Protein AF-0000000071358612 (afdb_homodimer)

pLDDT: mean 94.83, std 6.44, range [41.62, 98.94]

Structure (mmCIF, N/CA/C/O backbone):
data_AF-0000000071358612-model_v1
#
loop_
_entity.id
_entity.type
_entity.pdbx_description
1 polymer 'Mandelate racemase'
#
loop_
_atom_site.group_PDB
_atom_site.id
_atom_site.type_symbol
_atom_site.label_atom_id
_atom_site.label_alt_id
_atom_site.label_comp_id
_atom_site.label_asym_id
_atom_site.label_entity_id
_atom_site.label_seq_id
_atom_site.pdbx_PDB_ins_code
_atom_site.Cartn_x
_atom_site.Cartn_y
_atom_site.Cartn_z
_atom_site.occupancy
_atom_site.B_iso_or_equiv
_atom_site.auth_seq_id
_atom_site.auth_comp_id
_atom_site.auth_asym_id
_atom_site.auth_atom_id
_atom_site.pdbx_PDB_model_num
ATOM 1 N N . MET A 1 1 ? 23.469 -17.938 -34.562 1 41.62 1 MET A N 1
ATOM 2 C CA . MET A 1 1 ? 23.641 -16.812 -33.656 1 41.62 1 MET A CA 1
ATOM 3 C C . MET A 1 1 ? 22.297 -16.219 -33.25 1 41.62 1 MET A C 1
ATOM 5 O O . MET A 1 1 ? 21.469 -15.891 -34.125 1 41.62 1 MET A O 1
ATOM 9 N N . ASN A 1 2 ? 21.75 -16.594 -32 1 57.5 2 ASN A N 1
ATOM 10 C CA . ASN A 1 2 ? 20.375 -16.25 -31.672 1 57.5 2 ASN A CA 1
ATOM 11 C C . ASN A 1 2 ? 20.062 -14.797 -32.031 1 57.5 2 ASN A C 1
ATOM 13 O O . ASN A 1 2 ? 20.828 -13.891 -31.688 1 57.5 2 ASN A O 1
ATOM 17 N N . LYS A 1 3 ? 19.359 -14.578 -33.188 1 69.56 3 LYS A N 1
ATOM 18 C CA . LYS A 1 3 ? 19.016 -13.266 -33.75 1 69.56 3 LYS A CA 1
ATOM 19 C C . LYS A 1 3 ? 18.625 -12.297 -32.625 1 69.56 3 LYS A C 1
ATOM 21 O O . LYS A 1 3 ? 17.922 -12.672 -31.688 1 69.56 3 LYS A O 1
ATOM 26 N N . SER A 1 4 ? 19.312 -11.234 -32.625 1 88.88 4 SER A N 1
ATOM 27 C CA . SER A 1 4 ? 19.031 -10.133 -31.703 1 88.88 4 SER A CA 1
ATOM 28 C C . SER A 1 4 ? 17.562 -9.727 -31.75 1 88.88 4 SER A C 1
ATOM 30 O O . SER A 1 4 ? 16.953 -9.672 -32.812 1 88.88 4 SER A O 1
ATOM 32 N N . ILE A 1 5 ? 16.859 -9.766 -30.719 1 97.06 5 ILE A N 1
ATOM 33 C CA . ILE A 1 5 ? 15.477 -9.336 -30.594 1 97.06 5 ILE A CA 1
ATOM 34 C C . ILE A 1 5 ? 15.406 -8.016 -29.844 1 97.06 5 ILE A C 1
ATOM 36 O O . ILE A 1 5 ? 15.695 -7.961 -28.641 1 97.06 5 ILE A O 1
ATOM 40 N N . VAL A 1 6 ? 15.023 -6.934 -30.5 1 98.44 6 VAL A N 1
ATOM 41 C CA . VAL A 1 6 ? 14.992 -5.594 -29.922 1 98.44 6 VAL A CA 1
ATOM 42 C C . VAL A 1 6 ? 13.539 -5.168 -29.688 1 98.44 6 VAL A C 1
ATOM 44 O O . VAL A 1 6 ? 12.703 -5.273 -30.578 1 98.44 6 VAL A O 1
ATOM 47 N N . ILE A 1 7 ? 13.234 -4.73 -28.5 1 98.81 7 ILE A N 1
ATOM 48 C CA . ILE A 1 7 ? 11.914 -4.18 -28.188 1 98.81 7 ILE A CA 1
ATOM 49 C C . ILE A 1 7 ? 11.758 -2.816 -28.859 1 98.81 7 ILE A C 1
ATOM 51 O O . ILE A 1 7 ? 12.398 -1.843 -28.453 1 98.81 7 ILE A O 1
ATOM 55 N N . LYS A 1 8 ? 10.898 -2.742 -29.797 1 98.56 8 LYS A N 1
ATOM 56 C CA . LYS A 1 8 ? 10.727 -1.496 -30.531 1 98.56 8 LYS A CA 1
ATOM 57 C C . LYS A 1 8 ? 9.75 -0.562 -29.828 1 98.56 8 LYS A C 1
ATOM 59 O O . LYS A 1 8 ? 9.992 0.645 -29.734 1 98.56 8 LYS A O 1
ATOM 64 N N . LYS A 1 9 ? 8.664 -1.179 -29.422 1 98.12 9 LYS A N 1
ATOM 65 C CA . LYS A 1 9 ? 7.605 -0.373 -28.828 1 98.12 9 LYS A CA 1
ATOM 66 C C . LYS A 1 9 ? 6.75 -1.209 -27.875 1 98.12 9 LYS A C 1
ATOM 68 O O . LYS A 1 9 ? 6.504 -2.391 -28.141 1 98.12 9 LYS A O 1
ATOM 73 N N . GLY A 1 10 ? 6.395 -0.621 -26.75 1 98.12 10 GLY A N 1
ATOM 74 C CA . GLY A 1 10 ? 5.422 -1.215 -25.859 1 98.12 10 GLY A CA 1
ATOM 75 C C . GLY A 1 10 ? 4.039 -0.602 -25.984 1 98.12 10 GLY A C 1
ATOM 76 O O . GLY A 1 10 ? 3.906 0.6 -26.219 1 98.12 10 GLY A O 1
ATOM 77 N N . PHE A 1 11 ? 3.025 -1.523 -25.859 1 97.31 11 PHE A N 1
ATOM 78 C CA . PHE A 1 11 ? 1.631 -1.098 -25.891 1 97.31 11 PHE A CA 1
ATOM 79 C C . PHE A 1 11 ? 0.861 -1.664 -24.703 1 97.31 11 PHE A C 1
ATOM 81 O O . PHE A 1 11 ? 1.147 -2.771 -24.25 1 97.31 11 PHE A O 1
ATOM 88 N N . ALA A 1 12 ? -0.074 -0.812 -24.234 1 98.31 12 ALA A N 1
ATOM 89 C CA . ALA A 1 12 ? -0.943 -1.253 -23.156 1 98.31 12 ALA A CA 1
ATOM 90 C C . ALA A 1 12 ? -2.379 -1.434 -23.641 1 98.31 12 ALA A C 1
ATOM 92 O O . ALA A 1 12 ? -2.863 -0.661 -24.469 1 98.31 12 ALA A O 1
ATOM 93 N N . GLU A 1 13 ? -3.037 -2.42 -23.125 1 97.88 13 GLU A N 1
ATOM 94 C CA . GLU A 1 13 ? -4.43 -2.684 -23.484 1 97.88 13 GLU A CA 1
ATOM 95 C C . GLU A 1 13 ? -5.273 -2.963 -22.25 1 97.88 13 GLU A C 1
ATOM 97 O O . GLU A 1 13 ? -4.809 -3.611 -21.297 1 97.88 13 GLU A O 1
ATOM 102 N N . ASP A 1 14 ? -6.465 -2.402 -22.203 1 97.06 14 ASP A N 1
ATOM 103 C CA . ASP A 1 14 ? -7.492 -2.691 -21.203 1 97.06 14 ASP A CA 1
ATOM 104 C C . ASP A 1 14 ? -8.438 -3.781 -21.688 1 97.06 14 ASP A C 1
ATOM 106 O O . ASP A 1 14 ? -9.32 -3.523 -22.516 1 97.06 14 ASP A O 1
ATOM 110 N N . VAL A 1 15 ? -8.234 -5.008 -21.203 1 95.88 15 VAL A N 1
ATOM 111 C CA . VAL A 1 15 ? -9.055 -6.137 -21.625 1 95.88 15 VAL A CA 1
ATOM 112 C C . VAL A 1 15 ? -10.016 -6.527 -20.5 1 95.88 15 VAL A C 1
ATOM 114 O O . VAL A 1 15 ? -9.594 -6.719 -19.359 1 95.88 15 VAL A O 1
ATOM 117 N N . ARG A 1 16 ? -11.289 -6.707 -20.781 1 93.38 16 ARG A N 1
ATOM 118 C CA . ARG A 1 16 ? -12.289 -7.004 -19.766 1 93.38 16 ARG A CA 1
ATOM 119 C C . ARG A 1 16 ? -13.164 -8.18 -20.188 1 93.38 16 ARG A C 1
ATOM 121 O O . ARG A 1 16 ? -13.43 -8.375 -21.375 1 93.38 16 ARG A O 1
ATOM 128 N N . PHE A 1 17 ? -13.539 -8.914 -19.203 1 91.5 17 PHE A N 1
ATOM 129 C CA . PHE A 1 17 ? -14.352 -10.109 -19.406 1 91.5 17 PHE A CA 1
ATOM 130 C C . PHE A 1 17 ? -15.57 -10.094 -18.484 1 91.5 17 PHE A C 1
ATOM 132 O O . PHE A 1 17 ? -15.43 -10.062 -17.266 1 91.5 17 PHE A O 1
ATOM 139 N N . GLN A 1 18 ? -16.688 -10.086 -19.047 1 86.06 18 GLN A N 1
ATOM 140 C CA . GLN A 1 18 ? -17.906 -10.234 -18.25 1 86.06 18 GLN A CA 1
ATOM 141 C C . GLN A 1 18 ? -18.203 -11.703 -17.969 1 86.06 18 GLN A C 1
ATOM 143 O O . GLN A 1 18 ? -18.391 -12.492 -18.891 1 86.06 18 GLN A O 1
ATOM 148 N N . LEU A 1 19 ? -18.125 -11.992 -16.703 1 81.38 19 LEU A N 1
ATOM 149 C CA . LEU A 1 19 ? -18.438 -13.375 -16.359 1 81.38 19 LEU A CA 1
ATOM 150 C C . LEU A 1 19 ? -19.938 -13.555 -16.141 1 81.38 19 LEU A C 1
ATOM 152 O O . LEU A 1 19 ? -20.641 -12.609 -15.797 1 81.38 19 LEU A O 1
ATOM 156 N N . LYS A 1 20 ? -20.422 -14.688 -16.5 1 74.62 20 LYS A N 1
ATOM 157 C CA . LYS A 1 20 ? -21.859 -14.953 -16.391 1 74.62 20 LYS A CA 1
ATOM 158 C C . LYS A 1 20 ? -22.156 -15.852 -15.195 1 74.62 20 LYS A C 1
ATOM 160 O O . LYS A 1 20 ? -21.25 -16.438 -14.609 1 74.62 20 LYS A O 1
ATOM 165 N N . ASP A 1 21 ? -23.328 -15.852 -14.648 1 73.88 21 ASP A N 1
ATOM 166 C CA . ASP A 1 21 ? -23.969 -16.812 -13.75 1 73.88 21 ASP A CA 1
ATOM 167 C C . ASP A 1 21 ? -23.281 -16.828 -12.383 1 73.88 21 ASP A C 1
ATOM 169 O O . ASP A 1 21 ? -23.125 -17.891 -11.773 1 73.88 21 ASP A O 1
ATOM 173 N N . GLY A 1 22 ? -22.734 -15.695 -11.961 1 75.19 22 GLY A N 1
ATOM 174 C CA . GLY A 1 22 ? -22.234 -15.602 -10.602 1 75.19 22 GLY A CA 1
ATOM 175 C C . GLY A 1 22 ? -20.797 -16.078 -10.453 1 75.19 22 GLY A C 1
ATOM 176 O O . GLY A 1 22 ? -20.219 -15.984 -9.375 1 75.19 22 GLY A O 1
ATOM 177 N N . SER A 1 23 ? -20.234 -16.578 -11.492 1 77.25 23 SER A N 1
ATOM 178 C CA . SER A 1 23 ? -18.844 -17.016 -11.477 1 77.25 23 SER A CA 1
ATOM 179 C C . SER A 1 23 ? -17.906 -15.875 -11.086 1 77.25 23 SER A C 1
ATOM 181 O O . SER A 1 23 ? -18.109 -14.734 -11.508 1 77.25 23 SER A O 1
ATOM 183 N N . GLY A 1 24 ? -16.938 -16.219 -10.219 1 78.5 24 GLY A N 1
ATOM 184 C CA . GLY A 1 24 ? -15.93 -15.234 -9.859 1 78.5 24 GLY A CA 1
ATOM 185 C C . GLY A 1 24 ? -16.359 -14.336 -8.719 1 78.5 24 GLY A C 1
ATOM 186 O O . GLY A 1 24 ? -15.594 -13.453 -8.297 1 78.5 24 GLY A O 1
ATOM 187 N N . SER A 1 25 ? -17.531 -14.547 -8.203 1 77.94 25 SER A N 1
ATOM 188 C CA . SER A 1 25 ? -18.016 -13.711 -7.113 1 77.94 25 SER A CA 1
ATOM 189 C C . SER A 1 25 ? -17.344 -14.086 -5.793 1 77.94 25 SER A C 1
ATOM 191 O O . SER A 1 25 ? -17 -15.25 -5.574 1 77.94 25 SER A O 1
ATOM 193 N N . ASP A 1 26 ? -17.094 -13.117 -5.02 1 78.06 26 ASP A N 1
ATOM 194 C CA . ASP A 1 26 ? -16.656 -13.297 -3.639 1 78.06 26 ASP A CA 1
ATOM 195 C C . ASP A 1 26 ? -17.406 -12.359 -2.699 1 78.06 26 ASP A C 1
ATOM 197 O O . ASP A 1 26 ? -18.438 -11.773 -3.08 1 78.06 26 ASP A O 1
ATOM 201 N N . ALA A 1 27 ? -17.016 -12.391 -1.482 1 79.81 27 ALA A N 1
ATOM 202 C CA . ALA A 1 27 ? -17.75 -11.648 -0.464 1 79.81 27 ALA A CA 1
ATOM 203 C C . ALA A 1 27 ? -17.719 -10.148 -0.744 1 79.81 27 ALA A C 1
ATOM 205 O O . ALA A 1 27 ? -18.547 -9.398 -0.225 1 79.81 27 ALA A O 1
ATOM 206 N N . ILE A 1 28 ? -16.797 -9.734 -1.563 1 74.38 28 ILE A N 1
ATOM 207 C CA . ILE A 1 28 ? -16.594 -8.32 -1.849 1 74.38 28 ILE A CA 1
ATOM 208 C C . ILE A 1 28 ? -17.125 -7.992 -3.244 1 74.38 28 ILE A C 1
ATOM 210 O O . ILE A 1 28 ? -17.859 -7.02 -3.424 1 74.38 28 ILE A O 1
ATOM 214 N N . HIS A 1 29 ? -16.812 -8.781 -4.184 1 77.38 29 HIS A N 1
ATOM 215 C CA . HIS A 1 29 ? -17.188 -8.594 -5.582 1 77.38 29 HIS A CA 1
ATOM 216 C C . HIS A 1 29 ? -18.328 -9.531 -5.977 1 77.38 29 HIS A C 1
ATOM 218 O O . HIS A 1 29 ? -18.094 -10.609 -6.516 1 77.38 29 HIS A O 1
ATOM 224 N N . THR A 1 30 ? -19.562 -8.984 -5.918 1 77.56 30 THR A N 1
ATOM 225 C CA . THR A 1 30 ? -20.719 -9.867 -6.133 1 77.56 30 THR A CA 1
ATOM 226 C C . THR A 1 30 ? -21.047 -9.961 -7.617 1 77.56 30 THR A C 1
ATOM 228 O O . THR A 1 30 ? -21.656 -10.938 -8.062 1 77.56 30 THR A O 1
ATOM 231 N N . VAL A 1 31 ? -20.641 -8.938 -8.375 1 78 31 VAL A N 1
ATOM 232 C CA . VAL A 1 31 ? -20.812 -8.961 -9.828 1 78 31 VAL A CA 1
ATOM 233 C C . VAL A 1 31 ? -19.547 -8.469 -10.5 1 78 31 VAL A C 1
ATOM 235 O O . VAL A 1 31 ? -19.516 -7.383 -11.086 1 78 31 VAL A O 1
ATOM 238 N N . PRO A 1 32 ? -18.578 -9.352 -10.445 1 81.88 32 PRO A N 1
ATOM 239 C CA . PRO A 1 32 ? -17.266 -8.875 -10.883 1 81.88 32 PRO A CA 1
ATOM 240 C C . PRO A 1 32 ? -17.125 -8.82 -12.406 1 81.88 32 PRO A C 1
ATOM 242 O O . PRO A 1 32 ? -17.719 -9.641 -13.109 1 81.88 32 PRO A O 1
ATOM 245 N N . THR A 1 33 ? -16.484 -7.812 -12.867 1 87.88 33 THR A N 1
ATOM 246 C CA . THR A 1 33 ? -15.898 -7.777 -14.203 1 87.88 33 THR A CA 1
ATOM 247 C C . THR A 1 33 ? -14.398 -8.062 -14.148 1 87.88 33 THR A C 1
ATOM 249 O O . THR A 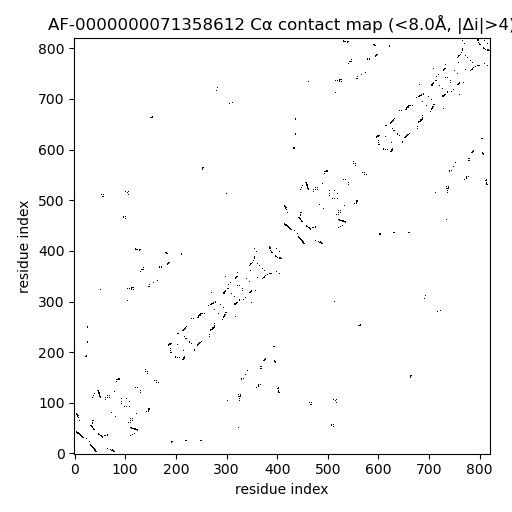1 33 ? -13.617 -7.215 -13.719 1 87.88 33 THR A O 1
ATOM 252 N N . TYR A 1 34 ? -14.055 -9.281 -14.594 1 90.5 34 TYR A N 1
ATOM 253 C CA . TYR A 1 34 ? -12.633 -9.609 -14.617 1 90.5 34 TYR A CA 1
ATOM 254 C C . TYR A 1 34 ? -11.898 -8.805 -15.68 1 90.5 34 TYR A C 1
ATOM 256 O O . TYR A 1 34 ? -12.445 -8.555 -16.766 1 90.5 34 TYR A O 1
ATOM 264 N N . ALA A 1 35 ? -10.727 -8.375 -15.352 1 92.81 35 ALA A N 1
ATOM 265 C CA . ALA A 1 35 ? -10.008 -7.531 -16.297 1 92.81 35 ALA A CA 1
ATOM 266 C C . ALA A 1 35 ? -8.5 -7.742 -16.188 1 92.81 35 ALA A C 1
ATOM 268 O O . ALA A 1 35 ? -7.996 -8.102 -15.117 1 92.81 35 ALA A O 1
ATOM 269 N N . TYR A 1 36 ? -7.82 -7.598 -17.328 1 95.31 36 TYR A N 1
ATOM 270 C CA . TYR A 1 36 ? -6.363 -7.598 -17.375 1 95.31 36 TYR A CA 1
ATOM 271 C C . TYR A 1 36 ? -5.84 -6.277 -17.938 1 95.31 36 TYR A C 1
ATOM 273 O O . TYR A 1 36 ? -6.297 -5.809 -18.984 1 95.31 36 TYR A O 1
ATOM 281 N N . GLY A 1 37 ? -4.988 -5.566 -17.109 1 96.81 37 GLY A N 1
ATOM 282 C CA . GLY A 1 37 ? -4.051 -4.699 -17.797 1 96.81 37 GLY A CA 1
ATOM 283 C C . GLY A 1 37 ? -2.98 -5.457 -18.562 1 96.81 37 GLY A C 1
ATOM 284 O O . GLY A 1 37 ? -2.223 -6.23 -17.969 1 96.81 37 GLY A O 1
ATOM 285 N N . VAL A 1 38 ? -2.947 -5.297 -19.906 1 98.06 38 VAL A N 1
ATOM 286 C CA . VAL A 1 38 ? -2.088 -6.121 -20.75 1 98.06 38 VAL A CA 1
ATOM 287 C C . VAL A 1 38 ? -0.958 -5.266 -21.312 1 98.06 38 VAL A C 1
ATOM 289 O O . VAL A 1 38 ? -1.202 -4.195 -21.875 1 98.06 38 VAL A O 1
ATOM 292 N N . CYS A 1 39 ? 0.243 -5.68 -21.125 1 98.81 39 CYS A N 1
ATOM 293 C CA . CYS A 1 39 ? 1.408 -5.09 -21.766 1 98.81 39 CYS A CA 1
ATOM 294 C C . CYS A 1 39 ? 1.831 -5.914 -22.984 1 98.81 39 CYS A C 1
ATOM 296 O O . CYS A 1 39 ? 2.041 -7.121 -22.875 1 98.81 39 CYS A O 1
ATOM 298 N N . HIS A 1 40 ? 1.915 -5.316 -24.109 1 98.75 40 HIS A N 1
ATOM 299 C CA . HIS A 1 40 ? 2.469 -5.906 -25.328 1 98.75 40 HIS A CA 1
ATOM 300 C C . HIS A 1 40 ? 3.807 -5.27 -25.688 1 98.75 40 HIS A C 1
ATOM 302 O O . HIS A 1 40 ? 3.9 -4.051 -25.828 1 98.75 40 HIS A O 1
ATOM 308 N N . LEU A 1 41 ? 4.848 -6.07 -25.781 1 98.88 41 LEU A N 1
ATOM 309 C CA . LEU A 1 41 ? 6.137 -5.609 -26.281 1 98.88 41 LEU A CA 1
ATOM 310 C C . LEU A 1 41 ? 6.355 -6.055 -27.719 1 98.88 41 LEU A C 1
ATOM 312 O O . LEU A 1 41 ? 6.641 -7.227 -27.984 1 98.88 41 LEU A O 1
ATOM 316 N N . HIS A 1 42 ? 6.234 -5.117 -28.594 1 98.56 42 HIS A N 1
ATOM 317 C CA . HIS A 1 42 ? 6.52 -5.383 -29.984 1 98.56 42 HIS A CA 1
ATOM 318 C C . HIS A 1 42 ? 8.016 -5.27 -30.281 1 98.56 42 HIS A C 1
ATOM 320 O O . HIS A 1 42 ? 8.688 -4.391 -29.734 1 98.56 42 HIS A O 1
ATOM 326 N N . THR A 1 43 ? 8.477 -6.195 -31.125 1 98.31 43 THR A N 1
ATOM 327 C CA . THR A 1 43 ? 9.914 -6.258 -31.391 1 98.31 43 THR A CA 1
ATOM 328 C C . THR A 1 43 ? 10.203 -6.074 -32.875 1 98.31 43 THR A C 1
ATOM 330 O O . THR A 1 43 ? 9.305 -5.777 -33.656 1 98.31 43 THR A O 1
ATOM 333 N N . ASP A 1 44 ? 11.484 -6.105 -33.219 1 97.44 44 ASP A N 1
ATOM 334 C CA . ASP A 1 44 ? 11.922 -6.02 -34.625 1 97.44 44 ASP A CA 1
ATOM 335 C C . ASP A 1 44 ? 11.797 -7.371 -35.312 1 97.44 44 ASP A C 1
ATOM 337 O O . ASP A 1 44 ? 12.336 -7.562 -36.406 1 97.44 44 ASP A O 1
ATOM 341 N N . SER A 1 45 ? 11.141 -8.352 -34.688 1 96.31 45 SER A N 1
ATOM 342 C CA . SER A 1 45 ? 10.859 -9.672 -35.25 1 96.31 45 SER A CA 1
ATOM 343 C C . SER A 1 45 ? 9.375 -10.008 -35.156 1 96.31 45 SER A C 1
ATOM 345 O O . SER A 1 45 ? 8.539 -9.117 -34.938 1 96.31 45 SER A O 1
ATOM 347 N N . MET A 1 46 ? 9.039 -11.281 -35.344 1 95.44 46 MET A N 1
ATOM 348 C CA . MET A 1 46 ? 7.648 -11.711 -35.25 1 95.44 46 MET A CA 1
ATOM 349 C C . MET A 1 46 ? 7.266 -12 -33.781 1 95.44 46 MET A C 1
ATOM 351 O O . MET A 1 46 ? 6.086 -12.148 -33.469 1 95.44 46 MET A O 1
ATOM 355 N N . LEU A 1 47 ? 8.266 -11.984 -33 1 97.06 47 LEU A N 1
ATOM 356 C CA . LEU A 1 47 ? 8.008 -12.281 -31.594 1 97.06 47 LEU A CA 1
ATOM 357 C C . LEU A 1 47 ? 7.43 -11.062 -30.875 1 97.06 47 LEU A C 1
ATOM 359 O O . LEU A 1 47 ? 7.758 -9.922 -31.203 1 97.06 47 LEU A O 1
ATOM 363 N N . GLN A 1 48 ? 6.582 -11.32 -29.969 1 97.81 48 GLN A N 1
ATOM 364 C CA . GLN A 1 48 ? 6.02 -10.312 -29.078 1 97.81 48 GLN A CA 1
ATOM 365 C C . GLN A 1 48 ? 5.988 -10.805 -27.641 1 97.81 48 GLN A C 1
ATOM 367 O O . GLN A 1 48 ? 5.773 -11.992 -27.391 1 97.81 48 GLN A O 1
ATOM 372 N N . GLY A 1 49 ? 6.293 -9.891 -26.719 1 98.69 49 GLY A N 1
ATOM 373 C CA . GLY A 1 49 ? 6.098 -10.195 -25.312 1 98.69 49 GLY A CA 1
ATOM 374 C C . GLY A 1 49 ? 4.742 -9.766 -24.781 1 98.69 49 GLY A C 1
ATOM 375 O O . GLY A 1 49 ? 4.25 -8.688 -25.141 1 98.69 49 GLY A O 1
ATOM 376 N N . VAL A 1 50 ? 4.137 -10.633 -24.031 1 98.56 50 VAL A N 1
ATOM 377 C CA . VAL A 1 50 ? 2.84 -10.312 -23.438 1 98.56 50 VAL A CA 1
ATOM 378 C C . VAL A 1 50 ? 2.912 -10.469 -21.922 1 98.56 50 VAL A C 1
ATOM 380 O O . VAL A 1 50 ? 3.387 -11.492 -21.406 1 98.56 50 VAL A O 1
ATOM 383 N N . GLY A 1 51 ? 2.535 -9.43 -21.203 1 98.25 51 GLY A N 1
ATOM 384 C CA . GLY A 1 51 ? 2.453 -9.461 -19.75 1 98.25 51 GLY A CA 1
ATOM 385 C C . GLY A 1 51 ? 1.113 -8.992 -19.219 1 98.25 51 GLY A C 1
ATOM 386 O O . GLY A 1 51 ? 0.511 -8.062 -19.766 1 98.25 51 GLY A O 1
ATOM 387 N N . LEU A 1 52 ? 0.66 -9.633 -18.172 1 96.88 52 LEU A N 1
ATOM 388 C CA . LEU A 1 52 ? -0.663 -9.344 -17.625 1 96.88 52 LEU A CA 1
ATOM 389 C C . LEU A 1 52 ? -0.562 -8.859 -16.188 1 96.88 52 LEU A C 1
ATOM 391 O O . LEU A 1 52 ? 0.311 -9.305 -15.438 1 96.88 52 LEU A O 1
ATOM 395 N N . ALA A 1 53 ? -1.385 -7.918 -15.828 1 95.19 53 ALA A N 1
ATOM 396 C CA . ALA A 1 53 ? -1.812 -7.617 -14.461 1 95.19 53 ALA A CA 1
ATOM 397 C C . ALA A 1 53 ? -3.311 -7.859 -14.289 1 95.19 53 ALA A C 1
ATOM 399 O O . ALA A 1 53 ? -4.102 -7.555 -15.188 1 95.19 53 ALA A O 1
ATOM 400 N N . PHE A 1 54 ? -3.666 -8.406 -13.219 1 91.88 54 PHE A N 1
ATOM 401 C CA . PHE A 1 54 ? -5.066 -8.758 -13.016 1 91.88 54 PHE A CA 1
ATOM 402 C C . PHE A 1 54 ? -5.773 -7.703 -12.172 1 91.88 54 PHE A C 1
ATOM 404 O O . PHE A 1 54 ? -5.25 -7.27 -11.141 1 91.88 54 PHE A O 1
ATOM 411 N N . THR A 1 55 ? -6.871 -7.246 -12.656 1 90.44 55 THR A N 1
ATOM 412 C CA . THR A 1 55 ? -7.73 -6.324 -11.922 1 90.44 55 THR A CA 1
ATOM 413 C C . THR A 1 55 ? -9.195 -6.73 -12.062 1 90.44 55 THR A C 1
ATOM 415 O O . THR A 1 55 ? -9.508 -7.762 -12.664 1 90.44 55 THR A O 1
ATOM 418 N N . LEU A 1 56 ? -10.039 -6.012 -11.312 1 84.56 56 LEU A N 1
ATOM 419 C CA . LEU A 1 56 ? -11.484 -6.141 -11.422 1 84.56 56 LEU A CA 1
ATOM 420 C C . LEU A 1 56 ? -12.141 -4.777 -11.602 1 84.56 56 LEU A C 1
ATOM 422 O O . LEU A 1 56 ? -11.789 -3.816 -10.914 1 84.56 56 LEU A O 1
ATOM 426 N N . GLY A 1 57 ? -12.883 -4.637 -12.562 1 78.56 57 GLY A N 1
ATOM 427 C CA . GLY A 1 57 ? -13.766 -3.48 -12.633 1 78.56 57 GLY A CA 1
ATOM 428 C C . GLY A 1 57 ? -13.172 -2.322 -13.406 1 78.56 57 GLY A C 1
ATOM 429 O O . GLY A 1 57 ? -12.398 -2.529 -14.352 1 78.56 57 GLY A O 1
ATOM 430 N N . GLU A 1 58 ? -13.562 -1.039 -13.133 1 81.19 58 GLU A N 1
ATOM 431 C CA . GLU A 1 58 ? -13.305 0.198 -13.859 1 81.19 58 GLU A CA 1
ATOM 432 C C . GLU A 1 58 ? -11.867 0.66 -13.672 1 81.19 58 GLU A C 1
ATOM 434 O O . GLU A 1 58 ? -11.312 1.351 -14.531 1 81.19 58 GLU A O 1
ATOM 439 N N . GLY A 1 59 ? -11.188 0.192 -12.719 1 87.62 59 GLY A N 1
ATOM 440 C CA . GLY A 1 59 ? -9.859 0.688 -12.406 1 87.62 59 GLY A CA 1
ATOM 441 C C . GLY A 1 59 ? -8.781 0.138 -13.328 1 87.62 59 GLY A C 1
ATOM 442 O O . GLY A 1 59 ? -7.633 0.572 -13.281 1 87.62 59 GLY A O 1
ATOM 443 N N . ASN A 1 60 ? -9.188 -0.711 -14.234 1 93.5 60 ASN A N 1
ATOM 444 C CA . ASN A 1 60 ? -8.234 -1.324 -15.156 1 93.5 60 ASN A CA 1
ATOM 445 C C . ASN A 1 60 ? -7.613 -0.289 -16.094 1 93.5 60 ASN A C 1
ATOM 447 O O . ASN A 1 60 ? -6.457 -0.427 -16.484 1 93.5 60 ASN A O 1
ATOM 451 N N . ASN A 1 61 ? -8.391 0.755 -16.422 1 95 61 ASN A N 1
ATOM 452 C CA . ASN A 1 61 ? -7.875 1.806 -17.297 1 95 61 ASN A CA 1
ATOM 453 C C . ASN A 1 61 ? -6.719 2.561 -16.656 1 95 61 ASN A C 1
ATOM 455 O O . ASN A 1 61 ? -5.809 3.023 -17.344 1 95 61 ASN A O 1
ATOM 459 N N . LEU A 1 62 ? -6.746 2.77 -15.336 1 95.5 62 LEU A N 1
ATOM 460 C CA . LEU A 1 62 ? -5.637 3.396 -14.625 1 95.5 62 LEU A CA 1
ATOM 461 C C . LEU A 1 62 ? -4.363 2.57 -14.766 1 95.5 62 LEU A C 1
ATOM 463 O O . LEU A 1 62 ? -3.281 3.125 -14.977 1 95.5 62 LEU A O 1
ATOM 467 N N . VAL A 1 63 ? -4.5 1.238 -14.656 1 96.44 63 VAL A N 1
ATOM 468 C CA . VAL A 1 63 ? -3.363 0.335 -14.805 1 96.44 63 VAL A CA 1
ATOM 469 C C . VAL A 1 63 ? -2.822 0.413 -16.234 1 96.44 63 VAL A C 1
ATOM 471 O O . VAL A 1 63 ? -1.609 0.493 -16.438 1 96.44 63 VAL A O 1
ATOM 474 N N . LYS A 1 64 ? -3.729 0.414 -17.219 1 97.69 64 LYS A N 1
ATOM 475 C CA . LYS A 1 64 ? -3.34 0.557 -18.609 1 97.69 64 LYS A CA 1
ATOM 476 C C . LYS A 1 64 ? -2.492 1.809 -18.828 1 97.69 64 LYS A C 1
ATOM 478 O O . LYS A 1 64 ? -1.45 1.757 -19.484 1 97.69 64 LYS A O 1
ATOM 483 N N . ASP A 1 65 ? -2.922 2.943 -18.281 1 96.44 65 ASP A N 1
ATOM 484 C CA . ASP A 1 65 ? -2.207 4.203 -18.438 1 96.44 65 ASP A CA 1
ATOM 485 C C . ASP A 1 65 ? -0.83 4.145 -17.781 1 96.44 65 ASP A C 1
ATOM 487 O O . ASP A 1 65 ? 0.143 4.684 -18.312 1 96.44 65 ASP A O 1
ATOM 491 N N . ALA A 1 66 ? -0.744 3.537 -16.609 1 96.31 66 ALA A N 1
ATOM 492 C CA . ALA A 1 66 ? 0.539 3.385 -15.93 1 96.31 66 ALA A CA 1
ATOM 493 C C . ALA A 1 66 ? 1.48 2.488 -16.734 1 96.31 66 ALA A C 1
ATOM 495 O O . ALA A 1 66 ? 2.688 2.734 -16.781 1 96.31 66 ALA A O 1
ATOM 496 N N . ILE A 1 67 ? 0.955 1.393 -17.344 1 98.06 67 ILE A N 1
ATOM 497 C CA . ILE A 1 67 ? 1.756 0.53 -18.203 1 98.06 67 ILE A CA 1
ATOM 498 C C . ILE A 1 67 ? 2.344 1.349 -19.359 1 98.06 67 ILE A C 1
ATOM 500 O O . ILE A 1 67 ? 3.531 1.229 -19.672 1 98.06 67 ILE A O 1
ATOM 504 N N . THR A 1 68 ? 1.509 2.191 -19.953 1 97.88 68 THR A N 1
ATOM 505 C CA . THR A 1 68 ? 1.913 3.014 -21.094 1 97.88 68 THR A CA 1
ATOM 506 C C . THR A 1 68 ? 3.133 3.861 -20.734 1 97.88 68 THR A C 1
ATOM 508 O O . THR A 1 68 ? 4.004 4.086 -21.578 1 97.88 68 THR A O 1
ATOM 511 N N . TYR A 1 69 ? 3.213 4.32 -19.547 1 96.06 69 TYR A N 1
ATOM 512 C CA . TYR A 1 69 ? 4.348 5.113 -19.094 1 96.06 69 TYR A CA 1
ATOM 513 C C . TYR A 1 69 ? 5.559 4.23 -18.828 1 96.06 69 TYR A C 1
ATOM 515 O O . TYR A 1 69 ? 6.664 4.523 -19.281 1 96.06 69 TYR A O 1
ATOM 523 N N . LEU A 1 70 ? 5.383 3.127 -18.109 1 96.94 70 LEU A N 1
ATOM 524 C CA . LEU A 1 70 ? 6.492 2.328 -17.609 1 96.94 70 LEU A CA 1
ATOM 525 C C . LEU A 1 70 ? 7.199 1.592 -18.734 1 96.94 70 LEU A C 1
ATOM 527 O O . LEU A 1 70 ? 8.398 1.304 -18.641 1 96.94 70 LEU A O 1
ATOM 531 N N . VAL A 1 71 ? 6.488 1.28 -19.812 1 98 71 VAL A N 1
ATOM 532 C CA . VAL A 1 71 ? 7.062 0.481 -20.891 1 98 71 VAL A CA 1
ATOM 533 C C . VAL A 1 71 ? 8.211 1.248 -21.547 1 98 71 VAL A C 1
ATOM 535 O O . VAL A 1 71 ? 9.07 0.652 -22.203 1 98 71 VAL A O 1
ATOM 538 N N . LYS A 1 72 ? 8.273 2.533 -21.375 1 97.5 72 LYS A N 1
ATOM 539 C CA . LYS A 1 72 ? 9.328 3.363 -21.969 1 97.5 72 LYS A CA 1
ATOM 540 C C . LYS A 1 72 ? 10.703 2.957 -21.453 1 97.5 72 LYS A C 1
ATOM 542 O O . LYS A 1 72 ? 11.711 3.145 -22.141 1 97.5 72 LYS A O 1
ATOM 547 N N . HIS A 1 73 ? 10.75 2.418 -20.266 1 97.88 73 HIS A N 1
ATOM 548 C CA . HIS A 1 73 ? 12.008 2.018 -19.641 1 97.88 73 HIS A CA 1
ATOM 549 C C . HIS A 1 73 ? 12.648 0.851 -20.391 1 97.88 73 HIS A C 1
ATOM 551 O O . HIS A 1 73 ? 13.844 0.595 -20.25 1 97.88 73 HIS A O 1
ATOM 557 N N . VAL A 1 74 ? 11.891 0.085 -21.203 1 98.62 74 VAL A N 1
ATOM 558 C CA . VAL A 1 74 ? 12.445 -1.119 -21.812 1 98.62 74 VAL A CA 1
ATOM 559 C C . VAL A 1 74 ? 12.461 -0.973 -23.328 1 98.62 74 VAL A C 1
ATOM 561 O O . VAL A 1 74 ? 13.047 -1.803 -24.031 1 98.62 74 VAL A O 1
ATOM 564 N N . GLU A 1 75 ? 11.812 0.065 -23.922 1 98.62 75 GLU A N 1
ATOM 565 C CA . GLU A 1 75 ? 11.812 0.307 -25.359 1 98.62 75 GLU A CA 1
ATOM 566 C C . GLU A 1 75 ? 13.227 0.558 -25.875 1 98.62 75 GLU A C 1
ATOM 568 O O . GLU A 1 75 ? 14.031 1.216 -25.219 1 98.62 75 GLU A O 1
ATOM 573 N N . GLY A 1 76 ? 13.539 0.014 -26.984 1 98.31 76 GLY A N 1
ATOM 574 C CA . GLY A 1 76 ? 14.82 0.208 -27.625 1 98.31 76 GLY A CA 1
ATOM 575 C C . GLY A 1 76 ? 15.883 -0.777 -27.172 1 98.31 76 GLY A C 1
ATOM 576 O O . GLY A 1 76 ? 16.984 -0.826 -27.719 1 98.31 76 GLY A O 1
ATOM 577 N N . ARG A 1 77 ? 15.547 -1.635 -26.25 1 98.06 77 ARG A N 1
ATOM 578 C CA . ARG A 1 77 ? 16.547 -2.531 -25.656 1 98.06 77 ARG A CA 1
ATOM 579 C C . ARG A 1 77 ? 16.469 -3.918 -26.297 1 98.06 77 ARG A C 1
ATOM 581 O O . ARG A 1 77 ? 15.383 -4.375 -26.672 1 98.06 77 ARG A O 1
ATOM 588 N N . GLU A 1 78 ? 17.609 -4.523 -26.438 1 98.38 78 GLU A N 1
ATOM 589 C CA . GLU A 1 78 ? 17.688 -5.926 -26.844 1 98.38 78 GLU A CA 1
ATOM 590 C C . GLU A 1 78 ? 17.391 -6.855 -25.672 1 98.38 78 GLU A C 1
ATOM 592 O O . GLU A 1 78 ? 17.938 -6.68 -24.578 1 98.38 78 GLU A O 1
ATOM 597 N N . ILE A 1 79 ? 16.516 -7.848 -25.875 1 98.5 79 ILE A N 1
ATOM 598 C CA . ILE A 1 79 ? 15.867 -8.57 -24.797 1 98.5 79 ILE A CA 1
ATOM 599 C C . ILE A 1 79 ? 16.906 -9.336 -23.984 1 98.5 79 ILE A C 1
ATOM 601 O O . ILE A 1 79 ? 16.844 -9.367 -22.75 1 98.5 79 ILE A O 1
ATOM 605 N N . ASN A 1 80 ? 17.844 -10.023 -24.562 1 97.69 80 ASN A N 1
ATOM 606 C CA . ASN A 1 80 ? 18.828 -10.797 -23.812 1 97.69 80 ASN A CA 1
ATOM 607 C C . ASN A 1 80 ? 19.766 -9.883 -23.016 1 97.69 80 ASN A C 1
ATOM 609 O O . ASN A 1 80 ? 20.156 -10.211 -21.891 1 97.69 80 ASN A O 1
ATOM 613 N N . GLU A 1 81 ? 20.156 -8.773 -23.625 1 97.88 81 GLU A N 1
ATOM 614 C CA . GLU A 1 81 ? 20.969 -7.789 -22.906 1 97.88 81 GLU A CA 1
ATOM 615 C C . GLU A 1 81 ? 20.203 -7.184 -21.75 1 97.88 81 GLU A C 1
ATOM 617 O O . GLU A 1 81 ? 20.75 -6.996 -20.656 1 97.88 81 GLU A O 1
ATOM 622 N N . LEU A 1 82 ? 18.984 -6.883 -22.016 1 98.62 82 LEU A N 1
ATOM 623 C CA . LEU A 1 82 ? 18.125 -6.336 -20.984 1 98.62 82 LEU A CA 1
ATOM 624 C C . LEU A 1 82 ? 18.031 -7.285 -19.797 1 98.62 82 LEU A C 1
ATOM 626 O O . LEU A 1 82 ? 18.203 -6.871 -18.656 1 98.62 82 LEU A O 1
ATOM 630 N N . MET A 1 83 ? 17.844 -8.562 -20.062 1 98.69 83 MET A N 1
ATOM 631 C CA . MET A 1 83 ? 17.547 -9.539 -19.016 1 98.69 83 MET A CA 1
ATOM 632 C C . MET A 1 83 ? 18.828 -9.945 -18.281 1 98.69 83 MET A C 1
ATOM 634 O O . MET A 1 83 ? 18.766 -10.453 -17.172 1 98.69 83 MET A O 1
ATOM 638 N N . ALA A 1 84 ? 19.984 -9.68 -18.844 1 98.38 84 ALA A N 1
ATOM 639 C CA . ALA A 1 84 ? 21.25 -10.016 -18.219 1 98.38 84 ALA A CA 1
ATOM 640 C C . ALA A 1 84 ? 21.469 -9.219 -16.938 1 98.38 84 ALA A C 1
ATOM 642 O O . ALA A 1 84 ? 22.203 -9.656 -16.047 1 98.38 84 ALA A O 1
ATOM 643 N N . ASP A 1 85 ? 20.875 -8.094 -16.844 1 98.19 85 ASP A N 1
ATOM 644 C CA . ASP A 1 85 ? 20.922 -7.246 -15.664 1 98.19 85 ASP A CA 1
ATOM 645 C C . ASP A 1 85 ? 19.562 -6.613 -15.375 1 98.19 85 ASP A C 1
ATOM 647 O O . ASP A 1 85 ? 19.484 -5.414 -15.109 1 98.19 85 ASP A O 1
ATOM 651 N N . PHE A 1 86 ? 18.562 -7.41 -15.469 1 98.81 86 PHE A N 1
ATOM 652 C CA . PHE A 1 86 ? 17.188 -6.918 -15.422 1 98.81 86 PHE A CA 1
ATOM 653 C C . PHE A 1 86 ? 16.891 -6.309 -14.062 1 98.81 86 PHE A C 1
ATOM 655 O O . PHE A 1 86 ? 16.047 -5.414 -13.953 1 98.81 86 PHE A O 1
ATOM 662 N N . GLY A 1 87 ? 17.547 -6.785 -12.938 1 98.69 87 GLY A N 1
ATOM 663 C CA . GLY A 1 87 ? 17.344 -6.219 -11.617 1 98.69 87 GLY A CA 1
ATOM 664 C C . GLY A 1 87 ? 17.562 -4.719 -11.57 1 98.69 87 GLY A C 1
ATOM 665 O O . GLY A 1 87 ? 16.844 -4.008 -10.867 1 98.69 87 GLY A O 1
ATOM 666 N N . THR A 1 88 ? 18.516 -4.234 -12.328 1 98.12 88 THR A N 1
ATOM 667 C CA . THR A 1 88 ? 18.797 -2.805 -12.398 1 98.12 88 THR A CA 1
ATOM 668 C C . THR A 1 88 ? 17.641 -2.055 -13.047 1 98.12 88 THR A C 1
ATOM 670 O O . THR A 1 88 ? 17.188 -1.021 -12.547 1 98.12 88 THR A O 1
ATOM 673 N N . THR A 1 89 ? 17.188 -2.602 -14.18 1 98.38 89 THR A N 1
ATOM 674 C CA . THR A 1 89 ? 16.062 -1.999 -14.883 1 98.38 89 THR A CA 1
ATOM 675 C C . THR A 1 89 ? 14.797 -2.061 -14.023 1 98.38 89 THR A C 1
ATOM 677 O O . THR A 1 89 ? 14.023 -1.099 -13.977 1 98.38 89 THR A O 1
ATOM 680 N N . TYR A 1 90 ? 14.617 -3.213 -13.406 1 98.31 90 TYR A N 1
ATOM 681 C CA . TYR A 1 90 ? 13.492 -3.373 -12.492 1 98.31 90 TYR A CA 1
ATOM 682 C C . TYR A 1 90 ? 13.484 -2.27 -11.445 1 98.31 90 TYR A C 1
ATOM 684 O O . TYR A 1 90 ? 12.453 -1.627 -11.219 1 98.31 90 TYR A O 1
ATOM 692 N N . LYS A 1 91 ? 14.586 -2.031 -10.812 1 96.94 91 LYS A N 1
ATOM 693 C CA . LYS A 1 91 ? 14.711 -1.018 -9.766 1 96.94 91 LYS A CA 1
ATOM 694 C C . LYS A 1 91 ? 14.422 0.377 -10.32 1 96.94 91 LYS A C 1
ATOM 696 O O . LYS A 1 91 ? 13.781 1.193 -9.648 1 96.94 91 LYS A O 1
ATOM 701 N N . GLN A 1 92 ? 14.844 0.664 -11.523 1 96.06 92 GLN A N 1
ATOM 702 C CA . GLN A 1 92 ? 14.586 1.953 -12.156 1 96.06 92 GLN A CA 1
ATOM 703 C C . GLN A 1 92 ? 13.094 2.166 -12.383 1 96.06 92 GLN A C 1
ATOM 705 O O . GLN A 1 92 ? 12.594 3.281 -12.242 1 96.06 92 GLN A O 1
ATOM 710 N N . MET A 1 93 ? 12.406 1.086 -12.703 1 96.31 93 MET A N 1
ATOM 711 C CA . MET A 1 93 ? 10.977 1.186 -12.953 1 96.31 93 MET A CA 1
ATOM 712 C C . MET A 1 93 ? 10.203 1.334 -11.641 1 96.31 93 MET A C 1
ATOM 714 O O . MET A 1 93 ? 9.359 2.223 -11.516 1 96.31 93 MET A O 1
ATOM 718 N N . VAL A 1 94 ? 10.57 0.484 -10.688 1 94.5 94 VAL A N 1
ATOM 719 C CA . VAL A 1 94 ? 9.797 0.451 -9.453 1 94.5 94 VAL A CA 1
ATOM 720 C C . VAL A 1 94 ? 10.016 1.743 -8.664 1 94.5 94 VAL A C 1
ATOM 722 O O . VAL A 1 94 ? 9.117 2.221 -7.977 1 94.5 94 VAL A O 1
ATOM 725 N N . ASP A 1 95 ? 11.172 2.361 -8.797 1 92.12 95 ASP A N 1
ATOM 726 C CA . ASP A 1 95 ? 11.523 3.576 -8.07 1 92.12 95 ASP A CA 1
ATOM 727 C C . ASP A 1 95 ? 11.5 4.797 -8.992 1 92.12 95 ASP A C 1
ATOM 729 O O . ASP A 1 95 ? 12.195 5.781 -8.742 1 92.12 95 ASP A O 1
ATOM 733 N N . ASP A 1 96 ? 10.797 4.648 -10.086 1 91.94 96 ASP A N 1
ATOM 734 C CA . ASP A 1 96 ? 10.688 5.789 -10.992 1 91.94 96 ASP A CA 1
ATOM 735 C C . ASP A 1 96 ? 10.25 7.047 -10.242 1 91.94 96 ASP A C 1
ATOM 737 O O . ASP A 1 96 ? 9.211 7.043 -9.562 1 91.94 96 ASP A O 1
ATOM 741 N N . PRO A 1 97 ? 11.008 8.156 -10.336 1 87.25 97 PRO A N 1
ATOM 742 C CA . PRO A 1 97 ? 10.719 9.352 -9.539 1 87.25 97 PRO A CA 1
ATOM 743 C C . PRO A 1 97 ? 9.352 9.953 -9.852 1 87.25 97 PRO A C 1
ATOM 745 O O . PRO A 1 97 ? 8.742 10.594 -8.992 1 87.25 97 PRO A O 1
ATOM 748 N N . ASN A 1 98 ? 8.828 9.695 -11.023 1 88.81 98 ASN A N 1
ATOM 749 C CA . ASN A 1 98 ? 7.551 10.281 -11.406 1 88.81 98 ASN A CA 1
ATOM 750 C C . ASN A 1 98 ? 6.375 9.484 -10.844 1 88.81 98 ASN A C 1
ATOM 752 O O . ASN A 1 98 ? 5.25 9.984 -10.812 1 88.81 98 ASN A O 1
ATOM 756 N N . PHE A 1 99 ? 6.645 8.219 -10.398 1 90.5 99 PHE A N 1
ATOM 757 C CA . PHE A 1 99 ? 5.582 7.371 -9.875 1 90.5 99 PHE A CA 1
ATOM 758 C C . PHE A 1 99 ? 5.797 7.078 -8.391 1 90.5 99 PHE A C 1
ATOM 760 O O . PHE A 1 99 ? 4.91 6.547 -7.727 1 90.5 99 PHE A O 1
ATOM 767 N N . ARG A 1 100 ? 6.871 7.516 -7.879 1 86.12 100 ARG A N 1
ATOM 768 C CA . ARG A 1 100 ? 7.258 7.129 -6.527 1 86.12 100 ARG A CA 1
ATOM 769 C C . ARG A 1 100 ? 6.227 7.602 -5.508 1 86.12 100 ARG A C 1
ATOM 771 O O . ARG A 1 100 ? 5.93 6.895 -4.543 1 86.12 100 ARG A O 1
ATOM 778 N N . TRP A 1 101 ? 5.621 8.773 -5.684 1 87 101 TRP A N 1
ATOM 779 C CA . TRP A 1 101 ? 4.699 9.375 -4.727 1 87 101 TRP A CA 1
ATOM 780 C C . TRP A 1 101 ? 3.322 8.727 -4.809 1 87 101 TRP A C 1
ATOM 782 O O . TRP A 1 101 ? 2.445 9 -3.986 1 87 101 TRP A O 1
ATOM 792 N N . LEU A 1 102 ? 3.098 7.902 -5.762 1 87.62 102 LEU A N 1
ATOM 793 C CA . LEU A 1 102 ? 1.804 7.258 -5.965 1 87.62 102 LEU A CA 1
ATOM 794 C C . LEU A 1 102 ? 1.729 5.938 -5.211 1 87.62 102 LEU A C 1
ATOM 796 O O . LEU A 1 102 ? 0.756 5.191 -5.348 1 87.62 102 LEU A O 1
ATOM 800 N N . GLY A 1 103 ? 2.541 5.789 -4.055 1 73.81 103 GLY A N 1
ATOM 801 C CA . GLY A 1 103 ? 2.588 4.547 -3.303 1 73.81 103 GLY A CA 1
ATOM 802 C C . GLY A 1 103 ? 3.646 3.586 -3.805 1 73.81 103 GLY A C 1
ATOM 803 O O . GLY A 1 103 ? 3.344 2.654 -4.555 1 73.81 103 GLY A O 1
ATOM 804 N N . PRO A 1 104 ? 4.762 3.982 -3.148 1 69.44 104 PRO A N 1
ATOM 805 C CA . PRO A 1 104 ? 5.766 3.168 -3.844 1 69.44 104 PRO A CA 1
ATOM 806 C C . PRO A 1 104 ? 5.574 1.671 -3.607 1 69.44 104 PRO A C 1
ATOM 808 O O . PRO A 1 104 ? 5.312 1.249 -2.479 1 69.44 104 PRO A O 1
ATOM 811 N N . HIS A 1 105 ? 5.535 1.005 -4.551 1 88.25 105 HIS A N 1
ATOM 812 C CA . HIS A 1 105 ? 5.574 -0.449 -4.668 1 88.25 105 HIS A CA 1
ATOM 813 C C . HIS A 1 105 ? 4.227 -1.066 -4.305 1 88.25 105 HIS A C 1
ATOM 815 O O . HIS A 1 105 ? 4.168 -2.037 -3.545 1 88.25 105 HIS A O 1
ATOM 821 N N . LYS A 1 106 ? 3.145 -0.303 -4.707 1 91.75 106 LYS A N 1
ATOM 822 C CA . LYS A 1 106 ? 1.806 -0.788 -4.391 1 91.75 106 LYS A CA 1
ATOM 823 C C . LYS A 1 106 ? 0.774 -0.237 -5.371 1 91.75 106 LYS A C 1
ATOM 825 O O . LYS A 1 106 ? 1.042 0.734 -6.082 1 91.75 106 LYS A O 1
ATOM 830 N N . GLY A 1 107 ? -0.332 -0.901 -5.406 1 92.69 107 GLY A N 1
ATOM 831 C CA . GLY A 1 107 ? -1.49 -0.39 -6.121 1 92.69 107 GLY A CA 1
ATOM 832 C C . GLY A 1 107 ? -1.304 -0.377 -7.629 1 92.69 107 GLY A C 1
ATOM 833 O O . GLY A 1 107 ? -0.703 -1.294 -8.195 1 92.69 107 GLY A O 1
ATOM 834 N N . VAL A 1 108 ? -1.823 0.697 -8.266 1 94.69 108 VAL A N 1
ATOM 835 C CA . VAL A 1 108 ? -1.914 0.823 -9.719 1 94.69 108 VAL A CA 1
ATOM 836 C C . VAL A 1 108 ? -0.518 0.742 -10.328 1 94.69 108 VAL A C 1
ATOM 838 O O . VAL A 1 108 ? -0.305 0.025 -11.312 1 94.69 108 VAL A O 1
ATOM 841 N N . VAL A 1 109 ? 0.412 1.397 -9.75 1 94.31 109 VAL A N 1
ATOM 842 C CA . VAL A 1 109 ? 1.764 1.487 -10.297 1 94.31 109 VAL A CA 1
ATOM 843 C C . VAL A 1 109 ? 2.438 0.119 -10.227 1 94.31 109 VAL A C 1
ATOM 845 O O . VAL A 1 109 ? 3.105 -0.297 -11.18 1 94.31 109 VAL A O 1
ATOM 848 N N . HIS A 1 110 ? 2.227 -0.533 -9.141 1 95.5 110 HIS A N 1
ATOM 849 C CA . HIS A 1 110 ? 2.846 -1.84 -8.953 1 95.5 110 HIS A CA 1
ATOM 850 C C . HIS A 1 110 ? 2.225 -2.881 -9.875 1 95.5 110 HIS A C 1
ATOM 852 O O . HIS A 1 110 ? 2.926 -3.758 -10.391 1 95.5 110 HIS A O 1
ATOM 858 N N . LEU A 1 111 ? 0.932 -2.818 -10.07 1 95.88 111 LEU A N 1
ATOM 859 C CA . LEU A 1 111 ? 0.258 -3.689 -11.023 1 95.88 111 LEU A CA 1
ATOM 860 C C . LEU A 1 111 ? 0.778 -3.449 -12.438 1 95.88 111 LEU A C 1
ATOM 862 O O . LEU A 1 111 ? 1.013 -4.398 -13.188 1 95.88 111 LEU A O 1
ATOM 866 N N . ALA A 1 112 ? 0.952 -2.193 -12.766 1 96.62 112 ALA A N 1
ATOM 867 C CA . ALA A 1 112 ? 1.51 -1.863 -14.07 1 96.62 112 ALA A CA 1
ATOM 868 C C . ALA A 1 112 ? 2.918 -2.432 -14.227 1 96.62 112 ALA A C 1
ATOM 870 O O . ALA A 1 112 ? 3.268 -2.959 -15.289 1 96.62 112 ALA A O 1
ATOM 871 N N . LEU A 1 113 ? 3.688 -2.262 -13.156 1 97.56 113 LEU A N 1
ATOM 872 C CA . LEU A 1 113 ? 5.023 -2.848 -13.148 1 97.56 113 LEU A CA 1
ATOM 873 C C . LEU A 1 113 ? 4.961 -4.348 -13.43 1 97.56 113 LEU A C 1
ATOM 875 O O . LEU A 1 113 ? 5.75 -4.867 -14.219 1 97.56 113 LEU A O 1
ATOM 879 N N . ALA A 1 114 ? 4.035 -5 -12.805 1 97.19 114 ALA A N 1
ATOM 880 C CA . ALA A 1 114 ? 3.871 -6.438 -13 1 97.19 114 ALA A CA 1
ATOM 881 C C . ALA A 1 114 ? 3.686 -6.77 -14.484 1 97.19 114 ALA A C 1
ATOM 883 O O . ALA A 1 114 ? 4.336 -7.672 -15.008 1 97.19 114 ALA A O 1
ATOM 884 N N . ALA A 1 115 ? 2.809 -6.074 -15.125 1 98.12 115 ALA A N 1
ATOM 885 C CA . ALA A 1 115 ? 2.504 -6.34 -16.531 1 98.12 115 ALA A CA 1
ATOM 886 C C . ALA A 1 115 ? 3.744 -6.172 -17.406 1 98.12 115 ALA A C 1
ATOM 888 O O . ALA A 1 115 ? 4.023 -7.012 -18.266 1 98.12 115 ALA A O 1
ATOM 889 N N . VAL A 1 116 ? 4.512 -5.137 -17.156 1 98.81 116 VAL A N 1
ATOM 890 C CA . VAL A 1 116 ? 5.691 -4.859 -17.969 1 98.81 116 VAL A CA 1
ATOM 891 C C . VAL A 1 116 ? 6.758 -5.922 -17.719 1 98.81 116 VAL A C 1
ATOM 893 O O . VAL A 1 116 ? 7.352 -6.453 -18.656 1 98.81 116 VAL A O 1
ATOM 896 N N . VAL A 1 117 ? 6.996 -6.23 -16.438 1 98.81 117 VAL A N 1
ATOM 897 C CA . VAL A 1 117 ? 7.988 -7.23 -16.062 1 98.81 117 VAL A CA 1
ATOM 898 C C . VAL A 1 117 ? 7.609 -8.586 -16.656 1 98.81 117 VAL A C 1
ATOM 900 O O . VAL A 1 117 ? 8.453 -9.266 -17.25 1 98.81 117 VAL A O 1
ATOM 903 N N . ASN A 1 118 ? 6.371 -8.945 -16.5 1 98.69 118 ASN A N 1
ATOM 904 C CA . ASN A 1 118 ? 5.895 -10.219 -17.031 1 98.69 118 ASN A CA 1
ATOM 905 C C . ASN A 1 118 ? 6.043 -10.289 -18.547 1 98.69 118 ASN A C 1
ATOM 907 O O . ASN A 1 118 ? 6.383 -11.336 -19.094 1 98.69 118 ASN A O 1
ATOM 911 N N . ALA A 1 119 ? 5.797 -9.18 -19.234 1 98.88 119 ALA A N 1
ATOM 912 C CA . ALA A 1 119 ? 5.973 -9.141 -20.688 1 98.88 119 ALA A CA 1
ATOM 913 C C . ALA A 1 119 ? 7.434 -9.375 -21.062 1 98.88 119 ALA A C 1
ATOM 915 O O . ALA A 1 119 ? 7.723 -10.047 -22.062 1 98.88 119 ALA A O 1
ATOM 916 N N . CYS A 1 120 ? 8.328 -8.828 -20.312 1 98.94 120 CYS A N 1
ATOM 917 C CA . CYS A 1 120 ? 9.75 -9.023 -20.578 1 98.94 120 CYS A CA 1
ATOM 918 C C . CYS A 1 120 ? 10.133 -10.484 -20.406 1 98.94 120 CYS A C 1
ATOM 920 O O . CYS A 1 120 ? 10.859 -11.047 -21.234 1 98.94 120 CYS A O 1
ATOM 922 N N . TYR A 1 121 ? 9.672 -11.109 -19.359 1 98.88 121 TYR A N 1
ATOM 923 C CA . TYR A 1 121 ? 9.977 -12.516 -19.141 1 98.88 121 TYR A CA 1
ATOM 924 C C . TYR A 1 121 ? 9.359 -13.391 -20.219 1 98.88 121 TYR A C 1
ATOM 926 O O . TYR A 1 121 ? 9.969 -14.375 -20.641 1 98.88 121 TYR A O 1
ATOM 934 N N . ASP A 1 122 ? 8.141 -13.086 -20.594 1 98.75 122 ASP A N 1
ATOM 935 C CA . ASP A 1 122 ? 7.5 -13.805 -21.688 1 98.75 122 ASP A CA 1
ATOM 936 C C . ASP A 1 122 ? 8.328 -13.719 -22.953 1 98.75 122 ASP A C 1
ATOM 938 O O . ASP A 1 122 ? 8.617 -14.742 -23.594 1 98.75 122 ASP A O 1
ATOM 942 N N . LEU A 1 123 ? 8.695 -12.508 -23.328 1 98.88 123 LEU A N 1
ATOM 943 C CA . LEU A 1 123 ? 9.484 -12.273 -24.531 1 98.88 123 LEU A CA 1
ATOM 944 C C . LEU A 1 123 ? 10.82 -13 -24.453 1 98.88 123 LEU A C 1
ATOM 946 O O . LEU A 1 123 ? 11.289 -13.57 -25.438 1 98.88 123 LEU A O 1
ATOM 950 N N . TRP A 1 124 ? 11.445 -12.914 -23.266 1 98.75 124 TRP A N 1
ATOM 951 C CA . TRP A 1 124 ? 12.719 -13.586 -23.031 1 98.75 124 TRP A CA 1
ATOM 952 C C . TRP A 1 124 ? 12.602 -15.078 -23.312 1 98.75 124 TRP A C 1
ATOM 954 O O . TRP A 1 124 ? 13.406 -15.641 -24.047 1 98.75 124 TRP A O 1
ATOM 964 N N . ALA A 1 125 ? 11.609 -15.719 -22.781 1 98.69 125 ALA A N 1
ATOM 965 C CA . ALA A 1 125 ? 11.383 -17.141 -22.984 1 98.69 125 ALA A CA 1
ATOM 966 C C . ALA A 1 125 ? 11.102 -17.453 -24.453 1 98.69 125 ALA A C 1
ATOM 968 O O . ALA A 1 125 ? 11.648 -18.406 -25.016 1 98.69 125 ALA A O 1
ATOM 969 N N . LYS A 1 126 ? 10.305 -16.641 -25.062 1 98.38 126 LYS A N 1
ATOM 970 C CA . LYS A 1 126 ? 9.984 -16.812 -26.484 1 98.38 126 LYS A CA 1
ATOM 971 C C . LYS A 1 126 ? 11.227 -16.656 -27.344 1 98.38 126 LYS A C 1
ATOM 973 O O . LYS A 1 126 ? 11.406 -17.375 -28.328 1 98.38 126 LYS A O 1
ATOM 978 N N . SER A 1 127 ? 12.023 -15.672 -27 1 97.94 127 SER A N 1
ATOM 979 C CA . SER A 1 127 ? 13.25 -15.438 -27.766 1 97.94 127 SER A CA 1
ATOM 980 C C . SER A 1 127 ? 14.172 -16.641 -27.719 1 97.94 127 SER A C 1
ATOM 982 O O . SER A 1 127 ? 14.977 -16.859 -28.609 1 97.94 127 SER A O 1
ATOM 984 N N . ARG A 1 128 ? 14.023 -17.438 -26.672 1 97 128 ARG A N 1
ATOM 985 C CA . ARG A 1 128 ? 14.82 -18.656 -26.516 1 97 128 ARG A CA 1
ATOM 986 C C . ARG A 1 128 ? 14.047 -19.891 -26.969 1 97 128 ARG A C 1
ATOM 988 O O . ARG A 1 128 ? 14.547 -21 -26.875 1 97 128 ARG A O 1
ATOM 995 N N . ALA A 1 129 ? 12.852 -19.75 -27.328 1 97.69 129 ALA A N 1
ATOM 996 C CA . ALA A 1 129 ? 11.969 -20.781 -27.859 1 97.69 129 ALA A CA 1
ATOM 997 C C . ALA A 1 129 ? 11.719 -21.875 -26.828 1 97.69 129 ALA A C 1
ATOM 999 O O . ALA A 1 129 ? 11.703 -23.062 -27.172 1 97.69 129 ALA A O 1
ATOM 1000 N N . VAL A 1 130 ? 11.555 -21.531 -25.625 1 98.44 130 VAL A N 1
ATOM 1001 C CA . VAL A 1 130 ? 11.258 -22.469 -24.547 1 98.44 130 VAL A CA 1
ATOM 1002 C C . VAL A 1 130 ? 10.148 -21.891 -23.656 1 98.44 130 VAL A C 1
ATOM 1004 O O . VAL A 1 130 ? 9.914 -20.688 -23.641 1 98.44 130 VAL A O 1
ATOM 1007 N N . PRO A 1 131 ? 9.391 -22.797 -22.953 1 98.62 131 PRO A N 1
ATOM 1008 C CA . PRO A 1 131 ? 8.5 -22.266 -21.922 1 98.62 131 PRO A CA 1
ATOM 1009 C C . PRO A 1 131 ? 9.25 -21.562 -20.781 1 98.62 131 PRO A C 1
ATOM 1011 O O . PRO A 1 131 ? 10.414 -21.891 -20.531 1 98.62 131 PRO A O 1
ATOM 1014 N N . LEU A 1 132 ? 8.625 -20.656 -20.141 1 98.75 132 LEU A N 1
ATOM 1015 C CA . LEU A 1 132 ? 9.281 -19.844 -19.125 1 98.75 132 LEU A CA 1
ATOM 1016 C C . LEU A 1 132 ? 9.883 -20.719 -18.031 1 98.75 132 LEU A C 1
ATOM 1018 O O . LEU A 1 132 ? 10.992 -20.453 -17.562 1 98.75 132 LEU A O 1
ATOM 1022 N N . TRP A 1 133 ? 9.117 -21.75 -17.516 1 98.38 133 TRP A N 1
ATOM 1023 C CA . TRP A 1 133 ? 9.648 -22.594 -16.438 1 98.38 133 TRP A CA 1
ATOM 1024 C C . TRP A 1 133 ? 11 -23.188 -16.844 1 98.38 133 TRP A C 1
ATOM 1026 O O . TRP A 1 133 ? 11.914 -23.266 -16.016 1 98.38 133 TRP A O 1
ATOM 1036 N N . GLN A 1 134 ? 11.133 -23.594 -18.078 1 98.5 134 GLN A N 1
ATOM 1037 C CA . GLN A 1 134 ? 12.375 -24.203 -18.547 1 98.5 134 GLN A CA 1
ATOM 1038 C C . GLN A 1 134 ? 13.5 -23.156 -18.609 1 98.5 134 GLN A C 1
ATOM 1040 O O . GLN A 1 134 ? 14.633 -23.438 -18.219 1 98.5 134 GLN A O 1
ATOM 1045 N N . LEU A 1 135 ? 13.164 -22 -19.141 1 98.62 135 LEU A N 1
ATOM 1046 C CA . LEU A 1 135 ? 14.148 -20.922 -19.141 1 98.62 135 LEU A CA 1
ATOM 1047 C C . LEU A 1 135 ? 14.68 -20.672 -17.734 1 98.62 135 LEU A C 1
ATOM 1049 O O . LEU A 1 135 ? 15.891 -20.625 -17.516 1 98.62 135 LEU A O 1
ATOM 1053 N N . LEU A 1 136 ? 13.836 -20.531 -16.75 1 98.56 136 LEU A N 1
ATOM 1054 C CA . LEU A 1 136 ? 14.195 -20.172 -15.383 1 98.56 136 LEU A CA 1
ATOM 1055 C C . LEU A 1 136 ? 15.047 -21.25 -14.742 1 98.56 136 LEU A C 1
ATOM 1057 O O . LEU A 1 136 ? 16.016 -20.953 -14.039 1 98.56 136 LEU A O 1
ATOM 1061 N N . ILE A 1 137 ? 14.742 -22.547 -14.906 1 97.44 137 ILE A N 1
ATOM 1062 C CA . ILE A 1 137 ? 15.469 -23.609 -14.227 1 97.44 137 ILE A CA 1
ATOM 1063 C C . ILE A 1 137 ? 16.844 -23.797 -14.875 1 97.44 137 ILE A C 1
ATOM 1065 O O . ILE A 1 137 ? 17.75 -24.359 -14.258 1 97.44 137 ILE A O 1
ATOM 1069 N N . GLU A 1 138 ? 16.969 -23.344 -16.141 1 97.19 138 GLU A N 1
ATOM 1070 C CA . GLU A 1 138 ? 18.234 -23.531 -16.859 1 97.19 138 GLU A CA 1
ATOM 1071 C C . GLU A 1 138 ? 19.203 -22.391 -16.562 1 97.19 138 GLU A C 1
ATOM 1073 O O . GLU A 1 138 ? 20.391 -22.484 -16.859 1 97.19 138 GLU A O 1
ATOM 1078 N N . LEU A 1 139 ? 18.734 -21.312 -16.031 1 97.94 139 LEU A N 1
ATOM 1079 C CA . LEU A 1 139 ? 19.609 -20.203 -15.641 1 97.94 139 LEU A CA 1
ATOM 1080 C C . LEU A 1 139 ? 20.531 -20.625 -14.5 1 97.94 139 LEU A C 1
ATOM 1082 O O . LEU A 1 139 ? 20.109 -21.359 -13.602 1 97.94 139 LEU A O 1
ATOM 1086 N N . SER A 1 140 ? 21.797 -20.125 -14.562 1 98.06 140 SER A N 1
ATOM 1087 C CA . SER A 1 140 ? 22.625 -20.25 -13.359 1 98.06 140 SER A CA 1
ATOM 1088 C C . SER A 1 140 ? 22.047 -19.422 -12.219 1 98.06 140 SER A C 1
ATOM 1090 O O . SER A 1 140 ? 21.266 -18.5 -12.445 1 98.06 140 SER A O 1
ATOM 1092 N N . PRO A 1 141 ? 22.422 -19.797 -10.945 1 98.38 141 PRO A N 1
ATOM 1093 C CA . PRO A 1 141 ? 21.984 -18.984 -9.812 1 98.38 141 PRO A CA 1
ATOM 1094 C C . PRO A 1 141 ? 22.312 -17.5 -9.984 1 98.38 141 PRO A C 1
ATOM 1096 O O . PRO A 1 141 ? 21.484 -16.641 -9.695 1 98.38 141 PRO A O 1
ATOM 1099 N N . GLU A 1 142 ? 23.469 -17.203 -10.516 1 98.56 142 GLU A N 1
ATOM 1100 C CA . GLU A 1 142 ? 23.906 -15.82 -10.719 1 98.56 142 GLU A CA 1
ATOM 1101 C C . GLU A 1 142 ? 23.031 -15.117 -11.758 1 98.56 142 GLU A C 1
ATOM 1103 O O . GLU A 1 142 ? 22.609 -13.977 -11.555 1 98.56 142 GLU A O 1
ATOM 1108 N N . GLU A 1 143 ? 22.797 -15.781 -12.875 1 98.62 143 GLU A N 1
ATOM 1109 C CA . GLU A 1 143 ? 21.953 -15.203 -13.93 1 98.62 143 GLU A CA 1
ATOM 1110 C C . GLU A 1 143 ? 20.547 -14.914 -13.43 1 98.62 143 GLU A C 1
ATOM 1112 O O . GLU A 1 143 ? 19.969 -13.875 -13.742 1 98.62 143 GLU A O 1
ATOM 1117 N N . LEU A 1 144 ? 20 -15.859 -12.672 1 98.75 144 LEU A N 1
ATOM 1118 C CA . LEU A 1 144 ? 18.672 -15.68 -12.125 1 98.75 144 LEU A CA 1
ATOM 1119 C C . LEU A 1 144 ? 18.625 -14.492 -11.172 1 98.75 144 LEU A C 1
ATOM 1121 O O . LEU A 1 144 ? 17.734 -13.641 -11.273 1 98.75 144 LEU A O 1
ATOM 1125 N N . VAL A 1 145 ? 19.562 -14.422 -10.25 1 98.62 145 VAL A N 1
ATOM 1126 C CA . VAL A 1 145 ? 19.594 -13.391 -9.211 1 98.62 145 VAL A CA 1
ATOM 1127 C C . VAL A 1 145 ? 19.828 -12.023 -9.852 1 98.62 145 VAL A C 1
ATOM 1129 O O . VAL A 1 145 ? 19.359 -11.008 -9.336 1 98.62 145 VAL A O 1
ATOM 1132 N N . ASN A 1 146 ? 20.438 -11.945 -11.031 1 98.69 146 ASN A N 1
ATOM 1133 C CA . ASN A 1 146 ? 20.641 -10.711 -11.766 1 98.69 146 ASN A CA 1
ATOM 1134 C C . ASN A 1 146 ? 19.328 -10.094 -12.211 1 98.69 146 ASN A C 1
ATOM 1136 O O . ASN A 1 146 ? 19.266 -8.914 -12.578 1 98.69 146 ASN A O 1
ATOM 1140 N N . THR A 1 147 ? 18.25 -10.867 -12.258 1 98.81 147 THR A N 1
ATOM 1141 C CA . THR A 1 147 ? 16.969 -10.359 -12.719 1 98.81 147 THR A CA 1
ATOM 1142 C C . THR A 1 147 ? 16.156 -9.812 -11.547 1 98.81 147 THR A C 1
ATOM 1144 O O . THR A 1 147 ? 15.016 -9.359 -11.727 1 98.81 147 THR A O 1
ATOM 1147 N N . LEU A 1 148 ? 16.719 -9.828 -10.32 1 98.81 148 LEU A N 1
ATOM 1148 C CA . LEU A 1 148 ? 15.961 -9.516 -9.117 1 98.81 148 LEU A CA 1
ATOM 1149 C C . LEU A 1 148 ? 16.469 -8.227 -8.469 1 98.81 148 LEU A C 1
ATOM 1151 O O . LEU A 1 148 ? 17.625 -7.844 -8.664 1 98.81 148 LEU A O 1
ATOM 1155 N N . ASP A 1 149 ? 15.594 -7.547 -7.801 1 98.31 149 ASP A N 1
ATOM 1156 C CA . ASP A 1 149 ? 15.922 -6.371 -7.004 1 98.31 149 ASP A CA 1
ATOM 1157 C C . ASP A 1 149 ? 15.906 -6.695 -5.512 1 98.31 149 ASP A C 1
ATOM 1159 O O . ASP A 1 149 ? 14.844 -6.941 -4.938 1 98.31 149 ASP A O 1
ATOM 1163 N N . PHE A 1 150 ? 17.047 -6.602 -4.82 1 98.5 150 PHE A N 1
ATOM 1164 C CA . PHE A 1 150 ? 17.203 -7.016 -3.43 1 98.5 150 PHE A CA 1
ATOM 1165 C C . PHE A 1 150 ? 17.109 -5.812 -2.496 1 98.5 150 PHE A C 1
ATOM 1167 O O . PHE A 1 150 ? 17.469 -5.914 -1.317 1 98.5 150 PHE A O 1
ATOM 1174 N N . SER A 1 151 ? 16.641 -4.656 -3.008 1 97.44 151 SER A N 1
ATOM 1175 C CA . SER A 1 151 ? 16.531 -3.461 -2.176 1 97.44 151 SER A CA 1
ATOM 1176 C C . SER A 1 151 ? 15.703 -3.729 -0.93 1 97.44 151 SER A C 1
ATOM 1178 O O . SER A 1 151 ? 14.609 -4.293 -1.018 1 97.44 151 SER A O 1
ATOM 1180 N N . TYR A 1 152 ? 16.25 -3.398 0.291 1 97.81 152 TYR A N 1
ATOM 1181 C CA . TYR A 1 152 ? 15.609 -3.477 1.602 1 97.81 152 TYR A CA 1
ATOM 1182 C C . TYR A 1 152 ? 15.57 -4.914 2.104 1 97.81 152 TYR A C 1
ATOM 1184 O O . TYR A 1 152 ? 14.938 -5.207 3.121 1 97.81 152 TYR A O 1
ATOM 1192 N N . TYR A 1 153 ? 16.219 -5.844 1.36 1 98.5 153 TYR A N 1
ATOM 1193 C CA . TYR A 1 153 ? 16.328 -7.23 1.797 1 98.5 153 TYR A CA 1
ATOM 1194 C C . TYR A 1 153 ? 17.703 -7.504 2.402 1 98.5 153 TYR A C 1
ATOM 1196 O O . TYR A 1 153 ? 17.984 -8.617 2.846 1 98.5 153 TYR A O 1
ATOM 1204 N N . GLU A 1 154 ? 18.578 -6.523 2.48 1 97.62 154 GLU A N 1
ATOM 1205 C CA . GLU A 1 154 ? 19.984 -6.703 2.83 1 97.62 154 GLU A CA 1
ATOM 1206 C C . GLU A 1 154 ? 20.141 -7.332 4.211 1 97.62 154 GLU A C 1
ATOM 1208 O O . GLU A 1 154 ? 21.078 -8.078 4.461 1 97.62 154 GLU A O 1
ATOM 1213 N N . ASP A 1 155 ? 19.188 -7.117 5.047 1 97.5 155 ASP A N 1
ATOM 1214 C CA . ASP A 1 155 ? 19.266 -7.605 6.422 1 97.5 155 ASP A CA 1
ATOM 1215 C C . ASP A 1 155 ? 18.766 -9.047 6.516 1 97.5 155 ASP A C 1
ATOM 1217 O O . ASP A 1 155 ? 19.031 -9.734 7.508 1 97.5 155 ASP A O 1
ATOM 1221 N N . ILE A 1 156 ? 18.094 -9.531 5.488 1 98.38 156 ILE A N 1
ATOM 1222 C CA . ILE A 1 156 ? 17.375 -10.773 5.707 1 98.38 156 ILE A CA 1
ATOM 1223 C C . ILE A 1 156 ? 17.734 -11.781 4.625 1 98.38 156 ILE A C 1
ATOM 1225 O O . ILE A 1 156 ? 17.734 -12.992 4.863 1 98.38 156 ILE A O 1
ATOM 1229 N N . LEU A 1 157 ? 18.047 -11.352 3.467 1 98.69 157 LEU A N 1
ATOM 1230 C CA . LEU A 1 157 ? 18.422 -12.172 2.322 1 98.69 157 LEU A CA 1
ATOM 1231 C C . LEU A 1 157 ? 19.266 -11.375 1.336 1 98.69 157 LEU A C 1
ATOM 1233 O O . LEU A 1 157 ? 18.734 -10.719 0.442 1 98.69 157 LEU A O 1
ATOM 1237 N N . SER A 1 158 ? 20.562 -11.5 1.441 1 98 158 SER A N 1
ATOM 1238 C CA . SER A 1 158 ? 21.453 -10.82 0.513 1 98 158 SER A CA 1
ATOM 1239 C C . SER A 1 158 ? 21.516 -11.547 -0.827 1 98 158 SER A C 1
ATOM 1241 O O . SER A 1 158 ? 21.062 -12.688 -0.94 1 98 158 SER A O 1
ATOM 1243 N N . ARG A 1 159 ? 21.984 -10.836 -1.778 1 97.88 159 ARG A N 1
ATOM 1244 C CA . ARG A 1 159 ? 22.219 -11.422 -3.096 1 97.88 159 ARG A CA 1
ATOM 1245 C C . ARG A 1 159 ? 23.047 -12.703 -2.988 1 97.88 159 ARG A C 1
ATOM 1247 O O . ARG A 1 159 ? 22.688 -13.727 -3.59 1 97.88 159 ARG A O 1
ATOM 1254 N N . GLU A 1 160 ? 24.078 -12.703 -2.193 1 98.38 160 GLU A N 1
ATOM 1255 C CA . GLU A 1 160 ? 24.953 -13.852 -2.016 1 98.38 160 GLU A CA 1
ATOM 1256 C C . GLU A 1 160 ? 24.234 -15.008 -1.333 1 98.38 160 GLU A C 1
ATOM 1258 O O . GLU A 1 160 ? 24.422 -16.172 -1.701 1 98.38 160 GLU A O 1
ATOM 1263 N N . GLN A 1 161 ? 23.453 -14.68 -0.39 1 98.62 161 GLN A N 1
ATOM 1264 C CA . GLN A 1 161 ? 22.688 -15.711 0.295 1 98.62 161 GLN A CA 1
ATOM 1265 C C . GLN A 1 161 ? 21.703 -16.375 -0.656 1 98.62 161 GLN A C 1
ATOM 1267 O O . GLN A 1 161 ? 21.469 -17.594 -0.573 1 98.62 161 GLN A O 1
ATOM 1272 N N . ALA A 1 162 ? 21.094 -15.602 -1.521 1 98.75 162 ALA A N 1
ATOM 1273 C CA . ALA A 1 162 ? 20.156 -16.141 -2.504 1 98.75 162 ALA A CA 1
ATOM 1274 C C . ALA A 1 162 ? 20.859 -17.094 -3.463 1 98.75 162 ALA A C 1
ATOM 1276 O O . ALA A 1 162 ? 20.328 -18.156 -3.783 1 98.75 162 ALA A O 1
ATOM 1277 N N . ILE A 1 163 ? 22.016 -16.703 -3.941 1 98.69 163 ILE A N 1
ATOM 1278 C CA . ILE A 1 163 ? 22.812 -17.531 -4.84 1 98.69 163 ILE A CA 1
ATOM 1279 C C . ILE A 1 163 ? 23.156 -18.859 -4.148 1 98.69 163 ILE A C 1
ATOM 1281 O O . ILE A 1 163 ? 22.984 -19.922 -4.734 1 98.69 163 ILE A O 1
ATOM 1285 N N . GLU A 1 164 ? 23.562 -18.734 -2.908 1 98.56 164 GLU A N 1
ATOM 1286 C CA . GLU A 1 164 ? 23.922 -19.922 -2.145 1 98.56 164 GLU A CA 1
ATOM 1287 C C . GLU A 1 164 ? 22.703 -20.828 -1.936 1 98.56 164 GLU A C 1
ATOM 1289 O O . GLU A 1 164 ? 22.812 -22.047 -2.01 1 98.56 164 GLU A O 1
ATOM 1294 N N . LEU A 1 165 ? 21.609 -20.203 -1.664 1 98.25 165 LEU A N 1
ATOM 1295 C CA . LEU A 1 165 ? 20.391 -20.969 -1.482 1 98.25 165 LEU A CA 1
ATOM 1296 C C . LEU A 1 165 ? 20.047 -21.766 -2.74 1 98.25 165 LEU A C 1
ATOM 1298 O O . LEU A 1 165 ? 19.719 -22.953 -2.662 1 98.25 165 LEU A O 1
ATOM 1302 N N . LEU A 1 166 ? 20.125 -21.141 -3.906 1 98.31 166 LEU A N 1
ATOM 1303 C CA . LEU A 1 166 ? 19.844 -21.797 -5.18 1 98.31 166 LEU A CA 1
ATOM 1304 C C . LEU A 1 166 ? 20.844 -22.906 -5.465 1 98.31 166 LEU A C 1
ATOM 1306 O O . LEU A 1 166 ? 20.469 -23.984 -5.918 1 98.31 166 LEU A O 1
ATOM 1310 N N . ARG A 1 167 ? 22.078 -22.656 -5.152 1 97.94 167 ARG A N 1
ATOM 1311 C CA . ARG A 1 167 ? 23.125 -23.656 -5.379 1 97.94 167 ARG A CA 1
ATOM 1312 C C . ARG A 1 167 ? 22.922 -24.859 -4.48 1 97.94 167 ARG A C 1
ATOM 1314 O O . ARG A 1 167 ? 23.125 -26 -4.91 1 97.94 167 ARG A O 1
ATOM 1321 N N . SER A 1 168 ? 22.531 -24.531 -3.291 1 97.44 168 SER A N 1
ATOM 1322 C CA . SER A 1 168 ? 22.359 -25.609 -2.32 1 97.44 168 SER A CA 1
ATOM 1323 C C . SER A 1 168 ? 21.219 -26.531 -2.721 1 97.44 168 SER A C 1
ATOM 1325 O O . SER A 1 168 ? 21.141 -27.672 -2.252 1 97.44 168 SER A O 1
ATOM 1327 N N . LYS A 1 169 ? 20.391 -26.109 -3.604 1 96.19 169 LYS A N 1
ATOM 1328 C CA . LYS A 1 169 ? 19.234 -26.906 -4 1 96.19 169 LYS A CA 1
ATOM 1329 C C . LYS A 1 169 ? 19.453 -27.578 -5.348 1 96.19 169 LYS A C 1
ATOM 1331 O O . LYS A 1 169 ? 18.547 -28.188 -5.91 1 96.19 169 LYS A O 1
ATOM 1336 N N . SER A 1 170 ? 20.656 -27.438 -5.824 1 93.62 170 SER A N 1
ATOM 1337 C CA . SER A 1 170 ? 20.969 -28.031 -7.117 1 93.62 170 SER A CA 1
ATOM 1338 C C . SER A 1 170 ? 20.938 -29.547 -7.047 1 93.62 170 SER A C 1
ATOM 1340 O O . SER A 1 170 ? 20.578 -30.219 -8.023 1 93.62 170 SER A O 1
ATOM 1342 N N . ALA A 1 171 ? 21.328 -29.906 -5.789 1 90.5 171 ALA A N 1
ATOM 1343 C CA . ALA A 1 171 ? 21.25 -31.359 -5.582 1 90.5 171 ALA A CA 1
ATOM 1344 C C . ALA A 1 171 ? 19.812 -31.844 -5.602 1 90.5 171 ALA A C 1
ATOM 1346 O O . ALA A 1 171 ? 18.938 -31.234 -4.98 1 90.5 171 ALA A O 1
ATOM 1347 N N . GLY A 1 172 ? 19.391 -32.75 -6.371 1 94.12 172 GLY A N 1
ATOM 1348 C CA . GLY A 1 172 ? 18.062 -33.312 -6.395 1 94.12 172 GLY A CA 1
ATOM 1349 C C . GLY A 1 172 ? 17.203 -32.812 -7.531 1 94.12 172 GLY A C 1
ATOM 1350 O O . GLY A 1 172 ? 16.078 -33.25 -7.734 1 94.12 172 GLY A O 1
ATOM 1351 N N . ARG A 1 173 ? 17.734 -31.766 -8.148 1 95.56 173 ARG A N 1
ATOM 1352 C CA . ARG A 1 173 ? 17 -31.125 -9.219 1 95.56 173 ARG A CA 1
ATOM 1353 C C . ARG A 1 173 ? 16.5 -32.156 -10.234 1 95.56 173 ARG A C 1
ATOM 1355 O O . ARG A 1 173 ? 15.367 -32.062 -10.719 1 95.56 173 ARG A O 1
ATOM 1362 N N . GLU A 1 174 ? 17.375 -33.062 -10.594 1 96 174 GLU A N 1
ATOM 1363 C CA . GLU A 1 174 ? 17 -34.062 -11.594 1 96 174 GLU A CA 1
ATOM 1364 C C . GLU A 1 174 ? 15.812 -34.906 -11.117 1 96 174 GLU A C 1
ATOM 1366 O O . GLU A 1 174 ? 14.906 -35.219 -11.906 1 96 174 GLU A O 1
ATOM 1371 N N . MET A 1 175 ? 15.828 -35.25 -9.867 1 96.81 175 MET A N 1
ATOM 1372 C CA . MET A 1 175 ? 14.703 -36 -9.297 1 96.81 175 MET A CA 1
ATOM 1373 C C . MET A 1 175 ? 13.438 -35.156 -9.305 1 96.81 175 MET A C 1
ATOM 1375 O O . MET A 1 175 ? 12.352 -35.688 -9.602 1 96.81 175 MET A O 1
ATOM 1379 N N . ARG A 1 176 ? 13.57 -33.906 -8.969 1 97.44 176 ARG A N 1
ATOM 1380 C CA . ARG A 1 176 ? 12.414 -33.031 -8.891 1 97.44 176 ARG A CA 1
ATOM 1381 C C . ARG A 1 176 ? 11.828 -32.781 -10.273 1 97.44 176 ARG A C 1
ATOM 1383 O O . ARG A 1 176 ? 10.641 -32.469 -10.406 1 97.44 176 ARG A O 1
ATOM 1390 N N . LYS A 1 177 ? 12.555 -32.969 -11.32 1 97.31 177 LYS A N 1
ATOM 1391 C CA . LYS A 1 177 ? 12.094 -32.781 -12.688 1 97.31 177 LYS A CA 1
ATOM 1392 C C . LYS A 1 177 ? 11.055 -33.844 -13.07 1 97.31 177 LYS A C 1
ATOM 1394 O O . LYS A 1 177 ? 10.344 -33.688 -14.07 1 97.31 177 LYS A O 1
ATOM 1399 N N . LYS A 1 178 ? 10.938 -34.875 -12.281 1 96.94 178 LYS A N 1
ATOM 1400 C CA . LYS A 1 178 ? 9.953 -35.906 -12.555 1 96.94 178 LYS A CA 1
ATOM 1401 C C . LYS A 1 178 ? 8.539 -35.344 -12.562 1 96.94 178 LYS A C 1
ATOM 1403 O O . LYS A 1 178 ? 7.641 -35.906 -13.203 1 96.94 178 LYS A O 1
ATOM 1408 N N . ILE A 1 179 ? 8.445 -34.25 -11.898 1 96.94 179 ILE A N 1
ATOM 1409 C CA . ILE A 1 179 ? 7.141 -33.594 -11.781 1 96.94 179 ILE A CA 1
ATOM 1410 C C . ILE A 1 179 ? 6.652 -33.156 -13.164 1 96.94 179 ILE A C 1
ATOM 1412 O O . ILE A 1 179 ? 5.445 -33.031 -13.391 1 96.94 179 ILE A O 1
ATOM 1416 N N . LEU A 1 180 ? 7.562 -32.938 -14.109 1 97.38 180 LEU A N 1
ATOM 1417 C CA . LEU A 1 180 ? 7.23 -32.5 -15.453 1 97.38 180 LEU A CA 1
ATOM 1418 C C . LEU A 1 180 ? 6.402 -33.531 -16.188 1 97.38 180 LEU A C 1
ATOM 1420 O O . LEU A 1 180 ? 5.555 -33.219 -17.016 1 97.38 180 LEU A O 1
ATOM 1424 N N . ASP A 1 181 ? 6.617 -34.812 -15.852 1 96.44 181 ASP A N 1
ATOM 1425 C CA . ASP A 1 181 ? 5.883 -35.906 -16.453 1 96.44 181 ASP A CA 1
ATOM 1426 C C . ASP A 1 181 ? 4.676 -36.281 -15.594 1 96.44 181 ASP A C 1
ATOM 1428 O O . ASP A 1 181 ? 3.615 -36.625 -16.125 1 96.44 181 ASP A O 1
ATOM 1432 N N . LEU A 1 182 ? 4.883 -36.188 -14.305 1 94.94 182 LEU A N 1
ATOM 1433 C CA . LEU A 1 182 ? 3.885 -36.688 -13.359 1 94.94 182 LEU A CA 1
ATOM 1434 C C . LEU A 1 182 ? 2.736 -35.688 -13.227 1 94.94 182 LEU A C 1
ATOM 1436 O O . LEU A 1 182 ? 1.604 -36.094 -12.93 1 94.94 182 LEU A O 1
ATOM 1440 N N . GLY A 1 183 ? 3.068 -34.438 -13.43 1 95.19 183 GLY A N 1
ATOM 1441 C CA . GLY A 1 183 ? 2.107 -33.406 -13.086 1 95.19 183 GLY A CA 1
ATOM 1442 C C . GLY A 1 183 ? 1.977 -33.188 -11.594 1 95.19 183 GLY A C 1
ATOM 1443 O O . GLY A 1 183 ? 2.688 -33.812 -10.805 1 95.19 183 GLY A O 1
ATOM 1444 N N . TYR A 1 184 ? 1.191 -32.312 -11.148 1 94.69 184 TYR A N 1
ATOM 1445 C CA . TYR A 1 184 ? 0.947 -31.984 -9.75 1 94.69 184 TYR A CA 1
ATOM 1446 C C . TYR A 1 184 ? -0.502 -31.562 -9.531 1 94.69 184 TYR A C 1
ATOM 1448 O O . TYR A 1 184 ? -1.164 -31.094 -10.453 1 94.69 184 TYR A O 1
ATOM 1456 N N . PRO A 1 185 ? -1.067 -31.781 -8.398 1 95.69 185 PRO A N 1
ATOM 1457 C CA . PRO A 1 185 ? -2.506 -31.625 -8.172 1 95.69 185 PRO A CA 1
ATOM 1458 C C . PRO A 1 185 ? -2.945 -30.156 -8.203 1 95.69 185 PRO A C 1
ATOM 1460 O O . PRO A 1 185 ? -2.211 -29.281 -7.746 1 95.69 185 PRO A O 1
ATOM 1463 N N . GLY A 1 186 ? -4.125 -29.938 -8.719 1 95.5 186 GLY A N 1
ATOM 1464 C CA . GLY A 1 186 ? -4.832 -28.672 -8.57 1 95.5 186 GLY A CA 1
ATOM 1465 C C . GLY A 1 186 ? -5.887 -28.703 -7.48 1 95.5 186 GLY A C 1
ATOM 1466 O O . GLY A 1 186 ? -6.297 -29.781 -7.039 1 95.5 186 GLY A O 1
ATOM 1467 N N . TYR A 1 187 ? -6.223 -27.594 -6.938 1 95.81 187 TYR A N 1
ATOM 1468 C CA . TYR A 1 187 ? -7.418 -27.516 -6.109 1 95.81 187 TYR A CA 1
ATOM 1469 C C . TYR A 1 187 ? -8.484 -26.656 -6.781 1 95.81 187 TYR A C 1
ATOM 1471 O O . TYR A 1 187 ? -8.172 -25.609 -7.352 1 95.81 187 TYR A O 1
ATOM 1479 N N . ASP A 1 188 ? -9.727 -27.094 -6.766 1 94.81 188 ASP A N 1
ATOM 1480 C CA . ASP A 1 188 ? -10.82 -26.469 -7.488 1 94.81 188 ASP A CA 1
ATOM 1481 C C . ASP A 1 188 ? -11.477 -25.375 -6.645 1 94.81 188 ASP A C 1
ATOM 1483 O O . ASP A 1 188 ? -12.148 -25.656 -5.656 1 94.81 188 ASP A O 1
ATOM 1487 N N . THR A 1 189 ? -11.336 -24.141 -7.02 1 93.19 189 THR A N 1
ATOM 1488 C CA . THR A 1 189 ? -11.945 -23 -6.344 1 93.19 189 THR A CA 1
ATOM 1489 C C . THR A 1 189 ? -13.32 -22.703 -6.93 1 93.19 189 THR A C 1
ATOM 1491 O O . THR A 1 189 ? -14.125 -22 -6.312 1 93.19 189 THR A O 1
ATOM 1494 N N . SER A 1 190 ? -13.672 -23.266 -8.008 1 88.06 190 SER A N 1
ATOM 1495 C CA . SER A 1 190 ? -14.922 -22.969 -8.695 1 88.06 190 SER A CA 1
ATOM 1496 C C . SER A 1 190 ? -16.109 -23.672 -8.039 1 88.06 190 SER A C 1
ATOM 1498 O O . SER A 1 190 ? -17.266 -23.391 -8.359 1 88.06 190 SER A O 1
ATOM 1500 N N . VAL A 1 191 ? -15.898 -24.469 -7.082 1 88.44 191 VAL A N 1
ATOM 1501 C CA . VAL A 1 191 ? -16.969 -25.219 -6.426 1 88.44 191 VAL A CA 1
ATOM 1502 C C . VAL A 1 191 ? -17.812 -24.266 -5.586 1 88.44 191 VAL A C 1
ATOM 1504 O O . VAL A 1 191 ? -19.016 -24.531 -5.375 1 88.44 191 VAL A O 1
ATOM 1507 N N . GLY A 1 192 ? -17.141 -23.266 -5.102 1 86.12 192 GLY A N 1
ATOM 1508 C CA . GLY A 1 192 ? -17.844 -22.562 -4.043 1 86.12 192 GLY A CA 1
ATOM 1509 C C . GLY A 1 192 ? -17.719 -21.047 -4.145 1 86.12 192 GLY A C 1
ATOM 1510 O O . GLY A 1 192 ? -17.344 -20.391 -3.176 1 86.12 192 GLY A O 1
ATOM 1511 N N . TRP A 1 193 ? -18.125 -20.531 -5.293 1 86.25 193 TRP A N 1
ATOM 1512 C CA . TRP A 1 193 ? -18.219 -19.078 -5.379 1 86.25 193 TRP A CA 1
ATOM 1513 C C . TRP A 1 193 ? -19.328 -18.547 -4.465 1 86.25 193 TRP A C 1
ATOM 1515 O O . TRP A 1 193 ? -20.312 -19.234 -4.207 1 86.25 193 TRP A O 1
ATOM 1525 N N . PHE A 1 194 ? -19.266 -17.359 -4.074 1 84.75 194 PHE A N 1
ATOM 1526 C CA . PHE A 1 194 ? -20.016 -16.781 -2.965 1 84.75 194 PHE A CA 1
ATOM 1527 C C . PHE A 1 194 ? -21.516 -16.75 -3.275 1 84.75 194 PHE A C 1
ATOM 1529 O O . PHE A 1 194 ? -22.328 -17.031 -2.4 1 84.75 194 PHE A O 1
ATOM 1536 N N . ASN A 1 195 ? -21.859 -16.516 -4.484 1 86.19 195 ASN A N 1
ATOM 1537 C CA . ASN A 1 195 ? -23.266 -16.281 -4.836 1 86.19 195 ASN A CA 1
ATOM 1538 C C . ASN A 1 195 ? -23.953 -17.578 -5.234 1 86.19 195 ASN A C 1
ATOM 1540 O O . ASN A 1 195 ? -25.156 -17.594 -5.516 1 86.19 195 ASN A O 1
ATOM 1544 N N . TYR A 1 196 ? -23.266 -18.688 -5.23 1 90.25 196 TYR A N 1
ATOM 1545 C CA . TYR A 1 196 ? -23.875 -19.953 -5.621 1 90.25 196 TYR A CA 1
ATOM 1546 C C . TYR A 1 196 ? -24.844 -20.453 -4.551 1 90.25 196 TYR A C 1
ATOM 1548 O O . TYR A 1 196 ? -24.594 -20.281 -3.355 1 90.25 196 TYR A O 1
ATOM 1556 N N . SER A 1 197 ? -25.922 -21.016 -5.023 1 91.69 197 SER A N 1
ATOM 1557 C CA . SER A 1 197 ? -26.828 -21.703 -4.102 1 91.69 197 SER A CA 1
ATOM 1558 C C . SER A 1 197 ? -26.172 -22.922 -3.473 1 91.69 197 SER A C 1
ATOM 1560 O O . SER A 1 197 ? -25.172 -23.422 -3.99 1 91.69 197 SER A O 1
ATOM 1562 N N . ASP A 1 198 ? -26.703 -23.375 -2.346 1 94.25 198 ASP A N 1
ATOM 1563 C CA . ASP A 1 198 ? -26.188 -24.562 -1.688 1 94.25 198 ASP A CA 1
ATOM 1564 C C . ASP A 1 198 ? -26.234 -25.766 -2.623 1 94.25 198 ASP A C 1
ATOM 1566 O O . ASP A 1 198 ? -25.312 -26.594 -2.641 1 94.25 198 ASP A O 1
ATOM 1570 N N . GLU A 1 199 ? -27.297 -25.844 -3.32 1 95.44 199 GLU A N 1
ATOM 1571 C CA . GLU A 1 199 ? -27.453 -26.953 -4.266 1 95.44 199 GLU A CA 1
ATOM 1572 C C . GLU A 1 199 ? -26.359 -26.922 -5.332 1 95.44 199 GLU A C 1
ATOM 1574 O O . GLU A 1 199 ? -25.781 -27.953 -5.672 1 95.44 199 GLU A O 1
ATOM 1579 N N . LYS A 1 200 ? -26.109 -25.766 -5.836 1 94.75 200 LYS A N 1
ATOM 1580 C CA . LYS A 1 200 ? -25.078 -25.625 -6.859 1 94.75 200 LYS A CA 1
ATOM 1581 C C . LYS A 1 200 ? -23.703 -25.969 -6.309 1 94.75 200 LYS A C 1
ATOM 1583 O O . LYS A 1 200 ? -22.906 -26.625 -6.984 1 94.75 200 LYS A O 1
ATOM 1588 N N . VAL A 1 201 ? -23.453 -25.578 -5.102 1 94.88 201 VAL A N 1
ATOM 1589 C CA . VAL A 1 201 ? -22.172 -25.891 -4.461 1 94.88 201 VAL A CA 1
ATOM 1590 C C . VAL A 1 201 ? -22.031 -27.391 -4.309 1 94.88 201 VAL A C 1
ATOM 1592 O O . VAL A 1 201 ? -20.984 -27.969 -4.633 1 94.88 201 VAL A O 1
ATOM 1595 N N . ALA A 1 202 ? -23.078 -28 -3.836 1 95.81 202 ALA A N 1
ATOM 1596 C CA . ALA A 1 202 ? -23.062 -29.453 -3.656 1 95.81 202 ALA A CA 1
ATOM 1597 C C . ALA A 1 202 ? -22.781 -30.156 -4.98 1 95.81 202 ALA A C 1
ATOM 1599 O O . ALA A 1 202 ? -21.969 -31.078 -5.039 1 95.81 202 ALA A O 1
ATOM 1600 N N . ASP A 1 203 ? -23.438 -29.719 -5.984 1 96.56 203 ASP A N 1
ATOM 1601 C CA . ASP A 1 203 ? -23.25 -30.297 -7.309 1 96.56 203 ASP A CA 1
ATOM 1602 C C . ASP A 1 203 ? -21.828 -30.094 -7.809 1 96.56 203 ASP A C 1
ATOM 1604 O O . ASP A 1 203 ? -21.234 -31 -8.391 1 96.56 203 ASP A O 1
ATOM 1608 N N . ASN A 1 204 ? -21.328 -28.922 -7.613 1 95.44 204 ASN A N 1
ATOM 1609 C CA . ASN A 1 204 ? -19.984 -28.594 -8.07 1 95.44 204 ASN A CA 1
ATOM 1610 C C . ASN A 1 204 ? -18.922 -29.422 -7.348 1 95.44 204 ASN A C 1
ATOM 1612 O O . ASN A 1 204 ? -17.906 -29.781 -7.938 1 95.44 204 ASN A O 1
ATOM 1616 N N . ILE A 1 205 ? -19.172 -29.688 -6.074 1 96.44 205 ILE A N 1
ATOM 1617 C CA . ILE A 1 205 ? -18.234 -30.5 -5.305 1 96.44 205 ILE A CA 1
ATOM 1618 C C . ILE A 1 205 ? -18.172 -31.906 -5.906 1 96.44 205 ILE A C 1
ATOM 1620 O O . ILE A 1 205 ? -17.094 -32.438 -6.145 1 96.44 205 ILE A O 1
ATOM 1624 N N . ARG A 1 206 ? -19.312 -32.469 -6.145 1 96.44 206 ARG A N 1
ATOM 1625 C CA . ARG A 1 206 ? -19.375 -33.812 -6.73 1 96.44 206 ARG A CA 1
ATOM 1626 C C . ARG A 1 206 ? -18.719 -33.844 -8.109 1 96.44 206 ARG A C 1
ATOM 1628 O O . ARG A 1 206 ? -17.969 -34.75 -8.422 1 96.44 206 ARG A O 1
ATOM 1635 N N . HIS A 1 207 ? -19 -32.812 -8.844 1 95.75 207 HIS A N 1
ATOM 1636 C CA . HIS A 1 207 ? -18.406 -32.719 -10.18 1 95.75 207 HIS A CA 1
ATOM 1637 C C . HIS A 1 207 ? -16.891 -32.625 -10.102 1 95.75 207 HIS A C 1
ATOM 1639 O O . HIS A 1 207 ? -16.188 -33.281 -10.859 1 95.75 207 HIS A O 1
ATOM 1645 N N . ALA A 1 208 ? -16.375 -31.797 -9.25 1 95.81 208 ALA A N 1
ATOM 1646 C CA . ALA A 1 208 ? -14.938 -31.625 -9.07 1 95.81 208 ALA A CA 1
ATOM 1647 C C . ALA A 1 208 ? -14.281 -32.969 -8.695 1 95.81 208 ALA A C 1
ATOM 1649 O O . ALA A 1 208 ? -13.211 -33.281 -9.211 1 95.81 208 ALA A O 1
ATOM 1650 N N . MET A 1 209 ? -14.906 -33.656 -7.793 1 95.69 209 MET A N 1
ATOM 1651 C CA . MET A 1 209 ? -14.383 -34.969 -7.371 1 95.69 209 MET A CA 1
ATOM 1652 C C . MET A 1 209 ? -14.383 -35.938 -8.531 1 95.69 209 MET A C 1
ATOM 1654 O O . MET A 1 209 ? -13.438 -36.719 -8.695 1 95.69 209 MET A O 1
ATOM 1658 N N . ASP A 1 210 ? -15.445 -35.906 -9.312 1 96.25 210 ASP A N 1
ATOM 1659 C CA . ASP A 1 210 ? -15.531 -36.75 -10.492 1 96.25 210 ASP A CA 1
ATOM 1660 C C . ASP A 1 210 ? -14.398 -36.438 -11.477 1 96.25 210 ASP A C 1
ATOM 1662 O O . ASP A 1 210 ? -13.922 -37.344 -12.18 1 96.25 210 ASP A O 1
ATOM 1666 N N . MET A 1 211 ? -13.992 -35.219 -11.523 1 95.56 211 MET A N 1
ATOM 1667 C CA . MET A 1 211 ? -12.938 -34.781 -12.43 1 95.56 211 MET A CA 1
ATOM 1668 C C . MET A 1 211 ? -11.562 -35.094 -11.859 1 95.56 211 MET A C 1
ATOM 1670 O O . MET A 1 211 ? -10.539 -34.844 -12.508 1 95.56 211 MET A O 1
ATOM 1674 N N . GLY A 1 212 ? -11.57 -35.625 -10.641 1 96.5 212 GLY A N 1
ATOM 1675 C CA . GLY A 1 212 ? -10.328 -36.094 -10.07 1 96.5 212 GLY A CA 1
ATOM 1676 C C . GLY A 1 212 ? -9.719 -35.156 -9.047 1 96.5 212 GLY A C 1
ATOM 1677 O O . GLY A 1 212 ? -8.68 -35.469 -8.461 1 96.5 212 GLY A O 1
ATOM 1678 N N . PHE A 1 213 ? -10.359 -34.031 -8.766 1 96.25 213 PHE A N 1
ATOM 1679 C CA . PHE A 1 213 ? -9.844 -33.125 -7.746 1 96.25 213 PHE A CA 1
ATOM 1680 C C . PHE A 1 213 ? -10.031 -33.719 -6.355 1 96.25 213 PHE A C 1
ATOM 1682 O O . PHE A 1 213 ? -11.062 -34.312 -6.07 1 96.25 213 PHE A O 1
ATOM 1689 N N . THR A 1 214 ? -9 -33.531 -5.52 1 95.25 214 THR A N 1
ATOM 1690 C CA . THR A 1 214 ? -9.078 -33.969 -4.129 1 95.25 214 THR A CA 1
ATOM 1691 C C . THR A 1 214 ? -8.984 -32.781 -3.182 1 95.25 214 THR A C 1
ATOM 1693 O O . THR A 1 214 ? -8.992 -32.969 -1.961 1 95.25 214 THR A O 1
ATOM 1696 N N . ALA A 1 215 ? -8.852 -31.625 -3.703 1 96.94 215 ALA A N 1
ATOM 1697 C CA . ALA A 1 215 ? -8.742 -30.375 -2.945 1 96.94 215 ALA A CA 1
ATOM 1698 C C . ALA A 1 215 ? -9.672 -29.312 -3.508 1 96.94 215 ALA A C 1
ATOM 1700 O O . ALA A 1 215 ? -9.836 -29.188 -4.723 1 96.94 215 ALA A O 1
ATOM 1701 N N . MET A 1 216 ? -10.297 -28.562 -2.598 1 96.56 216 MET A N 1
ATOM 1702 C CA . MET A 1 216 ? -11.242 -27.547 -3.025 1 96.56 216 MET A CA 1
ATOM 1703 C C . MET A 1 216 ? -11.258 -26.375 -2.045 1 96.56 216 MET A C 1
ATOM 1705 O O . MET A 1 216 ? -10.891 -26.531 -0.878 1 96.56 216 MET A O 1
ATOM 1709 N N . LYS A 1 217 ? -11.633 -25.203 -2.5 1 96.38 217 LYS A N 1
ATOM 1710 C CA . LYS A 1 217 ? -11.68 -24 -1.688 1 96.38 217 LYS A CA 1
ATOM 1711 C C . LYS A 1 217 ? -13.055 -23.344 -1.746 1 96.38 217 LYS A C 1
ATOM 1713 O O . LYS A 1 217 ? -13.633 -23.203 -2.824 1 96.38 217 LYS A O 1
ATOM 1718 N N . LEU A 1 218 ? -13.586 -23.031 -0.592 1 96.56 218 LEU A N 1
ATOM 1719 C CA . LEU A 1 218 ? -14.875 -22.359 -0.455 1 96.56 218 LEU A CA 1
ATOM 1720 C C . LEU A 1 218 ? -14.695 -20.906 -0.058 1 96.56 218 LEU A C 1
ATOM 1722 O O . LEU A 1 218 ? -13.891 -20.594 0.819 1 96.56 218 LEU A O 1
ATOM 1726 N N . LYS A 1 219 ? -15.422 -20.031 -0.79 1 95.38 219 LYS A N 1
ATOM 1727 C CA . LYS A 1 219 ? -15.469 -18.641 -0.377 1 95.38 219 LYS A CA 1
ATOM 1728 C C . LYS A 1 219 ? -16.375 -18.453 0.84 1 95.38 219 LYS A C 1
ATOM 1730 O O . LYS A 1 219 ? -17.5 -18.969 0.871 1 95.38 219 LYS A O 1
ATOM 1735 N N . VAL A 1 220 ? -15.852 -17.75 1.824 1 95.88 220 VAL A N 1
ATOM 1736 C CA . VAL A 1 220 ? -16.609 -17.375 3.012 1 95.88 220 VAL A CA 1
ATOM 1737 C C . VAL A 1 220 ? -16.547 -15.852 3.195 1 95.88 220 VAL A C 1
ATOM 1739 O O . VAL A 1 220 ? -16.234 -15.117 2.258 1 95.88 220 VAL A O 1
ATOM 1742 N N . GLY A 1 221 ? -16.938 -15.367 4.34 1 95.56 221 GLY A N 1
ATOM 1743 C CA . GLY A 1 221 ? -16.906 -13.938 4.59 1 95.56 221 GLY A CA 1
ATOM 1744 C C . GLY A 1 221 ? -18.266 -13.281 4.453 1 95.56 221 GLY A C 1
ATOM 1745 O O . GLY A 1 221 ? -18.359 -12.086 4.156 1 95.56 221 GLY A O 1
ATOM 1746 N N . SER A 1 222 ? -19.297 -14 4.566 1 94.12 222 SER A N 1
ATOM 1747 C CA . SER A 1 222 ? -20.641 -13.469 4.531 1 94.12 222 SER A CA 1
ATOM 1748 C C . SER A 1 222 ? -20.922 -12.586 5.746 1 94.12 222 SER A C 1
ATOM 1750 O O . SER A 1 222 ? -20.297 -12.742 6.793 1 94.12 222 SER A O 1
ATOM 1752 N N . LYS A 1 223 ? -21.891 -11.672 5.527 1 91.69 223 LYS A N 1
ATOM 1753 C CA . LYS A 1 223 ? -22.344 -10.875 6.664 1 91.69 223 LYS A CA 1
ATOM 1754 C C . LYS A 1 223 ? -22.922 -11.766 7.762 1 91.69 223 LYS A C 1
ATOM 1756 O O . LYS A 1 223 ? -22.875 -11.414 8.945 1 91.69 223 LYS A O 1
ATOM 1761 N N . ASP A 1 224 ? -23.469 -12.844 7.305 1 94.06 224 ASP A N 1
ATOM 1762 C CA . ASP A 1 224 ? -23.969 -13.852 8.227 1 94.06 224 ASP A CA 1
ATOM 1763 C C . ASP A 1 224 ? -23.031 -15.055 8.305 1 94.06 224 ASP A C 1
ATOM 1765 O O . ASP A 1 224 ? -23.172 -16 7.523 1 94.06 224 ASP A O 1
ATOM 1769 N N . PRO A 1 225 ? -22.156 -15.094 9.344 1 95.81 225 PRO A N 1
ATOM 1770 C CA . PRO A 1 225 ? -21.172 -16.172 9.43 1 95.81 225 PRO A CA 1
ATOM 1771 C C . PRO A 1 225 ? -21.812 -17.547 9.531 1 95.81 225 PRO A C 1
ATOM 1773 O O . PRO A 1 225 ? -21.219 -18.547 9.125 1 95.81 225 PRO A O 1
ATOM 1776 N N . ALA A 1 226 ? -23.016 -17.625 10.023 1 96.06 226 ALA A N 1
ATOM 1777 C CA . ALA A 1 226 ? -23.703 -18.906 10.156 1 96.06 226 ALA A CA 1
ATOM 1778 C C . ALA A 1 226 ? -23.922 -19.562 8.789 1 96.06 226 ALA A C 1
ATOM 1780 O O . ALA A 1 226 ? -23.859 -20.781 8.664 1 96.06 226 ALA A O 1
ATOM 1781 N N . ARG A 1 227 ? -24.188 -18.75 7.84 1 94.88 227 ARG A N 1
ATOM 1782 C CA . ARG A 1 227 ? -24.312 -19.234 6.473 1 94.88 227 ARG A CA 1
ATOM 1783 C C . ARG A 1 227 ? -23.016 -19.875 5.996 1 94.88 227 ARG A C 1
ATOM 1785 O O . ARG A 1 227 ? -23.031 -20.953 5.398 1 94.88 227 ARG A O 1
ATOM 1792 N N . ASP A 1 228 ? -21.922 -19.234 6.254 1 95.25 228 ASP A N 1
ATOM 1793 C CA . ASP A 1 228 ? -20.609 -19.719 5.82 1 95.25 228 ASP A CA 1
ATOM 1794 C C . ASP A 1 228 ? -20.25 -21.031 6.523 1 95.25 228 ASP A C 1
ATOM 1796 O O . ASP A 1 228 ? -19.719 -21.953 5.902 1 95.25 228 ASP A O 1
ATOM 1800 N N . ILE A 1 229 ? -20.578 -21.062 7.781 1 96.75 229 ILE A N 1
ATOM 1801 C CA . ILE A 1 229 ? -20.25 -22.25 8.562 1 96.75 229 ILE A CA 1
ATOM 1802 C C . ILE A 1 229 ? -21.078 -23.438 8.055 1 96.75 229 ILE A C 1
ATOM 1804 O O . ILE A 1 229 ? -20.547 -24.531 7.871 1 96.75 229 ILE A O 1
ATOM 1808 N N . ARG A 1 230 ? -22.297 -23.172 7.832 1 95.94 230 ARG A N 1
ATOM 1809 C CA . ARG A 1 230 ? -23.172 -24.219 7.301 1 95.94 230 ARG A CA 1
ATOM 1810 C C . ARG A 1 230 ? -22.656 -24.734 5.957 1 95.94 230 ARG A C 1
ATOM 1812 O O . ARG A 1 230 ? -22.625 -25.938 5.719 1 95.94 230 ARG A O 1
ATOM 1819 N N . ARG A 1 231 ? -22.281 -23.891 5.125 1 96.12 231 ARG A N 1
ATOM 1820 C CA . ARG A 1 231 ? -21.781 -24.266 3.807 1 96.12 231 ARG A CA 1
ATOM 1821 C C . ARG A 1 231 ? -20.453 -25 3.922 1 96.12 231 ARG A C 1
ATOM 1823 O O . ARG A 1 231 ? -20.188 -25.953 3.166 1 96.12 231 ARG A O 1
ATOM 1830 N N . ALA A 1 232 ? -19.656 -24.562 4.812 1 97.31 232 ALA A N 1
ATOM 1831 C CA . ALA A 1 232 ? -18.375 -25.234 5.051 1 97.31 232 ALA A CA 1
ATOM 1832 C C . ALA A 1 232 ? -18.594 -26.672 5.516 1 97.31 232 ALA A C 1
ATOM 1834 O O . ALA A 1 232 ? -17.906 -27.594 5.074 1 97.31 232 ALA A O 1
ATOM 1835 N N . GLU A 1 233 ? -19.531 -26.812 6.375 1 97.31 233 GLU A N 1
ATOM 1836 C CA . GLU A 1 233 ? -19.891 -28.156 6.832 1 97.31 233 GLU A CA 1
ATOM 1837 C C . GLU A 1 233 ? -20.375 -29.016 5.672 1 97.31 233 GLU A C 1
ATOM 1839 O O . GLU A 1 233 ? -20.031 -30.203 5.586 1 97.31 233 GLU A O 1
ATOM 1844 N N . MET A 1 234 ? -21.141 -28.391 4.875 1 95.94 234 MET A N 1
ATOM 1845 C CA . MET A 1 234 ? -21.641 -29.094 3.695 1 95.94 234 MET A CA 1
ATOM 1846 C C . MET A 1 234 ? -20.484 -29.562 2.809 1 95.94 234 MET A C 1
ATOM 1848 O O . MET A 1 234 ? -20.484 -30.703 2.34 1 95.94 234 MET A O 1
ATOM 1852 N N . VAL A 1 235 ? -19.5 -28.734 2.57 1 96.44 235 VAL A N 1
ATOM 1853 C CA . VAL A 1 235 ? -18.344 -29.078 1.757 1 96.44 235 VAL A CA 1
ATOM 1854 C C . VAL A 1 235 ? -17.625 -30.281 2.365 1 96.44 235 VAL A C 1
ATOM 1856 O O . VAL A 1 235 ? -17.328 -31.25 1.663 1 96.44 235 VAL A O 1
ATOM 1859 N N . ARG A 1 236 ? -17.359 -30.234 3.621 1 97.56 236 ARG A N 1
ATOM 1860 C CA . ARG A 1 236 ? -16.672 -31.328 4.301 1 97.56 236 ARG A CA 1
ATOM 1861 C C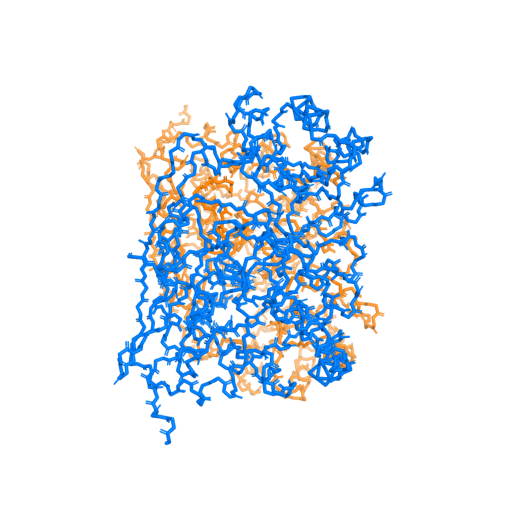 . ARG A 1 236 ? -17.469 -32.625 4.199 1 97.56 236 ARG A C 1
ATOM 1863 O O . ARG A 1 236 ? -16.906 -33.688 3.895 1 97.56 236 ARG A O 1
ATOM 1870 N N . ASN A 1 237 ? -18.75 -32.531 4.43 1 97.06 237 ASN A N 1
ATOM 1871 C CA . ASN A 1 237 ? -19.609 -33.719 4.414 1 97.06 237 ASN A CA 1
ATOM 1872 C C . ASN A 1 237 ? -19.625 -34.375 3.039 1 97.06 237 ASN A C 1
ATOM 1874 O O . ASN A 1 237 ? -19.594 -35.594 2.934 1 97.06 237 ASN A O 1
ATOM 1878 N N . ILE A 1 238 ? -19.688 -33.562 2.037 1 96.81 238 ILE A N 1
ATOM 1879 C CA . ILE A 1 238 ? -19.812 -34.094 0.68 1 96.81 238 ILE A CA 1
ATOM 1880 C C . ILE A 1 238 ? -18.438 -34.594 0.196 1 96.81 238 ILE A C 1
ATOM 1882 O O . ILE A 1 238 ? -18.328 -35.656 -0.384 1 96.81 238 ILE A O 1
ATOM 1886 N N . ALA A 1 239 ? -17.422 -33.812 0.416 1 96.38 239 ALA A N 1
ATOM 1887 C CA . ALA A 1 239 ? -16.078 -34.094 -0.096 1 96.38 239 ALA A CA 1
ATOM 1888 C C . ALA A 1 239 ? -15.445 -35.25 0.676 1 96.38 239 ALA A C 1
ATOM 1890 O O . ALA A 1 239 ? -14.578 -35.969 0.152 1 96.38 239 ALA A O 1
ATOM 1891 N N . GLY A 1 240 ? -15.867 -35.406 1.953 1 96.25 240 GLY A N 1
ATOM 1892 C CA . GLY A 1 240 ? -15.328 -36.469 2.773 1 96.25 240 GLY A CA 1
ATOM 1893 C C . GLY A 1 240 ? -14.125 -36.062 3.598 1 96.25 240 GLY A C 1
ATOM 1894 O O . GLY A 1 240 ? -13.523 -35 3.336 1 96.25 240 GLY A O 1
ATOM 1895 N N . ASP A 1 241 ? -13.633 -36.906 4.484 1 95 241 ASP A N 1
ATOM 1896 C CA . ASP A 1 241 ? -12.609 -36.625 5.48 1 95 241 ASP A CA 1
ATOM 1897 C C . ASP A 1 241 ? -11.227 -36.531 4.836 1 95 241 ASP A C 1
ATOM 1899 O O . ASP A 1 241 ? -10.352 -35.812 5.344 1 95 241 ASP A O 1
ATOM 1903 N N . LYS A 1 242 ? -11.133 -37.094 3.795 1 94.25 242 LYS A N 1
ATOM 1904 C CA . LYS A 1 242 ? -9.812 -37.156 3.182 1 94.25 242 LYS A CA 1
ATOM 1905 C C . LYS A 1 242 ? -9.562 -35.969 2.277 1 94.25 242 LYS A C 1
ATOM 1907 O O . LYS A 1 242 ? -8.422 -35.688 1.899 1 94.25 242 LYS A O 1
ATOM 1912 N N . ALA A 1 243 ? -10.609 -35.281 1.863 1 96.5 243 ALA A N 1
ATOM 1913 C CA . ALA A 1 243 ? -10.477 -34.156 0.958 1 96.5 243 ALA A CA 1
ATOM 1914 C C . ALA A 1 243 ? -9.789 -32.969 1.651 1 96.5 243 ALA A C 1
ATOM 1916 O O . ALA A 1 243 ? -10.031 -32.719 2.832 1 96.5 243 ALA A O 1
ATOM 1917 N N . THR A 1 244 ? -8.852 -32.344 0.965 1 97.5 244 THR A N 1
ATOM 1918 C CA . THR A 1 244 ? -8.258 -31.078 1.423 1 97.5 244 THR A CA 1
ATOM 1919 C C . THR A 1 244 ? -9.211 -29.922 1.176 1 97.5 244 THR A C 1
ATOM 1921 O O . THR A 1 244 ? -9.578 -29.641 0.031 1 97.5 244 THR A O 1
ATOM 1924 N N . ILE A 1 245 ? -9.648 -29.281 2.277 1 97.75 245 ILE A N 1
ATOM 1925 C CA . ILE A 1 245 ? -10.586 -28.172 2.09 1 97.75 245 ILE A CA 1
ATOM 1926 C C . ILE A 1 245 ? -9.977 -26.891 2.645 1 97.75 245 ILE A C 1
ATOM 1928 O O . ILE A 1 245 ? -9.289 -26.906 3.666 1 97.75 245 ILE A O 1
ATOM 1932 N N . MET A 1 246 ? -10.164 -25.797 1.948 1 97.88 246 MET A N 1
ATOM 1933 C CA . MET A 1 246 ? -9.68 -24.469 2.324 1 97.88 246 MET A CA 1
ATOM 1934 C C . MET A 1 246 ? -10.82 -23.469 2.336 1 97.88 246 MET A C 1
ATOM 1936 O O . MET A 1 246 ? -11.828 -23.656 1.652 1 97.88 246 MET A O 1
ATOM 1940 N N . PHE A 1 247 ? -10.695 -22.453 3.131 1 97.81 247 PHE A N 1
ATOM 1941 C CA . PHE A 1 247 ? -11.656 -21.359 3.178 1 97.81 247 PHE A CA 1
ATOM 1942 C C . PHE A 1 247 ? -10.961 -20.031 2.883 1 97.81 247 PHE A C 1
ATOM 1944 O O . PHE A 1 247 ? -9.828 -19.812 3.305 1 97.81 247 PHE A O 1
ATOM 1951 N N . ASP A 1 248 ? -11.656 -19.219 2.158 1 97.25 248 ASP A N 1
ATOM 1952 C CA . ASP A 1 248 ? -11.148 -17.906 1.782 1 97.25 248 ASP A CA 1
ATOM 1953 C C . ASP A 1 248 ? -12.133 -16.797 2.174 1 97.25 248 ASP A C 1
ATOM 1955 O O . ASP A 1 248 ? -13.227 -16.703 1.61 1 97.25 248 ASP A O 1
ATOM 1959 N N . ALA A 1 249 ? -11.68 -15.906 3.07 1 97.19 249 ALA A N 1
ATOM 1960 C CA . ALA A 1 249 ? -12.586 -14.922 3.65 1 97.19 249 ALA A CA 1
ATOM 1961 C C . ALA A 1 249 ? -12.5 -13.594 2.904 1 97.19 249 ALA A C 1
ATOM 1963 O O . ALA A 1 249 ? -13.344 -12.711 3.1 1 97.19 249 ALA A O 1
ATOM 1964 N N . ASN A 1 250 ? -11.523 -13.453 2.018 1 94.5 250 ASN A N 1
ATOM 1965 C CA . ASN A 1 250 ? -11.32 -12.258 1.211 1 94.5 250 ASN A CA 1
ATOM 1966 C C . ASN A 1 250 ? -11.383 -10.992 2.061 1 94.5 250 ASN A C 1
ATOM 1968 O O . ASN A 1 250 ? -12.078 -10.031 1.712 1 94.5 250 ASN A O 1
ATOM 1972 N N . GLN A 1 251 ? -10.773 -11.047 3.258 1 95.12 251 GLN A N 1
ATOM 1973 C CA . GLN A 1 251 ? -10.5 -9.906 4.129 1 95.12 251 GLN A CA 1
ATOM 1974 C C . GLN A 1 251 ? -11.789 -9.367 4.746 1 95.12 251 GLN A C 1
ATOM 1976 O O . GLN A 1 251 ? -11.844 -8.219 5.191 1 95.12 251 GLN A O 1
ATOM 1981 N N . GLN A 1 252 ? -12.828 -10.078 4.844 1 95.88 252 GLN A N 1
ATOM 1982 C CA . GLN A 1 252 ? -14.125 -9.539 5.238 1 95.88 252 GLN A CA 1
ATOM 1983 C C . GLN A 1 252 ? -14.242 -9.445 6.754 1 95.88 252 GLN A C 1
ATOM 1985 O O . GLN A 1 252 ? -15.148 -8.789 7.27 1 95.88 252 GLN A O 1
ATOM 1990 N N . TRP A 1 253 ? -13.336 -10.117 7.457 1 97.88 253 TRP A N 1
ATOM 1991 C CA . TRP A 1 253 ? -13.492 -10.148 8.906 1 97.88 253 TRP A CA 1
ATOM 1992 C C . TRP A 1 253 ? -12.586 -9.117 9.57 1 97.88 253 TRP A C 1
ATOM 1994 O O . TRP A 1 253 ? -11.469 -8.875 9.109 1 97.88 253 TRP A O 1
ATOM 2004 N N . ASN A 1 254 ? -13.109 -8.406 10.633 1 97.19 254 ASN A N 1
ATOM 2005 C CA . ASN A 1 254 ? -12.18 -7.785 11.57 1 97.19 254 ASN A CA 1
ATOM 2006 C C . ASN A 1 254 ? -11.562 -8.812 12.516 1 97.19 254 ASN A C 1
ATOM 2008 O O . ASN A 1 254 ? -11.922 -9.992 12.477 1 97.19 254 ASN A O 1
ATOM 2012 N N . LEU A 1 255 ? -10.648 -8.43 13.391 1 98.44 255 LEU A N 1
ATOM 2013 C CA . LEU A 1 255 ? -9.883 -9.398 14.172 1 98.44 255 LEU A CA 1
ATOM 2014 C C . LEU A 1 255 ? -10.781 -10.156 15.133 1 98.44 255 LEU A C 1
ATOM 2016 O O . LEU A 1 255 ? -10.75 -11.391 15.18 1 98.44 255 LEU A O 1
ATOM 2020 N N . PRO A 1 256 ? -11.68 -9.484 15.898 1 98.25 256 PRO A N 1
ATOM 2021 C CA . PRO A 1 256 ? -12.562 -10.258 16.781 1 98.25 256 PRO A CA 1
ATOM 2022 C C . PRO A 1 256 ? -13.438 -11.242 16.016 1 98.25 256 PRO A C 1
ATOM 2024 O O . PRO A 1 256 ? -13.617 -12.391 16.438 1 98.25 256 PRO A O 1
ATOM 2027 N N . GLN A 1 257 ? -13.945 -10.852 14.852 1 98 257 GLN A N 1
ATOM 2028 C CA . GLN A 1 257 ? -14.734 -11.742 14.016 1 98 257 GLN A CA 1
ATOM 2029 C C . GLN A 1 257 ? -13.898 -12.922 13.516 1 98 257 GLN A C 1
ATOM 2031 O O . GLN A 1 257 ? -14.352 -14.062 13.539 1 98 257 GLN A O 1
ATOM 2036 N N . ALA A 1 258 ? -12.719 -12.57 13.062 1 98.56 258 ALA A N 1
ATOM 2037 C CA . ALA A 1 258 ? -11.828 -13.602 12.539 1 98.56 258 ALA A CA 1
ATOM 2038 C C . ALA A 1 258 ? -11.555 -14.68 13.586 1 98.56 258 ALA A C 1
ATOM 2040 O O . ALA A 1 258 ? -11.602 -15.875 13.289 1 98.56 258 ALA A O 1
ATOM 2041 N N . ILE A 1 259 ? -11.266 -14.227 14.828 1 98.69 259 ILE A N 1
ATOM 2042 C CA . ILE A 1 259 ? -10.977 -15.164 15.906 1 98.69 259 ILE A CA 1
ATOM 2043 C C . ILE A 1 259 ? -12.188 -16.062 16.156 1 98.69 259 ILE A C 1
ATOM 2045 O O . ILE A 1 259 ? -12.062 -17.281 16.203 1 98.69 259 ILE A O 1
ATOM 2049 N N . SER A 1 260 ? -13.344 -15.438 16.203 1 98.44 260 SER A N 1
ATOM 2050 C CA . SER A 1 260 ? -14.57 -16.172 16.5 1 98.44 260 SER A CA 1
ATOM 2051 C C . SER A 1 260 ? -14.898 -17.156 15.367 1 98.44 260 SER A C 1
ATOM 2053 O O . SER A 1 260 ? -15.18 -18.328 15.617 1 98.44 260 SER A O 1
ATOM 2055 N N . ILE A 1 261 ? -14.844 -16.734 14.125 1 98.44 261 ILE A N 1
ATOM 2056 C CA . ILE A 1 261 ? -15.258 -17.531 12.977 1 98.44 261 ILE A CA 1
ATOM 2057 C C . ILE A 1 261 ? -14.242 -18.641 12.727 1 98.44 261 ILE A C 1
ATOM 2059 O O . ILE A 1 261 ? -14.609 -19.781 12.438 1 98.44 261 ILE A O 1
ATOM 2063 N N . CYS A 1 262 ? -12.969 -18.328 12.875 1 98.5 262 CYS A N 1
ATOM 2064 C CA . CYS A 1 262 ? -11.938 -19.344 12.695 1 98.5 262 CYS A CA 1
ATOM 2065 C C . CYS A 1 262 ? -12.086 -20.453 13.727 1 98.5 262 CYS A C 1
ATOM 2067 O O . CYS A 1 262 ? -11.883 -21.641 13.414 1 98.5 262 CYS A O 1
ATOM 2069 N N . LYS A 1 263 ? -12.422 -20.109 14.969 1 98.31 263 LYS A N 1
ATOM 2070 C CA . LYS A 1 263 ? -12.672 -21.125 15.992 1 98.31 263 LYS A CA 1
ATOM 2071 C C . LYS A 1 263 ? -13.805 -22.047 15.578 1 98.31 263 LYS A C 1
ATOM 2073 O O . LYS A 1 263 ? -13.742 -23.266 15.805 1 98.31 263 LYS A O 1
ATOM 2078 N N . SER A 1 264 ? -14.773 -21.438 14.953 1 97.94 264 SER A N 1
ATOM 2079 C CA . SER A 1 264 ? -15.938 -22.203 14.531 1 97.94 264 SER A CA 1
ATOM 2080 C C . SER A 1 264 ? -15.602 -23.109 13.344 1 97.94 264 SER A C 1
ATOM 2082 O O . SER A 1 264 ? -16.219 -24.156 13.164 1 97.94 264 SER A O 1
ATOM 2084 N N . LEU A 1 265 ? -14.633 -22.766 12.539 1 98.06 265 LEU A N 1
ATOM 2085 C CA . LEU A 1 265 ? -14.273 -23.516 11.336 1 98.06 265 LEU A CA 1
ATOM 2086 C C . LEU A 1 265 ? -13.25 -24.594 11.641 1 98.06 265 LEU A C 1
ATOM 2088 O O . LEU A 1 265 ? -13.086 -25.531 10.867 1 98.06 265 LEU A O 1
ATOM 2092 N N . LEU A 1 266 ? -12.625 -24.5 12.766 1 97.38 266 LEU A N 1
ATOM 2093 C CA . LEU A 1 266 ? -11.477 -25.344 13.117 1 97.38 266 LEU A CA 1
ATOM 2094 C C . LEU A 1 266 ? -11.859 -26.812 13.125 1 97.38 266 LEU A C 1
ATOM 2096 O O . LEU A 1 266 ? -11.102 -27.656 12.641 1 97.38 266 LEU A O 1
ATOM 2100 N N . PRO A 1 267 ? -13.055 -27.188 13.609 1 96.88 267 PRO A N 1
ATOM 2101 C CA . PRO A 1 267 ? -13.422 -28.609 13.68 1 96.88 267 PRO A CA 1
ATOM 2102 C C . PRO A 1 267 ? -13.523 -29.25 12.297 1 96.88 267 PRO A C 1
ATOM 2104 O O . PRO A 1 267 ? -13.5 -30.484 12.188 1 96.88 267 PRO A O 1
ATOM 2107 N N . LEU A 1 268 ? -13.602 -28.469 11.242 1 97.81 268 LEU A N 1
ATOM 2108 C CA . LEU A 1 268 ? -13.734 -28.984 9.883 1 97.81 268 LEU A CA 1
ATOM 2109 C C . LEU A 1 268 ? -12.375 -29.328 9.289 1 97.81 268 LEU A C 1
ATOM 2111 O O . LEU A 1 268 ? -12.281 -29.766 8.148 1 97.81 268 LEU A O 1
ATOM 2115 N N . ASN A 1 269 ? -11.359 -29.078 10.039 1 97.19 269 ASN A N 1
ATOM 2116 C CA . ASN A 1 269 ? -9.977 -29.391 9.68 1 97.19 269 ASN A CA 1
ATOM 2117 C C . ASN A 1 269 ? -9.57 -28.703 8.383 1 97.19 269 ASN A C 1
ATOM 2119 O O . ASN A 1 269 ? -9.133 -29.375 7.434 1 97.19 269 ASN A O 1
ATOM 2123 N N . PRO A 1 270 ? -9.695 -27.422 8.336 1 98.12 270 PRO A N 1
ATOM 2124 C CA . PRO A 1 270 ? -9.258 -26.703 7.137 1 98.12 270 PRO A CA 1
ATOM 2125 C C . PRO A 1 270 ? -7.754 -26.797 6.906 1 98.12 270 PRO A C 1
ATOM 2127 O O . PRO A 1 270 ? -6.977 -26.766 7.863 1 98.12 270 PRO A O 1
ATOM 2130 N N . TYR A 1 271 ? -7.402 -26.969 5.637 1 98 271 TYR A N 1
ATOM 2131 C CA . TYR A 1 271 ? -5.988 -26.938 5.281 1 98 271 TYR A CA 1
ATOM 2132 C C . TYR A 1 271 ? -5.398 -25.547 5.508 1 98 271 TYR A C 1
ATOM 2134 O O . TYR A 1 271 ? -4.273 -25.406 6 1 98 271 TYR A O 1
ATOM 2142 N N . TRP A 1 272 ? -6.152 -24.484 5.105 1 98.44 272 TRP A N 1
ATOM 2143 C CA . TRP A 1 272 ? -5.812 -23.109 5.473 1 98.44 272 TRP A CA 1
ATOM 2144 C C . TRP A 1 272 ? -7.062 -22.234 5.527 1 98.44 272 TRP A C 1
ATOM 2146 O O . TRP A 1 272 ? -8.125 -22.641 5.059 1 98.44 272 TRP A O 1
ATOM 2156 N N . ILE A 1 273 ? -6.992 -21.219 6.262 1 98.5 273 ILE A N 1
ATOM 2157 C CA . ILE A 1 273 ? -7.887 -20.062 6.133 1 98.5 273 ILE A CA 1
ATOM 2158 C C . ILE A 1 273 ? -7.152 -18.922 5.441 1 98.5 273 ILE A C 1
ATOM 2160 O O . ILE A 1 273 ? -6.102 -18.469 5.914 1 98.5 273 ILE A O 1
ATOM 2164 N N . GLU A 1 274 ? -7.766 -18.531 4.383 1 98.19 274 GLU A N 1
ATOM 2165 C CA . GLU A 1 274 ? -7.129 -17.531 3.523 1 98.19 274 GLU A CA 1
ATOM 2166 C C . GLU A 1 274 ? -7.703 -16.141 3.775 1 98.19 274 GLU A C 1
ATOM 2168 O O . GLU A 1 274 ? -8.914 -15.977 3.898 1 98.19 274 GLU A O 1
ATOM 2173 N N . GLU A 1 275 ? -6.789 -15.117 3.902 1 97.31 275 GLU A N 1
ATOM 2174 C CA . GLU A 1 275 ? -7.082 -13.695 3.977 1 97.31 275 GLU A CA 1
ATOM 2175 C C . GLU A 1 275 ? -8.219 -13.414 4.953 1 97.31 275 GLU A C 1
ATOM 2177 O O . GLU A 1 275 ? -9.227 -12.805 4.582 1 97.31 275 GLU A O 1
ATOM 2182 N N . PRO A 1 276 ? -8.031 -13.766 6.227 1 98.12 276 PRO A N 1
ATOM 2183 C CA . PRO A 1 276 ? -9.102 -13.578 7.203 1 98.12 276 PRO A CA 1
ATOM 2184 C C . PRO A 1 276 ? -9.398 -12.102 7.48 1 98.12 276 PRO A C 1
ATOM 2186 O O . PRO A 1 276 ? -10.547 -11.742 7.75 1 98.12 276 PRO A O 1
ATOM 2189 N N . THR A 1 277 ? -8.398 -11.297 7.473 1 97.62 277 THR A N 1
ATOM 2190 C CA . THR A 1 277 ? -8.57 -9.883 7.805 1 97.62 277 THR A CA 1
ATOM 2191 C C . THR A 1 277 ? -7.727 -9 6.895 1 97.62 277 THR A C 1
ATOM 2193 O O . THR A 1 277 ? -7.324 -9.43 5.809 1 97.62 277 THR A O 1
ATOM 2196 N N . HIS A 1 278 ? -7.52 -7.75 7.203 1 96.88 278 HIS A N 1
ATOM 2197 C CA . HIS A 1 278 ? -6.879 -6.805 6.297 1 96.88 278 HIS A CA 1
ATOM 2198 C C . HIS A 1 278 ? -5.492 -7.289 5.883 1 96.88 278 HIS A C 1
ATOM 2200 O O . HIS A 1 278 ? -4.688 -7.672 6.73 1 96.88 278 HIS A O 1
ATOM 2206 N N . PRO A 1 279 ? -5.156 -7.18 4.648 1 95.75 279 PRO A N 1
ATOM 2207 C CA . PRO A 1 279 ? -3.936 -7.801 4.133 1 95.75 279 PRO A CA 1
ATOM 2208 C C . PRO A 1 279 ? -2.672 -7.059 4.559 1 95.75 279 PRO A C 1
ATOM 2210 O O . PRO A 1 279 ? -1.566 -7.594 4.43 1 95.75 279 PRO A O 1
ATOM 2213 N N . ASP A 1 280 ? -2.793 -5.816 5.098 1 96.94 280 ASP A N 1
ATOM 2214 C CA . ASP A 1 280 ? -1.627 -5.062 5.551 1 96.94 280 ASP A CA 1
ATOM 2215 C C . ASP A 1 280 ? -1.402 -5.25 7.051 1 96.94 280 ASP A C 1
ATOM 2217 O O . ASP A 1 280 ? -0.411 -4.77 7.602 1 96.94 280 ASP A O 1
ATOM 2221 N N . ASP A 1 281 ? -2.314 -5.895 7.727 1 98.25 281 ASP A N 1
ATOM 2222 C CA . ASP A 1 281 ? -2.295 -5.898 9.188 1 98.25 281 ASP A CA 1
ATOM 2223 C C . ASP A 1 281 ? -1.525 -7.105 9.719 1 98.25 281 ASP A C 1
ATOM 2225 O O . ASP A 1 281 ? -2.127 -8.094 10.148 1 98.25 281 ASP A O 1
ATOM 2229 N N . VAL A 1 282 ? -0.243 -6.996 9.82 1 98.62 282 VAL A N 1
ATOM 2230 C CA . VAL A 1 282 ? 0.622 -8.078 10.281 1 98.62 282 VAL A CA 1
ATOM 2231 C C . VAL A 1 282 ? 0.294 -8.43 11.727 1 98.62 282 VAL A C 1
ATOM 2233 O O . VAL A 1 282 ? 0.139 -9.602 12.07 1 98.62 282 VAL A O 1
ATOM 2236 N N . TYR A 1 283 ? 0.081 -7.465 12.562 1 98.75 283 TYR A N 1
ATOM 2237 C CA . TYR A 1 283 ? -0.114 -7.699 13.992 1 98.75 283 TYR A CA 1
ATOM 2238 C C . TYR A 1 283 ? -1.462 -8.359 14.258 1 98.75 283 TYR A C 1
ATOM 2240 O O . TYR A 1 283 ? -1.59 -9.18 15.164 1 98.75 283 TYR A O 1
ATOM 2248 N N . ALA A 1 284 ? -2.479 -7.996 13.445 1 98.75 284 ALA A N 1
ATOM 2249 C CA . ALA A 1 284 ? -3.764 -8.672 13.609 1 98.75 284 ALA A CA 1
ATOM 2250 C C . ALA A 1 284 ? -3.656 -10.148 13.25 1 98.75 284 ALA A C 1
ATOM 2252 O O . ALA A 1 284 ? -4.277 -11 13.891 1 98.75 284 ALA A O 1
ATOM 2253 N N . HIS A 1 285 ? -2.908 -10.461 12.234 1 98.75 285 HIS A N 1
ATOM 2254 C CA . HIS A 1 285 ? -2.744 -11.859 11.836 1 98.75 285 HIS A CA 1
ATOM 2255 C C . HIS A 1 285 ? -1.941 -12.633 12.875 1 98.75 285 HIS A C 1
ATOM 2257 O O . HIS A 1 285 ? -2.229 -13.805 13.141 1 98.75 285 HIS A O 1
ATOM 2263 N N . VAL A 1 286 ? -0.903 -11.984 13.438 1 98.81 286 VAL A N 1
ATOM 2264 C CA . VAL A 1 286 ? -0.146 -12.609 14.516 1 98.81 286 VAL A CA 1
ATOM 2265 C C . VAL A 1 286 ? -1.074 -12.922 15.688 1 98.81 286 VAL A C 1
ATOM 2267 O O . VAL A 1 286 ? -1.062 -14.039 16.219 1 98.81 286 VAL A O 1
ATOM 2270 N N . ALA A 1 287 ? -1.891 -11.93 16.062 1 98.75 287 ALA A N 1
ATOM 2271 C CA . ALA A 1 287 ? -2.832 -12.117 17.156 1 98.75 287 ALA A CA 1
ATOM 2272 C C . ALA A 1 287 ? -3.807 -13.25 16.859 1 98.75 287 ALA A C 1
ATOM 2274 O O . ALA A 1 287 ? -4.121 -14.055 17.75 1 98.75 287 ALA A O 1
ATOM 2275 N N . LEU A 1 288 ? -4.273 -13.297 15.625 1 98.75 288 LEU A N 1
ATOM 2276 C CA . LEU A 1 288 ? -5.199 -14.344 15.211 1 98.75 288 LEU A CA 1
ATOM 2277 C C . LEU A 1 288 ? -4.543 -15.719 15.312 1 98.75 288 LEU A C 1
ATOM 2279 O O . LEU A 1 288 ? -5.133 -16.656 15.859 1 98.75 288 LEU A O 1
ATOM 2283 N N . ALA A 1 289 ? -3.34 -15.844 14.797 1 98.44 289 ALA A N 1
ATOM 2284 C CA . ALA A 1 289 ? -2.617 -17.109 14.797 1 98.44 289 ALA A CA 1
ATOM 2285 C C . ALA A 1 289 ? -2.35 -17.594 16.219 1 98.44 289 ALA A C 1
ATOM 2287 O O . ALA A 1 289 ? -2.297 -18.797 16.469 1 98.44 289 ALA A O 1
ATOM 2288 N N . GLU A 1 290 ? -2.127 -16.688 17.141 1 98.19 290 GLU A N 1
ATOM 2289 C CA . GLU A 1 290 ? -1.911 -17.031 18.547 1 98.19 290 GLU A CA 1
ATOM 2290 C C . GLU A 1 290 ? -3.205 -17.5 19.203 1 98.19 290 GLU A C 1
ATOM 2292 O O . GLU A 1 290 ? -3.184 -18.375 20.078 1 98.19 290 GLU A O 1
ATOM 2297 N N . ALA A 1 291 ? -4.277 -16.922 18.766 1 98.25 291 ALA A N 1
ATOM 2298 C CA . ALA A 1 291 ? -5.566 -17.188 19.406 1 98.25 291 ALA A CA 1
ATOM 2299 C C . ALA A 1 291 ? -6.188 -18.469 18.891 1 98.25 291 ALA A C 1
ATOM 2301 O O . ALA A 1 291 ? -6.934 -19.141 19.609 1 98.25 291 ALA A O 1
ATOM 2302 N N . VAL A 1 292 ? -6.023 -18.797 17.594 1 98 292 VAL A N 1
ATOM 2303 C CA . VAL A 1 292 ? -6.652 -19.953 16.953 1 98 292 VAL A CA 1
ATOM 2304 C C . VAL A 1 292 ? -5.609 -20.734 16.172 1 98 292 VAL A C 1
ATOM 2306 O O . VAL A 1 292 ? -4.938 -20.172 15.297 1 98 292 VAL A O 1
ATOM 2309 N N . PRO A 1 293 ? -5.445 -22.016 16.453 1 96.81 293 PRO A N 1
ATOM 2310 C CA . PRO A 1 293 ? -4.414 -22.812 15.773 1 96.81 293 PRO A CA 1
ATOM 2311 C C . PRO A 1 293 ? -4.801 -23.188 14.344 1 96.81 293 PRO A C 1
ATOM 2313 O O . PRO A 1 293 ? -4.773 -24.359 13.984 1 96.81 293 PRO A O 1
ATOM 2316 N N . VAL A 1 294 ? -5.16 -22.281 13.523 1 95.69 294 VAL A N 1
ATOM 2317 C CA . VAL A 1 294 ? -5.434 -22.484 12.109 1 95.69 294 VAL A CA 1
ATOM 2318 C C . VAL A 1 294 ? -4.23 -22.047 11.281 1 95.69 294 VAL A C 1
ATOM 2320 O O . VAL A 1 294 ? -3.463 -21.188 11.703 1 95.69 294 VAL A O 1
ATOM 2323 N N . LYS A 1 295 ? -4.02 -22.703 10.164 1 98.31 295 LYS A N 1
ATOM 2324 C CA . LYS A 1 295 ? -2.99 -22.281 9.219 1 98.31 295 LYS A CA 1
ATOM 2325 C C . LYS A 1 295 ? -3.488 -21.141 8.344 1 98.31 295 LYS A C 1
ATOM 2327 O O . LYS A 1 295 ? -4.598 -21.203 7.805 1 98.31 295 LYS A O 1
ATOM 2332 N N . LEU A 1 296 ? -2.723 -20.109 8.305 1 98.75 296 LEU A N 1
ATOM 2333 C CA . LEU A 1 296 ? -3.115 -18.906 7.555 1 98.75 296 LEU A CA 1
ATOM 2334 C C . LEU A 1 296 ? -2.428 -18.875 6.195 1 98.75 296 LEU A C 1
ATOM 2336 O O . LEU A 1 296 ? -1.21 -19.047 6.105 1 98.75 296 LEU A O 1
ATOM 2340 N N . ALA A 1 297 ? -3.227 -18.719 5.117 1 98.56 297 ALA A N 1
ATOM 2341 C CA . ALA A 1 297 ? -2.723 -18.438 3.773 1 98.56 297 ALA A CA 1
ATOM 2342 C C . ALA A 1 297 ? -2.898 -16.953 3.42 1 98.56 297 ALA A C 1
ATOM 2344 O O . ALA A 1 297 ? -3.998 -16.422 3.539 1 98.56 297 ALA A O 1
ATOM 2345 N N . LEU A 1 298 ? -1.781 -16.344 3.039 1 97.94 298 LEU A N 1
ATOM 2346 C CA . LEU A 1 298 ? -1.771 -14.922 2.732 1 97.94 298 LEU A CA 1
ATOM 2347 C C . LEU A 1 298 ? -1.015 -14.648 1.437 1 97.94 298 LEU A C 1
ATOM 2349 O O . LEU A 1 298 ? -0.068 -15.367 1.103 1 97.94 298 LEU A O 1
ATOM 2353 N N . GLY A 1 299 ? -1.503 -13.555 0.651 1 95.38 299 GLY A N 1
ATOM 2354 C CA . GLY A 1 299 ? -0.645 -13.211 -0.471 1 95.38 299 GLY A CA 1
ATOM 2355 C C . GLY A 1 299 ? -1.364 -12.43 -1.556 1 95.38 299 GLY A C 1
ATOM 2356 O O . GLY A 1 299 ? -0.807 -11.492 -2.123 1 95.38 299 GLY A O 1
ATOM 2357 N N . GLU A 1 300 ? -2.605 -12.773 -1.828 1 92.56 300 GLU A N 1
ATOM 2358 C CA . GLU A 1 300 ? -3.342 -12.203 -2.953 1 92.56 300 GLU A CA 1
ATOM 2359 C C . GLU A 1 300 ? -3.342 -10.68 -2.896 1 92.56 300 GLU A C 1
ATOM 2361 O O . GLU A 1 300 ? -3.15 -10.016 -3.918 1 92.56 300 GLU A O 1
ATOM 2366 N N . HIS A 1 301 ? -3.482 -10.141 -1.723 1 93.81 301 HIS A N 1
ATOM 2367 C CA . HIS A 1 301 ? -3.596 -8.688 -1.612 1 93.81 301 HIS A CA 1
ATOM 2368 C C . HIS A 1 301 ? -2.441 -8.109 -0.804 1 93.81 301 HIS A C 1
ATOM 2370 O O . HIS A 1 301 ? -2.432 -6.91 -0.501 1 93.81 301 HIS A O 1
ATOM 2376 N N . VAL A 1 302 ? -1.46 -8.938 -0.375 1 95.88 302 VAL A N 1
ATOM 2377 C CA . VAL A 1 302 ? -0.227 -8.391 0.179 1 95.88 302 VAL A CA 1
ATOM 2378 C C . VAL A 1 302 ? 0.519 -7.605 -0.896 1 95.88 302 VAL A C 1
ATOM 2380 O O . VAL A 1 302 ? 0.813 -8.133 -1.97 1 95.88 302 VAL A O 1
ATOM 2383 N N . PRO A 1 303 ? 0.828 -6.461 -0.625 1 93.81 303 PRO A N 1
ATOM 2384 C CA . PRO A 1 303 ? 1.039 -5.531 -1.737 1 93.81 303 PRO A CA 1
ATOM 2385 C C . PRO A 1 303 ? 2.434 -5.648 -2.348 1 93.81 303 PRO A C 1
ATOM 2387 O O . PRO A 1 303 ? 2.641 -5.27 -3.502 1 93.81 303 PRO A O 1
ATOM 2390 N N . ASN A 1 304 ? 3.428 -6.039 -1.572 1 96.38 304 ASN A N 1
ATOM 2391 C CA . ASN A 1 304 ? 4.801 -5.945 -2.059 1 96.38 304 ASN A CA 1
ATOM 2392 C C . ASN A 1 304 ? 5.738 -6.848 -1.265 1 96.38 304 ASN A C 1
ATOM 2394 O O . ASN A 1 304 ? 5.336 -7.445 -0.266 1 96.38 304 ASN A O 1
ATOM 2398 N N . LYS A 1 305 ? 6.953 -6.898 -1.743 1 98.06 305 LYS A N 1
ATOM 2399 C CA . LYS A 1 305 ? 7.945 -7.801 -1.162 1 98.06 305 LYS A CA 1
ATOM 2400 C C . LYS A 1 305 ? 8.219 -7.449 0.297 1 98.06 305 LYS A C 1
ATOM 2402 O O . LYS A 1 305 ? 8.547 -8.32 1.102 1 98.06 305 LYS A O 1
ATOM 2407 N N . ILE A 1 306 ? 8.055 -6.195 0.713 1 98.19 306 ILE A N 1
ATOM 2408 C CA . ILE A 1 306 ? 8.383 -5.766 2.068 1 98.19 306 ILE A CA 1
ATOM 2409 C C . ILE A 1 306 ? 7.332 -6.289 3.043 1 98.19 306 ILE A C 1
ATOM 2411 O O . ILE A 1 306 ? 7.668 -6.777 4.125 1 98.19 306 ILE A O 1
ATOM 2415 N N . LEU A 1 307 ? 6.082 -6.195 2.705 1 97.94 307 LEU A N 1
ATOM 2416 C CA . LEU A 1 307 ? 5.047 -6.73 3.584 1 97.94 307 LEU A CA 1
ATOM 2417 C C . LEU A 1 307 ? 5.117 -8.25 3.639 1 97.94 307 LEU A C 1
ATOM 2419 O O . LEU A 1 307 ? 4.863 -8.852 4.688 1 97.94 307 LEU A O 1
ATOM 2423 N N . PHE A 1 308 ? 5.441 -8.891 2.488 1 98.75 308 PHE A N 1
ATOM 2424 C CA . PHE A 1 308 ? 5.699 -10.32 2.531 1 98.75 308 PHE A CA 1
ATOM 2425 C C . PHE A 1 308 ? 6.828 -10.641 3.504 1 98.75 308 PHE A C 1
ATOM 2427 O O . PHE A 1 308 ? 6.734 -11.586 4.285 1 98.75 308 PHE A O 1
ATOM 2434 N N . LYS A 1 309 ? 7.898 -9.852 3.408 1 98.81 309 LYS A N 1
ATOM 2435 C CA . LYS A 1 309 ? 9.023 -9.977 4.332 1 98.81 309 LYS A CA 1
ATOM 2436 C C . LYS A 1 309 ? 8.555 -9.906 5.781 1 98.81 309 LYS A C 1
ATOM 2438 O O . LYS A 1 309 ? 8.914 -10.758 6.598 1 98.81 309 LYS A O 1
ATOM 2443 N N . ASN A 1 310 ? 7.691 -8.953 6.117 1 98.81 310 ASN A N 1
ATOM 2444 C CA . ASN A 1 310 ? 7.191 -8.797 7.48 1 98.81 310 ASN A CA 1
ATOM 2445 C C . ASN A 1 310 ? 6.328 -9.977 7.906 1 98.81 310 ASN A C 1
ATOM 2447 O O . ASN A 1 310 ? 6.438 -10.461 9.031 1 98.81 310 ASN A O 1
ATOM 2451 N N . PHE A 1 311 ? 5.461 -10.453 7.027 1 98.88 311 PHE A N 1
ATOM 2452 C CA . PHE A 1 311 ? 4.625 -11.609 7.344 1 98.88 311 PHE A CA 1
ATOM 2453 C C . PHE A 1 311 ? 5.48 -12.844 7.602 1 98.88 311 PHE A C 1
ATOM 2455 O O . PHE A 1 311 ? 5.246 -13.578 8.562 1 98.88 311 PHE A O 1
ATOM 2462 N N . LEU A 1 312 ? 6.469 -13.07 6.758 1 98.88 312 LEU A N 1
ATOM 2463 C CA . LEU A 1 312 ? 7.344 -14.227 6.93 1 98.88 312 LEU A CA 1
ATOM 2464 C C . LEU A 1 312 ? 8.125 -14.125 8.234 1 98.88 312 LEU A C 1
ATOM 2466 O O . LEU A 1 312 ? 8.234 -15.102 8.977 1 98.88 312 LEU A O 1
ATOM 2470 N N . GLN A 1 313 ? 8.609 -12.922 8.555 1 98.75 313 GLN A N 1
ATOM 2471 C CA . GLN A 1 313 ? 9.367 -12.68 9.773 1 98.75 313 GLN A CA 1
ATOM 2472 C C . GLN A 1 313 ? 8.492 -12.891 11.016 1 98.75 313 GLN A C 1
ATOM 2474 O O . GLN A 1 313 ? 8.984 -13.32 12.055 1 98.75 313 GLN A O 1
ATOM 2479 N N . SER A 1 314 ? 7.23 -12.594 10.914 1 98.44 314 SER A N 1
ATOM 2480 C CA . SER A 1 314 ? 6.324 -12.625 12.062 1 98.44 314 SER A CA 1
ATOM 2481 C C . SER A 1 314 ? 6.062 -14.055 12.516 1 98.44 314 SER A C 1
ATOM 2483 O O . SER A 1 314 ? 5.707 -14.289 13.672 1 98.44 314 SER A O 1
ATOM 2485 N N . GLY A 1 315 ? 6.066 -15.023 11.523 1 98.25 315 GLY A N 1
ATOM 2486 C CA . GLY A 1 315 ? 5.844 -16.422 11.836 1 98.25 315 GLY A CA 1
ATOM 2487 C C . GLY A 1 315 ? 4.387 -16.844 11.719 1 98.25 315 GLY A C 1
ATOM 2488 O O . GLY A 1 315 ? 4.055 -18.016 11.867 1 98.25 315 GLY A O 1
ATOM 2489 N N . CYS A 1 316 ? 3.525 -15.875 11.367 1 98.25 316 CYS A N 1
ATOM 2490 C CA . CYS A 1 316 ? 2.104 -16.203 11.383 1 98.25 316 CYS A CA 1
ATOM 2491 C C . CYS A 1 316 ? 1.671 -16.781 10.039 1 98.25 316 CYS A C 1
ATOM 2493 O O . CYS A 1 316 ? 0.593 -17.375 9.938 1 98.25 316 CYS A O 1
ATOM 2495 N N . MET A 1 317 ? 2.443 -16.656 9.016 1 98.5 317 MET A N 1
ATOM 2496 C CA . MET A 1 317 ? 2.107 -17.156 7.68 1 98.5 317 MET A CA 1
ATOM 2497 C C . MET A 1 317 ? 2.424 -18.641 7.547 1 98.5 317 MET A C 1
ATOM 2499 O O . MET A 1 317 ? 3.564 -19.047 7.754 1 98.5 317 MET A O 1
ATOM 2503 N N . SER A 1 318 ? 1.411 -19.391 7.172 1 98.5 318 SER A N 1
ATOM 2504 C CA . SER A 1 318 ? 1.615 -20.828 6.984 1 98.5 318 SER A CA 1
ATOM 2505 C C . SER A 1 318 ? 1.783 -21.172 5.508 1 98.5 318 SER A C 1
ATOM 2507 O O . SER A 1 318 ? 2.461 -22.141 5.164 1 98.5 318 SER A O 1
ATOM 2509 N N . PHE A 1 319 ? 1.123 -20.453 4.633 1 98.31 319 PHE A N 1
ATOM 2510 C CA . PHE A 1 319 ? 1.227 -20.594 3.186 1 98.31 319 PHE A CA 1
ATOM 2511 C C . PHE A 1 319 ? 1.38 -19.234 2.523 1 98.31 319 PHE A C 1
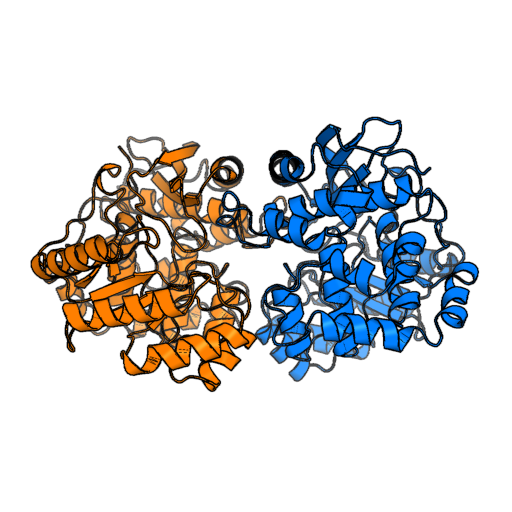ATOM 2513 O O . PHE A 1 319 ? 0.654 -18.297 2.854 1 98.31 319 PHE A O 1
ATOM 2520 N N . ASN A 1 320 ? 2.396 -19.109 1.701 1 98.38 320 ASN A N 1
ATOM 2521 C CA . ASN A 1 320 ? 2.598 -17.906 0.911 1 98.38 320 ASN A CA 1
ATOM 2522 C C . ASN A 1 320 ? 1.909 -18 -0.448 1 98.38 320 ASN A C 1
ATOM 2524 O O . ASN A 1 320 ? 2.26 -18.844 -1.267 1 98.38 320 ASN A O 1
ATOM 2528 N N . GLN A 1 321 ? 0.957 -17.125 -0.666 1 97.88 321 GLN A N 1
ATOM 2529 C CA . GLN A 1 321 ? 0.182 -17.188 -1.901 1 97.88 321 GLN A CA 1
ATOM 2530 C C . GLN A 1 321 ? 0.514 -16 -2.812 1 97.88 321 GLN A C 1
ATOM 2532 O O . GLN A 1 321 ? -0.38 -15.414 -3.422 1 97.88 321 GLN A O 1
ATOM 2537 N N . VAL A 1 322 ? 1.789 -15.625 -2.904 1 97.25 322 VAL A N 1
ATOM 2538 C CA . VAL A 1 322 ? 2.254 -14.562 -3.783 1 97.25 322 VAL A CA 1
ATOM 2539 C C . VAL A 1 322 ? 1.772 -14.82 -5.211 1 97.25 322 VAL A C 1
ATOM 2541 O O . VAL A 1 322 ? 1.685 -15.969 -5.645 1 97.25 322 VAL A O 1
ATOM 2544 N N . ASP A 1 323 ? 1.381 -13.727 -5.863 1 96.06 323 ASP A N 1
ATOM 2545 C CA . ASP A 1 323 ? 0.805 -13.75 -7.203 1 96.06 323 ASP A CA 1
ATOM 2546 C C . ASP A 1 323 ? 1.572 -12.828 -8.148 1 96.06 323 ASP A C 1
ATOM 2548 O O . ASP A 1 323 ? 1.562 -11.609 -7.977 1 96.06 323 ASP A O 1
ATOM 2552 N N . ALA A 1 324 ? 2.174 -13.391 -9.211 1 96.69 324 ALA A N 1
ATOM 2553 C CA . ALA A 1 324 ? 3.08 -12.656 -10.094 1 96.69 324 ALA A CA 1
ATOM 2554 C C . ALA A 1 324 ? 2.33 -11.602 -10.906 1 96.69 324 ALA A C 1
ATOM 2556 O O . ALA A 1 324 ? 2.943 -10.727 -11.516 1 96.69 324 ALA A O 1
ATOM 2557 N N . VAL A 1 325 ? 0.998 -11.648 -10.938 1 95.81 325 VAL A N 1
ATOM 2558 C CA . VAL A 1 325 ? 0.226 -10.656 -11.688 1 95.81 325 VAL A CA 1
ATOM 2559 C C . VAL A 1 325 ? -0.312 -9.594 -10.734 1 95.81 325 VAL A C 1
ATOM 2561 O O . VAL A 1 325 ? -1.086 -8.727 -11.133 1 95.81 325 VAL A O 1
ATOM 2564 N N . ARG A 1 326 ? 0.135 -9.68 -9.43 1 94.06 326 ARG A N 1
ATOM 2565 C CA . ARG A 1 326 ? -0.353 -8.727 -8.445 1 94.06 326 ARG A CA 1
ATOM 2566 C C . ARG A 1 326 ? 0.805 -8.016 -7.746 1 94.06 326 ARG A C 1
ATOM 2568 O O . ARG A 1 326 ? 0.655 -6.895 -7.266 1 94.06 326 ARG A O 1
ATOM 2575 N N . VAL A 1 327 ? 1.944 -8.68 -7.633 1 95.81 327 VAL A N 1
ATOM 2576 C CA . VAL A 1 327 ? 3.15 -8.016 -7.148 1 95.81 327 VAL A CA 1
ATOM 2577 C C . VAL A 1 327 ? 3.949 -7.469 -8.328 1 95.81 327 VAL A C 1
ATOM 2579 O O . VAL A 1 327 ? 3.389 -7.207 -9.398 1 95.81 327 VAL A O 1
ATOM 2582 N N . GLY A 1 328 ? 5.277 -7.203 -8.141 1 96.44 328 GLY A N 1
ATOM 2583 C CA . GLY A 1 328 ? 6.09 -6.586 -9.18 1 96.44 328 GLY A CA 1
ATOM 2584 C C . GLY A 1 328 ? 6.52 -7.559 -10.258 1 96.44 328 GLY A C 1
ATOM 2585 O O . GLY A 1 328 ? 7.668 -7.531 -10.703 1 96.44 328 GLY A O 1
ATOM 2586 N N . GLY A 1 329 ? 5.645 -8.523 -10.625 1 97.62 329 GLY A N 1
ATOM 2587 C CA . GLY A 1 329 ? 5.922 -9.461 -11.703 1 97.62 329 GLY A CA 1
ATOM 2588 C C . GLY A 1 329 ? 6.758 -10.648 -11.266 1 97.62 329 GLY A C 1
ATOM 2589 O O . GLY A 1 329 ? 6.887 -10.914 -10.07 1 97.62 329 GLY A O 1
ATOM 2590 N N . VAL A 1 330 ? 7.262 -11.336 -12.242 1 98.62 330 VAL A N 1
ATOM 2591 C CA . VAL A 1 330 ? 8.016 -12.562 -12.047 1 98.62 330 VAL A CA 1
ATOM 2592 C C . VAL A 1 330 ? 9.242 -12.289 -11.172 1 98.62 330 VAL A C 1
ATOM 2594 O O . VAL A 1 330 ? 9.586 -13.086 -10.305 1 98.62 330 VAL A O 1
ATOM 2597 N N . SER A 1 331 ? 9.875 -11.156 -11.352 1 98.81 331 SER A N 1
ATOM 2598 C CA . SER A 1 331 ? 11.07 -10.828 -10.578 1 98.81 331 SER A CA 1
ATOM 2599 C C . SER A 1 331 ? 10.766 -10.781 -9.086 1 98.81 331 SER A C 1
ATOM 2601 O O . SER A 1 331 ? 11.469 -11.398 -8.281 1 98.81 331 SER A O 1
ATOM 2603 N N . GLU A 1 332 ? 9.734 -10.055 -8.75 1 98.56 332 GLU A N 1
ATOM 2604 C CA . GLU A 1 332 ? 9.398 -9.938 -7.336 1 98.56 332 GLU A CA 1
ATOM 2605 C C . GLU A 1 332 ? 8.844 -11.25 -6.789 1 98.56 332 GLU A C 1
ATOM 2607 O O . GLU A 1 332 ? 9.094 -11.602 -5.633 1 98.56 332 GLU A O 1
ATOM 2612 N N . PHE A 1 333 ? 8.094 -11.969 -7.621 1 98.44 333 PHE A N 1
ATOM 2613 C CA . PHE A 1 333 ? 7.602 -13.289 -7.254 1 98.44 333 PHE A CA 1
ATOM 2614 C C . PHE A 1 333 ? 8.75 -14.203 -6.852 1 98.44 333 PHE A C 1
ATOM 2616 O O . PHE A 1 333 ? 8.695 -14.859 -5.809 1 98.44 333 PHE A O 1
ATOM 2623 N N . ILE A 1 334 ? 9.781 -14.258 -7.652 1 98.81 334 ILE A N 1
ATOM 2624 C CA . ILE A 1 334 ? 10.922 -15.133 -7.402 1 98.81 334 ILE A CA 1
ATOM 2625 C C . ILE A 1 334 ? 11.617 -14.719 -6.102 1 98.81 334 ILE A C 1
ATOM 2627 O O . ILE A 1 334 ? 11.961 -15.57 -5.277 1 98.81 334 ILE A O 1
ATOM 2631 N N . LEU A 1 335 ? 11.789 -13.43 -5.902 1 98.88 335 LEU A N 1
ATOM 2632 C CA . LEU A 1 335 ? 12.445 -12.945 -4.695 1 98.88 335 LEU A CA 1
ATOM 2633 C C . LEU A 1 335 ? 11.664 -13.344 -3.449 1 98.88 335 LEU A C 1
ATOM 2635 O O . LEU A 1 335 ? 12.242 -13.805 -2.465 1 98.88 335 LEU A O 1
ATOM 2639 N N . ILE A 1 336 ? 10.375 -13.172 -3.482 1 98.88 336 ILE A N 1
ATOM 2640 C CA . ILE A 1 336 ? 9.508 -13.539 -2.369 1 98.88 336 ILE A CA 1
ATOM 2641 C C . ILE A 1 336 ? 9.555 -15.047 -2.145 1 98.88 336 ILE A C 1
ATOM 2643 O O . ILE A 1 336 ? 9.562 -15.508 -1.003 1 98.88 336 ILE A O 1
ATOM 2647 N N . SER A 1 337 ? 9.602 -15.82 -3.234 1 98.69 337 SER A N 1
ATOM 2648 C CA . SER A 1 337 ? 9.703 -17.266 -3.137 1 98.69 337 SER A CA 1
ATOM 2649 C C . SER A 1 337 ? 11.016 -17.688 -2.48 1 98.69 337 SER A C 1
ATOM 2651 O O . SER A 1 337 ? 11.047 -18.625 -1.678 1 98.69 337 SER A O 1
ATOM 2653 N N . LEU A 1 338 ? 12.078 -17.016 -2.854 1 98.88 338 LEU A N 1
ATOM 2654 C CA . LEU A 1 338 ? 13.375 -17.281 -2.24 1 98.88 338 LEU A CA 1
ATOM 2655 C C . LEU A 1 338 ? 13.32 -17.031 -0.735 1 98.88 338 LEU A C 1
ATOM 2657 O O . LEU A 1 338 ? 13.797 -17.859 0.047 1 98.88 338 LEU A O 1
ATOM 2661 N N . LEU A 1 339 ? 12.719 -15.922 -0.373 1 98.88 339 LEU A N 1
ATOM 2662 C CA . LEU A 1 339 ? 12.633 -15.625 1.053 1 98.88 339 LEU A CA 1
ATOM 2663 C C . LEU A 1 339 ? 11.758 -16.656 1.768 1 98.88 339 LEU A C 1
ATOM 2665 O O . LEU A 1 339 ? 12.062 -17.047 2.895 1 98.88 339 LEU A O 1
ATOM 2669 N N . SER A 1 340 ? 10.688 -17.016 1.137 1 98.81 340 SER A N 1
ATOM 2670 C CA . SER A 1 340 ? 9.812 -18.031 1.709 1 98.81 340 SER A CA 1
ATOM 2671 C C . SER A 1 340 ? 10.57 -19.344 1.946 1 98.81 340 SER A C 1
ATOM 2673 O O . SER A 1 340 ? 10.367 -20 2.961 1 98.81 340 SER A O 1
ATOM 2675 N N . LYS A 1 341 ? 11.414 -19.719 0.991 1 98.56 341 LYS A N 1
ATOM 2676 C CA . LYS A 1 341 ? 12.219 -20.922 1.151 1 98.56 341 LYS A CA 1
ATOM 2677 C C . LYS A 1 341 ? 13.148 -20.812 2.357 1 98.56 341 LYS A C 1
ATOM 2679 O O . LYS A 1 341 ? 13.289 -21.75 3.135 1 98.56 341 LYS A O 1
ATOM 2684 N N . LYS A 1 342 ? 13.797 -19.672 2.477 1 98.38 342 LYS A N 1
ATOM 2685 C CA . LYS A 1 342 ? 14.68 -19.438 3.613 1 98.38 342 LYS A CA 1
ATOM 2686 C C . LYS A 1 342 ? 13.945 -19.641 4.934 1 98.38 342 LYS A C 1
ATOM 2688 O O . LYS A 1 342 ? 14.523 -20.141 5.902 1 98.38 342 LYS A O 1
ATOM 2693 N N . PHE A 1 343 ? 12.68 -19.281 5.031 1 98.56 343 PHE A N 1
ATOM 2694 C CA . PHE A 1 343 ? 11.883 -19.375 6.25 1 98.56 343 PHE A CA 1
ATOM 2695 C C . PHE A 1 343 ? 11.133 -20.703 6.305 1 98.56 343 PHE A C 1
ATOM 2697 O O . PHE A 1 343 ? 10.383 -20.953 7.25 1 98.56 343 PHE A O 1
ATOM 2704 N N . ASN A 1 344 ? 11.297 -21.547 5.277 1 98 344 ASN A N 1
ATOM 2705 C CA . ASN A 1 344 ? 10.656 -22.859 5.18 1 98 344 ASN A CA 1
ATOM 2706 C C . ASN A 1 344 ? 9.133 -22.734 5.156 1 98 344 ASN A C 1
ATOM 2708 O O . ASN A 1 344 ? 8.438 -23.469 5.859 1 98 344 ASN A O 1
ATOM 2712 N N . ILE A 1 345 ? 8.625 -21.75 4.5 1 98.5 345 ILE A N 1
ATOM 2713 C CA . ILE A 1 345 ? 7.191 -21.562 4.27 1 98.5 345 ILE A CA 1
ATOM 2714 C C . ILE A 1 345 ? 6.844 -21.953 2.834 1 98.5 345 ILE A C 1
ATOM 2716 O O . ILE A 1 345 ? 7.398 -21.391 1.882 1 98.5 345 ILE A O 1
ATOM 2720 N N . PRO A 1 346 ? 5.953 -22.922 2.602 1 98 346 PRO A N 1
ATOM 2721 C CA . PRO A 1 346 ? 5.586 -23.312 1.237 1 98 346 PRO A CA 1
ATOM 2722 C C . PRO A 1 346 ? 4.941 -22.172 0.452 1 98 346 PRO A C 1
ATOM 2724 O O . PRO A 1 346 ? 4.184 -21.391 1.017 1 98 346 PRO A O 1
ATOM 2727 N N . VAL A 1 347 ? 5.246 -22.156 -0.836 1 98.06 347 VAL A N 1
ATOM 2728 C CA . VAL A 1 347 ? 4.645 -21.172 -1.741 1 98.06 347 VAL A CA 1
ATOM 2729 C C . VAL A 1 347 ? 3.58 -21.859 -2.602 1 98.06 347 VAL A C 1
ATOM 2731 O O . VAL A 1 347 ? 3.895 -22.734 -3.416 1 98.06 347 VAL A O 1
ATOM 2734 N N . VAL A 1 348 ? 2.318 -21.531 -2.346 1 97 348 VAL A N 1
ATOM 2735 C CA . VAL A 1 348 ? 1.164 -21.953 -3.131 1 97 348 VAL A CA 1
ATOM 2736 C C . VAL A 1 348 ? 0.473 -20.734 -3.729 1 97 348 VAL A C 1
ATOM 2738 O O . VAL A 1 348 ? -0.52 -20.234 -3.182 1 97 348 VAL A O 1
ATOM 2741 N N . PRO A 1 349 ? 0.946 -20.266 -4.859 1 95.69 349 PRO A N 1
ATOM 2742 C CA . PRO A 1 349 ? 0.513 -18.953 -5.363 1 95.69 349 PRO A CA 1
ATOM 2743 C C . PRO A 1 349 ? -0.999 -18.875 -5.562 1 95.69 349 PRO A C 1
ATOM 2745 O O . PRO A 1 349 ? -1.627 -19.859 -5.965 1 95.69 349 PRO A O 1
ATOM 2748 N N . HIS A 1 350 ? -1.493 -17.688 -5.211 1 93.44 350 HIS A N 1
ATOM 2749 C CA . HIS A 1 350 ? -2.826 -17.359 -5.699 1 93.44 350 HIS A CA 1
ATOM 2750 C C . HIS A 1 350 ? -2.83 -17.188 -7.215 1 93.44 350 HIS A C 1
ATOM 2752 O O . HIS A 1 350 ? -1.933 -16.547 -7.777 1 93.44 350 HIS A O 1
ATOM 2758 N N . VAL A 1 351 ? -3.793 -17.797 -7.879 1 86.31 351 VAL A N 1
ATOM 2759 C CA . VAL A 1 351 ? -3.787 -17.812 -9.336 1 86.31 351 VAL A CA 1
ATOM 2760 C C . VAL A 1 351 ? -5.008 -17.062 -9.867 1 86.31 351 VAL A C 1
ATOM 2762 O O . VAL A 1 351 ? -4.902 -16.297 -10.828 1 86.31 351 VAL A O 1
ATOM 2765 N N . GLY A 1 352 ? -6.023 -17.203 -9.18 1 76.38 352 GLY A N 1
ATOM 2766 C CA . GLY A 1 352 ? -7.262 -16.766 -9.797 1 76.38 352 GLY A CA 1
ATOM 2767 C C . GLY A 1 352 ? -7.508 -17.406 -11.156 1 76.38 352 GLY A C 1
ATOM 2768 O O . GLY A 1 352 ? -7.457 -18.641 -11.289 1 76.38 352 GLY A O 1
ATOM 2769 N N . ASP A 1 353 ? -7.773 -16.609 -12.234 1 74.38 353 ASP A N 1
ATOM 2770 C CA . ASP A 1 353 ? -8.016 -17.125 -13.578 1 74.38 353 ASP A CA 1
ATOM 2771 C C . ASP A 1 353 ? -6.734 -17.141 -14.406 1 74.38 353 ASP A C 1
ATOM 2773 O O . ASP A 1 353 ? -6.773 -17.344 -15.617 1 74.38 353 ASP A O 1
ATOM 2777 N N . MET A 1 354 ? -5.656 -17.031 -13.688 1 74 354 MET A N 1
ATOM 2778 C CA . MET A 1 354 ? -4.371 -16.906 -14.367 1 74 354 MET A CA 1
ATOM 2779 C C . MET A 1 354 ? -3.545 -18.172 -14.211 1 74 354 MET A C 1
ATOM 2781 O O . MET A 1 354 ? -2.314 -18.109 -14.141 1 74 354 MET A O 1
ATOM 2785 N N . GLY A 1 355 ? -4.195 -19.234 -14.125 1 76.12 355 GLY A N 1
ATOM 2786 C CA . GLY A 1 355 ? -3.518 -20.516 -13.992 1 76.12 355 GLY A CA 1
ATOM 2787 C C . GLY A 1 355 ? -2.498 -20.766 -15.086 1 76.12 355 GLY A C 1
ATOM 2788 O O . GLY A 1 355 ? -1.5 -21.453 -14.859 1 76.12 355 GLY A O 1
ATOM 2789 N N . GLN A 1 356 ? -2.645 -20.094 -16.172 1 86 356 GLN A N 1
ATOM 2790 C CA . GLN A 1 356 ? -1.772 -20.281 -17.328 1 86 356 GLN A CA 1
ATOM 2791 C C . GLN A 1 356 ? -0.356 -19.797 -17.031 1 86 356 GLN A C 1
ATOM 2793 O O . GLN A 1 356 ? 0.62 -20.453 -17.391 1 86 356 GLN A O 1
ATOM 2798 N N . ILE A 1 357 ? -0.272 -18.766 -16.281 1 92.75 357 ILE A N 1
ATOM 2799 C CA . ILE A 1 357 ? 1.003 -18.125 -15.984 1 92.75 357 ILE A CA 1
ATOM 2800 C C . ILE A 1 357 ? 1.68 -18.812 -14.812 1 92.75 357 ILE A C 1
ATOM 2802 O O . ILE A 1 357 ? 2.855 -19.188 -14.891 1 92.75 357 ILE A O 1
ATOM 2806 N N . HIS A 1 358 ? 0.954 -19.172 -13.797 1 96 358 HIS A N 1
ATOM 2807 C CA . HIS A 1 358 ? 1.524 -19.609 -12.531 1 96 358 HIS A CA 1
ATOM 2808 C C . HIS A 1 358 ? 1.942 -21.078 -12.586 1 96 358 HIS A C 1
ATOM 2810 O O . HIS A 1 358 ? 2.68 -21.547 -11.719 1 96 358 HIS A O 1
ATOM 2816 N N . GLN A 1 359 ? 1.556 -21.812 -13.672 1 95.62 359 GLN A N 1
ATOM 2817 C CA . GLN A 1 359 ? 2.068 -23.172 -13.867 1 95.62 359 GLN A CA 1
ATOM 2818 C C . GLN A 1 359 ? 3.584 -23.156 -14.055 1 95.62 359 GLN A C 1
ATOM 2820 O O . GLN A 1 359 ? 4.277 -24.062 -13.602 1 95.62 359 GLN A O 1
ATOM 2825 N N . HIS A 1 360 ? 4.055 -22.109 -14.719 1 97.31 360 HIS A N 1
ATOM 2826 C CA . HIS A 1 360 ? 5.488 -22 -14.953 1 97.31 360 HIS A CA 1
ATOM 2827 C C . HIS A 1 360 ? 6.238 -21.719 -13.656 1 97.31 360 HIS A C 1
ATOM 2829 O O . HIS A 1 360 ? 7.312 -22.281 -13.422 1 97.31 360 HIS A O 1
ATOM 2835 N N . LEU A 1 361 ? 5.672 -20.922 -12.812 1 97.19 361 LEU A N 1
ATOM 2836 C CA . LEU A 1 361 ? 6.348 -20.438 -11.617 1 97.19 361 LEU A CA 1
ATOM 2837 C C . LEU A 1 361 ? 6.344 -21.484 -10.516 1 97.19 361 LEU A C 1
ATOM 2839 O O . LEU A 1 361 ? 7.301 -21.594 -9.75 1 97.19 361 LEU A O 1
ATOM 2843 N N . VAL A 1 362 ? 5.32 -22.312 -10.414 1 96.56 362 VAL A N 1
ATOM 2844 C CA . VAL A 1 362 ? 5.285 -23.375 -9.414 1 96.56 362 VAL A CA 1
ATOM 2845 C C . VAL A 1 362 ? 6.285 -24.469 -9.789 1 96.56 362 VAL A C 1
ATOM 2847 O O . VAL A 1 362 ? 6.914 -25.062 -8.914 1 96.56 362 VAL A O 1
ATOM 2850 N N . LEU A 1 363 ? 6.41 -24.766 -11.133 1 97.25 363 LEU A N 1
ATOM 2851 C CA . LEU A 1 363 ? 7.41 -25.719 -11.594 1 97.25 363 LEU A CA 1
ATOM 2852 C C . LEU A 1 363 ? 8.82 -25.234 -11.281 1 97.25 363 LEU A C 1
ATOM 2854 O O . LEU A 1 363 ? 9.641 -25.984 -10.75 1 97.25 363 LEU A O 1
ATOM 2858 N N . PHE A 1 364 ? 9.047 -23.984 -11.578 1 98.06 364 PHE A N 1
ATOM 2859 C CA . PHE A 1 364 ? 10.336 -23.391 -11.25 1 98.06 364 PHE A CA 1
ATOM 2860 C C . PHE A 1 364 ? 10.617 -23.484 -9.758 1 98.06 364 PHE A C 1
ATOM 2862 O O . PHE A 1 364 ? 11.695 -23.922 -9.352 1 98.06 364 PHE A O 1
ATOM 2869 N N . ASN A 1 365 ? 9.625 -23.047 -8.914 1 98.06 365 ASN A N 1
ATOM 2870 C CA . ASN A 1 365 ? 9.773 -23.078 -7.461 1 98.06 365 ASN A CA 1
ATOM 2871 C C . ASN A 1 365 ? 10.141 -24.469 -6.965 1 98.06 365 ASN A C 1
ATOM 2873 O O . ASN A 1 365 ? 11.023 -24.609 -6.121 1 98.06 365 ASN A O 1
ATOM 2877 N N . HIS A 1 366 ? 9.477 -25.469 -7.48 1 98 366 HIS A N 1
ATOM 2878 C CA . HIS A 1 366 ? 9.711 -26.844 -7.039 1 98 366 HIS A CA 1
ATOM 2879 C C . HIS A 1 366 ? 11.078 -27.344 -7.5 1 98 366 HIS A C 1
ATOM 2881 O O . HIS A 1 366 ? 11.867 -27.844 -6.688 1 98 366 HIS A O 1
ATOM 2887 N N . ILE A 1 367 ? 11.359 -27.172 -8.766 1 98 367 ILE A N 1
ATOM 2888 C CA . ILE A 1 367 ? 12.539 -27.781 -9.367 1 98 367 ILE A CA 1
ATOM 2889 C C . ILE A 1 367 ? 13.789 -27.031 -8.93 1 98 367 ILE A C 1
ATOM 2891 O O . ILE A 1 367 ? 14.789 -27.641 -8.539 1 98 367 ILE A O 1
ATOM 2895 N N . ALA A 1 368 ? 13.695 -25.688 -8.922 1 97.62 368 ALA A N 1
ATOM 2896 C CA . ALA A 1 368 ? 14.891 -24.875 -8.68 1 97.62 368 ALA A CA 1
ATOM 2897 C C . ALA A 1 368 ? 15.102 -24.625 -7.191 1 97.62 368 ALA A C 1
ATOM 2899 O O . ALA A 1 368 ? 16.234 -24.469 -6.738 1 97.62 368 ALA A O 1
ATOM 2900 N N . MET A 1 369 ? 14.023 -24.594 -6.348 1 96.88 369 MET A N 1
ATOM 2901 C CA . MET A 1 369 ? 14.18 -24.156 -4.961 1 96.88 369 MET A CA 1
ATOM 2902 C C . MET A 1 369 ? 13.664 -25.219 -3.994 1 96.88 369 MET A C 1
ATOM 2904 O O . MET A 1 369 ? 13.727 -25.031 -2.777 1 96.88 369 MET A O 1
ATOM 2908 N N . ASP A 1 370 ? 13.164 -26.297 -4.457 1 97.19 370 ASP A N 1
ATOM 2909 C CA . ASP A 1 370 ? 12.727 -27.438 -3.654 1 97.19 370 ASP A CA 1
ATOM 2910 C C . ASP A 1 370 ? 11.484 -27.094 -2.838 1 97.19 370 ASP A C 1
ATOM 2912 O O . ASP A 1 370 ? 11.328 -27.562 -1.709 1 97.19 370 ASP A O 1
ATOM 2916 N N . HIS A 1 371 ? 10.719 -26.078 -3.307 1 96.56 371 HIS A N 1
ATOM 2917 C CA . HIS A 1 371 ? 9.367 -25.922 -2.77 1 96.56 371 HIS A CA 1
ATOM 2918 C C . HIS A 1 371 ? 8.492 -27.109 -3.121 1 96.56 371 HIS A C 1
ATOM 2920 O O . HIS A 1 371 ? 8.648 -27.719 -4.184 1 96.56 371 HIS A O 1
ATOM 2926 N N . PRO A 1 372 ? 7.59 -27.391 -2.242 1 90.88 372 PRO A N 1
ATOM 2927 C CA . PRO A 1 372 ? 6.648 -28.438 -2.641 1 90.88 372 PRO A CA 1
ATOM 2928 C C . PRO A 1 372 ? 5.672 -27.984 -3.719 1 90.88 372 PRO A C 1
ATOM 2930 O O . PRO A 1 372 ? 5.121 -26.875 -3.627 1 90.88 372 PRO A O 1
ATOM 2933 N N . ALA A 1 373 ? 5.625 -28.547 -4.848 1 81.75 373 ALA A N 1
ATOM 2934 C CA . ALA A 1 373 ? 4.598 -28.25 -5.844 1 81.75 373 ALA A CA 1
ATOM 2935 C C . ALA A 1 373 ? 3.311 -29.016 -5.551 1 81.75 373 ALA A C 1
ATOM 2937 O O . ALA A 1 373 ? 2.754 -29.672 -6.438 1 81.75 373 ALA A O 1
ATOM 2938 N N . LEU A 1 374 ? 2.748 -28.906 -4.422 1 81.75 374 LEU A N 1
ATOM 2939 C CA . LEU A 1 374 ? 1.722 -29.859 -3.998 1 81.75 374 LEU A CA 1
ATOM 2940 C C . LEU A 1 374 ? 0.333 -29.359 -4.391 1 81.75 374 LEU A C 1
ATOM 2942 O O . LEU A 1 374 ? -0.562 -30.172 -4.664 1 81.75 374 LEU A O 1
ATOM 2946 N N . LEU A 1 375 ? 0.152 -28.125 -4.602 1 92.19 375 LEU A N 1
ATOM 2947 C CA . LEU A 1 375 ? -1.172 -27.641 -4.965 1 92.19 375 LEU A CA 1
ATOM 2948 C C . LEU A 1 375 ? -1.071 -26.359 -5.777 1 92.19 375 LEU A C 1
ATOM 2950 O O . LEU A 1 375 ? -0.191 -25.531 -5.531 1 92.19 375 LEU A O 1
ATOM 2954 N N . LEU A 1 376 ? -1.888 -26.281 -6.793 1 95.5 376 LEU A N 1
ATOM 2955 C CA . LEU A 1 376 ? -2.08 -25.031 -7.527 1 95.5 376 LEU A CA 1
ATOM 2956 C C . LEU A 1 376 ? -3.562 -24.781 -7.777 1 95.5 376 LEU A C 1
ATOM 2958 O O . LEU A 1 376 ? -4.309 -25.703 -8.109 1 95.5 376 LEU A O 1
ATOM 2962 N N . GLU A 1 377 ? -3.969 -23.547 -7.637 1 95.5 377 GLU A N 1
ATOM 2963 C CA . GLU A 1 377 ? -5.367 -23.172 -7.785 1 95.5 377 GLU A CA 1
ATOM 2964 C C . GLU A 1 377 ? -5.848 -23.375 -9.219 1 95.5 377 GLU A C 1
ATOM 2966 O O . GLU A 1 377 ? -5.141 -23.031 -10.172 1 95.5 377 GLU A O 1
ATOM 2971 N N . HIS A 1 378 ? -7.039 -23.875 -9.328 1 93.56 378 HIS A N 1
ATOM 2972 C CA . HIS A 1 378 ? -7.684 -24.031 -10.633 1 93.56 378 HIS A CA 1
ATOM 2973 C C . HIS A 1 378 ? -9.008 -23.266 -10.68 1 93.56 378 HIS A C 1
ATOM 2975 O O . HIS A 1 378 ? -9.914 -23.547 -9.891 1 93.56 378 HIS A O 1
ATOM 2981 N N . ILE A 1 379 ? -9.062 -22.281 -11.492 1 91.5 379 ILE A N 1
ATOM 2982 C CA . ILE A 1 379 ? -10.258 -21.531 -11.844 1 91.5 379 ILE A CA 1
ATOM 2983 C C . ILE A 1 379 ? -10.398 -21.453 -13.359 1 91.5 379 ILE A C 1
ATOM 2985 O O . ILE A 1 379 ? -9.57 -20.828 -14.039 1 91.5 379 ILE A O 1
ATOM 2989 N N . PRO A 1 380 ? -11.398 -21.953 -13.961 1 88 380 PRO A N 1
ATOM 2990 C CA . PRO A 1 380 ? -11.422 -22.141 -15.414 1 88 380 PRO A CA 1
ATOM 2991 C C . PRO A 1 380 ? -12.203 -21.047 -16.141 1 88 380 PRO A C 1
ATOM 2993 O O . PRO A 1 380 ? -12.453 -21.172 -17.344 1 88 380 PRO A O 1
ATOM 2996 N N . HIS A 1 381 ? -12.516 -19.953 -15.547 1 86.81 381 HIS A N 1
ATOM 2997 C CA . HIS A 1 381 ? -13.484 -19.016 -16.094 1 86.81 381 HIS A CA 1
ATOM 2998 C C . HIS A 1 381 ? -12.945 -18.375 -17.375 1 86.81 381 HIS A C 1
ATOM 3000 O O . HIS A 1 381 ? -13.711 -18.109 -18.312 1 86.81 381 HIS A O 1
ATOM 3006 N N . LEU A 1 382 ? -11.633 -18.094 -17.375 1 89.31 382 LEU A N 1
ATOM 3007 C CA . LEU A 1 382 ? -11.086 -17.359 -18.516 1 89.31 382 LEU A CA 1
ATOM 3008 C C . LEU A 1 382 ? -10.172 -18.25 -19.344 1 89.31 382 LEU A C 1
ATOM 3010 O O . LEU A 1 382 ? -9.414 -17.766 -20.188 1 89.31 382 LEU A O 1
ATOM 3014 N N . LYS A 1 383 ? -10.258 -19.5 -19.141 1 89.19 383 LYS A N 1
ATOM 3015 C CA . LYS A 1 383 ? -9.391 -20.469 -19.812 1 89.19 383 LYS A CA 1
ATOM 3016 C C . LYS A 1 383 ? -9.461 -20.312 -21.328 1 89.19 383 LYS A C 1
ATOM 3018 O O . LYS A 1 383 ? -8.438 -20.328 -22 1 89.19 383 LYS A O 1
ATOM 3023 N N . GLU A 1 384 ? -10.617 -20.047 -21.828 1 89.5 384 GLU A N 1
ATOM 3024 C CA . GLU A 1 384 ? -10.844 -20.016 -23.266 1 89.5 384 GLU A CA 1
ATOM 3025 C C . GLU A 1 384 ? -10.312 -18.719 -23.875 1 89.5 384 GLU A C 1
ATOM 3027 O O . GLU A 1 384 ? -10.172 -18.609 -25.094 1 89.5 384 GLU A O 1
ATOM 3032 N N . ALA A 1 385 ? -10.031 -17.766 -23.062 1 92.75 385 ALA A N 1
ATOM 3033 C CA . ALA A 1 385 ? -9.508 -16.5 -23.547 1 92.75 385 ALA A CA 1
ATOM 3034 C C . ALA A 1 385 ? -8.023 -16.609 -23.906 1 92.75 385 ALA A C 1
ATOM 3036 O O . ALA A 1 385 ? -7.477 -15.758 -24.594 1 92.75 385 ALA A O 1
ATOM 3037 N N . PHE A 1 386 ? -7.348 -17.656 -23.484 1 95.56 386 PHE A N 1
ATOM 3038 C CA . PHE A 1 386 ? -5.91 -17.797 -23.688 1 95.56 386 PHE A CA 1
ATOM 3039 C C . PHE A 1 386 ? -5.621 -18.625 -24.922 1 95.56 386 PHE A C 1
ATOM 3041 O O . PHE A 1 386 ? -6.355 -19.578 -25.234 1 95.56 386 PHE A O 1
ATOM 3048 N N . VAL A 1 387 ? -4.523 -18.312 -25.609 1 96.25 387 VAL A N 1
ATOM 3049 C CA . VAL A 1 387 ? -4.082 -19.062 -26.781 1 96.25 387 VAL A CA 1
ATOM 3050 C C . VAL A 1 387 ? -3.662 -20.469 -26.375 1 96.25 387 VAL A C 1
ATOM 3052 O O . VAL A 1 387 ? -3.926 -21.438 -27.094 1 96.25 387 VAL A O 1
ATOM 3055 N N . ASN A 1 388 ? -3.059 -20.609 -25.266 1 94 388 ASN A N 1
ATOM 3056 C CA . ASN A 1 388 ? -2.584 -21.875 -24.719 1 94 388 ASN A CA 1
ATOM 3057 C C . ASN A 1 388 ? -3.131 -22.125 -23.312 1 94 388 ASN A C 1
ATOM 3059 O O . ASN A 1 388 ? -2.402 -22 -22.328 1 94 388 ASN A O 1
ATOM 3063 N N . PRO A 1 389 ? -4.344 -22.547 -23.281 1 94.12 389 PRO A N 1
ATOM 3064 C CA . PRO A 1 389 ? -4.961 -22.734 -21.969 1 94.12 389 PRO A CA 1
ATOM 3065 C C . PRO A 1 389 ? -4.387 -23.922 -21.219 1 94.12 389 PRO A C 1
ATOM 3067 O O . PRO A 1 389 ? -3.869 -24.859 -21.828 1 94.12 389 PRO A O 1
ATOM 3070 N N . VAL A 1 390 ? -4.543 -23.875 -19.922 1 93.75 390 VAL A N 1
ATOM 3071 C CA . VAL A 1 390 ? -4.102 -24.938 -19.016 1 93.75 390 VAL A CA 1
ATOM 3072 C C . VAL A 1 390 ? -4.832 -26.234 -19.359 1 93.75 390 VAL A C 1
ATOM 3074 O O . VAL A 1 390 ? -5.992 -26.203 -19.781 1 93.75 390 VAL A O 1
ATOM 3077 N N . GLU A 1 391 ? -4.18 -27.281 -19.188 1 93.75 391 GLU A N 1
ATOM 3078 C CA . GLU A 1 391 ? -4.762 -28.609 -19.328 1 93.75 391 GLU A CA 1
ATOM 3079 C C . GLU A 1 391 ? -4.758 -29.359 -17.984 1 93.75 391 GLU A C 1
ATOM 3081 O O . GLU A 1 391 ? -3.707 -29.516 -17.359 1 93.75 391 GLU A O 1
ATOM 3086 N N . ILE A 1 392 ? -5.945 -29.719 -17.547 1 93.94 392 ILE A N 1
ATOM 3087 C CA . ILE A 1 392 ? -6.121 -30.5 -16.328 1 93.94 392 ILE A CA 1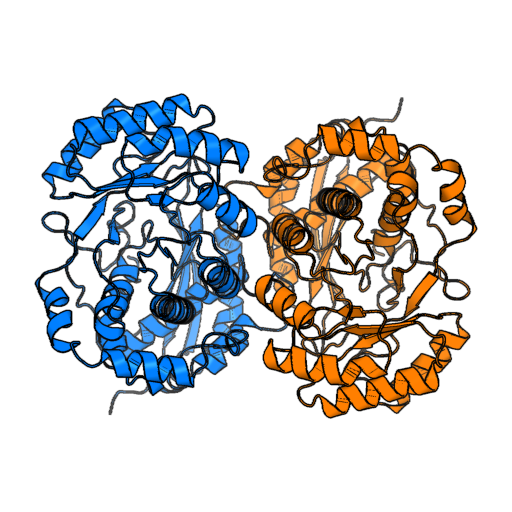
ATOM 3088 C C . ILE A 1 392 ? -6.594 -31.906 -16.672 1 93.94 392 ILE A C 1
ATOM 3090 O O . ILE A 1 392 ? -7.582 -32.062 -17.391 1 93.94 392 ILE A O 1
ATOM 3094 N N . VAL A 1 393 ? -5.902 -32.906 -16.188 1 95.31 393 VAL A N 1
ATOM 3095 C CA . VAL A 1 393 ? -6.293 -34.312 -16.359 1 95.31 393 VAL A CA 1
ATOM 3096 C C . VAL A 1 393 ? -6.32 -35 -14.992 1 95.31 393 VAL A C 1
ATOM 3098 O O . VAL A 1 393 ? -5.305 -35.062 -14.297 1 95.31 393 VAL A O 1
ATOM 3101 N N . ASN A 1 394 ? -7.426 -35.562 -14.609 1 96.19 394 ASN A N 1
ATOM 3102 C CA . ASN A 1 394 ? -7.605 -36.25 -13.336 1 96.19 394 ASN A CA 1
ATOM 3103 C C . ASN A 1 394 ? -7.188 -35.375 -12.164 1 96.19 394 ASN A C 1
ATOM 3105 O O . ASN A 1 394 ? -6.422 -35.781 -11.297 1 96.19 394 ASN A O 1
ATOM 3109 N N . GLY A 1 395 ? -7.578 -34.125 -12.25 1 95.38 395 GLY A N 1
ATOM 3110 C CA . GLY A 1 395 ? -7.363 -33.188 -11.172 1 95.38 395 GLY A CA 1
ATOM 3111 C C . GLY A 1 395 ? -5.93 -32.688 -11.078 1 95.38 395 GLY A C 1
ATOM 3112 O O . GLY A 1 395 ? -5.535 -32.094 -10.078 1 95.38 395 GLY A O 1
ATOM 3113 N N . ARG A 1 396 ? -5.121 -32.969 -12.117 1 96.12 396 ARG A N 1
ATOM 3114 C CA . ARG A 1 396 ? -3.705 -32.625 -12.078 1 96.12 396 ARG A CA 1
ATOM 3115 C C . ARG A 1 396 ? -3.33 -31.75 -13.258 1 96.12 396 ARG A C 1
ATOM 3117 O O . ARG A 1 396 ? -3.818 -31.953 -14.375 1 96.12 396 ARG A O 1
ATOM 3124 N N . TYR A 1 397 ? -2.438 -30.797 -12.969 1 95.94 397 TYR A N 1
ATOM 3125 C CA . TYR A 1 397 ? -1.921 -29.922 -14.016 1 95.94 397 TYR A CA 1
ATOM 3126 C C . TYR A 1 397 ? -0.935 -30.672 -14.906 1 95.94 397 TYR A C 1
ATOM 3128 O O . TYR A 1 397 ? -0.109 -31.438 -14.422 1 95.94 397 TYR A O 1
ATOM 3136 N N . LYS A 1 398 ? -1.057 -30.438 -16.219 1 96.06 398 LYS A N 1
ATOM 3137 C CA . LYS A 1 398 ? -0.041 -30.875 -17.172 1 96.06 398 LYS A CA 1
ATOM 3138 C C . LYS A 1 398 ? 0.982 -29.766 -17.438 1 96.06 398 LYS A C 1
ATOM 3140 O O . LYS A 1 398 ? 0.633 -28.594 -17.469 1 96.06 398 LYS A O 1
ATOM 3145 N N . THR A 1 399 ? 2.197 -30.172 -17.641 1 97.12 399 THR A N 1
ATOM 3146 C CA . THR A 1 399 ? 3.289 -29.234 -17.891 1 97.12 399 THR A CA 1
ATOM 3147 C C . THR A 1 399 ? 3.107 -28.516 -19.219 1 97.12 399 THR A C 1
ATOM 3149 O O . THR A 1 399 ? 2.857 -29.156 -20.25 1 97.12 399 THR A O 1
ATOM 3152 N N . PRO A 1 400 ? 3.113 -27.188 -19.219 1 96.88 400 PRO A N 1
ATOM 3153 C CA . PRO A 1 400 ? 3.086 -26.484 -20.516 1 96.88 400 PRO A CA 1
ATOM 3154 C C . PRO A 1 400 ? 4.406 -26.594 -21.266 1 96.88 400 PRO A C 1
ATOM 3156 O O . PRO A 1 400 ? 5.477 -26.562 -20.656 1 96.88 400 PRO A O 1
ATOM 3159 N N . HIS A 1 401 ? 4.316 -26.578 -22.594 1 97.19 401 HIS A N 1
ATOM 3160 C CA . HIS A 1 401 ? 5.535 -26.766 -23.391 1 97.19 401 HIS A CA 1
ATOM 316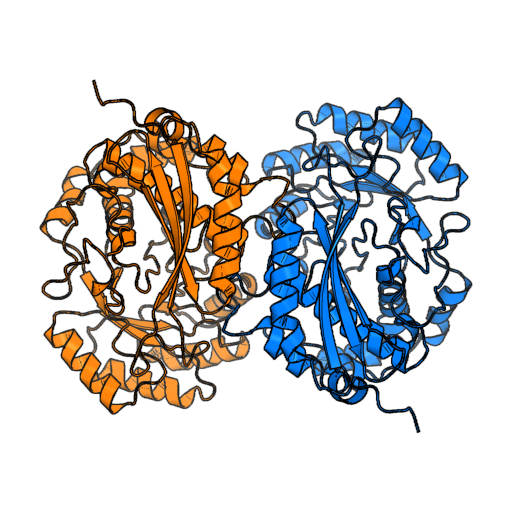1 C C . HIS A 1 401 ? 5.676 -25.672 -24.438 1 97.19 401 HIS A C 1
ATOM 3163 O O . HIS A 1 401 ? 6.73 -25.547 -25.062 1 97.19 401 HIS A O 1
ATOM 3169 N N . THR A 1 402 ? 4.629 -24.875 -24.656 1 97.5 402 THR A N 1
ATOM 3170 C CA . THR A 1 402 ? 4.695 -23.781 -25.625 1 97.5 402 THR A CA 1
ATOM 3171 C C . THR A 1 402 ? 5.633 -22.688 -25.141 1 97.5 402 THR A C 1
ATOM 3173 O O . THR A 1 402 ? 5.621 -22.328 -23.969 1 97.5 402 THR A O 1
ATOM 3176 N N . PRO A 1 403 ? 6.5 -22.125 -26.062 1 98.25 403 PRO A N 1
ATOM 3177 C CA . PRO A 1 403 ? 7.398 -21.031 -25.656 1 98.25 403 PRO A CA 1
ATOM 3178 C C . PRO A 1 403 ? 6.656 -19.844 -25.047 1 98.25 403 PRO A C 1
ATOM 3180 O O . PRO A 1 403 ? 5.582 -19.484 -25.531 1 98.25 403 PRO A O 1
ATOM 3183 N N . GLY A 1 404 ? 7.293 -19.281 -24.047 1 98.38 404 GLY A N 1
ATOM 3184 C CA . GLY A 1 404 ? 6.676 -18.141 -23.391 1 98.38 404 GLY A CA 1
ATOM 3185 C C . GLY A 1 404 ? 6.066 -18.5 -22.047 1 98.38 404 GLY A C 1
ATOM 3186 O O . GLY A 1 404 ? 6.352 -19.562 -21.484 1 98.38 404 GLY A O 1
ATOM 3187 N N . MET A 1 405 ? 5.297 -17.609 -21.484 1 97.44 405 MET A N 1
ATOM 3188 C CA . MET A 1 405 ? 4.785 -17.812 -20.125 1 97.44 405 MET A CA 1
ATOM 3189 C C . MET A 1 405 ? 3.287 -18.109 -20.156 1 97.44 405 MET A C 1
ATOM 3191 O O . MET A 1 405 ? 2.607 -17.984 -19.125 1 97.44 405 MET A O 1
ATOM 3195 N N . SER A 1 406 ? 2.76 -18.5 -21.344 1 96.94 406 SER A N 1
ATOM 3196 C CA . SER A 1 406 ? 1.36 -18.875 -21.531 1 96.94 406 SER A CA 1
ATOM 3197 C C . SER A 1 406 ? 0.436 -17.688 -21.266 1 96.94 406 SER A C 1
ATOM 3199 O O . SER A 1 406 ? -0.652 -17.859 -20.719 1 96.94 406 SER A O 1
ATOM 3201 N N . ALA A 1 407 ? 0.888 -16.438 -21.594 1 96.06 407 ALA A N 1
ATOM 3202 C CA . ALA A 1 407 ? 0.141 -15.227 -21.25 1 96.06 407 ALA A CA 1
ATOM 3203 C C . ALA A 1 407 ? -0.627 -14.703 -22.469 1 96.06 407 ALA A C 1
ATOM 3205 O O . ALA A 1 407 ? -1.449 -13.789 -22.344 1 96.06 407 ALA A O 1
ATOM 3206 N N . ASP A 1 408 ? -0.442 -15.289 -23.641 1 96.94 408 ASP A N 1
ATOM 3207 C CA . ASP A 1 408 ? -1.062 -14.773 -24.859 1 96.94 408 ASP A CA 1
ATOM 3208 C C . ASP A 1 408 ? -2.58 -14.945 -24.828 1 96.94 408 ASP A C 1
ATOM 3210 O O . ASP A 1 408 ? -3.082 -16.016 -24.484 1 96.94 408 ASP A O 1
ATOM 3214 N N . LEU A 1 409 ? -3.254 -13.906 -25.156 1 95.69 409 LEU A N 1
ATOM 3215 C CA . LEU A 1 409 ? -4.707 -13.922 -25.266 1 95.69 409 LEU A CA 1
ATOM 3216 C C . LEU A 1 409 ? -5.141 -14.047 -26.719 1 95.69 409 LEU A C 1
ATOM 3218 O O . LEU A 1 409 ? -4.402 -13.656 -27.625 1 95.69 409 LEU A O 1
ATOM 3222 N N . LYS A 1 410 ? -6.305 -14.641 -26.953 1 94.81 410 LYS A N 1
ATOM 3223 C CA . LYS A 1 410 ? -6.855 -14.781 -28.297 1 94.81 410 LYS A CA 1
ATOM 3224 C C . LYS A 1 410 ? -7.297 -13.43 -28.844 1 94.81 410 LYS A C 1
ATOM 3226 O O . LYS A 1 410 ? -7.68 -12.539 -28.078 1 94.81 410 LYS A O 1
ATOM 3231 N N . MET B 1 1 ? -32.281 29.594 8.43 1 42.22 1 MET B N 1
ATOM 3232 C CA . MET B 1 1 ? -32.219 28.156 8.164 1 42.22 1 MET B CA 1
ATOM 3233 C C . MET B 1 1 ? -31.094 27.844 7.184 1 42.22 1 MET B C 1
ATOM 3235 O O . MET B 1 1 ? -31.016 28.438 6.109 1 42.22 1 MET B O 1
ATOM 3239 N N . ASN B 1 2 ? -29.844 27.375 7.715 1 58.19 2 ASN B N 1
ATOM 3240 C CA . ASN B 1 2 ? -28.672 27.281 6.848 1 58.19 2 ASN B CA 1
ATOM 3241 C C . ASN B 1 2 ? -29.031 26.641 5.508 1 58.19 2 ASN B C 1
ATOM 3243 O O . ASN B 1 2 ? -29.672 25.578 5.469 1 58.19 2 ASN B O 1
ATOM 3247 N N . LYS B 1 3 ? -29.156 27.484 4.445 1 68.81 3 LYS B N 1
ATOM 3248 C CA . LYS B 1 3 ? -29.531 27.062 3.1 1 68.81 3 LYS B CA 1
ATOM 3249 C C . LYS B 1 3 ? -28.875 25.734 2.732 1 68.81 3 LYS B C 1
ATOM 3251 O O . LYS B 1 3 ? -27.703 25.516 3.031 1 68.81 3 LYS B O 1
ATOM 3256 N N . SER B 1 4 ? -29.703 24.875 2.361 1 88.88 4 SER B N 1
ATOM 3257 C CA . SER B 1 4 ? -29.297 23.578 1.868 1 88.88 4 SER B CA 1
ATOM 3258 C C . SER B 1 4 ? -28.25 23.703 0.767 1 88.88 4 SER B C 1
ATOM 3260 O O . SER B 1 4 ? -28.359 24.578 -0.105 1 88.88 4 SER B O 1
ATOM 3262 N N . ILE B 1 5 ? -27.109 23.172 0.884 1 96.94 5 ILE B N 1
ATOM 3263 C CA . ILE B 1 5 ? -26.047 23.156 -0.111 1 96.94 5 ILE B CA 1
ATOM 3264 C C . ILE B 1 5 ? -25.922 21.75 -0.708 1 96.94 5 ILE B C 1
ATOM 3266 O O . ILE B 1 5 ? -25.516 20.812 -0.022 1 96.94 5 ILE B O 1
ATOM 3270 N N . VAL B 1 6 ? -26.25 21.578 -1.976 1 98.44 6 VAL B N 1
ATOM 3271 C CA . VAL B 1 6 ? -26.25 20.281 -2.65 1 98.44 6 VAL B CA 1
ATOM 3272 C C . VAL B 1 6 ? -25.062 20.203 -3.617 1 98.44 6 VAL B C 1
ATOM 3274 O O . VAL B 1 6 ? -24.859 21.109 -4.422 1 98.44 6 VAL B O 1
ATOM 3277 N N . ILE B 1 7 ? -24.297 19.172 -3.523 1 98.81 7 ILE B N 1
ATOM 3278 C CA . ILE B 1 7 ? -23.203 18.922 -4.469 1 98.81 7 ILE B CA 1
ATOM 3279 C C . ILE B 1 7 ? -23.781 18.5 -5.82 1 98.81 7 ILE B C 1
ATOM 3281 O O . ILE B 1 7 ? -24.344 17.422 -5.957 1 98.81 7 ILE B O 1
ATOM 3285 N N . LYS B 1 8 ? -23.609 19.328 -6.781 1 98.56 8 LYS B N 1
ATOM 3286 C CA . LYS B 1 8 ? -24.188 19.047 -8.094 1 98.56 8 LYS B CA 1
ATOM 3287 C C . LYS B 1 8 ? -23.266 18.172 -8.922 1 98.56 8 LYS B C 1
ATOM 3289 O O . LYS B 1 8 ? -23.703 17.234 -9.578 1 98.56 8 LYS B O 1
ATOM 3294 N N . LYS B 1 9 ? -22.016 18.578 -8.898 1 98.12 9 LYS B N 1
ATOM 3295 C CA . LYS B 1 9 ? -21.047 17.891 -9.742 1 98.12 9 LYS B CA 1
ATOM 3296 C C . LYS B 1 9 ? -19.641 18.016 -9.18 1 98.12 9 LYS B C 1
ATOM 3298 O O . LYS B 1 9 ? -19.281 19.047 -8.609 1 98.12 9 LYS B O 1
ATOM 3303 N N . GLY B 1 10 ? -18.906 16.938 -9.25 1 98.12 10 GLY B N 1
ATOM 3304 C CA . GLY B 1 10 ? -17.484 16.969 -8.93 1 98.12 10 GLY B CA 1
ATOM 3305 C C . GLY B 1 10 ? -16.594 16.984 -10.164 1 98.12 10 GLY B C 1
ATOM 3306 O O . GLY B 1 10 ? -16.922 16.375 -11.18 1 98.12 10 GLY B O 1
ATOM 3307 N N . PHE B 1 11 ? -15.484 17.781 -10.016 1 97.38 11 PHE B N 1
ATOM 3308 C CA . PHE B 1 11 ? -14.492 17.859 -11.078 1 97.38 11 PHE B CA 1
ATOM 3309 C C . PHE B 1 11 ? -13.086 17.625 -10.539 1 97.38 11 PHE B C 1
ATOM 3311 O O . PHE B 1 11 ? -12.789 17.984 -9.398 1 97.38 11 PHE B O 1
ATOM 3318 N N . ALA B 1 12 ? -12.297 16.953 -11.406 1 98.38 12 ALA B N 1
ATOM 3319 C CA . ALA B 1 12 ? -10.906 16.719 -11.047 1 98.38 12 ALA B CA 1
ATOM 3320 C C . ALA B 1 12 ? -9.969 17.547 -11.93 1 98.38 12 ALA B C 1
ATOM 3322 O O . ALA B 1 12 ? -10.219 17.719 -13.117 1 98.38 12 ALA B O 1
ATOM 3323 N N . GLU B 1 13 ? -8.914 18.031 -11.359 1 97.88 13 GLU B N 1
ATOM 3324 C CA . GLU B 1 13 ? -7.922 18.812 -12.094 1 97.88 13 GLU B CA 1
ATOM 3325 C C . GLU B 1 13 ? -6.508 18.344 -11.766 1 97.88 13 GLU B C 1
ATOM 3327 O O . GLU B 1 13 ? -6.207 18.016 -10.617 1 97.88 13 GLU B O 1
ATOM 3332 N N . ASP B 1 14 ? -5.668 18.25 -12.789 1 97.06 14 ASP B N 1
ATOM 3333 C CA . ASP B 1 14 ? -4.234 18 -12.672 1 97.06 14 ASP B CA 1
ATOM 3334 C C . ASP B 1 14 ? -3.457 19.328 -12.656 1 97.06 14 ASP B C 1
ATOM 3336 O O . ASP B 1 14 ? -3.264 19.953 -13.695 1 97.06 14 ASP B O 1
ATOM 3340 N N . VAL B 1 15 ? -3.043 19.75 -11.461 1 95.94 15 VAL B N 1
ATOM 3341 C CA . VAL B 1 15 ? -2.324 21.016 -11.32 1 95.94 15 VAL B CA 1
ATOM 3342 C C . VAL B 1 15 ? -0.85 20.734 -11.023 1 95.94 15 VAL B C 1
ATOM 3344 O O . VAL B 1 15 ? -0.522 19.969 -10.117 1 95.94 15 VAL B O 1
ATOM 3347 N N . ARG B 1 16 ? 0.058 21.375 -11.727 1 93.38 16 ARG B N 1
ATOM 3348 C CA . ARG B 1 16 ? 1.488 21.125 -11.578 1 93.38 16 ARG B CA 1
ATOM 3349 C C . ARG B 1 16 ? 2.262 22.422 -11.43 1 93.38 16 ARG B C 1
ATOM 3351 O O . ARG B 1 16 ? 1.882 23.453 -12.008 1 93.38 16 ARG B O 1
ATOM 3358 N N . PHE B 1 17 ? 3.283 22.344 -10.664 1 91.56 17 PHE B N 1
ATOM 3359 C CA . PHE B 1 17 ? 4.137 23.484 -10.367 1 91.56 17 PHE B CA 1
ATOM 3360 C C . PHE B 1 17 ? 5.602 23.141 -10.594 1 91.56 17 PHE B C 1
ATOM 3362 O O . PHE B 1 17 ? 6.145 22.25 -9.953 1 91.56 17 PHE B O 1
ATOM 3369 N N . GLN B 1 18 ? 6.211 23.812 -11.461 1 86 18 GLN B N 1
ATOM 3370 C CA . GLN B 1 18 ? 7.652 23.656 -11.641 1 86 18 GLN B CA 1
ATOM 3371 C C . GLN B 1 18 ? 8.422 24.531 -10.656 1 86 18 GLN B C 1
ATOM 3373 O O . GLN B 1 18 ? 8.266 25.766 -10.648 1 86 18 GLN B O 1
ATOM 3378 N N . LEU B 1 19 ? 9.125 23.844 -9.812 1 81.31 19 LEU B N 1
ATOM 3379 C CA . LEU B 1 19 ? 9.914 24.609 -8.859 1 81.31 19 LEU B CA 1
ATOM 3380 C C . LEU B 1 19 ? 11.289 24.953 -9.445 1 81.31 19 LEU B C 1
ATOM 3382 O O . LEU B 1 19 ? 11.789 24.234 -10.312 1 81.31 19 LEU B O 1
ATOM 3386 N N . LYS B 1 20 ? 11.781 26.078 -9.102 1 74.62 20 LYS B N 1
ATOM 3387 C CA . LYS B 1 20 ? 13.062 26.547 -9.641 1 74.62 20 LYS B CA 1
ATOM 3388 C C . LYS B 1 20 ? 14.172 26.391 -8.602 1 74.62 20 LYS B C 1
ATOM 3390 O O . LYS B 1 20 ? 13.906 26.156 -7.426 1 74.62 20 LYS B O 1
ATOM 3395 N N . ASP B 1 21 ? 15.406 26.297 -8.953 1 73.62 21 ASP B N 1
ATOM 3396 C CA . ASP B 1 21 ? 16.641 26.5 -8.195 1 73.62 21 ASP B CA 1
ATOM 3397 C C . ASP B 1 21 ? 16.828 25.391 -7.16 1 73.62 21 ASP B C 1
ATOM 3399 O O . ASP B 1 21 ? 17.297 25.641 -6.051 1 73.62 21 ASP B O 1
ATOM 3403 N N . GLY B 1 22 ? 16.328 24.188 -7.453 1 75.12 22 GLY B N 1
ATOM 3404 C CA . GLY B 1 22 ? 16.641 23.062 -6.59 1 75.12 22 GLY B CA 1
ATOM 3405 C C . GLY B 1 22 ? 15.672 22.922 -5.426 1 75.12 22 GLY B C 1
ATOM 3406 O O . GLY B 1 22 ? 15.758 21.969 -4.656 1 75.12 22 GLY B O 1
ATOM 3407 N N . SER B 1 23 ? 14.789 23.844 -5.273 1 77.12 23 SER B N 1
ATOM 3408 C CA . SER B 1 23 ? 13.797 23.766 -4.207 1 77.12 23 SER B CA 1
ATOM 3409 C C . SER B 1 23 ? 12.961 22.5 -4.309 1 77.12 23 SER B C 1
ATOM 3411 O O . SER B 1 23 ? 12.609 22.062 -5.41 1 77.12 23 SER B O 1
ATOM 3413 N N . GLY B 1 24 ? 12.727 21.891 -3.143 1 78.44 24 GLY B N 1
ATOM 3414 C CA . GLY B 1 24 ? 11.867 20.719 -3.107 1 78.44 24 GLY B CA 1
ATOM 3415 C C . GLY B 1 24 ? 12.602 19.422 -3.41 1 78.44 24 GLY B C 1
ATOM 3416 O O . GLY B 1 24 ? 11.992 18.344 -3.424 1 78.44 24 GLY B O 1
ATOM 3417 N N . SER B 1 25 ? 13.867 19.5 -3.639 1 78 25 SER B N 1
ATOM 3418 C CA . SER B 1 25 ? 14.641 18.312 -3.957 1 78 25 SER B CA 1
ATOM 3419 C C . SER B 1 25 ? 14.906 17.469 -2.711 1 78 25 SER B C 1
ATOM 3421 O O . SER B 1 25 ? 15.031 18.016 -1.609 1 78 25 SER B O 1
ATOM 3423 N N . ASP B 1 26 ? 14.875 16.219 -2.896 1 78.12 26 ASP B N 1
ATOM 3424 C CA . ASP B 1 26 ? 15.32 15.273 -1.881 1 78.12 26 ASP B CA 1
ATOM 3425 C C . ASP B 1 26 ? 16.203 14.18 -2.494 1 78.12 26 ASP B C 1
ATOM 3427 O O . ASP B 1 26 ? 16.672 14.32 -3.627 1 78.12 26 ASP B O 1
ATOM 3431 N N . ALA B 1 27 ? 16.547 13.25 -1.681 1 79.62 27 ALA B N 1
ATOM 3432 C CA . ALA B 1 27 ? 17.5 12.234 -2.111 1 79.62 27 ALA B CA 1
ATOM 3433 C C . ALA B 1 27 ? 16.938 11.414 -3.273 1 79.62 27 ALA B C 1
ATOM 3435 O O . ALA B 1 27 ? 17.703 10.758 -3.996 1 79.62 27 ALA B O 1
ATOM 3436 N N . ILE B 1 28 ? 15.648 11.469 -3.445 1 74.62 28 ILE B N 1
ATOM 3437 C CA . ILE B 1 28 ? 14.977 10.664 -4.461 1 74.62 28 ILE B CA 1
ATOM 3438 C C . ILE B 1 28 ? 14.578 11.555 -5.637 1 74.62 28 ILE B C 1
ATOM 3440 O O . ILE B 1 28 ? 14.836 11.211 -6.793 1 74.62 28 ILE B O 1
ATOM 3444 N N . HIS B 1 29 ? 14.016 12.656 -5.359 1 77.44 29 HIS B N 1
ATOM 3445 C CA . HIS B 1 29 ? 13.523 13.602 -6.363 1 77.44 29 HIS B CA 1
ATOM 3446 C C . HIS B 1 29 ? 14.461 14.789 -6.504 1 77.44 29 HIS B C 1
ATOM 3448 O O . HIS B 1 29 ? 14.242 15.836 -5.875 1 77.44 29 HIS B O 1
ATOM 3454 N N . THR B 1 30 ? 15.344 14.703 -7.527 1 77.44 30 THR B N 1
ATOM 3455 C CA . THR B 1 30 ? 16.359 15.742 -7.633 1 77.44 30 THR B CA 1
ATOM 3456 C C . THR B 1 30 ? 15.852 16.922 -8.445 1 77.44 30 THR B C 1
ATOM 3458 O O . THR B 1 30 ? 16.344 18.047 -8.297 1 77.44 30 THR B O 1
ATOM 3461 N N . VAL B 1 31 ? 14.859 16.672 -9.297 1 77.56 31 VAL B N 1
ATOM 3462 C CA . VAL B 1 31 ? 14.219 17.734 -10.055 1 77.56 31 VAL B CA 1
ATOM 3463 C C . VAL B 1 31 ? 12.703 17.547 -10.031 1 77.56 31 VAL B C 1
ATOM 3465 O O . VAL B 1 31 ? 12.094 17.234 -11.062 1 77.56 31 VAL B O 1
ATOM 3468 N N . PRO B 1 32 ? 12.18 17.859 -8.883 1 81.44 32 PRO B N 1
ATOM 3469 C CA . PRO B 1 32 ? 10.766 17.5 -8.711 1 81.44 32 PRO B CA 1
ATOM 3470 C C . PRO B 1 32 ? 9.82 18.484 -9.398 1 81.44 32 PRO B C 1
ATOM 3472 O O . PRO B 1 32 ? 10.117 19.672 -9.469 1 81.44 32 PRO B O 1
ATOM 3475 N N . THR B 1 33 ? 8.797 17.953 -9.977 1 87.69 33 THR B N 1
ATOM 3476 C CA . THR B 1 33 ? 7.598 18.719 -10.32 1 87.69 33 THR B CA 1
ATOM 3477 C C . THR B 1 33 ? 6.5 18.484 -9.289 1 87.69 33 THR B C 1
ATOM 3479 O O . THR B 1 33 ? 5.898 17.406 -9.242 1 87.69 33 THR B O 1
ATOM 3482 N N . TYR B 1 34 ? 6.281 19.531 -8.469 1 90.5 34 TYR B N 1
ATOM 3483 C CA . TYR B 1 34 ? 5.211 19.406 -7.484 1 90.5 34 TYR B CA 1
ATOM 3484 C C . TYR B 1 34 ? 3.848 19.406 -8.164 1 90.5 34 TYR B C 1
ATOM 3486 O O . TYR B 1 34 ? 3.635 20.125 -9.141 1 90.5 34 TYR B O 1
ATOM 3494 N N . ALA B 1 35 ? 2.982 18.578 -7.668 1 92.88 35 ALA B N 1
ATOM 3495 C CA . ALA B 1 35 ? 1.678 18.484 -8.32 1 92.88 35 ALA B CA 1
ATOM 3496 C C . ALA B 1 35 ? 0.582 18.172 -7.309 1 92.88 35 ALA B C 1
ATOM 3498 O O . ALA B 1 35 ? 0.84 17.531 -6.285 1 92.88 35 ALA B O 1
ATOM 3499 N N . TYR B 1 36 ? -0.61 18.688 -7.586 1 95.31 36 TYR B N 1
ATOM 3500 C CA . TYR B 1 36 ? -1.812 18.359 -6.824 1 95.31 36 TYR B CA 1
ATOM 3501 C C . TYR B 1 36 ? -2.867 17.719 -7.723 1 95.31 36 TYR B C 1
ATOM 3503 O O . TYR B 1 36 ? -3.186 18.25 -8.789 1 95.31 36 TYR B O 1
ATOM 3511 N N . GLY B 1 37 ? -3.295 16.453 -7.359 1 96.88 37 GLY B N 1
ATOM 3512 C CA . GLY B 1 37 ? -4.641 16.109 -7.785 1 96.88 37 GLY B CA 1
ATOM 3513 C C . GLY B 1 37 ? -5.719 16.875 -7.043 1 96.88 37 GLY B C 1
ATOM 3514 O O . GLY B 1 37 ? -5.812 16.797 -5.816 1 96.88 37 GLY B O 1
ATOM 3515 N N . VAL B 1 38 ? -6.508 17.688 -7.773 1 98.12 38 VAL B N 1
ATOM 3516 C CA . VAL B 1 38 ? -7.445 18.609 -7.141 1 98.12 38 VAL B CA 1
ATOM 3517 C C . VAL B 1 38 ? -8.875 18.156 -7.398 1 98.12 38 VAL B C 1
ATOM 3519 O O . VAL B 1 38 ? -9.258 17.875 -8.539 1 98.12 38 VAL B O 1
ATOM 3522 N N . CYS B 1 39 ? -9.633 17.984 -6.367 1 98.81 39 CYS B N 1
ATOM 3523 C CA . CYS B 1 39 ? -11.062 17.75 -6.457 1 98.81 39 CYS B CA 1
ATOM 3524 C C . CYS B 1 39 ? -11.852 19.031 -6.238 1 98.81 39 CYS B C 1
ATOM 3526 O O . CYS B 1 39 ? -11.656 19.719 -5.234 1 98.81 39 CYS B O 1
ATOM 3528 N N . HIS B 1 40 ? -12.68 19.391 -7.145 1 98.75 40 HIS B N 1
ATOM 3529 C CA . HIS B 1 40 ? -13.633 20.5 -7.016 1 98.75 40 HIS B CA 1
ATOM 3530 C C . HIS B 1 40 ? -15.062 19.969 -6.906 1 98.75 40 HIS B C 1
ATOM 3532 O O . HIS B 1 40 ? -15.531 19.234 -7.777 1 98.75 40 HIS B O 1
ATOM 3538 N N . LEU B 1 41 ? -15.75 20.312 -5.836 1 98.88 41 LEU B N 1
ATOM 3539 C CA . LEU B 1 41 ? -17.172 20.031 -5.695 1 98.88 41 LEU B CA 1
ATOM 3540 C C . LEU B 1 41 ? -18.016 21.266 -5.957 1 98.88 41 LEU B C 1
ATOM 3542 O O . LEU B 1 41 ? -18.078 22.172 -5.117 1 98.88 41 LEU B O 1
ATOM 3546 N N . HIS B 1 42 ? -18.625 21.266 -7.086 1 98.56 42 HIS B N 1
ATOM 3547 C CA . HIS B 1 42 ? -19.547 22.344 -7.414 1 98.56 42 HIS B CA 1
ATOM 3548 C C . HIS B 1 42 ? -20.922 22.094 -6.824 1 98.56 42 HIS B C 1
ATOM 3550 O O . HIS B 1 42 ? -21.391 20.953 -6.812 1 98.56 42 HIS B O 1
ATOM 3556 N N . THR B 1 43 ? -21.516 23.188 -6.34 1 98.31 43 THR B N 1
ATOM 3557 C CA . THR B 1 43 ? -22.797 23.047 -5.641 1 98.31 43 THR B CA 1
ATOM 3558 C C . THR B 1 43 ? -23.875 23.875 -6.316 1 98.31 43 THR B C 1
ATOM 3560 O O . THR B 1 43 ? -23.656 24.453 -7.383 1 98.31 43 THR B O 1
ATOM 3563 N N . ASP B 1 44 ? -25.094 23.812 -5.766 1 97.44 44 ASP B N 1
ATOM 3564 C CA . ASP B 1 44 ? -26.219 24.609 -6.254 1 97.44 44 ASP B CA 1
ATOM 3565 C C . ASP B 1 44 ? -26.156 26.031 -5.715 1 97.44 44 ASP B C 1
ATOM 3567 O O . ASP B 1 44 ? -27.125 26.781 -5.816 1 97.44 44 ASP B O 1
ATOM 3571 N N . SER B 1 45 ? -25.031 26.422 -5.078 1 96.25 45 SER B N 1
ATOM 3572 C CA . SER B 1 45 ? -24.766 27.766 -4.578 1 96.25 45 SER B CA 1
ATOM 3573 C C . SER B 1 45 ? -23.453 28.312 -5.105 1 96.25 45 SER B C 1
ATOM 3575 O O . SER B 1 45 ? -22.906 27.781 -6.078 1 96.25 45 SER B O 1
ATOM 3577 N N . MET B 1 46 ? -22.953 29.391 -4.5 1 95.38 46 MET B N 1
ATOM 3578 C CA . MET B 1 46 ? -21.672 29.969 -4.902 1 95.38 46 MET B CA 1
ATOM 3579 C C . MET B 1 46 ? -20.516 29.25 -4.223 1 95.38 46 MET B C 1
ATOM 3581 O O . MET B 1 46 ? -19.359 29.422 -4.609 1 95.38 46 MET B O 1
ATOM 3585 N N . LEU B 1 47 ? -20.891 28.422 -3.309 1 97.06 47 LEU B N 1
ATOM 3586 C CA . LEU B 1 47 ? -19.859 27.703 -2.57 1 97.06 47 LEU B CA 1
ATOM 3587 C C . LEU B 1 47 ? -19.312 26.547 -3.387 1 97.06 47 LEU B C 1
ATOM 3589 O O . LEU B 1 47 ? -20.047 25.922 -4.16 1 97.06 47 LEU B O 1
ATOM 3593 N N . GLN B 1 48 ? -18.078 26.312 -3.242 1 97.81 48 GLN B N 1
ATOM 3594 C CA . GLN B 1 48 ? -17.391 25.156 -3.822 1 97.81 48 GLN B CA 1
ATOM 3595 C C . GLN B 1 48 ? -16.469 24.5 -2.805 1 97.81 48 GLN B C 1
ATOM 3597 O O . GLN B 1 48 ? -15.867 25.188 -1.97 1 97.81 48 GLN B O 1
ATOM 3602 N N . GLY B 1 49 ? -16.438 23.172 -2.852 1 98.62 49 GLY B N 1
ATOM 3603 C CA . GLY B 1 49 ? -15.453 22.453 -2.07 1 98.62 49 GLY B CA 1
ATOM 3604 C C . GLY B 1 49 ? -14.188 22.141 -2.85 1 98.62 49 GLY B C 1
ATOM 3605 O O . GLY B 1 49 ? -14.258 21.766 -4.023 1 98.62 49 GLY B O 1
ATOM 3606 N N . VAL B 1 50 ? -13.078 22.344 -2.215 1 98.56 50 VAL B N 1
ATOM 3607 C CA . VAL B 1 50 ? -11.797 22.047 -2.854 1 98.56 50 VAL B CA 1
ATOM 3608 C C . VAL B 1 50 ? -11 21.094 -1.981 1 98.56 50 VAL B C 1
ATOM 3610 O O . VAL B 1 50 ? -10.852 21.312 -0.777 1 98.56 50 VAL B O 1
ATOM 3613 N N . GLY B 1 51 ? -10.57 19.984 -2.566 1 98.25 51 GLY B N 1
ATOM 3614 C CA . GLY B 1 51 ? -9.711 19.016 -1.896 1 98.25 51 GLY B CA 1
ATOM 3615 C C . GLY B 1 51 ? -8.469 18.672 -2.695 1 98.25 51 GLY B C 1
ATOM 3616 O O . GLY B 1 51 ? -8.523 18.578 -3.924 1 98.25 51 GLY B O 1
ATOM 3617 N N . LEU B 1 52 ? -7.375 18.5 -2 1 96.94 52 LEU B N 1
ATOM 3618 C CA . LEU B 1 52 ? -6.098 18.266 -2.658 1 96.94 52 LEU B CA 1
ATOM 3619 C C . LEU B 1 52 ? -5.527 16.906 -2.256 1 96.94 52 LEU B C 1
ATOM 3621 O O . LEU B 1 52 ? -5.711 16.469 -1.12 1 96.94 52 LEU B O 1
ATOM 3625 N N . ALA B 1 53 ? -4.914 16.234 -3.184 1 95.19 53 ALA B N 1
ATOM 3626 C CA . ALA B 1 53 ? -3.91 15.188 -2.971 1 95.19 53 ALA B CA 1
ATOM 3627 C C . ALA B 1 53 ? -2.553 15.617 -3.518 1 95.19 53 ALA B C 1
ATOM 3629 O O . ALA B 1 53 ? -2.475 16.25 -4.574 1 95.19 53 ALA B O 1
ATOM 3630 N N . PHE B 1 54 ? -1.543 15.328 -2.812 1 91.81 54 PHE B N 1
ATOM 3631 C CA . PHE B 1 54 ? -0.217 15.773 -3.217 1 91.81 54 PHE B CA 1
ATOM 3632 C C . PHE B 1 54 ? 0.539 14.664 -3.932 1 91.81 54 PHE B C 1
ATOM 3634 O O . PHE B 1 54 ? 0.573 13.523 -3.457 1 91.81 54 PHE B O 1
ATOM 3641 N N . THR B 1 55 ? 1.022 14.969 -5.078 1 90.56 55 THR B N 1
ATOM 3642 C CA . THR B 1 55 ? 1.872 14.062 -5.84 1 90.56 55 THR B CA 1
ATOM 3643 C C . THR B 1 55 ? 3.086 14.797 -6.398 1 90.56 55 THR B C 1
ATOM 3645 O O . THR B 1 55 ? 3.275 15.984 -6.133 1 90.56 55 THR B O 1
ATOM 3648 N N . LEU B 1 56 ? 3.992 14.016 -6.988 1 84.62 56 LEU B N 1
ATOM 3649 C CA . LEU B 1 56 ? 5.141 14.539 -7.719 1 84.62 56 LEU B CA 1
ATOM 3650 C C . LEU B 1 56 ? 5.246 13.906 -9.102 1 84.62 56 LEU B C 1
ATOM 3652 O O . LEU B 1 56 ? 5.102 12.688 -9.234 1 84.62 56 LEU B O 1
ATOM 3656 N N . GLY B 1 57 ? 5.27 14.656 -10.062 1 78.94 57 GLY B N 1
ATOM 3657 C CA . GLY B 1 57 ? 5.652 14.141 -11.375 1 78.94 57 GLY B CA 1
ATOM 3658 C C . GLY B 1 57 ? 4.465 13.773 -12.234 1 78.94 57 GLY B C 1
ATOM 3659 O O . GLY B 1 57 ? 3.398 14.383 -12.133 1 78.94 57 GLY B O 1
ATOM 3660 N N . GLU B 1 58 ? 4.609 12.805 -13.211 1 81.25 58 GLU B N 1
ATOM 3661 C CA . GLU B 1 58 ? 3.701 12.438 -14.289 1 81.25 58 GLU B CA 1
ATOM 3662 C C . GLU B 1 58 ? 2.51 11.641 -13.766 1 81.25 58 GLU B C 1
ATOM 3664 O O . GLU B 1 58 ? 1.434 11.656 -14.367 1 81.25 58 GLU B O 1
ATOM 3669 N N . GLY B 1 59 ? 2.57 11.109 -12.625 1 87.69 59 GLY B N 1
ATOM 3670 C CA . GLY B 1 59 ? 1.528 10.219 -12.133 1 87.69 59 GLY B CA 1
ATOM 3671 C C . GLY B 1 59 ? 0.318 10.969 -11.602 1 87.69 59 GLY B C 1
ATOM 3672 O O . GLY B 1 59 ? -0.693 10.352 -11.258 1 87.69 59 GLY B O 1
ATOM 3673 N N . ASN B 1 60 ? 0.39 12.273 -11.641 1 93.5 60 ASN B N 1
ATOM 3674 C CA . ASN B 1 60 ? -0.711 13.086 -11.141 1 93.5 60 ASN B CA 1
ATOM 3675 C C . ASN B 1 60 ? -1.979 12.883 -11.961 1 93.5 60 ASN B C 1
ATOM 3677 O O . ASN B 1 60 ? -3.09 12.969 -11.438 1 93.5 60 ASN B O 1
ATOM 3681 N N . ASN B 1 61 ? -1.81 12.617 -13.273 1 95.12 61 ASN B N 1
ATOM 3682 C CA . ASN B 1 61 ? -2.961 12.391 -14.141 1 95.12 61 ASN B CA 1
ATOM 3683 C C . ASN B 1 61 ? -3.73 11.133 -13.734 1 95.12 61 ASN B C 1
ATOM 3685 O O . ASN B 1 61 ? -4.949 11.07 -13.883 1 95.12 61 ASN B O 1
ATOM 3689 N N . LEU B 1 62 ? -3.049 10.078 -13.266 1 95.56 62 LEU B N 1
ATOM 3690 C CA . LEU B 1 62 ? -3.711 8.883 -12.766 1 95.56 62 LEU B CA 1
ATOM 3691 C C . LEU B 1 62 ? -4.602 9.211 -11.57 1 95.56 62 LEU B C 1
ATOM 3693 O O . LEU B 1 62 ? -5.723 8.711 -11.469 1 95.56 62 LEU B O 1
ATOM 3697 N N . VAL B 1 63 ? -4.09 10.07 -10.664 1 96.44 63 VAL B N 1
ATOM 3698 C CA . VAL B 1 63 ? -4.855 10.492 -9.492 1 96.44 63 VAL B CA 1
ATOM 3699 C C . VAL B 1 63 ? -6.078 11.289 -9.938 1 96.44 63 VAL B C 1
ATOM 3701 O O . VAL B 1 63 ? -7.184 11.07 -9.43 1 96.44 63 VAL B O 1
ATOM 3704 N N . LYS B 1 64 ? -5.887 12.203 -10.891 1 97.75 64 LYS B N 1
ATOM 3705 C CA . LYS B 1 64 ? -6.992 12.977 -11.445 1 97.75 64 LYS B CA 1
ATOM 3706 C C . LYS B 1 64 ? -8.102 12.062 -11.961 1 97.75 64 LYS B C 1
ATOM 3708 O O . LYS B 1 64 ? -9.281 12.289 -11.672 1 97.75 64 LYS B O 1
ATOM 3713 N N . ASP B 1 65 ? -7.746 11.023 -12.719 1 96.5 65 ASP B N 1
ATOM 3714 C CA . ASP B 1 65 ? -8.727 10.102 -13.281 1 96.5 65 ASP B CA 1
ATOM 3715 C C . ASP B 1 65 ? -9.461 9.336 -12.188 1 96.5 65 ASP B C 1
ATOM 3717 O O . ASP B 1 65 ? -10.664 9.094 -12.289 1 96.5 65 ASP B O 1
ATOM 3721 N N . ALA B 1 66 ? -8.75 8.922 -11.164 1 96.31 66 ALA B N 1
ATOM 3722 C CA . ALA B 1 66 ? -9.367 8.219 -10.047 1 96.31 66 ALA B CA 1
ATOM 3723 C C . ALA B 1 66 ? -10.328 9.133 -9.289 1 96.31 66 ALA B C 1
ATOM 3725 O O . ALA B 1 66 ? -11.383 8.695 -8.828 1 96.31 66 ALA B O 1
ATOM 3726 N N . ILE B 1 67 ? -9.953 10.438 -9.102 1 98.06 67 ILE B N 1
ATOM 3727 C CA . ILE B 1 67 ? -10.852 11.414 -8.477 1 98.06 67 ILE B CA 1
ATOM 3728 C C . ILE B 1 67 ? -12.148 11.508 -9.273 1 98.06 67 ILE B C 1
ATOM 3730 O O . ILE B 1 67 ? -13.234 11.5 -8.703 1 98.06 67 ILE B O 1
ATOM 3734 N N . THR B 1 68 ? -12.016 11.562 -10.602 1 97.88 68 THR B N 1
ATOM 3735 C CA . THR B 1 68 ? -13.164 11.695 -11.492 1 97.88 68 THR B CA 1
ATOM 3736 C C . THR B 1 68 ? -14.164 10.57 -11.25 1 97.88 68 THR B C 1
ATOM 3738 O O . THR B 1 68 ? -15.375 10.773 -11.336 1 97.88 68 THR B O 1
ATOM 3741 N N . TYR B 1 69 ? -13.703 9.422 -10.969 1 96 69 TYR B N 1
ATOM 3742 C CA . TYR B 1 69 ? -14.562 8.281 -10.688 1 96 69 TYR B CA 1
ATOM 3743 C C . TYR B 1 69 ? -15.172 8.383 -9.289 1 96 69 TYR B C 1
ATOM 3745 O O . TYR B 1 69 ? -16.375 8.219 -9.125 1 96 69 TYR B O 1
ATOM 3753 N N . LEU B 1 70 ? -14.367 8.68 -8.273 1 97 70 LEU B N 1
ATOM 3754 C CA . LEU B 1 70 ? -14.781 8.578 -6.879 1 97 70 LEU B CA 1
ATOM 3755 C C . LEU B 1 70 ? -15.773 9.68 -6.527 1 97 70 LEU B C 1
ATOM 3757 O O . LEU B 1 70 ? -16.609 9.5 -5.645 1 97 70 LEU B O 1
ATOM 3761 N N . VAL B 1 71 ? -15.711 10.82 -7.215 1 98 71 VAL B N 1
ATOM 3762 C CA . VAL B 1 71 ? -16.547 11.961 -6.859 1 98 71 VAL B CA 1
ATOM 3763 C C . VAL B 1 71 ? -18.016 11.602 -7.09 1 98 71 VAL B C 1
ATOM 3765 O O . VAL B 1 71 ? -18.906 12.234 -6.516 1 98 71 VAL B O 1
ATOM 3768 N N . LYS B 1 72 ? -18.297 10.602 -7.867 1 97.5 72 LYS B N 1
ATOM 3769 C CA . LYS B 1 72 ? -19.672 10.18 -8.156 1 97.5 72 LYS B CA 1
ATOM 3770 C C . LYS B 1 72 ? -20.391 9.742 -6.887 1 97.5 72 LYS B C 1
ATOM 3772 O O . LYS B 1 72 ? -21.625 9.836 -6.801 1 97.5 72 LYS B O 1
ATOM 3777 N N . HIS B 1 73 ? -19.656 9.273 -5.922 1 97.81 73 HIS B N 1
ATOM 3778 C CA . HIS B 1 73 ? -20.234 8.789 -4.672 1 97.81 73 HIS B CA 1
ATOM 3779 C C . HIS B 1 73 ? -20.844 9.93 -3.867 1 97.81 73 HIS B C 1
ATOM 3781 O O . HIS B 1 73 ? -21.656 9.688 -2.969 1 97.81 73 HIS B O 1
ATOM 3787 N N . VAL B 1 74 ? -20.484 11.203 -4.129 1 98.62 74 VAL B N 1
ATOM 3788 C CA . VAL B 1 74 ? -20.953 12.289 -3.279 1 98.62 74 VAL B CA 1
ATOM 3789 C C . VAL B 1 74 ? -21.828 13.242 -4.094 1 98.62 74 VAL B C 1
ATOM 3791 O O . VAL B 1 74 ? -22.469 14.141 -3.539 1 98.62 74 VAL B O 1
ATOM 3794 N N . GLU B 1 75 ? -21.875 13.125 -5.445 1 98.62 75 GLU B N 1
ATOM 3795 C CA . GLU B 1 75 ? -22.719 13.969 -6.297 1 98.62 75 GLU B CA 1
ATOM 3796 C C . GLU B 1 75 ? -24.203 13.789 -5.957 1 98.62 75 GLU B C 1
ATOM 3798 O O . GLU B 1 75 ? -24.656 12.68 -5.672 1 98.62 75 GLU B O 1
ATOM 3803 N N . GLY B 1 76 ? -24.906 14.844 -5.93 1 98.31 76 GLY B N 1
ATOM 3804 C CA . GLY B 1 76 ? -26.344 14.828 -5.676 1 98.31 76 GLY B CA 1
ATOM 3805 C C . GLY B 1 76 ? -26.688 14.906 -4.203 1 98.31 76 GLY B C 1
A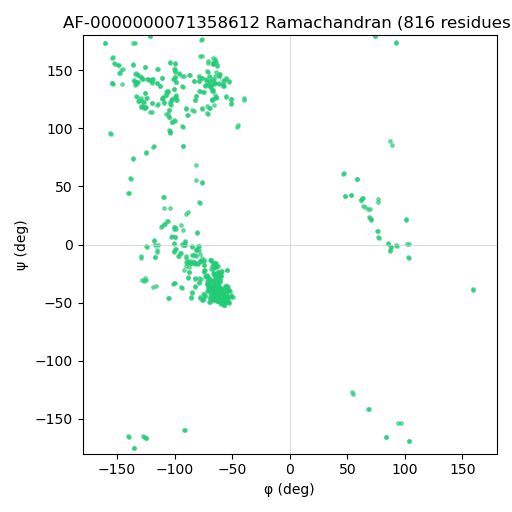TOM 3806 O O . GLY B 1 76 ? -27.859 15.047 -3.84 1 98.31 76 GLY B O 1
ATOM 3807 N N . ARG B 1 77 ? -25.719 14.93 -3.357 1 98.06 77 ARG B N 1
ATOM 3808 C CA . ARG B 1 77 ? -25.969 14.875 -1.92 1 98.06 77 ARG B CA 1
ATOM 3809 C C . ARG B 1 77 ? -25.891 16.266 -1.298 1 98.06 77 ARG B C 1
ATOM 3811 O O . ARG B 1 77 ? -25.125 17.109 -1.747 1 98.06 77 ARG B O 1
ATOM 3818 N N . GLU B 1 78 ? -26.734 16.484 -0.323 1 98.38 78 GLU B N 1
ATOM 3819 C CA . GLU B 1 78 ? -26.656 17.688 0.495 1 98.38 78 GLU B CA 1
ATOM 3820 C C . GLU B 1 78 ? -25.562 17.578 1.539 1 98.38 78 GLU B C 1
ATOM 3822 O O . GLU B 1 78 ? -25.453 16.562 2.236 1 98.38 78 GLU B O 1
ATOM 3827 N N . ILE B 1 79 ? -24.719 18.609 1.66 1 98.5 79 ILE B N 1
ATOM 3828 C CA . ILE B 1 79 ? -23.422 18.516 2.324 1 98.5 79 ILE B CA 1
ATOM 3829 C C . ILE B 1 79 ? -23.625 18.203 3.807 1 98.5 79 ILE B C 1
ATOM 3831 O O . ILE B 1 79 ? -22.906 17.375 4.379 1 98.5 79 ILE B O 1
ATOM 3835 N N . ASN B 1 80 ? -24.516 18.828 4.52 1 97.69 80 ASN B N 1
ATOM 3836 C CA . ASN B 1 80 ? -24.703 18.562 5.941 1 97.69 80 ASN B CA 1
ATOM 3837 C C . ASN B 1 80 ? -25.266 17.172 6.191 1 97.69 80 ASN B C 1
ATOM 3839 O O . ASN B 1 80 ? -24.875 16.516 7.164 1 97.69 80 ASN B O 1
ATOM 3843 N N . GLU B 1 81 ? -26.172 16.734 5.344 1 97.88 81 GLU B N 1
ATOM 3844 C CA . GLU B 1 81 ? -26.688 15.375 5.434 1 97.88 81 GLU B CA 1
ATOM 3845 C C . GLU B 1 81 ? -25.594 14.359 5.152 1 97.88 81 GLU B C 1
ATOM 3847 O O . GLU B 1 81 ? -25.5 13.336 5.836 1 97.88 81 GLU B O 1
ATOM 3852 N N . LEU B 1 82 ? -24.859 14.656 4.16 1 98.62 82 LEU B N 1
ATOM 3853 C CA . LEU B 1 82 ? -23.734 13.789 3.801 1 98.62 82 LEU B CA 1
ATOM 3854 C C . LEU B 1 82 ? -22.781 13.625 4.977 1 98.62 82 LEU B C 1
ATOM 3856 O O . LEU B 1 82 ? -22.406 12.508 5.328 1 98.62 82 LEU B O 1
ATOM 3860 N N . MET B 1 83 ? -22.453 14.719 5.637 1 98.69 83 MET B N 1
ATOM 3861 C CA . MET B 1 83 ? -21.406 14.719 6.656 1 98.69 83 MET B CA 1
ATOM 3862 C C . MET B 1 83 ? -21.922 14.164 7.977 1 98.69 83 MET B C 1
ATOM 3864 O O . MET B 1 83 ? -21.156 13.734 8.828 1 98.69 83 MET B O 1
ATOM 3868 N N . ALA B 1 84 ? -23.219 14.07 8.148 1 98.31 84 ALA B N 1
ATOM 3869 C CA . ALA B 1 84 ? -23.828 13.539 9.367 1 98.31 84 ALA B CA 1
ATOM 3870 C C . ALA B 1 84 ? -23.516 12.055 9.547 1 98.31 84 ALA B C 1
ATOM 3872 O O . ALA B 1 84 ? -23.484 11.547 10.664 1 98.31 84 ALA B O 1
ATOM 3873 N N . ASP B 1 85 ? -23.266 11.398 8.477 1 98.19 85 ASP B N 1
ATOM 3874 C CA . ASP B 1 85 ? -22.875 9.984 8.484 1 98.19 85 ASP B CA 1
ATOM 3875 C C . ASP B 1 85 ? -21.797 9.703 7.449 1 98.19 85 ASP B C 1
ATOM 3877 O O . ASP B 1 85 ? -21.875 8.734 6.699 1 98.19 85 ASP B O 1
ATOM 3881 N N . PHE B 1 86 ? -20.844 10.562 7.406 1 98.81 86 PHE B N 1
ATOM 3882 C CA . PHE B 1 86 ? -19.844 10.555 6.348 1 98.81 86 PHE B CA 1
ATOM 3883 C C . PHE B 1 86 ? -19 9.281 6.406 1 98.81 86 PHE B C 1
ATOM 3885 O O . PHE B 1 86 ? -18.5 8.812 5.383 1 98.81 86 PHE B O 1
ATOM 3892 N N . GLY B 1 87 ? -18.812 8.641 7.633 1 98.69 87 GLY B N 1
ATOM 3893 C CA . GLY B 1 87 ? -18.078 7.395 7.762 1 98.69 87 GLY B CA 1
ATOM 3894 C C . GLY B 1 87 ? -18.609 6.297 6.859 1 98.69 87 GLY B C 1
ATOM 3895 O O . GLY B 1 87 ? -17.828 5.512 6.312 1 98.69 87 GLY B O 1
ATOM 3896 N N . THR B 1 88 ? -19.891 6.262 6.668 1 98.12 88 THR B N 1
ATOM 3897 C CA . THR B 1 88 ? -20.531 5.273 5.797 1 98.12 88 THR B CA 1
ATOM 3898 C C . THR B 1 88 ? -20.141 5.52 4.34 1 98.12 88 THR B C 1
ATOM 3900 O O . THR B 1 88 ? -19.781 4.586 3.621 1 98.12 88 THR B O 1
ATOM 3903 N N . THR B 1 89 ? -20.25 6.785 3.936 1 98.38 89 THR B N 1
ATOM 3904 C CA . THR B 1 89 ? -19.875 7.152 2.574 1 98.38 89 THR B CA 1
ATOM 3905 C C . THR B 1 89 ? -18.391 6.922 2.342 1 98.38 89 THR B C 1
ATOM 3907 O O . THR B 1 89 ? -17.984 6.438 1.283 1 98.38 89 THR B O 1
ATOM 3910 N N . TYR B 1 90 ? -17.609 7.316 3.348 1 98.38 90 TYR B N 1
ATOM 3911 C CA . TYR B 1 90 ? -16.172 7.07 3.287 1 98.38 90 TYR B CA 1
ATOM 3912 C C . TYR B 1 90 ? -15.891 5.598 3.016 1 98.38 90 TYR B C 1
ATOM 3914 O O . TYR B 1 90 ? -15.102 5.27 2.121 1 98.38 90 TYR B O 1
ATOM 3922 N N . LYS B 1 91 ? -16.5 4.715 3.74 1 96.94 91 LYS B N 1
ATOM 3923 C CA . LYS B 1 91 ? -16.281 3.277 3.602 1 96.94 91 LYS B CA 1
ATOM 3924 C C . LYS B 1 91 ? -16.703 2.791 2.219 1 96.94 91 LYS B C 1
ATOM 3926 O O . LYS B 1 91 ? -16.047 1.943 1.622 1 96.94 91 LYS B O 1
ATOM 3931 N N . GLN B 1 92 ? -17.781 3.334 1.679 1 96.12 92 GLN B N 1
ATOM 3932 C CA . GLN B 1 92 ? -18.234 2.969 0.344 1 96.12 92 GLN B CA 1
ATOM 3933 C C . GLN B 1 92 ? -17.219 3.359 -0.718 1 96.12 92 GLN B C 1
ATOM 3935 O O . GLN B 1 92 ? -17.016 2.631 -1.691 1 96.12 92 GLN B O 1
ATOM 3940 N N . MET B 1 93 ? -16.562 4.48 -0.496 1 96.38 93 MET B N 1
ATOM 3941 C CA . MET B 1 93 ? -15.57 4.953 -1.459 1 96.38 93 MET B CA 1
ATOM 3942 C C . MET B 1 93 ? -14.289 4.141 -1.356 1 96.38 93 MET B C 1
ATOM 3944 O O . MET B 1 93 ? -13.758 3.67 -2.367 1 96.38 93 MET B O 1
ATOM 3948 N N . VAL B 1 94 ? -13.852 3.957 -0.107 1 94.62 94 VAL B N 1
ATOM 3949 C CA . VAL B 1 94 ? -12.555 3.32 0.086 1 94.62 94 VAL B CA 1
ATOM 3950 C C . VAL B 1 94 ? -12.633 1.849 -0.316 1 94.62 94 VAL B C 1
ATOM 3952 O O . VAL B 1 94 ? -11.656 1.277 -0.806 1 94.62 94 VAL B O 1
ATOM 3955 N N . ASP B 1 95 ? -13.789 1.225 -0.185 1 92.12 95 ASP B N 1
ATOM 3956 C CA . ASP B 1 95 ? -13.984 -0.189 -0.494 1 92.12 95 ASP B CA 1
ATOM 3957 C C . ASP B 1 95 ? -14.758 -0.364 -1.798 1 92.12 95 ASP B C 1
ATOM 3959 O O . ASP B 1 95 ? -15.43 -1.376 -1.993 1 92.12 95 ASP B O 1
ATOM 3963 N N . ASP B 1 96 ? -14.75 0.681 -2.6 1 92 96 ASP B N 1
ATOM 3964 C CA . ASP B 1 96 ? -15.438 0.566 -3.881 1 92 96 ASP B CA 1
ATOM 3965 C C . ASP B 1 96 ? -14.992 -0.688 -4.633 1 92 96 ASP B C 1
ATOM 3967 O O . ASP B 1 96 ? -13.797 -0.892 -4.859 1 92 96 ASP B O 1
ATOM 3971 N N . PRO B 1 97 ? -15.922 -1.561 -5.047 1 87.31 97 PRO B N 1
ATOM 3972 C CA . PRO B 1 97 ? -15.57 -2.846 -5.656 1 87.31 97 PRO B CA 1
ATOM 3973 C C . PRO B 1 97 ? -14.789 -2.686 -6.957 1 87.31 97 PRO B C 1
ATOM 3975 O O . PRO B 1 97 ? -14.008 -3.57 -7.324 1 87.31 97 PRO B O 1
ATOM 3978 N N . ASN B 1 98 ? -14.938 -1.555 -7.609 1 88.81 98 ASN B N 1
ATOM 3979 C CA . ASN B 1 98 ? -14.258 -1.356 -8.883 1 88.81 98 ASN B CA 1
ATOM 3980 C C . ASN B 1 98 ? -12.805 -0.914 -8.688 1 88.81 98 ASN B C 1
ATOM 3982 O O . ASN B 1 98 ? -12 -0.986 -9.609 1 88.81 98 ASN B O 1
ATOM 3986 N N . PHE B 1 99 ? -12.477 -0.438 -7.438 1 90.5 99 PHE B N 1
ATOM 3987 C CA . PHE B 1 99 ? -11.125 0.051 -7.164 1 90.5 99 PHE B CA 1
ATOM 3988 C C . PHE B 1 99 ? -10.43 -0.832 -6.137 1 90.5 99 PHE B C 1
ATOM 3990 O O . PHE B 1 99 ? -9.219 -0.723 -5.941 1 90.5 99 PHE B O 1
ATOM 3997 N N . ARG B 1 100 ? -11.133 -1.743 -5.598 1 85.56 100 ARG B N 1
ATOM 3998 C CA . ARG B 1 100 ? -10.609 -2.518 -4.477 1 85.56 100 ARG B CA 1
ATOM 3999 C C . ARG B 1 100 ? -9.359 -3.297 -4.887 1 85.56 100 ARG B C 1
ATOM 4001 O O . ARG B 1 100 ? -8.422 -3.424 -4.102 1 85.56 100 ARG B O 1
ATOM 4008 N N . TRP B 1 101 ? -9.266 -3.809 -6.113 1 86.81 101 TRP B N 1
ATOM 4009 C CA . TRP B 1 101 ? -8.172 -4.648 -6.586 1 86.81 101 TRP B CA 1
ATOM 4010 C C . TRP B 1 101 ? -6.934 -3.812 -6.883 1 86.81 101 TRP B C 1
ATOM 4012 O O . TRP B 1 101 ? -5.852 -4.355 -7.113 1 86.81 101 TRP B O 1
ATOM 4022 N N . LEU B 1 102 ? -7.055 -2.549 -6.906 1 87.56 102 LEU B N 1
ATOM 4023 C CA . LEU B 1 102 ? -5.949 -1.655 -7.242 1 87.56 102 LEU B CA 1
ATOM 4024 C C . LEU B 1 102 ? -5.145 -1.295 -6 1 87.56 102 LEU B C 1
ATOM 4026 O O . LEU B 1 102 ? -4.234 -0.466 -6.062 1 87.56 102 LEU B O 1
ATOM 4030 N N . GLY B 1 103 ? -5.117 -2.252 -4.906 1 73.56 103 GLY B N 1
ATOM 4031 C CA . GLY B 1 103 ? -4.418 -1.995 -3.656 1 73.56 103 GLY B CA 1
ATOM 4032 C C . GLY B 1 103 ? -5.266 -1.264 -2.635 1 73.56 103 GLY B C 1
ATOM 4033 O O . GLY B 1 103 ? -5.164 -0.043 -2.492 1 73.56 103 GLY B O 1
ATOM 4034 N N . PRO B 1 104 ? -5.891 -2.277 -1.956 1 70.06 104 PRO B N 1
ATOM 4035 C CA . PRO B 1 104 ? -6.875 -1.519 -1.184 1 70.06 104 PRO B CA 1
ATOM 4036 C C . PRO B 1 104 ? -6.234 -0.562 -0.182 1 70.06 104 PRO B C 1
ATOM 4038 O O . PRO B 1 104 ? -5.305 -0.944 0.533 1 70.06 104 PRO B O 1
ATOM 4041 N N . HIS B 1 105 ? -6.566 0.567 -0.242 1 88.12 105 HIS B N 1
ATOM 4042 C CA . HIS B 1 105 ? -6.328 1.675 0.677 1 88.12 105 HIS B CA 1
ATOM 4043 C C . HIS B 1 105 ? -4.902 2.199 0.551 1 88.12 105 HIS B C 1
ATOM 4045 O O . HIS B 1 105 ? -4.207 2.371 1.557 1 88.12 105 HIS B O 1
ATOM 4051 N N . LYS B 1 106 ? -4.426 2.24 -0.756 1 91.88 106 LYS B N 1
ATOM 4052 C CA . LYS B 1 106 ? -3.059 2.701 -0.987 1 91.88 106 LYS B CA 1
ATOM 4053 C C . LYS B 1 106 ? -2.906 3.289 -2.387 1 91.88 106 LYS B C 1
ATOM 4055 O O . LYS B 1 106 ? -3.75 3.062 -3.256 1 91.88 106 LYS B O 1
ATOM 4060 N N . GLY B 1 107 ? -1.88 4.043 -2.531 1 92.75 107 GLY B N 1
ATOM 4061 C CA . GLY B 1 107 ? -1.467 4.504 -3.848 1 92.75 107 GLY B CA 1
ATOM 4062 C C . GLY B 1 107 ? -2.445 5.477 -4.473 1 92.75 107 GLY B C 1
ATOM 4063 O O . GLY B 1 107 ? -3.016 6.324 -3.781 1 92.75 107 GLY B O 1
ATOM 4064 N N . VAL B 1 108 ? -2.639 5.332 -5.801 1 94.75 108 VAL B N 1
ATOM 4065 C CA . VAL B 1 108 ? -3.389 6.27 -6.633 1 94.75 108 VAL B CA 1
ATOM 4066 C C . VAL B 1 108 ? -4.82 6.391 -6.113 1 94.75 108 VAL B C 1
ATOM 4068 O O . VAL B 1 108 ? -5.344 7.496 -5.965 1 94.75 108 VAL B O 1
ATOM 4071 N N . VAL B 1 109 ? -5.406 5.309 -5.789 1 94.38 109 VAL B N 1
ATOM 4072 C CA . VAL B 1 109 ? -6.809 5.277 -5.379 1 94.38 109 VAL B CA 1
ATOM 4073 C C . VAL B 1 109 ? -6.969 5.98 -4.031 1 94.38 109 VAL B C 1
ATOM 4075 O O . VAL B 1 109 ? -7.918 6.742 -3.834 1 94.38 109 VAL B O 1
ATOM 4078 N N . HIS B 1 110 ? -6.051 5.719 -3.178 1 95.56 110 HIS B N 1
ATOM 4079 C CA . HIS B 1 110 ? -6.113 6.309 -1.847 1 95.56 110 HIS B CA 1
ATOM 4080 C C . HIS B 1 110 ? -5.855 7.812 -1.896 1 95.56 110 HIS B C 1
ATOM 4082 O O . HIS B 1 110 ? -6.473 8.578 -1.154 1 95.56 110 HIS B O 1
ATOM 4088 N N . LEU B 1 111 ? -4.938 8.234 -2.727 1 95.81 111 LEU B N 1
ATOM 4089 C CA . LEU B 1 111 ? -4.695 9.656 -2.943 1 95.81 111 LEU B CA 1
ATOM 4090 C C . LEU B 1 111 ? -5.941 10.336 -3.5 1 95.81 111 LEU B C 1
ATOM 4092 O O . LEU B 1 111 ? -6.297 11.438 -3.068 1 95.81 111 LEU B O 1
ATOM 4096 N N . ALA B 1 112 ? -6.574 9.672 -4.434 1 96.62 112 ALA B N 1
ATOM 4097 C CA . ALA B 1 112 ? -7.812 10.211 -4.98 1 96.62 112 ALA B CA 1
ATOM 4098 C C . ALA B 1 112 ? -8.883 10.344 -3.896 1 96.62 112 ALA B C 1
ATOM 4100 O O . ALA B 1 112 ? -9.602 11.344 -3.844 1 96.62 112 ALA B O 1
ATOM 4101 N N . LEU B 1 113 ? -8.961 9.289 -3.09 1 97.56 113 LEU B N 1
ATOM 4102 C CA . LEU B 1 113 ? -9.883 9.336 -1.959 1 97.56 113 LEU B CA 1
ATOM 4103 C C . LEU B 1 113 ? -9.602 10.555 -1.083 1 97.56 113 LEU B C 1
ATOM 4105 O O . LEU B 1 113 ? -10.531 11.25 -0.667 1 97.56 113 LEU B O 1
ATOM 4109 N N . ALA B 1 114 ? -8.359 10.797 -0.833 1 97.19 114 ALA B N 1
ATOM 4110 C CA . ALA B 1 114 ? -7.969 11.945 -0.019 1 97.19 114 ALA B CA 1
ATOM 4111 C C . ALA B 1 114 ? -8.539 13.242 -0.59 1 97.19 114 ALA B C 1
ATOM 4113 O O . ALA B 1 114 ? -9.117 14.047 0.141 1 97.19 114 ALA B O 1
ATOM 4114 N N . ALA B 1 115 ? -8.359 13.445 -1.854 1 98.12 115 ALA B N 1
ATOM 4115 C CA . ALA B 1 115 ? -8.805 14.672 -2.504 1 98.12 115 ALA B CA 1
ATOM 4116 C C . ALA B 1 115 ? -10.312 14.852 -2.365 1 98.12 115 ALA B C 1
ATOM 4118 O O . ALA B 1 115 ? -10.789 15.938 -2.047 1 98.12 115 ALA B O 1
ATOM 4119 N N . VAL B 1 116 ? -11.055 13.797 -2.549 1 98.81 116 VAL B N 1
ATOM 4120 C CA . VAL B 1 116 ? -12.516 13.867 -2.492 1 98.81 116 VAL B CA 1
ATOM 4121 C C . VAL B 1 116 ? -12.961 14.133 -1.057 1 98.81 116 VAL B C 1
ATOM 4123 O O . VAL B 1 116 ? -13.812 15 -0.814 1 98.81 116 VAL B O 1
ATOM 4126 N N . VAL B 1 117 ? -12.391 13.398 -0.109 1 98.81 117 VAL B N 1
ATOM 4127 C CA . VAL B 1 117 ? -12.727 13.555 1.302 1 98.81 117 VAL B CA 1
ATOM 4128 C C . VAL B 1 117 ? -12.398 14.977 1.755 1 98.81 117 VAL B C 1
ATOM 4130 O O . VAL B 1 117 ? -13.219 15.633 2.4 1 98.81 117 VAL B O 1
ATOM 4133 N N . ASN B 1 118 ? -11.234 15.422 1.407 1 98.69 118 ASN B N 1
ATOM 4134 C CA . ASN B 1 118 ? -10.812 16.766 1.787 1 98.69 118 ASN B CA 1
ATOM 4135 C C . ASN B 1 118 ? -11.734 17.828 1.19 1 98.69 118 ASN B C 1
ATOM 4137 O O . ASN B 1 118 ? -12.031 18.828 1.842 1 98.69 118 ASN B O 1
ATOM 4141 N N . ALA B 1 119 ? -12.188 17.625 -0.038 1 98.88 119 ALA B N 1
ATOM 4142 C CA . ALA B 1 119 ? -13.125 18.562 -0.662 1 98.88 119 ALA B CA 1
ATOM 4143 C C . ALA B 1 119 ? -14.445 18.609 0.108 1 98.88 119 ALA B C 1
ATOM 4145 O O . ALA B 1 119 ? -15.039 19.672 0.261 1 98.88 119 ALA B O 1
ATOM 4146 N N . CYS B 1 120 ? -14.891 17.484 0.564 1 98.94 120 CYS B N 1
ATOM 4147 C CA . CYS B 1 120 ? -16.125 17.438 1.343 1 98.94 120 CYS B CA 1
ATOM 4148 C C . CYS B 1 120 ? -15.977 18.219 2.65 1 98.94 120 CYS B C 1
ATOM 4150 O O . CYS B 1 120 ? -16.859 18.969 3.033 1 98.94 120 CYS B O 1
ATOM 4152 N N . TYR B 1 121 ? -14.875 18.016 3.328 1 98.88 121 TYR B N 1
ATOM 4153 C CA . TYR B 1 121 ? -14.641 18.734 4.582 1 98.88 121 TYR B CA 1
ATOM 4154 C C . TYR B 1 121 ? -14.508 20.234 4.344 1 98.88 121 TYR B C 1
ATOM 4156 O O . TYR B 1 121 ? -14.984 21.031 5.148 1 98.88 121 TYR B O 1
ATOM 4164 N N . ASP B 1 122 ? -13.805 20.594 3.299 1 98.75 122 ASP B N 1
ATOM 4165 C CA . ASP B 1 122 ? -13.703 22 2.932 1 98.75 122 ASP B CA 1
ATOM 4166 C C . ASP B 1 122 ? -15.078 22.609 2.713 1 98.75 122 ASP B C 1
ATOM 4168 O O . ASP B 1 122 ? -15.391 23.672 3.279 1 98.75 122 ASP B O 1
ATOM 4172 N N . LEU B 1 123 ? -15.875 21.969 1.889 1 98.81 123 LEU B N 1
ATOM 4173 C CA . LEU B 1 123 ? -17.219 22.453 1.584 1 98.81 123 LEU B CA 1
ATOM 4174 C C . LEU B 1 123 ? -18.062 22.547 2.85 1 98.81 123 LEU B C 1
ATOM 4176 O O . LEU B 1 123 ? -18.844 23.484 3.021 1 98.81 123 LEU B O 1
ATOM 4180 N N . TRP B 1 124 ? -17.938 21.5 3.688 1 98.75 124 TRP B N 1
ATOM 4181 C CA . TRP B 1 124 ? -18.672 21.469 4.949 1 98.75 124 TRP B CA 1
ATOM 4182 C C . TRP B 1 124 ? -18.359 22.688 5.797 1 98.75 124 TRP B C 1
ATOM 4184 O O . TRP B 1 124 ? -19.25 23.375 6.27 1 98.75 124 TRP B O 1
ATOM 4194 N N . ALA B 1 125 ? -17.109 23 5.965 1 98.69 125 ALA B N 1
ATOM 4195 C CA . ALA B 1 125 ? -16.672 24.156 6.738 1 98.69 125 ALA B CA 1
ATOM 4196 C C . ALA B 1 125 ? -17.172 25.453 6.098 1 98.69 125 ALA B C 1
ATOM 4198 O O . ALA B 1 125 ? -17.656 26.344 6.793 1 98.69 125 ALA B O 1
ATOM 4199 N N . LYS B 1 126 ? -17.062 25.531 4.809 1 98.38 126 LYS B N 1
ATOM 4200 C CA . LYS B 1 126 ? -17.516 26.719 4.086 1 98.38 126 LYS B CA 1
ATOM 4201 C C . LYS B 1 126 ? -19.031 26.891 4.234 1 98.38 126 LYS B C 1
ATOM 4203 O O . LYS B 1 126 ? -19.516 28.016 4.359 1 98.38 126 LYS B O 1
ATOM 4208 N N . SER B 1 127 ? -19.734 25.797 4.137 1 97.94 127 SER B N 1
ATOM 4209 C CA . SER B 1 127 ? -21.188 25.859 4.277 1 97.94 127 SER B CA 1
ATOM 4210 C C . SER B 1 127 ? -21.594 26.406 5.641 1 97.94 127 SER B C 1
ATOM 4212 O O . SER B 1 127 ? -22.672 26.969 5.789 1 97.94 127 SER B O 1
ATOM 4214 N N . ARG B 1 128 ? -20.719 26.266 6.602 1 97 128 ARG B N 1
ATOM 4215 C CA . ARG B 1 128 ? -20.969 26.75 7.953 1 97 128 ARG B CA 1
ATOM 4216 C C . ARG B 1 128 ? -20.266 28.094 8.18 1 97 128 ARG B C 1
ATOM 4218 O O . ARG B 1 128 ? -20.344 28.656 9.273 1 97 128 ARG B O 1
ATOM 4225 N N . ALA B 1 129 ? -19.547 28.547 7.266 1 97.69 129 ALA B N 1
ATOM 4226 C CA . ALA B 1 129 ? -18.859 29.844 7.25 1 97.69 129 ALA B CA 1
ATOM 4227 C C . ALA B 1 129 ? -17.828 29.922 8.367 1 97.69 129 ALA B C 1
ATOM 4229 O O . ALA B 1 129 ? -17.688 30.969 9.023 1 97.69 129 ALA B O 1
ATOM 4230 N N . VAL B 1 130 ? -17.125 28.891 8.617 1 98.44 130 VAL B N 1
ATOM 4231 C CA . VAL B 1 130 ? -16.062 28.844 9.617 1 98.44 130 VAL B CA 1
ATOM 4232 C C . VAL B 1 130 ? -14.836 28.125 9.055 1 98.44 130 VAL B C 1
ATOM 4234 O O . VAL B 1 130 ? -14.953 27.375 8.086 1 98.44 130 VAL B O 1
ATOM 4237 N N . PRO B 1 131 ? -13.617 28.438 9.602 1 98.56 131 PRO B N 1
ATOM 4238 C CA . PRO B 1 131 ? -12.484 27.594 9.234 1 98.56 131 PRO B CA 1
ATOM 4239 C C . PRO B 1 131 ? -12.656 26.141 9.703 1 98.56 131 PRO B C 1
ATOM 4241 O O . PRO B 1 131 ? -13.359 25.891 10.672 1 98.56 131 PRO B O 1
ATOM 4244 N N . LEU B 1 132 ? -12.031 25.25 9.047 1 98.69 132 LEU B N 1
ATOM 4245 C CA . LEU B 1 132 ? -12.219 23.828 9.312 1 98.69 132 LEU B CA 1
ATOM 4246 C C . LEU B 1 132 ? -11.883 23.5 10.766 1 98.69 132 LEU B C 1
ATOM 4248 O O . LEU B 1 132 ? -12.578 22.719 11.406 1 98.69 132 LEU B O 1
ATOM 4252 N N . TRP B 1 133 ? -10.719 24.047 11.32 1 98.12 133 TRP B N 1
ATOM 4253 C CA . TRP B 1 133 ? -10.352 23.719 12.695 1 98.12 133 TRP B CA 1
ATOM 4254 C C . TRP B 1 133 ? -11.492 24.062 13.648 1 98.12 133 TRP B C 1
ATOM 4256 O O . TRP B 1 133 ? -11.758 23.312 14.594 1 98.12 133 TRP B O 1
ATOM 4266 N N . GLN B 1 134 ? -12.172 25.172 13.422 1 98.44 134 GLN B N 1
ATOM 4267 C CA . GLN B 1 134 ? -13.273 25.578 14.289 1 98.44 134 GLN B CA 1
ATOM 4268 C C . GLN B 1 134 ? -14.469 24.641 14.148 1 98.44 134 GLN B C 1
ATOM 4270 O O . GLN B 1 134 ? -15.094 24.266 15.141 1 98.44 134 GLN B O 1
ATOM 4275 N N . LEU B 1 135 ? -14.789 24.312 12.898 1 98.62 135 LEU B N 1
ATOM 4276 C CA . LEU B 1 135 ? -15.844 23.328 12.688 1 98.62 135 LEU B CA 1
ATOM 4277 C C . LEU B 1 135 ? -15.57 22.047 13.477 1 98.62 135 LEU B C 1
ATOM 4279 O O . LEU B 1 135 ? -16.453 21.562 14.195 1 98.62 135 LEU B O 1
ATOM 4283 N N . LEU B 1 136 ? -14.398 21.484 13.383 1 98.44 136 LEU B N 1
ATOM 4284 C CA . LEU B 1 136 ? -14.047 20.203 13.977 1 98.44 136 LEU B CA 1
ATOM 4285 C C . LEU B 1 136 ? -14.109 20.266 15.5 1 98.44 136 LEU B C 1
ATOM 4287 O O . LEU B 1 136 ? -14.578 19.344 16.141 1 98.44 136 LEU B O 1
ATOM 4291 N N . ILE B 1 137 ? -13.617 21.328 16.141 1 97.31 137 ILE B N 1
ATOM 4292 C CA . ILE B 1 137 ? -13.562 21.391 17.609 1 97.31 137 ILE B CA 1
ATOM 4293 C C . ILE B 1 137 ? -14.969 21.609 18.172 1 97.31 137 ILE B C 1
ATOM 4295 O O . ILE B 1 137 ? -15.227 21.328 19.344 1 97.31 137 ILE B O 1
ATOM 4299 N N . GLU B 1 138 ? -15.875 22.156 17.328 1 97.12 138 GLU B N 1
ATOM 4300 C CA . GLU B 1 138 ? -17.219 22.453 17.781 1 97.12 138 GLU B CA 1
ATOM 4301 C C . GLU B 1 138 ? -18.141 21.25 17.656 1 97.12 138 GLU B C 1
ATOM 4303 O O . GLU B 1 138 ? -19.234 21.219 18.234 1 97.12 138 GLU B O 1
ATOM 4308 N N . LEU B 1 139 ? -17.75 20.266 16.906 1 97.88 139 LEU B N 1
ATOM 4309 C CA . LEU B 1 139 ? -18.531 19.047 16.797 1 97.88 139 LEU B CA 1
ATOM 4310 C C . LEU B 1 139 ? -18.547 18.281 18.125 1 97.88 139 LEU B C 1
ATOM 4312 O O . LEU B 1 139 ? -17.547 18.266 18.844 1 97.88 139 LEU B O 1
ATOM 4316 N N . SER B 1 140 ? -19.719 17.688 18.438 1 98.06 140 SER B N 1
ATOM 4317 C CA . SER B 1 140 ? -19.703 16.719 19.531 1 98.06 140 SER B CA 1
ATOM 4318 C C . SER B 1 140 ? -18.844 15.508 19.188 1 98.06 140 SER B C 1
ATOM 4320 O O . SER B 1 140 ? -18.578 15.242 18.016 1 98.06 140 SER B O 1
ATOM 4322 N N . PRO B 1 141 ? -18.359 14.789 20.25 1 98.38 141 PRO B N 1
ATOM 4323 C CA . PRO B 1 141 ? -17.594 13.562 19.984 1 98.38 141 PRO B CA 1
ATOM 4324 C C . PRO B 1 141 ? -18.344 12.602 19.062 1 98.38 141 PRO B C 1
ATOM 4326 O O . PRO B 1 141 ? -17.734 12.023 18.156 1 98.38 141 PRO B O 1
ATOM 4329 N N . GLU B 1 142 ? -19.641 12.477 19.219 1 98.56 142 GLU B N 1
ATOM 4330 C CA . GLU B 1 142 ? -20.438 11.578 18.391 1 98.56 142 GLU B CA 1
ATOM 4331 C C . GLU B 1 142 ? -20.469 12.047 16.953 1 98.56 142 GLU B C 1
ATOM 4333 O O . GLU B 1 142 ? -20.328 11.242 16.031 1 98.56 142 GLU B O 1
ATOM 4338 N N . GLU B 1 143 ? -20.719 13.328 16.75 1 98.62 143 GLU B N 1
ATOM 4339 C CA . GLU B 1 143 ? -20.766 13.891 15.398 1 98.62 143 GLU B CA 1
ATOM 4340 C C . GLU B 1 143 ? -19.422 13.703 14.68 1 98.62 143 GLU B C 1
ATOM 4342 O O . GLU B 1 143 ? -19.406 13.367 13.492 1 98.62 143 GLU B O 1
ATOM 4347 N N . LEU B 1 144 ? -18.344 13.945 15.398 1 98.75 144 LEU B N 1
ATOM 4348 C CA . LEU B 1 144 ? -17.016 13.789 14.812 1 98.75 144 LEU B CA 1
ATOM 4349 C C . LEU B 1 144 ? -16.766 12.336 14.414 1 98.75 144 LEU B C 1
ATOM 4351 O O . LEU B 1 144 ? -16.328 12.062 13.289 1 98.75 144 LEU B O 1
ATOM 4355 N N . VAL B 1 145 ? -17.062 11.406 15.312 1 98.62 145 VAL B N 1
ATOM 4356 C CA . VAL B 1 145 ? -16.781 9.984 15.102 1 98.62 145 VAL B CA 1
ATOM 4357 C C . VAL B 1 145 ? -17.656 9.453 13.969 1 98.62 145 VAL B C 1
ATOM 4359 O O . VAL B 1 145 ? -17.266 8.523 13.258 1 98.62 145 VAL B O 1
ATOM 4362 N N . ASN B 1 146 ? -18.797 10.07 13.688 1 98.69 146 ASN B N 1
ATOM 4363 C CA . ASN B 1 146 ? -19.688 9.695 12.594 1 98.69 146 ASN B CA 1
ATOM 4364 C C . ASN B 1 146 ? -19.016 9.93 11.234 1 98.69 146 ASN B C 1
ATOM 4366 O O . ASN B 1 146 ? -19.469 9.398 10.219 1 98.69 146 ASN B O 1
ATOM 4370 N N . THR B 1 147 ? -17.984 10.758 11.172 1 98.81 147 THR B N 1
ATOM 4371 C CA . THR B 1 147 ? -17.328 11.062 9.906 1 98.81 147 THR B CA 1
ATOM 4372 C C . THR B 1 147 ? -16.172 10.086 9.641 1 98.81 147 THR B C 1
ATOM 4374 O O . THR B 1 147 ? -15.484 10.203 8.633 1 98.81 147 THR B O 1
ATOM 4377 N N . LEU B 1 148 ? -15.977 9.094 10.539 1 98.81 148 LEU B N 1
ATOM 4378 C CA . LEU B 1 148 ? -14.797 8.242 10.484 1 98.81 148 LEU B CA 1
ATOM 4379 C C . LEU B 1 148 ? -15.18 6.797 10.172 1 98.81 148 LEU B C 1
ATOM 4381 O O . LEU B 1 148 ? -16.312 6.383 10.438 1 98.81 148 LEU B O 1
ATOM 4385 N N . ASP B 1 149 ? -14.297 6.098 9.547 1 98.38 149 ASP B N 1
ATOM 4386 C CA . ASP B 1 149 ? -14.43 4.668 9.289 1 98.38 149 ASP B CA 1
ATOM 4387 C C . ASP B 1 149 ? -13.531 3.854 10.211 1 98.38 149 ASP B C 1
ATOM 4389 O O . ASP B 1 149 ? -12.305 3.885 10.078 1 98.38 149 ASP B O 1
ATOM 4393 N N . PHE B 1 150 ? -14.094 3.021 11.094 1 98.5 150 PHE B N 1
ATOM 4394 C CA . PHE B 1 150 ? -13.352 2.295 12.117 1 98.5 150 PHE B CA 1
ATOM 4395 C C . PHE B 1 150 ? -13.094 0.859 11.68 1 98.5 150 PHE B C 1
ATOM 4397 O O . PHE B 1 150 ? -12.711 0.014 12.5 1 98.5 150 PHE B O 1
ATOM 4404 N N . SER B 1 151 ? -13.281 0.567 10.383 1 97.44 151 SER B N 1
ATOM 4405 C CA . SER B 1 151 ? -13.047 -0.786 9.883 1 97.44 151 SER B CA 1
ATOM 4406 C C . SER B 1 151 ? -11.641 -1.263 10.211 1 97.44 151 SER B C 1
ATOM 4408 O O . SER B 1 151 ? -10.664 -0.547 9.977 1 97.44 151 SER B O 1
ATOM 4410 N N . TYR B 1 152 ? -11.508 -2.482 10.859 1 97.81 152 TYR B N 1
ATOM 4411 C CA . TYR B 1 152 ? -10.273 -3.182 11.203 1 97.81 152 TYR B CA 1
ATOM 4412 C C . TYR B 1 152 ? -9.609 -2.557 12.422 1 97.81 152 TYR B C 1
ATOM 4414 O O . TYR B 1 152 ? -8.477 -2.908 12.766 1 97.81 152 TYR B O 1
ATOM 4422 N N . TYR B 1 153 ? -10.297 -1.575 13.062 1 98.5 153 TYR B N 1
ATOM 4423 C CA . TYR B 1 153 ? -9.797 -0.976 14.289 1 98.5 153 TYR B CA 1
ATOM 4424 C C . TYR B 1 153 ? -10.5 -1.559 15.508 1 98.5 153 TYR B C 1
ATOM 4426 O O . TYR B 1 153 ? -10.203 -1.186 16.641 1 98.5 153 TYR B O 1
ATOM 4434 N N . GLU B 1 154 ? -11.414 -2.49 15.336 1 97.56 154 GLU B N 1
ATOM 4435 C CA . GLU B 1 154 ? -12.312 -2.965 16.391 1 97.56 154 GLU B CA 1
ATOM 4436 C C . GLU B 1 154 ? -11.531 -3.541 17.562 1 97.56 154 GLU B C 1
ATOM 4438 O O . GLU B 1 154 ? -11.969 -3.453 18.719 1 97.56 154 GLU B O 1
ATOM 4443 N N . ASP B 1 155 ? -10.375 -4.027 17.312 1 97.44 155 ASP B N 1
ATOM 4444 C CA . ASP B 1 155 ? -9.57 -4.668 18.344 1 97.44 155 ASP B CA 1
ATOM 4445 C C . ASP B 1 155 ? -8.758 -3.639 19.125 1 97.44 155 ASP B C 1
ATOM 4447 O O . ASP B 1 155 ? -8.273 -3.924 20.219 1 97.44 155 ASP B O 1
ATOM 4451 N N . ILE B 1 156 ? -8.633 -2.443 18.594 1 98.38 156 ILE B N 1
ATOM 4452 C CA . ILE B 1 156 ? -7.613 -1.571 19.172 1 98.38 156 ILE B CA 1
ATOM 4453 C C . ILE B 1 156 ? -8.242 -0.235 19.562 1 98.38 156 ILE B C 1
ATOM 4455 O O . ILE B 1 156 ? -7.793 0.414 20.5 1 98.38 156 ILE B O 1
ATOM 4459 N N . LEU B 1 157 ? -9.227 0.201 18.875 1 98.69 157 LEU B N 1
ATOM 4460 C CA . LEU B 1 157 ? -9.938 1.453 19.109 1 98.69 157 LEU B CA 1
ATOM 4461 C C . LEU B 1 157 ? -11.352 1.388 18.547 1 98.69 157 LEU B C 1
ATOM 4463 O O . LEU B 1 157 ? -11.57 1.704 17.375 1 98.69 157 LEU B O 1
ATOM 4467 N N . SER B 1 158 ? -12.297 1.059 19.375 1 98 158 SER B N 1
ATOM 4468 C CA . SER B 1 158 ? -13.688 1.021 18.953 1 98 158 SER B CA 1
ATOM 4469 C C . SER B 1 158 ? -14.273 2.426 18.844 1 98 158 SER B C 1
ATOM 4471 O O . SER B 1 158 ? -13.688 3.387 19.344 1 98 158 SER B O 1
ATOM 4473 N N . ARG B 1 159 ? -15.344 2.496 18.156 1 97.88 159 ARG B N 1
ATOM 4474 C CA . ARG B 1 159 ? -16.094 3.746 18.062 1 97.88 159 ARG B CA 1
ATOM 4475 C C . ARG B 1 159 ? -16.359 4.328 19.453 1 97.88 159 ARG B C 1
ATOM 4477 O O . ARG B 1 159 ? -16.156 5.52 19.688 1 97.88 159 ARG B O 1
ATOM 4484 N N . GLU B 1 160 ? -16.766 3.521 20.375 1 98.38 160 GLU B N 1
ATOM 4485 C CA . GLU B 1 160 ? -17.094 3.947 21.734 1 98.38 160 GLU B CA 1
ATOM 4486 C C . GLU B 1 160 ? -15.852 4.434 22.484 1 98.38 160 GLU B C 1
ATOM 4488 O O . GLU B 1 160 ? -15.898 5.422 23.219 1 98.38 160 GLU B O 1
ATOM 4493 N N . GLN B 1 161 ? -14.805 3.748 22.281 1 98.69 161 GLN B N 1
ATOM 4494 C CA . GLN B 1 161 ? -13.547 4.16 22.906 1 98.69 161 GLN B CA 1
ATOM 4495 C C . GLN B 1 161 ? -13.102 5.523 22.391 1 98.69 161 GLN B C 1
ATOM 4497 O O . GLN B 1 161 ? -12.562 6.336 23.141 1 98.69 161 GLN B O 1
ATOM 4502 N N . ALA B 1 162 ? -13.281 5.746 21.109 1 98.75 162 ALA B N 1
ATOM 4503 C CA . ALA B 1 162 ? -12.922 7.027 20.516 1 98.75 162 ALA B CA 1
ATOM 4504 C C . ALA B 1 162 ? -13.758 8.164 21.094 1 98.75 162 ALA B C 1
ATOM 4506 O O . ALA B 1 162 ? -13.234 9.242 21.391 1 98.75 162 ALA B O 1
ATOM 4507 N N . ILE B 1 163 ? -15.055 7.934 21.219 1 98.69 163 ILE B N 1
ATOM 4508 C CA . ILE B 1 163 ? -15.953 8.922 21.797 1 98.69 163 ILE B CA 1
ATOM 4509 C C . ILE B 1 163 ? -15.523 9.242 23.234 1 98.69 163 ILE B C 1
ATOM 4511 O O . ILE B 1 163 ? -15.438 10.414 23.609 1 98.69 163 ILE B O 1
ATOM 4515 N N . GLU B 1 164 ? -15.211 8.195 23.953 1 98.5 164 GLU B N 1
ATOM 4516 C CA . GLU B 1 164 ? -14.789 8.383 25.344 1 98.5 164 GLU B CA 1
ATOM 4517 C C . GLU B 1 164 ? -13.469 9.148 25.406 1 98.5 164 GLU B C 1
ATOM 4519 O O . GLU B 1 164 ? -13.289 9.992 26.297 1 98.5 164 GLU B O 1
ATOM 4524 N N . LEU B 1 165 ? -12.602 8.812 24.531 1 98.25 165 LEU B N 1
ATOM 4525 C CA . LEU B 1 165 ? -11.32 9.516 24.484 1 98.25 165 LEU B CA 1
ATOM 4526 C C . LEU B 1 165 ? -11.523 11.008 24.25 1 98.25 165 LEU B C 1
ATOM 4528 O O . LEU B 1 165 ? -10.93 11.836 24.938 1 98.25 165 LEU B O 1
ATOM 4532 N N . LEU B 1 166 ? -12.383 11.375 23.312 1 98.25 166 LEU B N 1
ATOM 4533 C CA . LEU B 1 166 ? -12.68 12.773 23 1 98.25 166 LEU B CA 1
ATOM 4534 C C . LEU B 1 166 ? -13.352 13.469 24.172 1 98.25 166 LEU B C 1
ATOM 4536 O O . LEU B 1 166 ? -13.016 14.602 24.5 1 98.25 166 LEU B O 1
ATOM 4540 N N . ARG B 1 167 ? -14.242 12.773 24.797 1 97.94 167 ARG B N 1
ATOM 4541 C CA . ARG B 1 167 ? -14.953 13.336 25.953 1 97.94 167 ARG B CA 1
ATOM 4542 C C . ARG B 1 167 ? -14 13.586 27.109 1 97.94 167 ARG B C 1
ATOM 4544 O O . ARG B 1 167 ? -14.117 14.594 27.812 1 97.94 167 ARG B O 1
ATOM 4551 N N . SER B 1 168 ? -13.125 12.633 27.25 1 97.38 168 SER B N 1
ATOM 4552 C CA . SER B 1 168 ? -12.195 12.727 28.375 1 97.38 168 SER B CA 1
ATOM 4553 C C . SER B 1 168 ? -11.258 13.922 28.203 1 97.38 168 SER B C 1
ATOM 4555 O O . SER B 1 168 ? -10.656 14.383 29.172 1 97.38 168 SER B O 1
ATOM 4557 N N . LYS B 1 169 ? -11.164 14.445 27.031 1 96.12 169 LYS B N 1
ATOM 4558 C CA . LYS B 1 169 ? -10.242 15.555 26.781 1 96.12 169 LYS B CA 1
ATOM 4559 C C . LYS B 1 169 ? -10.984 16.891 26.719 1 96.12 169 LYS B C 1
ATOM 4561 O O . LYS B 1 169 ? -10.398 17.922 26.391 1 96.12 169 LYS B O 1
ATOM 4566 N N . SER B 1 170 ? -12.242 16.828 27.047 1 93.56 170 SER B N 1
ATOM 4567 C CA . SER B 1 170 ? -13.039 18.047 27.016 1 93.56 170 SER B CA 1
ATOM 4568 C C . SER B 1 170 ? -12.586 19.031 28.078 1 93.56 170 SER B C 1
ATOM 4570 O O . SER B 1 170 ? -12.648 20.234 27.875 1 93.56 170 SER B O 1
ATOM 4572 N N . ALA B 1 171 ? -12.117 18.312 29.141 1 90.44 171 ALA B N 1
ATOM 4573 C CA . ALA B 1 171 ? -11.586 19.156 30.203 1 90.44 171 ALA B CA 1
ATOM 4574 C C . ALA B 1 171 ? -10.312 19.875 29.75 1 90.44 171 ALA B C 1
ATOM 4576 O O . ALA B 1 171 ? -9.438 19.25 29.141 1 90.44 171 ALA B O 1
ATOM 4577 N N . GLY B 1 172 ? -10.164 21.109 29.781 1 93.88 172 GLY B N 1
ATOM 4578 C CA . GLY B 1 172 ? -8.961 21.859 29.453 1 93.88 172 GLY B CA 1
ATOM 4579 C C . GLY B 1 172 ? -9.016 22.516 28.094 1 93.88 172 GLY B C 1
ATOM 4580 O O . GLY B 1 172 ? -8.102 23.25 27.703 1 93.88 172 GLY B O 1
ATOM 4581 N N . ARG B 1 173 ? -10.039 22.109 27.375 1 95.31 173 ARG B N 1
ATOM 4582 C CA . ARG B 1 173 ? -10.172 22.609 26 1 95.31 173 ARG B CA 1
ATOM 4583 C C . ARG B 1 173 ? -10.07 24.141 25.969 1 95.31 173 ARG B C 1
ATOM 4585 O O . ARG B 1 173 ? -9.445 24.703 25.062 1 95.31 173 ARG B O 1
ATOM 4592 N N . GLU B 1 174 ? -10.727 24.781 26.906 1 95.81 174 GLU B N 1
ATOM 4593 C CA . GLU B 1 174 ? -10.719 26.25 26.938 1 95.81 174 GLU B CA 1
ATOM 4594 C C . GLU B 1 174 ? -9.305 26.781 27.094 1 95.81 174 GLU B C 1
ATOM 4596 O O . GLU B 1 174 ? -8.93 27.766 26.438 1 95.81 174 GLU B O 1
ATOM 4601 N N . MET B 1 175 ? -8.547 26.156 27.953 1 96.5 175 MET B N 1
ATOM 4602 C CA . MET B 1 175 ? -7.152 26.547 28.141 1 96.5 175 MET B CA 1
ATOM 4603 C C . MET B 1 175 ? -6.344 26.312 26.859 1 96.5 175 MET B C 1
ATOM 4605 O O . MET B 1 175 ? -5.516 27.141 26.484 1 96.5 175 MET B O 1
ATOM 4609 N N . ARG B 1 176 ? -6.586 25.188 26.234 1 97.06 176 ARG B N 1
ATOM 4610 C CA . ARG B 1 176 ? -5.844 24.828 25.031 1 97.06 176 ARG B CA 1
ATOM 4611 C C . ARG B 1 176 ? -6.176 25.766 23.875 1 97.06 176 ARG B C 1
ATOM 4613 O O . ARG B 1 176 ? -5.367 25.953 22.969 1 97.06 176 ARG B O 1
ATOM 4620 N N . LYS B 1 177 ? -7.27 26.438 23.891 1 97.06 177 LYS B N 1
ATOM 4621 C CA . LYS B 1 177 ? -7.688 27.375 22.859 1 97.06 177 LYS B CA 1
ATOM 4622 C C . LYS B 1 177 ? -6.793 28.609 22.828 1 97.06 177 LYS B C 1
ATOM 4624 O O . LYS B 1 177 ? -6.805 29.375 21.875 1 97.06 177 LYS B O 1
ATOM 4629 N N . LYS B 1 178 ? -6.008 28.797 23.875 1 96.56 178 LYS B N 1
ATOM 4630 C CA . LYS B 1 178 ? -5.098 29.938 23.922 1 96.56 178 LYS B CA 1
ATOM 4631 C C . LYS B 1 178 ? -4.125 29.922 22.75 1 96.56 178 LYS B C 1
ATOM 4633 O O . LYS B 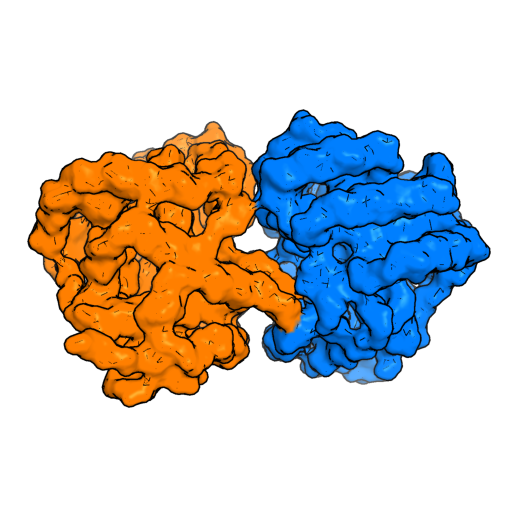1 178 ? -3.611 30.969 22.344 1 96.56 178 LYS B O 1
ATOM 4638 N N . ILE B 1 179 ? -3.963 28.734 22.25 1 96.56 179 ILE B N 1
ATOM 4639 C CA . ILE B 1 179 ? -3.029 28.562 21.141 1 96.56 179 ILE B CA 1
ATOM 4640 C C . ILE B 1 179 ? -3.502 29.359 19.938 1 96.56 179 ILE B C 1
ATOM 4642 O O . ILE B 1 179 ? -2.699 29.734 19.078 1 96.56 179 ILE B O 1
ATOM 4646 N N . LEU B 1 180 ? -4.797 29.625 19.828 1 97 180 LEU B N 1
ATOM 4647 C CA . LEU B 1 180 ? -5.379 30.344 18.703 1 97 180 LEU B CA 1
ATOM 4648 C C . LEU B 1 180 ? -4.848 31.766 18.625 1 97 180 LEU B C 1
ATOM 4650 O O . LEU B 1 180 ? -4.707 32.344 17.547 1 97 180 LEU B O 1
ATOM 4654 N N . ASP B 1 181 ? -4.508 32.344 19.781 1 96.06 181 ASP B N 1
ATOM 4655 C CA . ASP B 1 181 ? -3.959 33.688 19.859 1 96.06 181 ASP B CA 1
ATOM 4656 C C . ASP B 1 181 ? -2.432 33.656 19.859 1 96.06 181 ASP B C 1
ATOM 4658 O O . ASP B 1 181 ? -1.787 34.5 19.266 1 96.06 181 ASP B O 1
ATOM 4662 N N . LEU B 1 182 ? -1.918 32.656 20.531 1 94.44 182 LEU B N 1
ATOM 4663 C CA . LEU B 1 182 ? -0.481 32.562 20.766 1 94.44 182 LEU B CA 1
ATOM 4664 C C . LEU B 1 182 ? 0.253 32.094 19.531 1 94.44 182 LEU B C 1
ATOM 4666 O O . LEU B 1 182 ? 1.42 32.406 19.312 1 94.44 182 LEU B O 1
ATOM 4670 N N . GLY B 1 183 ? -0.462 31.297 18.75 1 94.88 183 GLY B N 1
ATOM 4671 C CA . GLY B 1 183 ? 0.219 30.594 17.688 1 94.88 183 GLY B CA 1
ATOM 4672 C C . GLY B 1 183 ? 1.075 29.438 18.172 1 94.88 183 GLY B C 1
ATOM 4673 O O . GLY B 1 183 ? 1.09 29.141 19.375 1 94.88 183 GLY B O 1
ATOM 4674 N N . TYR B 1 184 ? 1.718 28.719 17.359 1 94.44 184 TYR B N 1
ATOM 4675 C CA . TYR B 1 184 ? 2.59 27.594 17.672 1 94.44 184 TYR B CA 1
ATOM 4676 C C . TYR B 1 184 ? 3.77 27.531 16.703 1 94.44 184 TYR B C 1
ATOM 4678 O O . TYR B 1 184 ? 3.688 28.031 15.578 1 94.44 184 TYR B O 1
ATOM 4686 N N . PRO B 1 185 ? 4.883 27.031 17.109 1 95.44 185 PRO B N 1
ATOM 4687 C CA . PRO B 1 185 ? 6.121 27.125 16.328 1 95.44 185 PRO B CA 1
ATOM 4688 C C . PRO B 1 185 ? 6.09 26.281 15.055 1 95.44 185 PRO B C 1
ATOM 4690 O O . PRO B 1 185 ? 5.527 25.172 15.062 1 95.44 185 PRO B O 1
ATOM 4693 N N . GLY B 1 186 ? 6.703 26.781 14.023 1 95.25 186 GLY B N 1
ATOM 4694 C CA . GLY B 1 186 ? 7.035 26.016 12.836 1 95.25 186 GLY B CA 1
ATOM 4695 C C . GLY B 1 186 ? 8.477 25.547 12.812 1 95.25 186 GLY B C 1
ATOM 4696 O O . GLY B 1 186 ? 9.312 26.062 13.555 1 95.25 186 GLY B O 1
ATOM 4697 N N . TYR B 1 187 ? 8.758 24.531 12.117 1 95.62 187 TYR B N 1
ATOM 4698 C CA . TYR B 1 187 ? 10.148 24.203 11.805 1 95.62 187 TYR B CA 1
ATOM 4699 C C . TYR B 1 187 ? 10.422 24.359 10.312 1 95.62 187 TYR B C 1
ATOM 4701 O O . TYR B 1 187 ? 9.602 23.984 9.477 1 95.62 187 TYR B O 1
ATOM 4709 N N . ASP B 1 188 ? 11.547 24.953 9.969 1 94.62 188 ASP B N 1
ATOM 4710 C CA . ASP B 1 188 ? 11.875 25.312 8.594 1 94.62 188 ASP B CA 1
ATOM 4711 C C . ASP B 1 188 ? 12.586 24.172 7.879 1 94.62 188 ASP B C 1
ATOM 4713 O O . ASP B 1 188 ? 13.734 23.859 8.188 1 94.62 188 ASP B O 1
ATOM 4717 N N . THR B 1 189 ? 11.953 23.562 6.91 1 92.94 189 THR B N 1
ATOM 4718 C CA . THR B 1 189 ? 12.523 22.484 6.109 1 92.94 189 THR B CA 1
ATOM 4719 C C . THR B 1 189 ? 13.234 23.047 4.879 1 92.94 189 THR B C 1
ATOM 4721 O O . THR B 1 189 ? 14.039 22.359 4.246 1 92.94 189 THR B O 1
ATOM 4724 N N . SER B 1 190 ? 13.086 24.281 4.594 1 88 190 SER B N 1
ATOM 4725 C CA . SER B 1 190 ? 13.641 24.875 3.387 1 88 190 SER B CA 1
ATOM 4726 C C . SER B 1 190 ? 15.125 25.188 3.561 1 88 190 SER B C 1
ATOM 4728 O O . SER B 1 190 ? 15.812 25.516 2.592 1 88 190 SER B O 1
ATOM 4730 N N . VAL B 1 191 ? 15.672 25.016 4.672 1 88.38 191 VAL B N 1
ATOM 4731 C CA . VAL B 1 191 ? 17.078 25.328 4.938 1 88.38 191 VAL B CA 1
ATOM 4732 C C . VAL B 1 191 ? 17.969 24.328 4.215 1 88.38 191 VAL B C 1
ATOM 4734 O O . VAL B 1 191 ? 19.109 24.672 3.854 1 88.38 191 VAL B O 1
ATOM 4737 N N . GLY B 1 192 ? 17.422 23.141 4.102 1 86.06 192 GLY B N 1
ATOM 4738 C CA . GLY B 1 192 ? 18.391 22.125 3.734 1 86.06 192 GLY B CA 1
ATOM 4739 C C . GLY B 1 192 ? 17.859 21.141 2.707 1 86.06 192 GLY B C 1
ATOM 4740 O O . GLY B 1 192 ? 17.922 19.922 2.908 1 86.06 192 GLY B O 1
ATOM 4741 N N . TRP B 1 193 ? 17.438 21.672 1.584 1 86.06 193 TRP B N 1
ATOM 4742 C CA . TRP B 1 193 ? 17.094 20.781 0.481 1 86.06 193 TRP B CA 1
ATOM 4743 C C . TRP B 1 193 ? 18.344 20.078 -0.04 1 86.06 193 TRP B C 1
ATOM 4745 O O . TRP B 1 193 ? 19.453 20.609 0.027 1 86.06 193 TRP B O 1
ATOM 4755 N N . PHE B 1 194 ? 18.219 18.984 -0.646 1 84.56 194 PHE B N 1
ATOM 4756 C CA . PHE B 1 194 ? 19.266 18.016 -0.924 1 84.56 194 PHE B CA 1
ATOM 4757 C C . PHE B 1 194 ? 20.297 18.594 -1.895 1 84.56 194 PHE B C 1
ATOM 4759 O O . PHE B 1 194 ? 21.5 18.375 -1.737 1 84.56 194 PHE B O 1
ATOM 4766 N N . ASN B 1 195 ? 19.859 19.359 -2.822 1 86 195 ASN B N 1
ATOM 4767 C CA . ASN B 1 195 ? 20.734 19.812 -3.898 1 86 195 ASN B CA 1
ATOM 4768 C C . ASN B 1 195 ? 21.406 21.141 -3.561 1 86 195 ASN B C 1
ATOM 4770 O O . ASN B 1 195 ? 22.219 21.656 -4.34 1 86 195 ASN B O 1
ATOM 4774 N N . TYR B 1 196 ? 21.141 21.703 -2.422 1 90.12 196 TYR B N 1
ATOM 4775 C CA . TYR B 1 196 ? 21.734 22.969 -2.053 1 90.12 196 TYR B CA 1
ATOM 4776 C C . TYR B 1 196 ? 23.203 22.812 -1.725 1 90.12 196 TYR B C 1
ATOM 4778 O O . TYR B 1 196 ? 23.609 21.797 -1.145 1 90.12 196 TYR B O 1
ATOM 4786 N N . SER B 1 197 ? 23.969 23.812 -2.129 1 91.75 197 SER B N 1
ATOM 4787 C CA . SER B 1 197 ? 25.375 23.844 -1.705 1 91.75 197 SER B CA 1
ATOM 4788 C C . SER B 1 197 ? 25.484 24.062 -0.2 1 91.75 197 SER B C 1
ATOM 4790 O O . SER B 1 197 ? 24.531 24.516 0.443 1 91.75 197 SER B O 1
ATOM 4792 N N . ASP B 1 198 ? 26.641 23.719 0.356 1 94.31 198 ASP B N 1
ATOM 4793 C CA . ASP B 1 198 ? 26.891 23.922 1.781 1 94.31 198 ASP B CA 1
ATOM 4794 C C . ASP B 1 198 ? 26.734 25.406 2.152 1 94.31 198 ASP B C 1
ATOM 4796 O O . ASP B 1 198 ? 26.188 25.734 3.211 1 94.31 198 ASP B O 1
ATOM 4800 N N . GLU B 1 199 ? 27.219 26.203 1.314 1 95.5 199 GLU B N 1
ATOM 4801 C CA . GLU B 1 199 ? 27.109 27.641 1.553 1 95.5 199 GLU B CA 1
ATOM 4802 C C . GLU B 1 199 ? 25.656 28.078 1.609 1 95.5 199 GLU B C 1
ATOM 4804 O O . GLU B 1 199 ? 25.281 28.875 2.475 1 95.5 199 GLU B O 1
ATOM 4809 N N . LYS B 1 200 ? 24.891 27.609 0.703 1 94.81 200 LYS B N 1
ATOM 4810 C CA . LYS B 1 200 ? 23.484 27.969 0.664 1 94.81 200 LYS B CA 1
ATOM 4811 C C . LYS B 1 200 ? 22.75 27.453 1.908 1 94.81 200 LYS B C 1
ATOM 4813 O O . LYS B 1 200 ? 21.906 28.172 2.471 1 94.81 200 LYS B O 1
ATOM 4818 N N . VAL B 1 201 ? 23.094 26.281 2.346 1 94.94 201 VAL B N 1
ATOM 4819 C CA . VAL B 1 201 ? 22.5 25.734 3.551 1 94.94 201 VAL B CA 1
ATOM 4820 C C . VAL B 1 201 ? 22.844 26.594 4.758 1 94.94 201 VAL B C 1
ATOM 4822 O O . VAL B 1 201 ? 21.969 26.938 5.559 1 94.94 201 VAL B O 1
ATOM 4825 N N . ALA B 1 202 ? 24.094 26.938 4.836 1 95.75 202 ALA B N 1
ATOM 4826 C CA . ALA B 1 202 ? 24.547 27.781 5.941 1 95.75 202 ALA B CA 1
ATOM 4827 C C . ALA B 1 202 ? 23.797 29.109 5.957 1 95.75 202 ALA B C 1
ATOM 4829 O O . ALA B 1 202 ? 23.328 29.562 7.012 1 95.75 202 ALA B O 1
ATOM 4830 N N . ASP B 1 203 ? 23.656 29.672 4.809 1 96.56 203 ASP B N 1
ATOM 4831 C CA . ASP B 1 203 ? 22.953 30.938 4.68 1 96.56 203 ASP B CA 1
ATOM 4832 C C . ASP B 1 203 ? 21.484 30.781 5.066 1 96.56 203 ASP B C 1
ATOM 4834 O O . ASP B 1 203 ? 20.906 31.656 5.738 1 96.56 203 ASP B O 1
ATOM 4838 N N . ASN B 1 204 ? 20.891 29.75 4.629 1 95.44 204 ASN B N 1
ATOM 4839 C CA . ASN B 1 204 ? 19.469 29.5 4.898 1 95.44 204 ASN B CA 1
ATOM 4840 C C . ASN B 1 204 ? 19.219 29.281 6.387 1 95.44 204 ASN B C 1
ATOM 4842 O O . ASN B 1 204 ? 18.172 29.688 6.91 1 95.44 204 ASN B O 1
ATOM 4846 N N . ILE B 1 205 ? 20.172 28.625 7.047 1 96.44 205 ILE B N 1
ATOM 4847 C CA . ILE B 1 205 ? 20.047 28.406 8.484 1 96.44 205 ILE B CA 1
ATOM 4848 C C . ILE B 1 205 ? 20.016 29.75 9.211 1 96.44 205 ILE B C 1
ATOM 4850 O O . ILE B 1 205 ? 19.156 30 10.055 1 96.44 205 ILE B O 1
ATOM 4854 N N . ARG B 1 206 ? 20.953 30.594 8.875 1 96.38 206 ARG B N 1
ATOM 4855 C CA . ARG B 1 206 ? 21.016 31.922 9.5 1 96.38 206 ARG B CA 1
ATOM 4856 C C . ARG B 1 206 ? 19.766 32.719 9.211 1 96.38 206 ARG B C 1
ATOM 4858 O O . ARG B 1 206 ? 19.219 33.375 10.109 1 96.38 206 ARG B O 1
ATOM 4865 N N . HIS B 1 207 ? 19.328 32.625 8.016 1 95.75 207 HIS B N 1
ATOM 4866 C CA . HIS B 1 207 ? 18.125 33.344 7.625 1 95.75 207 HIS B CA 1
ATOM 4867 C C . HIS B 1 207 ? 16.922 32.812 8.414 1 95.75 207 HIS B C 1
ATOM 4869 O O . HIS B 1 207 ? 16.109 33.625 8.891 1 95.75 207 HIS B O 1
ATOM 4875 N N . ALA B 1 208 ? 16.75 31.531 8.5 1 95.75 208 ALA B N 1
ATOM 4876 C CA . ALA B 1 208 ? 15.641 30.938 9.25 1 95.75 208 ALA B CA 1
ATOM 4877 C C . ALA B 1 208 ? 15.648 31.391 10.703 1 95.75 208 ALA B C 1
ATOM 4879 O O . ALA B 1 208 ? 14.602 31.703 11.266 1 95.75 208 ALA B O 1
ATOM 4880 N N . MET B 1 209 ? 16.812 31.406 11.289 1 95.56 209 MET B N 1
ATOM 4881 C CA . MET B 1 209 ? 16.953 31.859 12.68 1 95.56 209 MET B CA 1
ATOM 4882 C C . MET B 1 209 ? 16.578 33.312 12.812 1 95.56 209 MET B C 1
ATOM 4884 O O . MET B 1 209 ? 15.914 33.719 13.781 1 95.56 209 MET B O 1
ATOM 4888 N N . ASP B 1 210 ? 16.984 34.094 11.836 1 96.12 210 ASP B N 1
ATOM 4889 C CA . ASP B 1 210 ? 16.641 35.5 11.82 1 96.12 210 ASP B CA 1
ATOM 4890 C C . ASP B 1 210 ? 15.125 35.688 11.742 1 96.12 210 ASP B C 1
ATOM 4892 O O . ASP B 1 210 ? 14.586 36.688 12.281 1 96.12 210 ASP B O 1
ATOM 4896 N N . MET B 1 211 ? 14.469 34.812 11.094 1 95.44 211 MET B N 1
ATOM 4897 C CA . MET B 1 211 ? 13.023 34.875 10.914 1 95.44 211 MET B CA 1
ATOM 4898 C C . MET B 1 211 ? 12.297 34.344 12.148 1 95.44 211 MET B C 1
ATOM 4900 O O . MET B 1 211 ? 11.07 34.375 12.219 1 95.44 211 MET B O 1
ATOM 4904 N N . GLY B 1 212 ? 13.086 33.844 13.078 1 96.25 212 GLY B N 1
ATOM 4905 C CA . GLY B 1 212 ? 12.508 33.469 14.359 1 96.25 212 GLY B CA 1
ATOM 4906 C C . GLY B 1 212 ? 12.328 31.953 14.508 1 96.25 212 GLY B C 1
ATOM 4907 O O . GLY B 1 212 ? 11.867 31.484 15.555 1 96.25 212 GLY B O 1
ATOM 4908 N N . PHE B 1 213 ? 12.711 31.156 13.508 1 96 213 PHE B N 1
ATOM 4909 C CA . PHE B 1 213 ? 12.617 29.703 13.633 1 96 213 PHE B CA 1
ATOM 4910 C C . PHE B 1 213 ? 13.664 29.172 14.609 1 96 213 PHE B C 1
ATOM 4912 O O . PHE B 1 213 ? 14.797 29.656 14.633 1 96 213 PHE B O 1
ATOM 4919 N N . THR B 1 214 ? 13.234 28.234 15.453 1 94.94 214 THR B N 1
ATOM 4920 C CA . THR B 1 214 ? 14.156 27.578 16.391 1 94.94 214 THR B CA 1
ATOM 4921 C C . THR B 1 214 ? 14.289 26.094 16.047 1 94.94 214 THR B C 1
ATOM 4923 O O . THR B 1 214 ? 15 25.359 16.734 1 94.94 214 THR B O 1
ATOM 4926 N N . ALA B 1 215 ? 13.609 25.641 15.047 1 96.69 215 ALA B N 1
ATOM 4927 C CA . ALA B 1 215 ? 13.617 24.25 14.602 1 96.69 215 ALA B CA 1
ATOM 4928 C C . ALA B 1 215 ? 13.797 24.172 13.094 1 96.69 215 ALA B C 1
ATOM 4930 O O . ALA B 1 215 ? 13.25 24.984 12.344 1 96.69 215 ALA B O 1
ATOM 4931 N N . MET B 1 216 ? 14.609 23.203 12.68 1 96.44 216 MET B N 1
ATOM 4932 C CA . MET B 1 216 ? 14.883 23.047 11.258 1 96.44 216 MET B CA 1
ATOM 4933 C C . MET B 1 216 ? 15.133 21.594 10.906 1 96.44 216 MET B C 1
ATOM 4935 O O . MET B 1 216 ? 15.5 20.797 11.766 1 96.44 216 MET B O 1
ATOM 4939 N N . LYS B 1 217 ? 14.891 21.219 9.664 1 96.31 217 LYS B N 1
ATOM 4940 C CA . LYS B 1 217 ? 15.062 19.844 9.18 1 96.31 217 LYS B CA 1
ATOM 4941 C C . LYS B 1 217 ? 15.977 19.797 7.961 1 96.31 217 LYS B C 1
ATOM 4943 O O . LYS B 1 217 ? 15.82 20.594 7.035 1 96.31 217 LYS B O 1
ATOM 4948 N N . LEU B 1 218 ? 16.938 18.922 8.008 1 96.5 218 LEU B N 1
ATOM 4949 C CA . LEU B 1 218 ? 17.891 18.703 6.922 1 96.5 218 LEU B CA 1
ATOM 4950 C C . LEU B 1 218 ? 17.594 17.406 6.188 1 96.5 218 LEU B C 1
ATOM 4952 O O . LEU B 1 218 ? 17.328 16.375 6.816 1 96.5 218 LEU B O 1
ATOM 4956 N N . LYS B 1 219 ? 17.562 17.516 4.84 1 95.38 219 LYS B N 1
ATOM 4957 C CA . LYS B 1 219 ? 17.469 16.297 4.035 1 95.38 219 LYS B CA 1
ATOM 4958 C C . LYS B 1 219 ? 18.797 15.555 4.004 1 95.38 219 LYS B C 1
ATOM 4960 O O . LYS B 1 219 ? 19.844 16.156 3.768 1 95.38 219 LYS B O 1
ATOM 4965 N N . VAL B 1 220 ? 18.734 14.273 4.266 1 95.88 220 VAL B N 1
ATOM 4966 C CA . VAL B 1 220 ? 19.891 13.375 4.164 1 95.88 220 VAL B CA 1
ATOM 4967 C C . VAL B 1 220 ? 19.562 12.219 3.229 1 95.88 220 VAL B C 1
ATOM 4969 O O . VAL B 1 220 ? 18.609 12.297 2.439 1 95.88 220 VAL B O 1
ATOM 4972 N N . GLY B 1 221 ? 20.359 11.195 3.229 1 95.5 221 GLY B N 1
ATOM 4973 C CA . GLY B 1 221 ? 20.109 10.055 2.365 1 95.5 221 GLY B CA 1
ATOM 4974 C C . GLY B 1 221 ? 20.969 10.055 1.114 1 95.5 221 GLY B C 1
ATOM 4975 O O . GLY B 1 221 ? 20.578 9.484 0.09 1 95.5 221 GLY B O 1
ATOM 4976 N N . SER B 1 222 ? 22.031 10.727 1.127 1 94.19 222 SER B N 1
ATOM 4977 C CA . SER B 1 222 ? 22.969 10.734 0.008 1 94.19 222 SER B CA 1
ATOM 4978 C C . SER B 1 222 ? 23.625 9.367 -0.176 1 94.19 222 SER B C 1
ATOM 4980 O O . SER B 1 222 ? 23.719 8.586 0.771 1 94.19 222 SER B O 1
ATOM 4982 N N . LYS B 1 223 ? 24.062 9.156 -1.434 1 91.62 223 LYS B N 1
ATOM 4983 C CA . LYS B 1 223 ? 24.844 7.945 -1.693 1 91.62 223 LYS B CA 1
ATOM 4984 C C . LYS B 1 223 ? 26.125 7.922 -0.861 1 91.62 223 LYS B C 1
ATOM 4986 O O . LYS B 1 223 ? 26.625 6.852 -0.511 1 91.62 223 LYS B O 1
ATOM 4991 N N . ASP B 1 224 ? 26.578 9.109 -0.618 1 94.12 224 ASP B N 1
ATOM 4992 C CA . ASP B 1 224 ? 27.734 9.273 0.253 1 94.12 224 ASP B CA 1
ATOM 4993 C C . ASP B 1 224 ? 27.312 9.789 1.627 1 94.12 224 ASP B C 1
ATOM 4995 O O . ASP B 1 224 ? 27.234 11 1.84 1 94.12 224 ASP B O 1
ATOM 4999 N N . PRO B 1 225 ? 27.188 8.867 2.625 1 95.81 225 PRO B N 1
ATOM 5000 C CA . PRO B 1 225 ? 26.703 9.273 3.947 1 95.81 225 PRO B CA 1
ATOM 5001 C C . PRO B 1 225 ? 27.625 10.297 4.609 1 95.81 225 PRO B C 1
ATOM 5003 O O . PRO B 1 225 ? 27.172 11.102 5.434 1 95.81 225 PRO B O 1
ATOM 5006 N N . ALA B 1 226 ? 28.875 10.312 4.246 1 96.06 226 ALA B N 1
ATOM 5007 C CA . ALA B 1 226 ? 29.828 11.266 4.84 1 96.06 226 ALA B CA 1
ATOM 5008 C C . ALA B 1 226 ? 29.422 12.703 4.523 1 96.06 226 ALA B C 1
ATOM 5010 O O . ALA B 1 226 ? 29.625 13.602 5.344 1 96.06 226 ALA B O 1
ATOM 5011 N N . ARG B 1 227 ? 28.906 12.891 3.359 1 94.94 227 ARG B N 1
ATOM 5012 C CA . ARG B 1 227 ? 28.406 14.211 2.984 1 94.94 227 ARG B CA 1
ATOM 5013 C C . ARG B 1 227 ? 27.266 14.641 3.904 1 94.94 227 ARG B C 1
ATOM 5015 O O . ARG B 1 227 ? 27.219 15.781 4.359 1 94.94 227 ARG B O 1
ATOM 5022 N N . ASP B 1 228 ? 26.375 13.734 4.176 1 95.31 228 ASP B N 1
ATOM 5023 C CA . ASP B 1 228 ? 25.219 14.031 5.008 1 95.31 228 ASP B CA 1
ATOM 5024 C C . ASP B 1 228 ? 25.625 14.328 6.445 1 95.31 228 ASP B C 1
ATOM 5026 O O . ASP B 1 228 ? 25.094 15.25 7.074 1 95.31 228 ASP B O 1
ATOM 5030 N N . ILE B 1 229 ? 26.562 13.562 6.902 1 96.75 229 ILE B N 1
ATOM 5031 C CA . ILE B 1 229 ? 27.031 13.742 8.273 1 96.75 229 ILE B CA 1
ATOM 5032 C C . ILE B 1 229 ? 27.719 15.102 8.414 1 96.75 229 ILE B C 1
ATOM 5034 O O . ILE B 1 229 ? 27.469 15.828 9.375 1 96.75 229 ILE B O 1
ATOM 5038 N N . ARG B 1 230 ? 28.516 15.391 7.461 1 96 230 ARG B N 1
ATOM 5039 C CA . ARG B 1 230 ? 29.188 16.688 7.465 1 96 230 ARG B CA 1
ATOM 5040 C C . ARG B 1 230 ? 28.172 17.828 7.457 1 96 230 ARG B C 1
ATOM 5042 O O . ARG B 1 230 ? 28.328 18.797 8.203 1 96 230 ARG B O 1
ATOM 5049 N N . ARG B 1 231 ? 27.219 17.75 6.68 1 96.12 231 ARG B N 1
ATOM 5050 C CA . ARG B 1 231 ? 26.203 18.781 6.586 1 96.12 231 ARG B CA 1
ATOM 5051 C C . ARG B 1 231 ? 25.375 18.875 7.867 1 96.12 231 ARG B C 1
ATOM 5053 O O . ARG B 1 231 ? 25 19.953 8.297 1 96.12 231 ARG B O 1
ATOM 5060 N N . ALA B 1 232 ? 25.109 17.75 8.406 1 97.31 232 ALA B N 1
ATOM 5061 C CA . ALA B 1 232 ? 24.391 17.703 9.672 1 97.31 232 ALA B CA 1
ATOM 5062 C C . ALA B 1 232 ? 25.172 18.406 10.773 1 97.31 232 ALA B C 1
ATOM 5064 O O . ALA B 1 232 ? 24.609 19.156 11.57 1 97.31 232 ALA B O 1
ATOM 5065 N N . GLU B 1 233 ? 26.422 18.141 10.781 1 97.31 233 GLU B N 1
ATOM 5066 C CA . GLU B 1 233 ? 27.297 18.812 11.742 1 97.31 233 GLU B CA 1
ATOM 5067 C C . GLU B 1 233 ? 27.281 20.328 11.523 1 97.31 233 GLU B C 1
ATOM 5069 O O . GLU B 1 233 ? 27.25 21.094 12.492 1 97.31 233 GLU B O 1
ATOM 5074 N N . MET B 1 234 ? 27.297 20.656 10.305 1 95.94 234 MET B N 1
ATOM 5075 C CA . MET B 1 234 ? 27.25 22.078 9.953 1 95.94 234 MET B CA 1
ATOM 5076 C C . MET B 1 234 ? 25.969 22.719 10.477 1 95.94 234 MET B C 1
ATOM 5078 O O . MET B 1 234 ? 26 23.797 11.047 1 95.94 234 MET B O 1
ATOM 5082 N N . VAL B 1 235 ? 24.844 22.078 10.32 1 96.44 235 VAL B N 1
ATOM 5083 C CA . VAL B 1 235 ? 23.547 22.578 10.797 1 96.44 235 VAL B CA 1
ATOM 5084 C C . VAL B 1 235 ? 23.609 22.781 12.312 1 96.44 235 VAL B C 1
ATOM 5086 O O . VAL B 1 235 ? 23.234 23.844 12.812 1 96.44 235 VAL B O 1
ATOM 5089 N N . ARG B 1 236 ? 24.062 21.797 13.016 1 97.56 236 ARG B N 1
ATOM 5090 C CA . ARG B 1 236 ? 24.141 21.891 14.469 1 97.56 236 ARG B CA 1
ATOM 5091 C C . ARG B 1 236 ? 25.062 23.031 14.891 1 97.56 236 ARG B C 1
ATOM 5093 O O . ARG B 1 236 ? 24.719 23.812 15.781 1 97.56 236 ARG B O 1
ATOM 5100 N N . ASN B 1 237 ? 26.188 23.125 14.25 1 97.06 237 ASN B N 1
ATOM 5101 C CA . ASN B 1 237 ? 27.172 24.156 14.609 1 97.06 237 ASN B CA 1
ATOM 5102 C C . ASN B 1 237 ? 26.609 25.562 14.398 1 97.06 237 ASN B C 1
ATOM 5104 O O . ASN B 1 237 ? 26.828 26.453 15.227 1 97.06 237 ASN B O 1
ATOM 5108 N N . ILE B 1 238 ? 25.922 25.75 13.336 1 96.81 238 ILE B N 1
ATOM 5109 C CA . ILE B 1 238 ? 25.422 27.062 12.992 1 96.81 238 ILE B CA 1
ATOM 5110 C C . ILE B 1 238 ? 24.188 27.375 13.836 1 96.81 238 ILE B C 1
ATOM 5112 O O . ILE B 1 238 ? 24.047 28.484 14.367 1 96.81 238 ILE B O 1
ATOM 5116 N N . ALA B 1 239 ? 23.281 26.453 13.953 1 96.38 239 ALA B N 1
ATOM 5117 C CA . ALA B 1 239 ? 22 26.672 14.633 1 96.38 239 ALA B CA 1
ATOM 5118 C C . ALA B 1 239 ? 22.188 26.734 16.141 1 96.38 239 ALA B C 1
ATOM 5120 O O . ALA B 1 239 ? 21.391 27.359 16.844 1 96.38 239 ALA B O 1
ATOM 5121 N N . GLY B 1 240 ? 23.266 26.047 16.625 1 96.25 240 GLY B N 1
ATOM 5122 C CA . GLY B 1 240 ? 23.547 26.062 18.062 1 96.25 240 GLY B CA 1
ATOM 5123 C C . GLY B 1 240 ? 22.906 24.906 18.797 1 96.25 240 GLY B C 1
ATOM 5124 O O . GLY B 1 240 ? 22.016 24.234 18.266 1 96.25 240 GLY B O 1
ATOM 5125 N N . ASP B 1 241 ? 23.188 24.734 20.094 1 95 241 ASP B N 1
ATOM 5126 C CA . ASP B 1 241 ? 22.828 23.594 20.906 1 95 241 ASP B CA 1
ATOM 5127 C C . ASP B 1 241 ? 21.328 23.609 21.266 1 95 241 ASP B C 1
AT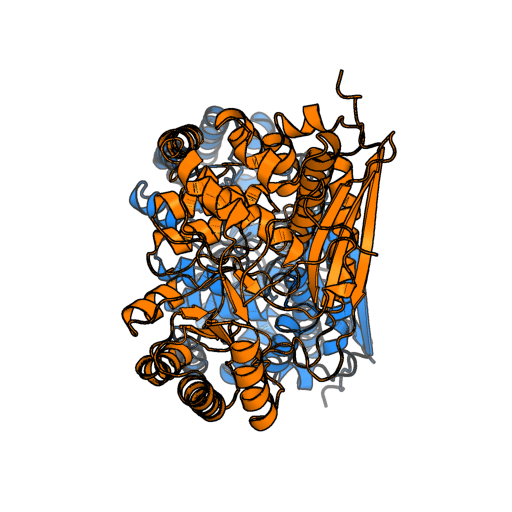OM 5129 O O . ASP B 1 241 ? 20.734 22.562 21.5 1 95 241 ASP B O 1
ATOM 5133 N N . LYS B 1 242 ? 20.859 24.719 21.219 1 94.19 242 LYS B N 1
ATOM 5134 C CA . LYS B 1 242 ? 19.469 24.844 21.672 1 94.19 242 LYS B CA 1
ATOM 5135 C C . LYS B 1 242 ? 18.484 24.594 20.531 1 94.19 242 LYS B C 1
ATOM 5137 O O . LYS B 1 242 ? 17.297 24.391 20.766 1 94.19 242 LYS B O 1
ATOM 5142 N N . ALA B 1 243 ? 18.953 24.703 19.312 1 96.44 243 ALA B N 1
ATOM 5143 C CA . ALA B 1 243 ? 18.062 24.531 18.156 1 96.44 243 ALA B CA 1
ATOM 5144 C C . ALA B 1 243 ? 17.594 23.094 18.047 1 96.44 243 ALA B C 1
ATOM 5146 O O . ALA B 1 243 ? 18.344 22.156 18.297 1 96.44 243 ALA B O 1
ATOM 5147 N N . THR B 1 244 ? 16.297 22.891 17.781 1 97.19 244 THR B N 1
ATOM 5148 C CA . THR B 1 244 ? 15.758 21.578 17.438 1 97.19 244 THR B CA 1
ATOM 5149 C C . THR B 1 244 ? 16.109 21.219 16 1 97.19 244 THR B C 1
ATOM 5151 O O . THR B 1 244 ? 15.711 21.922 15.062 1 97.19 244 THR B O 1
ATOM 5154 N N . ILE B 1 245 ? 16.891 20.125 15.836 1 97.62 245 ILE B N 1
ATOM 5155 C CA . ILE B 1 245 ? 17.266 19.75 14.477 1 97.62 245 ILE B CA 1
ATOM 5156 C C . ILE B 1 245 ? 16.75 18.344 14.172 1 97.62 245 ILE B C 1
ATOM 5158 O O . ILE B 1 245 ? 16.75 17.484 15.039 1 97.62 245 ILE B O 1
ATOM 5162 N N . MET B 1 246 ? 16.25 18.156 12.984 1 97.75 246 MET B N 1
ATOM 5163 C CA . MET B 1 246 ? 15.734 16.875 12.5 1 97.75 246 MET B CA 1
ATOM 5164 C C . MET B 1 246 ? 16.406 16.484 11.188 1 97.75 246 MET B C 1
ATOM 5166 O O . MET B 1 246 ? 16.891 17.344 10.453 1 97.75 246 MET B O 1
ATOM 5170 N N . PHE B 1 247 ? 16.484 15.219 10.93 1 97.81 247 PHE B N 1
ATOM 5171 C CA . PHE B 1 247 ? 17 14.695 9.672 1 97.81 247 PHE B CA 1
ATOM 5172 C C . PHE B 1 247 ? 15.953 13.828 8.984 1 97.81 247 PHE B C 1
ATOM 5174 O O . PHE B 1 247 ? 15.211 13.086 9.641 1 97.81 247 PHE B O 1
ATOM 5181 N N . ASP B 1 248 ? 15.914 13.953 7.703 1 97.25 248 ASP B N 1
ATOM 5182 C CA . ASP B 1 248 ? 14.977 13.203 6.879 1 97.25 248 ASP B CA 1
ATOM 5183 C C . ASP B 1 248 ? 15.703 12.445 5.773 1 97.25 248 ASP B C 1
ATOM 5185 O O . ASP B 1 248 ? 16.25 13.055 4.855 1 97.25 248 ASP B O 1
ATOM 5189 N N . ALA B 1 249 ? 15.586 11.094 5.82 1 97.19 249 ALA B N 1
ATOM 5190 C CA . ALA B 1 249 ? 16.375 10.258 4.926 1 97.19 249 ALA B CA 1
ATOM 5191 C C . ALA B 1 249 ? 15.578 9.859 3.689 1 97.19 249 ALA B C 1
ATOM 5193 O O . ALA B 1 249 ? 16.141 9.352 2.715 1 97.19 249 ALA B O 1
ATOM 5194 N N . ASN B 1 250 ? 14.281 10.133 3.701 1 94.5 250 ASN B N 1
ATOM 5195 C CA . ASN B 1 250 ? 13.383 9.836 2.588 1 94.5 250 ASN B CA 1
ATOM 5196 C C . ASN B 1 250 ? 13.578 8.406 2.084 1 94.5 250 ASN B C 1
ATOM 5198 O O . ASN B 1 250 ? 13.711 8.188 0.879 1 94.5 250 ASN B O 1
ATOM 5202 N N . GLN B 1 251 ? 13.734 7.457 3.018 1 95.12 251 GLN B N 1
ATOM 5203 C CA . GLN B 1 251 ? 13.703 6.02 2.785 1 95.12 251 GLN B CA 1
ATOM 5204 C C . GLN B 1 251 ? 14.938 5.555 2.021 1 95.12 251 GLN B C 1
ATOM 5206 O O . GLN B 1 251 ? 14.938 4.48 1.419 1 95.12 251 GLN B O 1
ATOM 5211 N N . GLN B 1 252 ? 16 6.23 1.998 1 95.88 252 GLN B N 1
ATOM 5212 C CA . GLN B 1 252 ? 17.125 5.93 1.118 1 95.88 252 GLN B CA 1
ATOM 5213 C C . GLN B 1 252 ? 18.016 4.84 1.713 1 95.88 252 GLN B C 1
ATOM 5215 O O . GLN B 1 252 ? 18.844 4.262 1.016 1 95.88 252 GLN B O 1
ATOM 5220 N N . TRP B 1 253 ? 17.828 4.586 3 1 97.88 253 TRP B N 1
ATOM 5221 C CA . TRP B 1 253 ? 18.75 3.635 3.629 1 97.88 253 TRP B CA 1
ATOM 5222 C C . TRP B 1 253 ? 18.109 2.252 3.721 1 97.88 253 TRP B C 1
ATOM 5224 O O . TRP B 1 253 ? 16.906 2.129 3.93 1 97.88 253 TRP B O 1
ATOM 5234 N N . ASN B 1 254 ? 18.922 1.16 3.461 1 97.19 254 ASN B N 1
ATOM 5235 C CA . ASN B 1 254 ? 18.516 -0.145 3.975 1 97.19 254 ASN B CA 1
ATOM 5236 C C . ASN B 1 254 ? 18.797 -0.267 5.473 1 97.19 254 ASN B C 1
ATOM 5238 O O . ASN B 1 254 ? 19.359 0.648 6.078 1 97.19 254 ASN B O 1
ATOM 5242 N N . LEU B 1 255 ? 18.422 -1.359 6.117 1 98.44 255 LEU B N 1
ATOM 5243 C CA . LEU B 1 255 ? 18.469 -1.447 7.574 1 98.44 255 LEU B CA 1
ATOM 5244 C C . LEU B 1 255 ? 19.906 -1.373 8.078 1 98.44 255 LEU B C 1
ATOM 5246 O O . LEU B 1 255 ? 20.219 -0.586 8.977 1 98.44 255 LEU B O 1
ATOM 5250 N N . PRO B 1 256 ? 20.875 -2.133 7.488 1 98.25 256 PRO B N 1
ATOM 5251 C CA . PRO B 1 256 ? 22.25 -1.999 7.969 1 98.25 256 PRO B CA 1
ATOM 5252 C C . PRO B 1 256 ? 22.781 -0.58 7.82 1 98.25 256 PRO B C 1
ATOM 5254 O O . PRO B 1 256 ? 23.453 -0.067 8.727 1 98.25 256 PRO B O 1
ATOM 5257 N N . GLN B 1 257 ? 22.469 0.087 6.723 1 98.06 257 GLN B N 1
ATOM 5258 C CA . GLN B 1 257 ? 22.875 1.472 6.516 1 98.06 257 GLN B CA 1
ATOM 5259 C C . GLN B 1 257 ? 22.234 2.396 7.543 1 98.06 257 GLN B C 1
ATOM 5261 O O . GLN B 1 257 ? 22.906 3.268 8.109 1 98.06 257 GLN B O 1
ATOM 5266 N N . ALA B 1 258 ? 20.969 2.172 7.719 1 98.56 258 ALA B N 1
ATOM 5267 C CA . ALA B 1 258 ? 20.219 3.006 8.664 1 98.56 258 ALA B CA 1
ATOM 5268 C C . ALA B 1 258 ? 20.828 2.932 10.055 1 98.56 258 ALA B C 1
ATOM 5270 O O . ALA B 1 258 ? 21.016 3.957 10.719 1 98.56 258 ALA B O 1
ATOM 5271 N N . ILE B 1 259 ? 21.156 1.702 10.5 1 98.69 259 ILE B N 1
ATOM 5272 C CA . ILE B 1 259 ? 21.75 1.509 11.82 1 98.69 259 ILE B CA 1
ATOM 5273 C C . ILE B 1 259 ? 23.078 2.25 11.906 1 98.69 259 ILE B C 1
ATOM 5275 O O . ILE B 1 259 ? 23.312 3.012 12.852 1 98.69 259 ILE B O 1
ATOM 5279 N N . SER B 1 260 ? 23.891 2.086 10.883 1 98.44 260 SER B N 1
ATOM 5280 C CA . SER B 1 260 ? 25.203 2.697 10.875 1 98.44 260 SER B CA 1
ATOM 5281 C C . SER B 1 260 ? 25.109 4.219 10.844 1 98.44 260 SER B C 1
ATOM 5283 O O . SER B 1 260 ? 25.766 4.906 11.633 1 98.44 260 SER B O 1
ATOM 5285 N N . ILE B 1 261 ? 24.297 4.781 9.984 1 98.5 261 ILE B N 1
ATOM 5286 C CA . ILE B 1 261 ? 24.203 6.223 9.773 1 98.5 261 ILE B CA 1
ATOM 5287 C C . ILE B 1 261 ? 23.531 6.883 10.977 1 98.5 261 ILE B C 1
ATOM 5289 O O . ILE B 1 261 ? 23.969 7.941 11.43 1 98.5 261 ILE B O 1
ATOM 5293 N N . CYS B 1 262 ? 22.516 6.242 11.5 1 98.5 262 CYS B N 1
ATOM 5294 C CA . CYS B 1 262 ? 21.844 6.785 12.672 1 98.5 262 CYS B CA 1
ATOM 5295 C C . CYS B 1 262 ? 22.797 6.852 13.859 1 98.5 262 CYS B C 1
ATOM 5297 O O . CYS B 1 262 ? 22.75 7.805 14.641 1 98.5 262 CYS B O 1
ATOM 5299 N N . LYS B 1 263 ? 23.656 5.848 14.031 1 98.31 263 LYS B N 1
ATOM 5300 C CA . LYS B 1 263 ? 24.656 5.879 15.086 1 98.31 263 LYS B CA 1
ATOM 5301 C C . LYS B 1 263 ? 25.578 7.086 14.93 1 98.31 263 LYS B C 1
ATOM 5303 O O . LYS B 1 263 ? 25.953 7.723 15.914 1 98.31 263 LYS B O 1
ATOM 5308 N N . SER B 1 264 ? 25.875 7.359 13.688 1 98 264 SER B N 1
ATOM 5309 C CA . SER B 1 264 ? 26.766 8.469 13.391 1 98 264 SER B CA 1
ATOM 5310 C C . SER B 1 264 ? 26.094 9.812 13.633 1 98 264 SER B C 1
ATOM 5312 O O . SER B 1 264 ? 26.75 10.805 13.953 1 98 264 SER B O 1
ATOM 5314 N N . LEU B 1 265 ? 24.781 9.891 13.539 1 98.12 265 LEU B N 1
ATOM 5315 C CA . LEU B 1 265 ? 24.047 11.141 13.672 1 98.12 265 LEU B CA 1
ATOM 5316 C C . LEU B 1 265 ? 23.656 11.391 15.117 1 98.12 265 LEU B C 1
ATOM 5318 O O . LEU B 1 265 ? 23.344 12.523 15.492 1 98.12 265 LEU B O 1
ATOM 5322 N N . LEU B 1 266 ? 23.734 10.398 15.93 1 97.38 266 LEU B N 1
ATOM 5323 C CA . LEU B 1 266 ? 23.203 10.414 17.297 1 97.38 266 LEU B CA 1
ATOM 5324 C C . LEU B 1 266 ? 23.891 11.5 18.125 1 97.38 266 LEU B C 1
ATOM 5326 O O . LEU B 1 266 ? 23.219 12.211 18.875 1 97.38 266 LEU B O 1
ATOM 5330 N N . PRO B 1 267 ? 25.203 11.727 17.969 1 96.88 267 PRO B N 1
ATOM 5331 C CA . PRO B 1 267 ? 25.891 12.727 18.797 1 96.88 267 PRO B CA 1
ATOM 5332 C C . PRO B 1 267 ? 25.391 14.141 18.531 1 96.88 267 PRO B C 1
ATOM 5334 O O . PRO B 1 267 ? 25.625 15.039 19.344 1 96.88 267 PRO B O 1
ATOM 5337 N N . LEU B 1 268 ? 24.688 14.375 17.438 1 97.81 268 LEU B N 1
ATOM 5338 C CA . LEU B 1 268 ? 24.188 15.695 17.078 1 97.81 268 LEU B CA 1
ATOM 5339 C C . LEU B 1 268 ? 22.859 15.984 17.75 1 97.81 268 LEU B C 1
ATOM 5341 O O . LEU B 1 268 ? 22.281 17.062 17.578 1 97.81 268 LEU B O 1
ATOM 5345 N N . ASN B 1 269 ? 22.391 15.039 18.484 1 97.19 269 ASN B N 1
ATOM 5346 C CA . ASN B 1 269 ? 21.156 15.148 19.266 1 97.19 269 ASN B CA 1
ATOM 5347 C C . ASN B 1 269 ? 19.953 15.477 18.391 1 97.19 269 ASN B C 1
ATOM 5349 O O . ASN B 1 269 ? 19.266 16.469 18.625 1 97.19 269 ASN B O 1
ATOM 5353 N N . PRO B 1 270 ? 19.703 14.68 17.406 1 98.06 270 PRO B N 1
ATOM 5354 C CA . PRO B 1 270 ? 18.531 14.922 16.562 1 98.06 270 PRO B CA 1
ATOM 5355 C C . PRO B 1 270 ? 17.219 14.758 17.328 1 98.06 270 PRO B C 1
ATOM 5357 O O . PRO B 1 270 ? 17.109 13.883 18.188 1 98.06 270 PRO B O 1
ATOM 5360 N N . TYR B 1 271 ? 16.297 15.68 17.031 1 97.88 271 TYR B N 1
ATOM 5361 C CA . TYR B 1 271 ? 14.953 15.547 17.594 1 97.88 271 TYR B CA 1
ATOM 5362 C C . TYR B 1 271 ? 14.258 14.305 17.047 1 97.88 271 TYR B C 1
ATOM 5364 O O . TYR B 1 271 ? 13.578 13.594 17.797 1 97.88 271 TYR B O 1
ATOM 5372 N N . TRP B 1 272 ? 14.391 14.055 15.711 1 98.38 272 TRP B N 1
ATOM 5373 C CA . TRP B 1 272 ? 13.977 12.789 15.117 1 98.38 272 TRP B CA 1
ATOM 5374 C C . TRP B 1 272 ? 14.789 12.477 13.867 1 98.38 272 TRP B C 1
ATOM 5376 O O . TRP B 1 272 ? 15.492 13.352 13.352 1 98.38 272 TRP B O 1
ATOM 5386 N N . ILE B 1 273 ? 14.867 11.266 13.555 1 98.44 273 ILE B N 1
ATOM 5387 C CA . ILE B 1 273 ? 15.234 10.805 12.211 1 98.44 273 ILE B CA 1
ATOM 5388 C C . ILE B 1 273 ? 13.984 10.328 11.477 1 98.44 273 ILE B C 1
ATOM 5390 O O . ILE B 1 273 ? 13.273 9.438 11.953 1 98.44 273 ILE B O 1
ATOM 5394 N N . GLU B 1 274 ? 13.805 10.961 10.367 1 98.12 274 GLU B N 1
ATOM 5395 C CA . GLU B 1 274 ? 12.578 10.727 9.609 1 98.12 274 GLU B CA 1
ATOM 5396 C C . GLU B 1 274 ? 12.828 9.766 8.453 1 98.12 274 GLU B C 1
ATOM 5398 O O . GLU B 1 274 ? 13.828 9.883 7.742 1 98.12 274 GLU B O 1
ATOM 5403 N N . GLU B 1 275 ? 11.906 8.742 8.297 1 97.31 275 GLU B N 1
ATOM 5404 C CA . GLU B 1 275 ? 11.82 7.801 7.188 1 97.31 275 GLU B CA 1
ATOM 5405 C C . GLU B 1 275 ? 13.195 7.223 6.852 1 97.31 275 GLU B C 1
ATOM 5407 O O . GLU B 1 275 ? 13.656 7.328 5.715 1 97.31 275 GLU B O 1
ATOM 5412 N N . PRO B 1 276 ? 13.805 6.531 7.805 1 98.12 276 PRO B N 1
ATOM 5413 C CA . PRO B 1 276 ? 15.148 5.996 7.566 1 98.12 276 PRO B CA 1
ATOM 5414 C C . PRO B 1 276 ? 15.172 4.887 6.52 1 98.12 276 PRO B C 1
ATOM 5416 O O . PRO B 1 276 ? 16.141 4.746 5.781 1 98.12 276 PRO B O 1
ATOM 5419 N N . THR B 1 277 ? 14.148 4.098 6.488 1 97.69 277 THR B N 1
ATOM 5420 C CA . THR B 1 277 ? 14.117 2.965 5.57 1 97.69 277 THR B CA 1
ATOM 5421 C C . THR B 1 277 ? 12.719 2.791 4.98 1 97.69 277 THR B C 1
ATOM 5423 O O . THR B 1 277 ? 11.914 3.729 4.98 1 97.69 277 THR B O 1
ATOM 5426 N N . HIS B 1 278 ? 12.414 1.672 4.371 1 96.88 278 HIS B N 1
ATOM 5427 C CA . HIS B 1 278 ? 11.172 1.509 3.627 1 96.88 278 HIS B CA 1
ATOM 5428 C C . HIS B 1 278 ? 9.953 1.768 4.516 1 96.88 278 HIS B C 1
ATOM 5430 O O . HIS B 1 278 ? 9.859 1.221 5.617 1 96.88 278 HIS B O 1
ATOM 5436 N N . PRO B 1 279 ? 9 2.467 4.035 1 95.75 279 PRO B N 1
ATOM 5437 C CA . PRO B 1 279 ? 7.898 2.932 4.883 1 95.75 279 PRO B CA 1
ATOM 5438 C C . PRO B 1 279 ? 6.922 1.816 5.25 1 95.75 279 PRO B C 1
ATOM 5440 O O . PRO B 1 279 ? 6.098 1.982 6.152 1 95.75 279 PRO B O 1
ATOM 5443 N N . ASP B 1 280 ? 6.98 0.642 4.57 1 97 280 ASP B N 1
ATOM 5444 C CA . ASP B 1 280 ? 6.098 -0.476 4.891 1 97 280 ASP B CA 1
ATOM 5445 C C . ASP B 1 280 ? 6.773 -1.449 5.855 1 97 280 ASP B C 1
ATOM 5447 O O . ASP B 1 280 ? 6.145 -2.402 6.32 1 97 280 ASP B O 1
ATOM 5451 N N . ASP B 1 281 ? 8.031 -1.259 6.133 1 98.25 281 ASP B N 1
ATOM 5452 C CA . ASP B 1 281 ? 8.805 -2.275 6.84 1 98.25 281 ASP B CA 1
ATOM 5453 C C . ASP B 1 281 ? 8.781 -2.029 8.344 1 98.25 281 ASP B C 1
ATOM 5455 O O . ASP B 1 281 ? 9.75 -1.513 8.914 1 98.25 281 ASP B O 1
ATOM 5459 N N . VAL B 1 282 ? 7.781 -2.498 9.016 1 98.62 282 VAL B N 1
ATOM 5460 C CA . VAL B 1 282 ? 7.609 -2.305 10.445 1 98.62 282 VAL B CA 1
ATOM 5461 C C . VAL B 1 282 ? 8.742 -2.994 11.203 1 98.62 282 VAL B C 1
ATOM 5463 O O . VAL B 1 282 ? 9.352 -2.404 12.102 1 98.62 282 VAL B O 1
ATOM 5466 N N . TYR B 1 283 ? 9.117 -4.164 10.812 1 98.75 283 TYR B N 1
ATOM 5467 C CA . TYR B 1 283 ? 10.102 -4.945 11.547 1 98.75 283 TYR B CA 1
ATOM 5468 C C . TYR B 1 283 ? 11.492 -4.344 11.406 1 98.75 283 TYR B C 1
ATOM 5470 O O . TYR B 1 283 ? 12.297 -4.387 12.344 1 98.75 283 TYR B O 1
ATOM 5478 N N . ALA B 1 284 ? 11.781 -3.764 10.227 1 98.75 284 ALA B N 1
ATOM 5479 C CA . ALA B 1 284 ? 13.07 -3.096 10.078 1 98.75 284 ALA B CA 1
ATOM 5480 C C . ALA B 1 284 ? 13.164 -1.88 10.992 1 98.75 284 ALA B C 1
ATOM 5482 O O . ALA B 1 284 ? 14.227 -1.598 11.555 1 98.75 284 ALA B O 1
ATOM 5483 N N . HIS B 1 285 ? 12.094 -1.166 11.133 1 98.81 285 HIS B N 1
ATOM 5484 C CA . HIS B 1 285 ? 12.102 0.006 12 1 98.81 285 HIS B CA 1
ATOM 5485 C C . HIS B 1 285 ? 12.211 -0.397 13.469 1 98.81 285 HIS B C 1
ATOM 5487 O O . HIS B 1 285 ? 12.883 0.279 14.258 1 98.81 285 HIS B O 1
ATOM 5493 N N . VAL B 1 286 ? 11.523 -1.483 13.844 1 98.81 286 VAL B N 1
ATOM 5494 C CA . VAL B 1 286 ? 11.656 -2.004 15.203 1 98.81 286 VAL B CA 1
ATOM 5495 C C . VAL B 1 286 ? 13.109 -2.371 15.477 1 98.81 286 VAL B C 1
ATOM 5497 O O . VAL B 1 286 ? 13.672 -1.995 16.5 1 98.81 286 VAL B O 1
ATOM 5500 N N . ALA B 1 287 ? 13.711 -3.084 14.523 1 98.75 287 ALA B N 1
ATOM 5501 C CA . ALA B 1 287 ? 15.109 -3.484 14.664 1 98.75 287 ALA B CA 1
ATOM 5502 C C . ALA B 1 287 ? 16.016 -2.266 14.789 1 98.75 287 ALA B C 1
ATOM 5504 O O . ALA B 1 287 ? 16.953 -2.262 15.594 1 98.75 287 ALA B O 1
ATOM 5505 N N . LEU B 1 288 ? 15.742 -1.259 13.977 1 98.75 288 LEU B N 1
ATOM 5506 C CA . LEU B 1 288 ? 16.531 -0.031 14.016 1 98.75 288 LEU B CA 1
ATOM 5507 C C . LEU B 1 288 ? 16.406 0.654 15.375 1 98.75 288 LEU B C 1
ATOM 5509 O O . LEU B 1 288 ? 17.406 1.055 15.961 1 98.75 288 LEU B O 1
ATOM 5513 N N . ALA B 1 289 ? 15.188 0.79 15.859 1 98.44 289 ALA B N 1
ATOM 5514 C CA . ALA B 1 289 ? 14.93 1.461 17.141 1 98.44 289 ALA B CA 1
ATOM 5515 C C . ALA B 1 289 ? 15.602 0.726 18.297 1 98.44 289 ALA B C 1
ATOM 5517 O O . ALA B 1 289 ? 16 1.346 19.281 1 98.44 289 ALA B O 1
ATOM 5518 N N . GLU B 1 290 ? 15.695 -0.576 18.219 1 98.19 290 GLU B N 1
ATOM 5519 C CA . GLU B 1 290 ? 16.359 -1.38 19.234 1 98.19 290 GLU B CA 1
ATOM 5520 C C . GLU B 1 290 ? 17.875 -1.194 19.188 1 98.19 290 GLU B C 1
ATOM 5522 O O . GLU B 1 290 ? 18.547 -1.222 20.219 1 98.19 290 GLU B O 1
ATOM 5527 N N . ALA B 1 291 ? 18.344 -0.997 18 1 98.31 291 ALA B N 1
ATOM 5528 C CA . ALA B 1 291 ? 19.797 -0.946 17.781 1 98.31 291 ALA B CA 1
ATOM 5529 C C . ALA B 1 291 ? 20.344 0.441 18.109 1 98.31 291 ALA B C 1
ATOM 5531 O O . ALA B 1 291 ? 21.5 0.579 18.516 1 98.31 291 ALA B O 1
ATOM 5532 N N . VAL B 1 292 ? 19.609 1.517 17.812 1 98 292 VAL B N 1
ATOM 5533 C CA . VAL B 1 292 ? 20.062 2.893 17.969 1 98 292 VAL B CA 1
ATOM 5534 C C . VAL B 1 292 ? 19 3.707 18.703 1 98 292 VAL B C 1
ATOM 5536 O O . VAL B 1 292 ? 17.844 3.764 18.266 1 98 292 VAL B O 1
ATOM 5539 N N . PRO B 1 293 ? 19.344 4.34 19.812 1 96.88 293 PRO B N 1
ATOM 5540 C CA . PRO B 1 293 ? 18.344 5.082 20.594 1 96.88 293 PRO B CA 1
ATOM 5541 C C . PRO B 1 293 ? 17.984 6.422 19.953 1 96.88 293 PRO B C 1
ATOM 5543 O O . PRO B 1 293 ? 18.078 7.465 20.609 1 96.88 293 PRO B O 1
ATOM 5546 N N . VAL B 1 294 ? 17.594 6.473 18.734 1 95.75 294 VAL B N 1
ATOM 5547 C CA . VAL B 1 294 ? 17.094 7.664 18.062 1 95.75 294 VAL B CA 1
ATOM 5548 C C . VAL B 1 294 ? 15.57 7.637 18.016 1 95.75 294 VAL B C 1
ATOM 5550 O O . VAL B 1 294 ? 14.961 6.566 18.031 1 95.75 294 VAL B O 1
ATOM 5553 N N . LYS B 1 295 ? 14.977 8.797 18.047 1 98.25 295 LYS B N 1
ATOM 5554 C CA . LYS B 1 295 ? 13.531 8.906 17.859 1 98.25 295 LYS B CA 1
ATOM 5555 C C . LYS B 1 295 ? 13.164 8.875 16.375 1 98.25 295 LYS B C 1
ATOM 5557 O O . LYS B 1 295 ? 13.781 9.57 15.562 1 98.25 295 LYS B O 1
ATOM 5562 N N . LEU B 1 296 ? 12.266 8.008 16.047 1 98.69 296 LEU B N 1
ATOM 5563 C CA . LEU B 1 296 ? 11.883 7.828 14.648 1 98.69 296 LEU B CA 1
ATOM 5564 C C . LEU B 1 296 ? 10.586 8.57 14.344 1 98.69 296 LEU B C 1
ATOM 5566 O O . LEU B 1 296 ? 9.602 8.438 15.07 1 98.69 296 LEU B O 1
ATOM 5570 N N . ALA B 1 297 ? 10.602 9.414 13.297 1 98.5 297 ALA B N 1
ATOM 5571 C CA . ALA B 1 297 ? 9.398 10.031 12.734 1 98.5 297 ALA B CA 1
ATOM 5572 C C . ALA B 1 297 ? 8.977 9.336 11.445 1 98.5 297 ALA B C 1
ATOM 5574 O O . ALA B 1 297 ? 9.781 9.164 10.531 1 98.5 297 ALA B O 1
ATOM 5575 N N . LEU B 1 298 ? 7.723 8.898 11.438 1 97.81 298 LEU B N 1
ATOM 5576 C CA . LEU B 1 298 ? 7.184 8.148 10.305 1 97.81 298 LEU B CA 1
ATOM 5577 C C . LEU B 1 298 ? 5.812 8.68 9.906 1 97.81 298 LEU B C 1
ATOM 5579 O O . LEU B 1 298 ? 5.055 9.156 10.758 1 97.81 298 LEU B O 1
ATOM 5583 N N . GLY B 1 299 ? 5.496 8.609 8.516 1 95.25 299 GLY B N 1
ATOM 5584 C CA . GLY B 1 299 ? 4.117 8.945 8.195 1 95.25 299 GLY B CA 1
ATOM 5585 C C . GLY B 1 299 ? 3.916 9.344 6.746 1 95.25 299 GLY B C 1
ATOM 5586 O O . GLY B 1 299 ? 2.93 8.945 6.121 1 95.25 299 GLY B O 1
ATOM 5587 N N . GLU B 1 300 ? 4.848 10.078 6.184 1 92.44 300 GLU B N 1
ATOM 5588 C CA . GLU B 1 300 ? 4.699 10.656 4.855 1 92.44 300 GLU B CA 1
ATOM 5589 C C . GLU B 1 300 ? 4.344 9.586 3.822 1 92.44 300 GLU B C 1
ATOM 5591 O O . GLU B 1 300 ? 3.477 9.797 2.975 1 92.44 300 GLU B O 1
ATOM 5596 N N . HIS B 1 301 ? 4.945 8.445 3.932 1 93.81 301 HIS B N 1
ATOM 5597 C CA . HIS B 1 301 ? 4.73 7.418 2.92 1 93.81 301 HIS B CA 1
ATOM 5598 C C . HIS B 1 301 ? 4.094 6.172 3.525 1 93.81 301 HIS B C 1
ATOM 5600 O O . HIS B 1 301 ? 3.951 5.152 2.85 1 93.81 301 HIS B O 1
ATOM 5606 N N . VAL B 1 302 ? 3.756 6.188 4.84 1 95.94 302 VAL B N 1
ATOM 5607 C CA . VAL B 1 302 ? 2.924 5.125 5.391 1 95.94 302 VAL B CA 1
ATOM 5608 C C . VAL B 1 302 ? 1.546 5.152 4.734 1 95.94 302 VAL B C 1
ATOM 5610 O O . VAL B 1 302 ? 0.866 6.18 4.746 1 95.94 302 VAL B O 1
ATOM 5613 N N . PRO B 1 303 ? 1.149 4.105 4.242 1 94 303 PRO B N 1
ATOM 5614 C CA . PRO B 1 303 ? 0.143 4.195 3.182 1 94 303 PRO B CA 1
ATOM 5615 C C . PRO B 1 303 ? -1.275 4.352 3.725 1 94 303 PRO B C 1
ATOM 5617 O O . PRO B 1 303 ? -2.158 4.848 3.021 1 94 303 PRO B O 1
ATOM 5620 N N . ASN B 1 304 ? -1.555 3.828 4.902 1 96.38 304 ASN B N 1
ATOM 5621 C CA . ASN B 1 304 ? -2.943 3.758 5.344 1 96.38 304 ASN B CA 1
ATOM 5622 C C . ASN B 1 304 ? -3.041 3.578 6.855 1 96.38 304 ASN B C 1
ATOM 5624 O O . ASN B 1 304 ? -2.027 3.389 7.531 1 96.38 304 ASN B O 1
ATOM 5628 N N . LYS B 1 305 ? -4.258 3.643 7.324 1 98.06 305 LYS B N 1
ATOM 5629 C CA . LYS B 1 305 ? -4.512 3.596 8.758 1 98.06 305 LYS B CA 1
ATOM 5630 C C . LYS B 1 305 ? -4.035 2.275 9.359 1 98.06 305 LYS B C 1
ATOM 5632 O O . LYS B 1 305 ? -3.645 2.223 10.531 1 98.06 305 LYS B O 1
ATOM 5637 N N . ILE B 1 306 ? -4.004 1.183 8.602 1 98.19 306 ILE B N 1
ATOM 5638 C CA . ILE B 1 306 ? -3.646 -0.13 9.125 1 98.19 306 ILE B CA 1
ATOM 5639 C C . ILE B 1 306 ? -2.143 -0.188 9.383 1 98.19 306 ILE B C 1
ATOM 5641 O O . ILE B 1 306 ? -1.704 -0.697 10.422 1 98.19 306 ILE B O 1
ATOM 5645 N N . LEU B 1 307 ? -1.347 0.3 8.484 1 97.94 307 LEU B N 1
ATOM 5646 C CA . LEU B 1 307 ? 0.093 0.308 8.719 1 97.94 307 LEU B CA 1
ATOM 5647 C C . LEU B 1 307 ? 0.457 1.277 9.836 1 97.94 307 LEU B C 1
ATOM 5649 O O . LEU B 1 307 ? 1.38 1.019 10.609 1 97.94 307 LEU B O 1
ATOM 5653 N N . PHE B 1 308 ? -0.262 2.424 9.898 1 98.75 308 PHE B N 1
ATOM 5654 C CA . PHE B 1 308 ? -0.078 3.293 11.055 1 98.75 308 PHE B CA 1
ATOM 5655 C C . PHE B 1 308 ? -0.379 2.547 12.352 1 98.75 308 PHE B C 1
ATOM 5657 O O . PHE B 1 308 ? 0.359 2.666 13.328 1 98.75 308 PHE B O 1
ATOM 5664 N N . LYS B 1 309 ? -1.49 1.811 12.336 1 98.81 309 LYS B N 1
ATOM 5665 C CA . LYS B 1 309 ? -1.863 0.972 13.469 1 98.81 309 LYS B CA 1
ATOM 5666 C C . LYS B 1 309 ? -0.723 0.035 13.859 1 98.81 309 LYS B C 1
ATOM 5668 O O . LYS B 1 309 ? -0.356 -0.051 15.031 1 98.81 309 LYS B O 1
ATOM 5673 N N . ASN B 1 310 ? -0.086 -0.618 12.891 1 98.81 310 ASN B N 1
ATOM 5674 C CA . ASN B 1 310 ? 1.006 -1.547 13.164 1 98.81 310 ASN B CA 1
ATOM 5675 C C . ASN B 1 310 ? 2.23 -0.826 13.719 1 98.81 310 ASN B C 1
ATOM 5677 O O . ASN B 1 310 ? 2.871 -1.315 14.648 1 98.81 310 ASN B O 1
ATOM 5681 N N . PHE B 1 311 ? 2.572 0.324 13.156 1 98.88 311 PHE B N 1
ATOM 5682 C CA . PHE B 1 311 ? 3.707 1.092 13.664 1 98.88 311 PHE B CA 1
ATOM 5683 C C . PHE B 1 311 ? 3.471 1.526 15.102 1 98.88 311 PHE B C 1
ATOM 5685 O O . PHE B 1 311 ? 4.363 1.41 15.945 1 98.88 311 PHE B O 1
ATOM 5692 N N . LEU B 1 312 ? 2.287 2.014 15.398 1 98.88 312 LEU B N 1
ATOM 5693 C CA . LEU B 1 312 ? 1.968 2.451 16.75 1 98.88 312 LEU B CA 1
ATOM 5694 C C . LEU B 1 312 ? 2.012 1.278 17.719 1 98.88 312 LEU B C 1
ATOM 5696 O O . LEU B 1 312 ? 2.57 1.396 18.812 1 98.88 312 LEU B O 1
ATOM 5700 N N . GLN B 1 313 ? 1.493 0.13 17.297 1 98.75 313 GLN B N 1
ATOM 5701 C CA . GLN B 1 313 ? 1.479 -1.07 18.125 1 98.75 313 GLN B CA 1
ATOM 5702 C C . GLN B 1 313 ? 2.895 -1.572 18.391 1 98.75 313 GLN B C 1
ATOM 5704 O O . GLN B 1 313 ? 3.172 -2.133 19.453 1 98.75 313 GLN B O 1
ATOM 5709 N N . SER B 1 314 ? 3.781 -1.388 17.453 1 98.44 314 SER B N 1
ATOM 5710 C CA . SER B 1 314 ? 5.133 -1.934 17.547 1 98.44 314 SER B CA 1
ATOM 5711 C C . SER B 1 314 ? 5.953 -1.221 18.609 1 98.44 314 SER B C 1
ATOM 5713 O O . SER B 1 314 ? 6.918 -1.781 19.141 1 98.44 314 SER B O 1
ATOM 5715 N N . GLY B 1 315 ? 5.656 0.119 18.812 1 98.25 315 GLY B N 1
ATOM 5716 C CA . GLY B 1 315 ? 6.363 0.907 19.812 1 98.25 315 GLY B CA 1
ATOM 5717 C C . GLY B 1 315 ? 7.574 1.629 19.25 1 98.25 315 GLY B C 1
ATOM 5718 O O . GLY B 1 315 ? 8.219 2.404 19.969 1 98.25 315 GLY B O 1
ATOM 5719 N N . CYS B 1 316 ? 7.832 1.438 17.953 1 98.25 316 CYS B N 1
ATOM 5720 C CA . CYS B 1 316 ? 9.062 2.012 17.422 1 98.25 316 CYS B CA 1
ATOM 5721 C C . CYS B 1 316 ? 8.844 3.445 16.953 1 98.25 316 CYS B C 1
ATOM 5723 O O . CYS B 1 316 ? 9.797 4.188 16.734 1 98.25 316 CYS B O 1
ATOM 5725 N N . MET B 1 317 ? 7.645 3.875 16.781 1 98.44 317 MET B N 1
ATOM 5726 C CA . MET B 1 317 ? 7.316 5.215 16.297 1 98.44 317 MET B CA 1
ATOM 5727 C C . MET B 1 317 ? 7.367 6.227 17.438 1 98.44 317 MET B C 1
ATOM 5729 O O . MET B 1 317 ? 6.668 6.074 18.438 1 98.44 317 MET B O 1
ATOM 5733 N N . SER B 1 318 ? 8.172 7.262 17.25 1 98.38 318 SER B N 1
ATOM 5734 C CA . SER B 1 318 ? 8.273 8.305 18.266 1 98.38 318 SER B CA 1
ATOM 5735 C C . SER B 1 318 ? 7.43 9.523 17.891 1 98.38 318 SER B C 1
ATOM 5737 O O . SER B 1 318 ? 6.949 10.242 18.766 1 98.38 318 SER B O 1
ATOM 5739 N N . PHE B 1 319 ? 7.305 9.82 16.641 1 98 319 PHE B N 1
ATOM 5740 C CA . PHE B 1 319 ? 6.477 10.891 16.094 1 98 319 PHE B CA 1
ATOM 5741 C C . PHE B 1 319 ? 5.648 10.391 14.914 1 98 319 PHE B C 1
ATOM 5743 O O . PHE B 1 319 ? 6.168 9.711 14.031 1 98 319 PHE B O 1
ATOM 5750 N N . ASN B 1 320 ? 4.352 10.617 14.984 1 98.12 320 ASN B N 1
ATOM 5751 C CA . ASN B 1 320 ? 3.455 10.305 13.875 1 98.12 320 ASN B CA 1
ATOM 5752 C C . ASN B 1 320 ? 3.297 11.484 12.93 1 98.12 320 ASN B C 1
ATOM 5754 O O . ASN B 1 320 ? 2.787 12.539 13.32 1 98.12 320 ASN B O 1
ATOM 5758 N N . GLN B 1 321 ? 3.729 11.297 11.703 1 97.69 321 GLN B N 1
ATOM 5759 C CA . GLN B 1 321 ? 3.697 12.391 10.742 1 97.69 321 GLN B CA 1
ATOM 5760 C C . GLN B 1 321 ? 2.639 12.148 9.672 1 97.69 321 GLN B C 1
ATOM 5762 O O . GLN B 1 321 ? 2.877 12.398 8.484 1 97.69 321 GLN B O 1
ATOM 5767 N N . VAL B 1 322 ? 1.463 11.633 10.062 1 97.19 322 VAL B N 1
ATOM 5768 C CA . VAL B 1 322 ? 0.341 11.406 9.156 1 97.19 322 VAL B CA 1
ATOM 5769 C C . VAL B 1 322 ? 0.027 12.695 8.398 1 97.19 322 VAL B C 1
ATOM 5771 O O . VAL B 1 322 ? 0.159 13.789 8.938 1 97.19 322 VAL B O 1
ATOM 5774 N N . ASP B 1 323 ? -0.276 12.508 7.105 1 96.06 323 ASP B N 1
ATOM 5775 C CA . ASP B 1 323 ? -0.529 13.602 6.172 1 96.06 323 ASP B CA 1
ATOM 5776 C C . ASP B 1 323 ? -1.89 13.445 5.496 1 96.06 323 ASP B C 1
ATOM 5778 O O . ASP B 1 323 ? -2.102 12.508 4.727 1 96.06 323 ASP B O 1
ATOM 5782 N N . ALA B 1 324 ? -2.807 14.414 5.695 1 96.69 324 ALA B N 1
ATOM 5783 C CA . ALA B 1 324 ? -4.195 14.305 5.258 1 96.69 324 ALA B CA 1
ATOM 5784 C C . ALA B 1 324 ? -4.297 14.359 3.736 1 96.69 324 ALA B C 1
ATOM 5786 O O . ALA B 1 324 ? -5.344 14.039 3.166 1 96.69 324 ALA B O 1
ATOM 5787 N N . VAL B 1 325 ? -3.238 14.75 3.039 1 95.81 325 VAL B N 1
ATOM 5788 C CA . VAL B 1 325 ? -3.271 14.805 1.581 1 95.81 325 VAL B CA 1
ATOM 5789 C C . VAL B 1 325 ? -2.596 13.562 1.005 1 95.81 325 VAL B C 1
ATOM 5791 O O . VAL B 1 325 ? -2.416 13.453 -0.211 1 95.81 325 VAL B O 1
ATOM 5794 N N . ARG B 1 326 ? -2.225 12.602 1.914 1 94.19 326 ARG B N 1
ATOM 5795 C CA . ARG B 1 326 ? -1.543 11.398 1.461 1 94.19 326 ARG B CA 1
ATOM 5796 C C . ARG B 1 326 ? -2.283 10.141 1.919 1 94.19 326 ARG B C 1
ATOM 5798 O O . ARG B 1 326 ? -2.207 9.102 1.27 1 94.19 326 ARG B O 1
ATOM 5805 N N . VAL B 1 327 ? -2.955 10.203 3.061 1 95.88 327 VAL B N 1
ATOM 5806 C CA . VAL B 1 327 ? -3.832 9.117 3.477 1 95.88 327 VAL B CA 1
ATOM 5807 C C . VAL B 1 327 ? -5.25 9.367 2.965 1 95.88 327 VAL B C 1
ATOM 5809 O O . VAL B 1 327 ? -5.441 10.078 1.976 1 95.88 327 VAL B O 1
ATOM 5812 N N . GLY B 1 328 ? -6.285 8.727 3.582 1 96.5 328 GLY B N 1
ATOM 5813 C CA . GLY B 1 328 ? -7.656 8.828 3.1 1 96.5 328 GLY B CA 1
ATOM 5814 C C . GLY B 1 328 ? -8.336 10.125 3.488 1 96.5 328 GLY B C 1
ATOM 5815 O O . GLY B 1 328 ? -9.508 10.125 3.883 1 96.5 328 GLY B O 1
ATOM 5816 N N . GLY B 1 329 ? -7.586 11.25 3.518 1 97.62 329 GLY B N 1
ATOM 5817 C CA . GLY B 1 329 ? -8.148 12.555 3.805 1 97.62 329 GLY B CA 1
ATOM 5818 C C . GLY B 1 329 ? -8.281 12.836 5.289 1 97.62 329 GLY B C 1
ATOM 5819 O O . GLY B 1 329 ? -7.668 12.156 6.113 1 97.62 329 GLY B O 1
ATOM 5820 N N . VAL B 1 330 ? -9.039 13.844 5.582 1 98.56 330 VAL B N 1
ATOM 5821 C CA . VAL B 1 330 ? -9.227 14.344 6.941 1 98.56 330 VAL B CA 1
ATOM 5822 C C . VAL B 1 330 ? -9.812 13.242 7.82 1 98.56 330 VAL B C 1
ATOM 5824 O O . VAL B 1 330 ? -9.414 13.086 8.977 1 98.56 330 VAL B O 1
ATOM 5827 N N . SER B 1 331 ? -10.711 12.445 7.293 1 98.81 331 SER B N 1
ATOM 5828 C CA . SER B 1 331 ? -11.336 11.383 8.07 1 98.81 331 SER B CA 1
ATOM 5829 C C . SER B 1 331 ? -10.297 10.391 8.586 1 98.81 331 SER B C 1
ATOM 5831 O O . SER B 1 331 ? -10.266 10.07 9.773 1 98.81 331 SER B O 1
ATOM 5833 N N . GLU B 1 332 ? -9.469 9.922 7.68 1 98.56 332 GLU B N 1
ATOM 5834 C CA . GLU B 1 332 ? -8.469 8.945 8.086 1 98.56 332 GLU B CA 1
ATOM 5835 C C . GLU B 1 332 ? -7.398 9.594 8.969 1 98.56 332 GLU B C 1
ATOM 5837 O O . GLU B 1 332 ? -6.887 8.961 9.898 1 98.56 332 GLU B O 1
ATOM 5842 N N . PHE B 1 333 ? -7.062 10.844 8.664 1 98.44 333 PHE B N 1
ATOM 5843 C CA . PHE B 1 333 ? -6.129 11.594 9.492 1 98.44 333 PHE B CA 1
ATOM 5844 C C . PHE B 1 333 ? -6.602 11.641 10.938 1 98.44 333 PHE B C 1
ATOM 5846 O O . PHE B 1 333 ? -5.828 11.367 11.859 1 98.44 333 PHE B O 1
ATOM 5853 N N . ILE B 1 334 ? -7.844 11.984 11.156 1 98.81 334 ILE B N 1
ATOM 5854 C CA . ILE B 1 334 ? -8.406 12.109 12.492 1 98.81 334 ILE B CA 1
ATOM 5855 C C . ILE B 1 334 ? -8.367 10.75 13.203 1 98.81 334 ILE B C 1
ATOM 5857 O O . ILE B 1 334 ? -7.98 10.664 14.367 1 98.81 334 ILE B O 1
ATOM 5861 N N . LEU B 1 335 ? -8.727 9.703 12.5 1 98.88 335 LEU B N 1
ATOM 5862 C CA . LEU B 1 335 ? -8.727 8.367 13.086 1 98.88 335 LEU B CA 1
ATOM 5863 C C . LEU B 1 335 ? -7.328 7.969 13.531 1 98.88 335 LEU B C 1
ATOM 5865 O O . LEU B 1 335 ? -7.145 7.445 14.641 1 98.88 335 LEU B O 1
ATOM 5869 N N . ILE B 1 336 ? -6.355 8.203 12.703 1 98.88 336 ILE B N 1
ATOM 5870 C CA . ILE B 1 336 ? -4.965 7.887 13.016 1 98.88 336 ILE B CA 1
ATOM 5871 C C . ILE B 1 336 ? -4.496 8.734 14.195 1 98.88 336 ILE B C 1
ATOM 5873 O O . ILE B 1 336 ? -3.77 8.25 15.062 1 98.88 336 ILE B O 1
ATOM 5877 N N . SER B 1 337 ? -4.922 10.008 14.242 1 98.62 337 SER B N 1
ATOM 5878 C CA . SER B 1 337 ? -4.582 10.891 15.352 1 98.62 337 SER B CA 1
ATOM 5879 C C . SER B 1 337 ? -5.18 10.383 16.656 1 98.62 337 SER B C 1
ATOM 5881 O O . SER B 1 337 ? -4.531 10.445 17.703 1 98.62 337 SER B O 1
ATOM 5883 N N . LEU B 1 338 ? -6.406 9.922 16.594 1 98.88 338 LEU B N 1
ATOM 5884 C CA . LEU B 1 338 ? -7.051 9.344 17.766 1 98.88 338 LEU B CA 1
ATOM 5885 C C . LEU B 1 338 ? -6.258 8.148 18.281 1 98.88 338 LEU B C 1
ATOM 5887 O O . LEU B 1 338 ? -6.008 8.039 19.484 1 98.88 338 LEU B O 1
ATOM 5891 N N . LEU B 1 339 ? -5.859 7.301 17.359 1 98.88 339 LEU B N 1
ATOM 5892 C CA . LEU B 1 339 ? -5.094 6.133 17.781 1 98.88 339 LEU B CA 1
ATOM 5893 C C . LEU B 1 339 ? -3.746 6.547 18.359 1 98.88 339 LEU B C 1
ATOM 5895 O O . LEU B 1 339 ? -3.277 5.957 19.328 1 98.88 339 LEU B O 1
ATOM 5899 N N . SER B 1 340 ? -3.133 7.504 17.719 1 98.75 340 SER B N 1
ATOM 5900 C CA . SER B 1 340 ? -1.866 8.016 18.234 1 98.75 340 SER B CA 1
ATOM 5901 C C . SER B 1 340 ? -2.016 8.531 19.672 1 98.75 340 SER B C 1
ATOM 5903 O O . SER B 1 340 ? -1.129 8.336 20.5 1 98.75 340 SER B O 1
ATOM 5905 N N . LYS B 1 341 ? -3.104 9.234 19.938 1 98.5 341 LYS B N 1
ATOM 5906 C CA . LYS B 1 341 ? -3.361 9.727 21.297 1 98.5 341 LYS B CA 1
ATOM 5907 C C . LYS B 1 341 ? -3.482 8.57 22.281 1 98.5 341 LYS B C 1
ATOM 5909 O O . LYS B 1 341 ? -2.934 8.625 23.375 1 98.5 341 LYS B O 1
ATOM 5914 N N . LYS B 1 342 ? -4.23 7.562 21.891 1 98.31 342 LYS B N 1
ATOM 5915 C CA . LYS B 1 342 ? -4.387 6.387 22.75 1 98.31 342 LYS B CA 1
ATOM 5916 C C . LYS B 1 342 ? -3.031 5.793 23.125 1 98.31 342 LYS B C 1
ATOM 5918 O O . LYS B 1 342 ? -2.848 5.309 24.234 1 98.31 342 LYS B O 1
ATOM 5923 N N . PHE B 1 343 ? -2.055 5.812 22.234 1 98.44 343 PHE B N 1
ATOM 5924 C CA . PHE B 1 343 ? -0.735 5.23 22.469 1 98.44 343 PHE B CA 1
ATOM 5925 C C . PHE B 1 343 ? 0.232 6.277 23 1 98.44 343 PHE B C 1
ATOM 5927 O O . PHE B 1 343 ? 1.409 5.984 23.219 1 98.44 343 PHE B O 1
ATOM 5934 N N . ASN B 1 344 ? -0.239 7.52 23.172 1 97.69 344 ASN B N 1
ATOM 5935 C CA . ASN B 1 344 ? 0.55 8.633 23.688 1 97.69 344 ASN B CA 1
ATOM 5936 C C . ASN B 1 344 ? 1.729 8.953 22.781 1 97.69 344 ASN B C 1
ATOM 5938 O O . ASN B 1 344 ? 2.854 9.141 23.25 1 97.69 344 ASN B O 1
ATOM 5942 N N . ILE B 1 345 ? 1.538 8.867 21.5 1 98.25 345 ILE B N 1
ATOM 5943 C CA . ILE B 1 345 ? 2.516 9.266 20.484 1 98.25 345 ILE B CA 1
ATOM 5944 C C . ILE B 1 345 ? 2.125 10.609 19.891 1 98.25 345 ILE B C 1
ATOM 5946 O O . ILE B 1 345 ? 1.027 10.766 19.359 1 98.25 345 ILE B O 1
ATOM 5950 N N . PRO B 1 346 ? 2.973 11.656 19.984 1 97.44 346 PRO B N 1
ATOM 5951 C CA . PRO B 1 346 ? 2.637 12.961 19.422 1 97.44 346 PRO B CA 1
ATOM 5952 C C . PRO B 1 346 ? 2.434 12.906 17.906 1 97.44 346 PRO B C 1
ATOM 5954 O O . PRO B 1 346 ? 3.137 12.172 17.203 1 97.44 346 PRO B O 1
ATOM 5957 N N . VAL B 1 347 ? 1.493 13.719 17.438 1 97.75 347 VAL B N 1
ATOM 5958 C CA . VAL B 1 347 ? 1.23 13.844 16.016 1 97.75 347 VAL B CA 1
ATOM 5959 C C . VAL B 1 347 ? 1.793 15.164 15.492 1 97.75 347 VAL B C 1
ATOM 5961 O O . VAL B 1 347 ? 1.329 16.234 15.883 1 97.75 347 VAL B O 1
ATOM 5964 N N . VAL B 1 348 ? 2.854 15.086 14.688 1 96.69 348 VAL B N 1
ATOM 5965 C CA . VAL B 1 348 ? 3.465 16.203 13.977 1 96.69 348 VAL B CA 1
ATOM 5966 C C . VAL B 1 348 ? 3.391 15.969 12.469 1 96.69 348 VAL B C 1
ATOM 5968 O O . VAL B 1 348 ? 4.363 15.523 11.859 1 96.69 348 VAL B O 1
ATOM 5971 N N . PRO B 1 349 ? 2.285 16.312 11.859 1 95.31 349 PRO B N 1
ATOM 5972 C CA . PRO B 1 349 ? 2.033 15.898 10.484 1 95.31 349 PRO B CA 1
ATOM 5973 C C . PRO B 1 349 ? 3.121 16.359 9.516 1 95.31 349 PRO B C 1
ATOM 5975 O O . PRO B 1 349 ? 3.652 17.469 9.664 1 95.31 349 PRO B O 1
ATOM 5978 N N . HIS B 1 350 ? 3.42 15.445 8.586 1 93.19 350 HIS B N 1
ATOM 5979 C CA . HIS B 1 350 ? 4.141 15.891 7.402 1 93.19 350 HIS B CA 1
ATOM 5980 C C . HIS B 1 350 ? 3.279 16.812 6.551 1 93.19 350 HIS B C 1
ATOM 5982 O O . HIS B 1 350 ? 2.098 16.547 6.332 1 93.19 350 HIS B O 1
ATOM 5988 N N . VAL B 1 351 ? 3.852 17.938 6.105 1 86.75 351 VAL B N 1
ATOM 5989 C CA . VAL B 1 351 ? 3.049 18.953 5.434 1 86.75 351 VAL B CA 1
ATOM 5990 C C . VAL B 1 351 ? 3.561 19.156 4.008 1 86.75 351 VAL B C 1
ATOM 5992 O O . VAL B 1 351 ? 2.77 19.297 3.072 1 86.75 351 VAL B O 1
ATOM 5995 N N . GLY B 1 352 ? 4.777 19.078 3.887 1 77.25 352 GLY B N 1
ATOM 5996 C CA . GLY B 1 352 ? 5.332 19.562 2.635 1 77.25 352 GLY B CA 1
ATOM 5997 C C . GLY B 1 352 ? 4.941 21 2.326 1 77.25 352 GLY B C 1
ATOM 5998 O O . GLY B 1 352 ? 5.117 21.875 3.162 1 77.25 352 GLY B O 1
ATOM 5999 N N . ASP B 1 353 ? 4.391 21.266 1.079 1 75.75 353 ASP B N 1
ATOM 6000 C CA . ASP B 1 353 ? 3.977 22.609 0.687 1 75.75 353 ASP B CA 1
ATOM 6001 C C . ASP B 1 353 ? 2.502 22.844 1.006 1 75.75 353 ASP B C 1
ATOM 6003 O O . ASP B 1 353 ? 1.934 23.859 0.616 1 75.75 353 ASP B O 1
ATOM 6007 N N . MET B 1 354 ? 1.98 21.953 1.774 1 73.44 354 MET B N 1
ATOM 6008 C CA . MET B 1 354 ? 0.555 22 2.088 1 73.44 354 MET B CA 1
ATOM 6009 C C . MET B 1 354 ? 0.327 22.531 3.502 1 73.44 354 MET B C 1
ATOM 6011 O O . MET B 1 354 ? -0.625 22.125 4.172 1 73.44 354 MET B O 1
ATOM 6015 N N . GLY B 1 355 ? 1.166 23.359 3.906 1 74.69 355 GLY B N 1
ATOM 6016 C CA . GLY B 1 355 ? 1.032 23.953 5.227 1 74.69 355 GLY B CA 1
ATOM 6017 C C . GLY B 1 355 ? -0.313 24.609 5.449 1 74.69 355 GLY B C 1
ATOM 6018 O O . GLY B 1 355 ? -0.819 24.641 6.574 1 74.69 355 GLY B O 1
ATOM 6019 N N . GLN B 1 356 ? -0.967 24.953 4.41 1 85.88 356 GLN B N 1
ATOM 6020 C CA . GLN B 1 356 ? -2.232 25.688 4.48 1 85.88 356 GLN B CA 1
ATOM 6021 C C . GLN B 1 356 ? -3.338 24.797 5.055 1 85.88 356 GLN B C 1
ATOM 6023 O O . GLN B 1 356 ? -4.141 25.25 5.871 1 85.88 356 GLN B O 1
ATOM 6028 N N . ILE B 1 357 ? -3.26 23.562 4.742 1 92.44 357 ILE B N 1
ATOM 6029 C CA . ILE B 1 357 ? -4.301 22.609 5.109 1 92.44 357 ILE B CA 1
ATOM 6030 C C . ILE B 1 357 ? -4.047 22.094 6.52 1 92.44 357 ILE B C 1
ATOM 6032 O O . ILE B 1 357 ? -4.949 22.078 7.359 1 92.44 357 ILE B O 1
ATOM 6036 N N . HIS B 1 358 ? -2.832 21.812 6.863 1 95.69 358 HIS B N 1
ATOM 6037 C CA . HIS B 1 358 ? -2.506 21.062 8.078 1 95.69 358 HIS B CA 1
ATOM 6038 C C . HIS B 1 358 ? -2.494 21.984 9.297 1 95.69 358 HIS B C 1
ATOM 6040 O O . HIS B 1 358 ? -2.492 21.516 10.438 1 95.69 358 HIS B O 1
ATOM 6046 N N . GLN B 1 359 ? -2.592 23.344 9.078 1 95.38 359 GLN B N 1
ATOM 6047 C CA . GLN B 1 359 ? -2.771 24.266 10.195 1 95.38 359 GLN B CA 1
ATOM 6048 C C . GLN B 1 359 ? -4.074 23.984 10.938 1 95.38 359 GLN B C 1
ATOM 6050 O O . GLN B 1 359 ? -4.133 24.094 12.164 1 95.38 359 GLN B O 1
ATOM 6055 N N . HIS B 1 360 ? -5.07 23.609 10.164 1 97 360 HIS B N 1
ATOM 6056 C CA . HIS B 1 360 ? -6.375 23.328 10.758 1 97 360 HIS B CA 1
ATOM 6057 C C . HIS B 1 360 ? -6.34 22.062 11.594 1 97 360 HIS B C 1
ATOM 6059 O O . HIS B 1 360 ? -6.93 22 12.68 1 97 360 HIS B O 1
ATOM 6065 N N . LEU B 1 361 ? -5.633 21.078 11.133 1 96.81 361 LEU B N 1
ATOM 6066 C CA . LEU B 1 361 ? -5.648 19.75 11.734 1 96.81 361 LEU B CA 1
ATOM 6067 C C . LEU B 1 361 ? -4.773 19.703 12.984 1 96.81 361 LEU B C 1
ATOM 6069 O O . LEU B 1 361 ? -5.094 19 13.945 1 96.81 361 LEU B O 1
ATOM 6073 N N . VAL B 1 362 ? -3.691 20.453 13.031 1 96.19 362 VAL B N 1
ATOM 6074 C CA . VAL B 1 362 ? -2.848 20.5 14.227 1 96.19 362 VAL B CA 1
ATOM 6075 C C . VAL B 1 362 ? -3.578 21.234 15.344 1 96.19 362 VAL B C 1
ATOM 6077 O O . VAL B 1 362 ? -3.455 20.875 16.516 1 96.19 362 VAL B O 1
ATOM 6080 N N . LEU B 1 363 ? -4.332 22.328 14.992 1 96.81 363 LEU B N 1
ATOM 6081 C CA . LEU B 1 363 ? -5.141 23.047 15.977 1 96.81 363 LEU B CA 1
ATOM 6082 C C . LEU B 1 363 ? -6.219 22.125 16.547 1 96.81 363 LEU B C 1
ATOM 6084 O O . LEU B 1 363 ? -6.398 22.062 17.766 1 96.81 363 LEU B O 1
ATOM 6088 N N . PHE B 1 364 ? -6.887 21.438 15.664 1 97.75 364 PHE B N 1
ATOM 6089 C CA . PHE B 1 364 ? -7.895 20.469 16.094 1 97.75 364 PHE B CA 1
ATOM 6090 C C . PHE B 1 364 ? -7.285 19.438 17.031 1 97.75 364 PHE B C 1
ATOM 6092 O O . PHE B 1 364 ? -7.824 19.172 18.109 1 97.75 364 PHE B O 1
ATOM 6099 N N . ASN B 1 365 ? -6.141 18.797 16.594 1 97.75 365 ASN B N 1
ATOM 6100 C CA . ASN B 1 365 ? -5.469 17.781 17.391 1 97.75 365 ASN B CA 1
ATOM 6101 C C . ASN B 1 365 ? -5.145 18.281 18.797 1 97.75 365 ASN B C 1
ATOM 6103 O O . ASN B 1 365 ? -5.359 17.578 19.781 1 97.75 365 ASN B O 1
ATOM 6107 N N . HIS B 1 366 ? -4.617 19.5 18.891 1 97.75 366 HIS B N 1
ATOM 6108 C CA . HIS B 1 366 ? -4.219 20.062 20.172 1 97.75 366 HIS B CA 1
ATOM 6109 C C . HIS B 1 366 ? -5.434 20.375 21.031 1 97.75 366 HIS B C 1
ATOM 6111 O O . HIS B 1 366 ? -5.504 19.953 22.188 1 97.75 366 HIS B O 1
ATOM 6117 N N . ILE B 1 367 ? -6.395 21.062 20.453 1 97.62 367 ILE B N 1
ATOM 6118 C CA . ILE B 1 367 ? -7.508 21.594 21.234 1 97.62 367 ILE B CA 1
ATOM 6119 C C . ILE B 1 367 ? -8.477 20.469 21.594 1 97.62 367 ILE B C 1
ATOM 6121 O O . ILE B 1 367 ? -8.906 20.344 22.75 1 97.62 367 ILE B O 1
ATOM 6125 N N . ALA B 1 368 ? -8.758 19.578 20.609 1 97.38 368 ALA B N 1
ATOM 6126 C CA . ALA B 1 368 ? -9.797 18.578 20.812 1 97.38 368 ALA B CA 1
ATOM 6127 C C . ALA B 1 368 ? -9.242 17.312 21.453 1 97.38 368 ALA B C 1
ATOM 6129 O O . ALA B 1 368 ? -9.953 16.609 22.188 1 97.38 368 ALA B O 1
ATOM 6130 N N . MET B 1 369 ? -7.93 16.969 21.25 1 96.56 369 MET B N 1
ATOM 6131 C CA . MET B 1 369 ? -7.43 15.672 21.688 1 96.56 369 MET B CA 1
ATOM 6132 C C . MET B 1 369 ? -6.238 15.828 22.625 1 96.56 369 MET B C 1
ATOM 6134 O O . MET B 1 369 ? -5.691 14.836 23.109 1 96.56 369 MET B O 1
ATOM 6138 N N . ASP B 1 370 ? -5.793 17 22.891 1 96.75 370 ASP B N 1
ATOM 6139 C CA . ASP B 1 370 ? -4.738 17.297 23.844 1 96.75 370 ASP B CA 1
ATOM 6140 C C . ASP B 1 370 ? -3.383 16.812 23.344 1 96.75 370 ASP B C 1
ATOM 6142 O O . ASP B 1 370 ? -2.549 16.359 24.141 1 96.75 370 ASP B O 1
ATOM 6146 N N . HIS B 1 371 ? -3.258 16.656 22 1 95.94 371 HIS B N 1
ATOM 6147 C CA . HIS B 1 371 ? -1.917 16.5 21.453 1 95.94 371 HIS B CA 1
ATOM 6148 C C . HIS B 1 371 ? -1.08 17.766 21.672 1 95.94 371 HIS B C 1
ATOM 6150 O O . HIS B 1 371 ? -1.608 18.875 21.672 1 95.94 371 HIS B O 1
ATOM 6156 N N . PRO B 1 372 ? 0.17 17.562 21.891 1 89.19 372 PRO B N 1
ATOM 6157 C CA . PRO B 1 372 ? 0.984 18.766 21.938 1 89.19 372 PRO B CA 1
ATOM 6158 C C . PRO B 1 372 ? 1.048 19.484 20.578 1 89.19 372 PRO B C 1
ATOM 6160 O O . PRO B 1 372 ? 1.156 18.828 19.547 1 89.19 372 PRO B O 1
ATOM 6163 N N . ALA B 1 373 ? 0.61 20.719 20.484 1 73.5 373 ALA B N 1
ATOM 6164 C CA . ALA B 1 373 ? 0.779 21.484 19.266 1 73.5 373 ALA B CA 1
ATOM 6165 C C . ALA B 1 373 ? 2.178 22.094 19.188 1 73.5 373 ALA B C 1
ATOM 6167 O O . ALA B 1 373 ? 2.33 23.312 19.156 1 73.5 373 ALA B O 1
ATOM 6168 N N . LEU B 1 374 ? 3.199 21.328 19.031 1 74.06 374 LEU B N 1
ATOM 6169 C CA . LEU B 1 374 ? 4.492 21.953 19.312 1 74.06 374 LEU B CA 1
ATOM 6170 C C . LEU B 1 374 ? 5.195 22.344 18.016 1 74.06 374 LEU B C 1
ATOM 6172 O O . LEU B 1 374 ? 5.82 23.406 17.938 1 74.06 374 LEU B O 1
ATOM 6176 N N . LEU B 1 375 ? 5.012 21.562 16.984 1 90.25 375 LEU B N 1
ATOM 6177 C CA . LEU B 1 375 ? 5.758 21.875 15.766 1 90.25 375 LEU B CA 1
ATOM 6178 C C . LEU B 1 375 ? 4.938 21.547 14.523 1 90.25 375 LEU B C 1
ATOM 6180 O O . LEU B 1 375 ? 4.133 20.609 14.539 1 90.25 375 LEU B O 1
ATOM 6184 N N . LEU B 1 376 ? 4.988 22.438 13.547 1 95.12 376 LEU B N 1
ATOM 6185 C CA . LEU B 1 376 ? 4.461 22.156 12.219 1 95.12 376 LEU B CA 1
ATOM 6186 C C . LEU B 1 376 ? 5.465 22.531 11.141 1 95.12 376 LEU B C 1
ATOM 6188 O O . LEU B 1 376 ? 6.109 23.578 11.227 1 95.12 376 LEU B O 1
ATOM 6192 N N . GLU B 1 377 ? 5.57 21.719 10.125 1 95.38 377 GLU B N 1
ATOM 6193 C CA . GLU B 1 377 ? 6.527 21.938 9.047 1 95.38 377 GLU B CA 1
ATOM 6194 C C . GLU B 1 377 ? 6.195 23.188 8.25 1 95.38 377 GLU B C 1
ATOM 6196 O O . GLU B 1 377 ? 5.027 23.453 7.938 1 95.38 377 GLU B O 1
ATOM 6201 N N . HIS B 1 378 ? 7.211 23.922 7.922 1 93.38 378 HIS B N 1
ATOM 6202 C CA . HIS B 1 378 ? 7.074 25.094 7.059 1 93.38 378 HIS B CA 1
ATOM 6203 C C . HIS B 1 378 ? 7.914 24.938 5.797 1 93.38 378 HIS B C 1
ATOM 6205 O O . HIS B 1 378 ? 9.141 24.797 5.871 1 93.38 378 HIS B O 1
ATOM 6211 N N . ILE B 1 379 ? 7.273 24.844 4.691 1 91.31 379 ILE B N 1
ATOM 6212 C CA . ILE B 1 379 ? 7.852 24.891 3.354 1 91.31 379 ILE B CA 1
ATOM 6213 C C . ILE B 1 379 ? 7.133 25.938 2.51 1 91.31 379 ILE B C 1
ATOM 6215 O O . ILE B 1 379 ? 5.941 25.797 2.219 1 91.31 379 ILE B O 1
ATOM 6219 N N . PRO B 1 380 ? 7.75 26.938 2.018 1 87.88 380 PRO B N 1
ATOM 6220 C CA . PRO B 1 380 ? 7.047 28.094 1.456 1 87.88 380 PRO B CA 1
ATOM 6221 C C . PRO B 1 380 ? 6.98 28.062 -0.069 1 87.88 380 PRO B C 1
ATOM 6223 O O . PRO B 1 380 ? 6.566 29.031 -0.694 1 87.88 380 PRO B O 1
ATOM 6226 N N . HIS B 1 381 ? 7.277 26.984 -0.729 1 86.75 381 HIS B N 1
ATOM 6227 C CA . HIS B 1 381 ? 7.496 26.984 -2.17 1 86.75 381 HIS B CA 1
ATOM 6228 C C . HIS B 1 381 ? 6.215 27.312 -2.926 1 86.75 381 HIS B C 1
ATOM 6230 O O . HIS B 1 381 ? 6.246 27.969 -3.963 1 86.75 381 HIS B O 1
ATOM 6236 N N . LEU B 1 382 ? 5.082 26.797 -2.406 1 89.31 382 LEU B N 1
ATOM 6237 C CA . LEU B 1 382 ? 3.84 26.953 -3.154 1 89.31 382 LEU B CA 1
ATOM 6238 C C . LEU B 1 382 ? 2.885 27.891 -2.432 1 89.31 382 LEU B C 1
ATOM 6240 O O . LEU B 1 382 ? 1.696 27.953 -2.758 1 89.31 382 LEU B O 1
ATOM 6244 N N . LYS B 1 383 ? 3.387 28.594 -1.505 1 89.25 383 LYS B N 1
ATOM 6245 C CA . LYS B 1 383 ? 2.578 29.484 -0.683 1 89.25 383 LYS B CA 1
ATOM 6246 C C . LYS B 1 383 ? 1.768 30.453 -1.549 1 89.25 383 LYS B C 1
ATOM 6248 O O . LYS B 1 383 ? 0.58 30.672 -1.301 1 89.25 383 LYS B O 1
ATOM 6253 N N . GLU B 1 384 ? 2.355 30.922 -2.582 1 89.5 384 GLU B N 1
ATOM 6254 C CA . GLU B 1 384 ? 1.741 31.969 -3.406 1 89.5 384 GLU B CA 1
ATOM 6255 C C . GLU B 1 384 ? 0.662 31.375 -4.312 1 89.5 384 GLU B C 1
ATOM 6257 O O . GLU B 1 384 ? -0.144 32.125 -4.883 1 89.5 384 GLU B O 1
ATOM 6262 N N . ALA B 1 385 ? 0.635 30.109 -4.441 1 92.75 385 ALA B N 1
ATOM 6263 C CA . ALA B 1 385 ? -0.371 29.469 -5.277 1 92.75 385 ALA B CA 1
ATOM 6264 C C . ALA B 1 385 ? -1.721 29.406 -4.566 1 92.75 385 ALA B C 1
ATOM 6266 O O . ALA B 1 385 ? -2.752 29.172 -5.203 1 92.75 385 ALA B O 1
ATOM 6267 N N . PHE B 1 386 ? -1.777 29.641 -3.279 1 95.56 386 PHE B N 1
ATOM 6268 C CA . PHE B 1 386 ? -3.002 29.5 -2.5 1 95.56 386 PHE B CA 1
ATOM 6269 C C . PHE B 1 386 ? -3.695 30.859 -2.344 1 95.56 386 PHE B C 1
ATOM 6271 O O . PHE B 1 386 ? -3.033 31.891 -2.232 1 95.56 386 PHE B O 1
ATOM 6278 N N . VAL B 1 387 ? -5.023 30.844 -2.303 1 96.25 387 VAL B N 1
ATOM 6279 C CA . VAL B 1 387 ? -5.824 32.031 -2.096 1 96.25 387 VAL B CA 1
ATOM 6280 C C . VAL B 1 387 ? -5.586 32.594 -0.689 1 96.25 387 VAL B C 1
ATOM 6282 O O . VAL B 1 387 ? -5.516 33.812 -0.491 1 96.25 387 VAL B O 1
ATOM 6285 N N . ASN B 1 388 ? -5.438 31.734 0.248 1 94 388 ASN B N 1
ATOM 6286 C CA . ASN B 1 388 ? -5.203 32.094 1.647 1 94 388 ASN B CA 1
ATOM 6287 C C . ASN B 1 388 ? -3.936 31.422 2.182 1 94 388 ASN B C 1
ATOM 6289 O O . ASN B 1 388 ? -4.008 30.453 2.951 1 94 388 ASN B O 1
ATOM 6293 N N . PRO B 1 389 ? -2.842 32 1.848 1 94.19 389 PRO B N 1
ATOM 6294 C CA . PRO B 1 389 ? -1.582 31.391 2.26 1 94.19 389 PRO B CA 1
ATOM 6295 C C . PRO B 1 389 ? -1.328 31.5 3.762 1 94.19 389 PRO B C 1
ATOM 6297 O O . PRO B 1 389 ? -1.838 32.406 4.406 1 94.19 389 PRO B O 1
ATOM 6300 N N . VAL B 1 390 ? -0.507 30.594 4.254 1 93.56 390 VAL B N 1
ATOM 6301 C CA . VAL B 1 390 ? -0.108 30.578 5.66 1 93.56 390 VAL B CA 1
ATOM 6302 C C . VAL B 1 390 ? 0.613 31.875 6.012 1 93.56 390 VAL B C 1
ATOM 6304 O O . VAL B 1 390 ? 1.312 32.438 5.172 1 93.56 390 VAL B O 1
ATOM 6307 N N . GLU B 1 391 ? 0.456 32.312 7.172 1 93.69 391 GLU B N 1
ATOM 6308 C CA . GLU B 1 391 ? 1.183 33.438 7.723 1 93.69 391 GLU B CA 1
ATOM 6309 C C . GLU B 1 391 ? 2.088 33 8.875 1 93.69 391 GLU B C 1
ATOM 6311 O O . GLU B 1 391 ? 1.622 32.406 9.852 1 93.69 391 GLU B O 1
ATOM 6316 N N . ILE B 1 392 ? 3.361 33.25 8.703 1 93.69 392 ILE B N 1
ATOM 6317 C CA . ILE B 1 392 ? 4.359 32.969 9.727 1 93.69 392 ILE B CA 1
ATOM 6318 C C . ILE B 1 392 ? 4.902 34.281 10.289 1 93.69 392 ILE B C 1
ATOM 6320 O O . ILE B 1 392 ? 5.352 35.156 9.531 1 93.69 392 ILE B O 1
ATOM 6324 N N . VAL B 1 393 ? 4.863 34.469 11.609 1 95.19 393 VAL B N 1
ATOM 6325 C CA . VAL B 1 393 ? 5.438 35.594 12.289 1 95.19 393 VAL B CA 1
ATOM 6326 C C . VAL B 1 393 ? 6.367 35.125 13.406 1 95.19 393 VAL B C 1
ATOM 6328 O O . VAL B 1 393 ? 5.938 34.438 14.32 1 95.19 393 VAL B O 1
ATOM 6331 N N . ASN B 1 394 ? 7.602 35.531 13.367 1 96 394 ASN B N 1
ATOM 6332 C CA . ASN B 1 394 ? 8.602 35.156 14.359 1 96 394 ASN B CA 1
ATOM 6333 C C . ASN B 1 394 ? 8.68 33.625 14.531 1 96 394 ASN B C 1
ATOM 6335 O O . ASN B 1 394 ? 8.633 33.125 15.648 1 96 394 ASN B O 1
ATOM 6339 N N . GLY B 1 395 ? 8.633 32.969 13.422 1 95.19 395 GLY B N 1
ATOM 6340 C CA . GLY B 1 395 ? 8.805 31.516 13.391 1 95.19 395 GLY B CA 1
ATOM 6341 C C . GLY B 1 395 ? 7.578 30.75 13.867 1 95.19 395 GLY B C 1
ATOM 6342 O O . GLY B 1 395 ? 7.648 29.547 14.125 1 95.19 395 GLY B O 1
ATOM 6343 N N . ARG B 1 396 ? 6.453 31.469 14.008 1 95.88 396 ARG B N 1
ATOM 6344 C CA . ARG B 1 396 ? 5.246 30.844 14.539 1 95.88 396 ARG B CA 1
ATOM 6345 C C . ARG B 1 396 ? 4.086 30.984 13.555 1 95.88 396 ARG B C 1
ATOM 6347 O O . ARG B 1 396 ? 3.93 32 12.898 1 95.88 396 ARG B O 1
ATOM 6354 N N . TYR B 1 397 ? 3.295 29.906 13.508 1 95.69 397 TYR B N 1
ATOM 6355 C CA . TYR B 1 397 ? 2.096 29.906 12.672 1 95.69 397 TYR B CA 1
ATOM 6356 C C . TYR B 1 397 ? 1.005 30.781 13.297 1 95.69 397 TYR B C 1
ATOM 6358 O O . TYR B 1 397 ? 0.792 30.734 14.508 1 95.69 397 TYR B O 1
ATOM 6366 N N . LYS B 1 398 ? 0.343 31.578 12.453 1 95.94 398 LYS B N 1
ATOM 6367 C CA . LYS B 1 398 ? -0.876 32.281 12.852 1 95.94 398 LYS B CA 1
ATOM 6368 C C . LYS B 1 398 ? -2.115 31.453 12.516 1 95.94 398 LYS B C 1
ATOM 6370 O O . LYS B 1 398 ? -2.152 30.766 11.484 1 95.94 398 LYS B O 1
ATOM 6375 N N . THR B 1 399 ? -3.107 31.547 13.344 1 96.81 399 THR B N 1
ATOM 6376 C CA . THR B 1 399 ? -4.348 30.812 13.164 1 96.81 399 THR B CA 1
ATOM 6377 C C . THR B 1 399 ? -5.109 31.312 11.938 1 96.81 399 THR B C 1
ATOM 6379 O O . THR B 1 399 ? -5.309 32.5 11.773 1 96.81 399 THR B O 1
ATOM 6382 N N . PRO B 1 400 ? -5.441 30.406 11.008 1 96.69 400 PRO B N 1
ATOM 6383 C CA . PRO B 1 400 ? -6.293 30.828 9.891 1 96.69 400 PRO B CA 1
ATOM 6384 C C . PRO B 1 400 ? -7.738 31.094 10.32 1 96.69 400 PRO B C 1
ATOM 6386 O O . PRO B 1 400 ? -8.266 30.375 11.172 1 96.69 400 PRO B O 1
ATOM 6389 N N . HIS B 1 401 ? -8.391 32.031 9.648 1 97.19 401 HIS B N 1
ATOM 6390 C CA . HIS B 1 401 ? -9.742 32.375 10.062 1 97.19 401 HIS B CA 1
ATOM 6391 C C . HIS B 1 401 ? -10.711 32.344 8.883 1 97.19 401 HIS B C 1
ATOM 6393 O O . HIS B 1 401 ? -11.922 32.438 9.07 1 97.19 401 HIS B O 1
ATOM 6399 N N . THR B 1 402 ? -10.188 32.219 7.652 1 97.5 402 THR B N 1
ATOM 6400 C CA . THR B 1 402 ? -11.047 32.156 6.477 1 97.5 402 THR B CA 1
ATOM 6401 C C . THR B 1 402 ? -11.812 30.828 6.445 1 97.5 402 THR B C 1
ATOM 6403 O O . THR B 1 402 ? -11.258 29.781 6.75 1 97.5 402 THR B O 1
ATOM 6406 N N . PRO B 1 403 ? -13.148 30.875 6.094 1 98.25 403 PRO B N 1
ATOM 6407 C CA . PRO B 1 403 ? -13.922 29.641 6.016 1 98.25 403 PRO B CA 1
ATOM 6408 C C . PRO B 1 403 ? -13.305 28.609 5.082 1 98.25 403 PRO B C 1
ATOM 6410 O O . PRO B 1 403 ? -12.789 28.969 4.016 1 98.25 403 PRO B O 1
ATOM 6413 N N . GLY B 1 404 ? -13.43 27.375 5.504 1 98.38 404 GLY B N 1
ATOM 6414 C CA . GLY B 1 404 ? -12.859 26.312 4.695 1 98.38 404 GLY B CA 1
ATOM 6415 C C . GLY B 1 404 ? -11.555 25.766 5.25 1 98.38 404 GLY B C 1
ATOM 6416 O O . GLY B 1 404 ? -11.219 26.031 6.406 1 98.38 404 GLY B O 1
ATOM 6417 N N . MET B 1 405 ? -10.844 24.969 4.484 1 97.38 405 MET B N 1
ATOM 6418 C CA . MET B 1 405 ? -9.648 24.312 4.992 1 97.38 405 MET B CA 1
ATOM 6419 C C . MET B 1 405 ? -8.391 24.906 4.375 1 97.38 405 MET B C 1
ATOM 6421 O O . MET B 1 405 ? -7.324 24.297 4.41 1 97.38 405 MET B O 1
ATOM 6425 N N . SER B 1 406 ? -8.508 26.125 3.789 1 96.88 406 SER B N 1
ATOM 6426 C CA . SER B 1 406 ? -7.383 26.859 3.213 1 96.88 406 SER B CA 1
ATOM 6427 C C . SER B 1 406 ? -6.805 26.125 2.008 1 96.88 406 SER B C 1
ATOM 6429 O O . SER B 1 406 ? -5.59 26.141 1.792 1 96.88 406 SER B O 1
ATOM 6431 N N . ALA B 1 407 ? -7.664 25.391 1.224 1 96.06 407 ALA B N 1
ATOM 6432 C CA . ALA B 1 407 ? -7.191 24.531 0.14 1 96.06 407 ALA B CA 1
ATOM 6433 C C . ALA B 1 407 ? -7.359 25.219 -1.214 1 96.06 407 ALA B C 1
ATOM 6435 O O . ALA B 1 407 ? -6.863 24.719 -2.23 1 96.06 407 ALA B O 1
ATOM 6436 N N . ASP B 1 408 ? -8 26.375 -1.266 1 96.94 408 ASP B N 1
ATOM 6437 C CA . ASP B 1 408 ? -8.289 27.047 -2.533 1 96.94 408 ASP B CA 1
ATOM 6438 C C . ASP B 1 408 ? -7.008 27.516 -3.219 1 96.94 408 ASP B C 1
ATOM 6440 O O . ASP B 1 408 ? -6.148 28.125 -2.586 1 96.94 408 ASP B O 1
ATOM 6444 N N . LEU B 1 409 ? -6.91 27.219 -4.457 1 95.62 409 LEU B N 1
ATOM 6445 C CA . LEU B 1 409 ? -5.801 27.672 -5.285 1 95.62 409 LEU B CA 1
ATOM 6446 C C . LEU B 1 409 ? -6.211 28.875 -6.125 1 95.62 409 LEU B C 1
ATOM 6448 O O . LEU B 1 409 ? -7.391 29.047 -6.43 1 95.62 409 LEU B O 1
ATOM 6452 N N . LYS B 1 410 ? -5.25 29.734 -6.457 1 94.81 410 LYS B N 1
ATOM 6453 C CA . LYS B 1 410 ? -5.5 30.906 -7.301 1 94.81 410 LYS B CA 1
ATOM 6454 C C . LYS B 1 410 ? -5.785 30.5 -8.742 1 94.81 410 LYS B C 1
ATOM 6456 O O . LYS B 1 410 ? -5.293 29.469 -9.203 1 94.81 410 LYS B O 1
#

Radius of gyration: 26.66 Å; Cα contacts (8 Å, |Δi|>4): 1915; chains: 2; bounding box: 62×73×66 Å

Secondary structure (DSSP, 8-state):
-----BEEEEEEEEEEEE--TTTT--SS-SS-EEEEEEEEEEESSS-EEEEEEEEEGGGHHHHHHHHHHHGGGTTT-BHHHHHHTHHHHHHHHHT-TTTGGG-TTSHHHHHHHHHHHHHHHHHHHHHTTSBHHHHHHHS-HHHHHTT---TT-TTT--HHHHHHHHHHT-TTHHHHTTHHHH-EEEEEEEEE-TT--HHHHHHHHHHHHHTT--EEEEE---SSHHHHHHHHHHHHHHH-TTSEEEEE-TT---HHHHHHHHHHHGGG--SEEE--S-TT-HHHHHHHHHHS-PPEEE-TT--SHHHHHHHHHHT--SEE---TTTSSHHHHHHHHHHHHHHTT--B----TT-HHHHHHHHHHHHHHH------EEE--TTGGGBSS---EETTEEPPP-SSB-S--B-/-----BEEEEEEEEEEEE--TTTT--SS-SS-EEEEEEEEEEESSS-EEEEEEEEEGGGHHHHHHHHHHHGGGTTT-BHHHHHHTHHHHHHHHHT-TTTGGG-TTSHHHHHHHHHHHHHHHHHHHHHTTSBHHHHHHHS-HHHHHTT---TT-TTT--HHHHHHHHHHT-TTHHHHTTHHHH-EEEEEEEEE-TT--HHHHHHHHHHHHHTT--EEEEE---SSHHHHHHHHHHHHHHH-TTSEEEEE-TT---HHHHHHHHHHHGGG--S-EE--S-TT-HHHHHHHHHHS-PPEEE-TT--SHHHHHHHHHHT--SEE---TTTSSHHHHHHHHHHHHHHTT--B----TT-HHHHHHHHHHHHHHH------EEE--TTGGGBSS---EETTEEPPP-SSB-S--B-

Sequence (820 aa):
MNKSIVIKKGFAEDVRFQLKDGSGSDAIHTVPTYAYGVCHLHTDSMLQGVGLAFTLGEGNNLVKDAITYLVKHVEGREINELMADFGTTYKQMVDDPNFRWLGPHKGVVHLALAAVVNACYDLWAKSRAVPLWQLLIELSPEELVNTLDFSYYEDILSREQAIELLRSKSAGREMRKKILDLGYPGYDTSVGWFNYSDEKVADNIRHAMDMGFTAMKLKVGSKDPARDIRRAEMVRNIAGDKATIMFDANQQWNLPQAISICKSLLPLNPYWIEEPTHPDDVYAHVALAEAVPVKLALGEHVPNKILFKNFLQSGCMSFNQVDAVRVGGVSEFILISLLSKKFNIPVVPHVGDMGQIHQHLVLFNHIAMDHPALLLEHIPHLKEAFVNPVEIVNGRYKTPHTPGMSADLKMNKSIVIKKGFAEDVRFQLKDGSGSDAIHTVPTYAYGVCHLHTDSMLQGVGLAFTLGEGNNLVKDAITYLVKHVEGREINELMADFGTTYKQMVDDPNFRWLGPHKGVVHLALAAVVNACYDLWAKSRAVPLWQLLIELSPEELVNTLDFSYYEDILSREQAIELLRSKSAGREMRKKILDLGYPGYDTSVGWFNYSDEKVADNIRHAMDMGFTAMKLKVGSKDPARDIRRAEMVRNIAGDKATIMFDANQQWNLPQAISICKSLLPLNPYWIEEPTHPDDVYAHVALAEAVPVKLALGEHVPNKILFKNFLQSGCMSFNQVDAVRVGGVSEFILISLLSKKFNIPVVPHVGDMGQIHQHLVLFNHIAMDHPALLLEHIPHLKEAFVNPVEIVNGRYKTPHTPGMSADLK

Nearest PDB structures (foldseek):
  4a35-assembly1_A-2  TM=9.717E-01  e=2.189E-42  Homo sapiens
  2pp3-assembly1_B  TM=9.030E-01  e=1.465E-25  Salmonella enterica subsp. enterica serovar Typhimurium
  3ck5-assembly1_A  TM=9.178E-01  e=4.809E-25  Streptomyces coelicolor A3(2)
  3cb3-assembly1_D  TM=8.518E-01  e=5.846E-26  Polaromonas sp. JS666
  3cb3-assembly2_C  TM=8.528E-01  e=2.382E-25  Polaromonas sp. JS666

InterPro domains:
  IPR013341 Mandelate racemase, N-terminal domain [PF02746] (27-136)
  IPR013342 Mandelate racemase, C-terminal domain [PF13378] (201-409)
  IPR013342 Mandelate racemase, C-terminal domain [SM00922] (198-295)
  IPR018110 Mandelate racemase/muconate lactonizing enzyme, conserved site [PS00909] (245-276)
  IPR029017 Enolase-like, N-terminal [G3DSA:3.30.390.10] (6-131)
  IPR029017 Enolase-like, N-terminal [SSF54826] (25-136)
  IPR036849 Enolase-like, C-terminal domain superfamily [G3DSA:3.20.20.120] (132-410)
  IPR036849 Enolase-like, C-terminal domain superfamily [SSF51604] (125-409)
  IPR046945 L-rhamnonate dehydratase-like [PTHR13794] (6-410)

Foldseek 3Di:
DLPWKAQADKAWDKAWDFFPDQFPAFQVRRGKIKIWTWMWGDIPDPFIFIFTFIDIDDCSVLLRVLLRVLLVLRHGDTLVVCLQQQLVSLCCQQCVVVCCVVDRFFDSNFLSLLNNLQRSLQRVLVSVFWASLVVLQPDQLNSLLSNAHCPPVVVPADSVNSNVLLVVLLPCLVVLCVCQVVFAFAEEARLAHPPDDLVSSLVSLVVLVVQQHQEYEHHAQHPDLVVVLVSLVSSCVSSDDRGAYEYENPANDDLVRLLVSLQSNVVSPHPAYENSHDQQCLPSLLVSCVRHVGAYEHAQRNTELVSLVSNLVSVSHQEYAHDSSRGSHPRRVVVSLSSCLVSPHAYAHDQACNQLQCLSVLSNSCSRNVHDSHYYYDDPRCQQQFPDGWDDGSRGTHNDTGGGRSNHGD/DLPWKAQADKAWDKAWDFFPDQFPAFQVRRGKIKIWTWMWGDIPDPFIFIFTFIDIDDCSVLLRVLLRVLLVLRHGDTLVVCLQQQLVSLCCQQCVVVCCVVPRFFDSNFLSLLNNLQRSLQRVLVSVFWASLVVLQPDQLNSLLSNAHCPPVVVPADSVNSNVLLVVLLPCLVVLCVCQVVFAFAEEARLAHPPDDLVSSLVSLVVLVVQQHLEYEHHAQHPDLVVVLVSLVSSCVNSDDRGAYEYENPANDDLVRLLVSLQSNVVSPHPAYENSHDQQCLPSLLVSCVRHVGAYEHAQRNTELVSLVSNLVSVSHQEYAHDSSRGSHPRRVVVSLSSCLVSPHAYAHDQACNQQQCLSVLSNSCSRNVHDSHYYYDDPRCQQQFPDGWDDHSRGTHNDTGGGRSNHGD

Solvent-accessible surface area (backbone atoms only — not comparable to full-atom values): 40164 Å² total; per-residue (Å²): 124,87,73,85,48,33,27,62,42,59,46,48,38,71,46,74,43,82,57,63,92,46,52,80,14,37,66,73,34,68,78,43,32,45,26,33,22,32,24,37,35,37,35,81,57,92,58,60,12,39,9,48,12,63,36,32,42,73,46,29,55,54,20,17,55,41,27,54,58,57,35,61,80,52,42,70,34,40,47,70,68,46,47,62,44,23,11,59,55,50,47,51,60,61,57,26,62,36,48,34,61,40,32,67,54,20,20,37,58,19,23,15,42,1,6,46,44,29,10,50,48,15,28,47,14,42,76,68,66,29,18,32,30,58,49,61,57,68,42,51,48,65,55,52,54,30,34,34,68,59,83,77,27,68,82,79,51,36,74,67,53,48,33,48,52,36,55,68,28,54,69,59,26,76,66,46,50,51,43,59,78,69,32,36,37,30,23,38,42,71,31,24,33,47,70,55,51,70,67,54,28,55,51,34,46,54,50,41,44,73,48,39,29,56,28,34,33,36,48,29,44,50,95,52,56,66,59,39,52,53,51,50,50,50,49,45,65,71,64,33,89,80,38,45,37,32,39,34,21,76,37,57,28,39,59,67,51,33,49,55,52,49,57,70,46,48,86,73,59,51,66,26,44,24,35,46,32,62,65,71,35,58,63,54,47,42,54,38,42,73,73,37,97,61,39,29,30,43,30,72,69,39,46,31,67,52,50,49,49,46,36,61,73,68,64,44,54,51,30,37,13,54,24,42,34,49,22,53,1,54,43,42,43,51,53,47,49,52,51,28,50,76,70,70,33,45,61,45,44,47,36,61,60,40,40,37,43,50,56,32,53,44,50,27,38,22,31,39,59,67,36,64,55,66,51,38,49,41,38,72,86,46,37,83,49,33,69,56,51,73,49,72,58,66,25,19,38,57,66,81,71,61,52,13,37,45,58,49,63,110,125,88,73,85,47,32,27,63,42,58,46,48,38,70,46,76,43,82,57,65,93,45,52,81,14,36,68,72,36,67,79,43,32,45,26,33,21,32,26,36,35,37,36,83,58,93,58,60,12,39,8,48,11,64,34,34,42,73,45,29,56,53,20,18,55,42,27,55,59,57,36,62,80,54,40,70,34,41,47,70,68,47,48,62,45,24,12,60,56,49,47,51,60,61,58,26,62,37,51,33,63,40,32,68,54,21,21,36,58,19,23,15,41,1,5,48,45,28,10,50,52,14,27,46,15,39,76,67,66,29,18,34,30,59,49,61,57,67,42,51,48,66,56,53,54,29,35,34,68,59,83,77,26,68,79,81,50,36,74,68,53,49,34,50,53,37,56,67,27,54,68,58,27,75,65,45,49,50,42,60,78,71,31,37,38,29,24,38,42,70,32,24,34,48,70,55,51,71,68,55,28,55,51,35,47,54,49,41,44,73,46,40,28,56,28,36,32,35,49,30,42,50,97,50,56,66,59,37,52,52,50,49,50,49,49,46,66,71,64,34,89,82,38,46,36,32,39,34,21,76,37,59,28,39,59,67,52,34,48,55,51,49,57,69,47,49,86,72,59,50,66,26,43,24,34,46,30,60,66,71,34,57,63,53,47,42,52,38,41,75,73,34,94,60,38,29,30,43,30,71,67,39,47,32,65,53,49,49,50,46,38,60,71,69,63,44,56,51,30,38,12,56,26,42,34,48,22,53,2,55,42,43,40,51,53,48,50,52,52,28,51,76,71,70,32,46,60,44,43,48,37,58,60,42,40,37,42,51,54,31,53,46,50,27,39,22,30,39,60,65,34,67,58,62,56,39,48,41,37,71,87,47,38,83,49,32,70,55,48,74,50,74,57,66,26,19,39,55,65,81,71,61,52,13,39,44,58,49,64,110

Organism: NCBI:txid346377